Protein AF-A0A9P7BG72-F1 (afdb_monomer_lite)

Foldseek 3Di:
DADDQACLVVLLVVLVVVLVVCVVVVHPCNVLSVQLSVQSVVDPDGDRALVVSCPTPSDHPVSSVVVNVVQVVVCVVVVHDRGDDVVVVVVVVVVVVVVVVVPDDDDDDDDDDDDPDDDDDDLDADDFQALLLLLLLLQLQPVPPQPFDALVSSQVSSVVRHPFHPDDDPVPVDRDGSCNCVVVCVVSQQWDWDDVVIGIHGDPVVNVSSVVSQVVVCVVPNHDDDDDDDDDDDDDDDDDDDDYDDDDYYDYDDDDDDYDDDDDDDDDDDDDDDDDDDDDDDDDDDDDDDDDDDDDDDDDDDDDYDDDDDDDDPDDDDDDDDDDDDDDDPPQKDKQAFPQWDKAKEFELPDAQDDPDRCPLVVVLVVLVGRYDYYHAQAAGIAMWIQGPPPRFIWGALEGEHEDEPVNLLVCLVVVVLVVNLVLVLLQLRQEYEYEYEYEPDDPCPVCVVVSVVSLQCCVVVNVYHYHYHDGVVSVSVVVSVVSVVVCVVRNRFMEIEGRHDDDQASNSNNVVQVVVCVVCVVHHYTYTPVVNRQHSHPPSPQDQQNVQLVVQVVDPPQDSVNSCVVCVVVVHPVSVVVVVVVVCVVDPPPPDPDDPVPVVVVVDDDDDDDDDDDDDDDDDDDDDDDDDDDDDDDDDDDDDDDDDDDDDDDDDDDDDDDDDDDDDDDDDDDDDDDDDDDDDDDDDDDDDDDDDDDDDDDDDDDDDDDDDDDDLVLPPDQDFADCCVVLQLVVCPPDDPLSSVVSVVQSVVVVVQQQLRRLQSVVLSLLVLLVVLDQPDFFFPDFPPEFDEFAFQPGACPPQQDQVNLCNGTPDDPSRLVSLLVSLVSSLSNQDADDCRNADPPAEAEEEAAFAPLLVLQLLQLVLLVVLVALGAYEYEDEDPNRDDCCCQPPNQVVSNYHYHYQCSRHPVVSCVVLVDDDQLVQLSRVSRDRHQKYKYAYSLKHFLHHCPVVCVFPQCVPAQKEWEFDRGAWSANPSLCVSLVHDWDPVAFPAQGQFDAADEDDHSDPPPDDNRQRTPLHPHPDFTAVNIMIHRCNQCVQLSSQLSSCQSCVPRYNLCNGRRRYPPRHSRRSSSSSCSSVVGGYDYQSDHKDFFWDADPNDGDGFWIFTFDSRVSVVSNVVRHHPHDRDPDDGAGTMTRRPPPGPQLVCCVVVCNQAHPVPRDGHDTGDQVVCVSSVHLPSLSSLVSVLCVLPVVVDDGSNQVVVVDDSVVSNVSSVVSNVVCVVSHPPDDPDD

Secondary structure (DSSP, 8-state):
-PPPS--HHHHHHHHHHHHHHHHHTT-THHHHHHHHHHHHHH--SPPSSGGGGGGSTT--HHHHHHHHHHHHHHHHHHTPPPPPPHHHHHHHHHHHHHHHTTSS------------PPPPPPPP-PPTTSHHHHHHHHHHHH-TTSS-EEHHHHHHHHGGG-SS-SS--GGGS----GGGHHHHHHHTTSEEEETTTTEEEE-HHHHHHHHHHHHHHHHHH-------------------------------------------------------------------------------------------S--S----------S--TTSEEEE-TTSEEEEEEEETT--S-SS-TTHHHHHHHHTT--EEEE--SSSSEEEEEEETTT--EEEEEEEEEEEEHHHHHHHHHTSHHHHHHHHHHTT--SEEEEEEE----S--GGGHHHHHHHHHHHHHTS-EEEEEESSHHHHHHHHHHHHHHHHHHHHS--EEEE--S---SHHHHHHHHHHHHHHTTTSEEEEBHHHHHHHHSTTS---HHHHHHHHHHTSTT--HHHHHHHHHHSSSHHHHHHHHHHHHTT--S--S-----HHHHTT------------------------------------------------------------------------------------------------------PPP----TTTTT------TTTS-TTT-TTS-HHHHHHHHHHHHHHTT-TTHHHHHHHHHHHHHHHHHT---S--S---TT-SPPP-BTTS--PSP--HHHHTTTS---HHHHHHHHHHHHHHHTTPPPP-TTSSEEEEEEEEEE-STHHHHHHHHHHHHHHHTT----EEEEE--GGG--HHIIIIIGGGGTEEEEEHHHHH-HHHHHHH---TTHHHHHHHHHSSEEEEEEE-TTEEESS-GGGGGGSHHHHHHSEEEEE-SBPP---THHHHHTT---EEEEES---SS-SSS-SS-SSSTT---GGGEETSPPSSPEEEEEEEEEHHHHHHHHHHHHHHHHSIIIIIHHHHHTT-TT-SGGGHHHHHHHHTT---EE--SPPEEEEEEETTEEEEEEEEEE-HHHHHHHHHHTTT--SPPS--PPEEEEE--SS-S-HHHHHHTTSSB-TTT--B--SS-STHHHHHTS-HHHHHHHHHHIIIIIS----HHHHTTT--HHHHHHHHHHHHHHHHHH--------

Structure (mmCIF, N/CA/C/O backbone):
data_AF-A0A9P7BG72-F1
#
_entry.id   AF-A0A9P7BG72-F1
#
loop_
_atom_site.group_PDB
_atom_site.id
_atom_site.type_symbol
_atom_site.label_atom_id
_atom_site.label_alt_id
_atom_site.label_comp_id
_atom_site.label_asym_id
_atom_site.label_entity_id
_atom_site.label_seq_id
_atom_site.pdbx_PDB_ins_code
_atom_site.Cartn_x
_atom_site.Cartn_y
_atom_site.Cartn_z
_atom_site.occupancy
_atom_site.B_iso_or_equiv
_atom_site.auth_seq_id
_atom_site.auth_comp_id
_atom_site.auth_asym_id
_atom_site.auth_atom_id
_atom_site.pdbx_PDB_model_num
ATOM 1 N N . MET A 1 1 ? 24.198 9.218 45.728 1.00 54.12 1 MET A N 1
ATOM 2 C CA . MET A 1 1 ? 24.821 7.894 45.465 1.00 54.12 1 MET A CA 1
ATOM 3 C C . MET A 1 1 ? 26.018 8.077 44.533 1.00 54.12 1 MET A C 1
ATOM 5 O O . MET A 1 1 ? 26.166 9.157 43.977 1.00 54.12 1 MET A O 1
ATOM 9 N N . LYS A 1 2 ? 26.873 7.061 44.335 1.00 61.88 2 LYS A N 1
ATOM 10 C CA . LYS A 1 2 ? 27.893 7.100 43.269 1.00 61.88 2 LYS A CA 1
ATOM 11 C C . LYS A 1 2 ? 27.338 6.482 41.991 1.00 61.88 2 LYS A C 1
ATOM 13 O O . LYS A 1 2 ? 26.703 5.434 42.053 1.00 61.88 2 LYS A O 1
ATOM 18 N N . LEU A 1 3 ? 27.592 7.142 40.867 1.00 76.00 3 LEU A N 1
ATOM 19 C CA . LEU A 1 3 ? 27.249 6.661 39.534 1.00 76.00 3 LEU A CA 1
ATOM 20 C C . LEU A 1 3 ? 28.046 5.375 39.194 1.00 76.00 3 LEU A C 1
ATOM 22 O O . LEU A 1 3 ? 29.179 5.249 39.672 1.00 76.00 3 LEU A O 1
ATOM 26 N N . PRO A 1 4 ? 27.503 4.429 38.399 1.00 74.62 4 PRO A N 1
ATOM 27 C CA . PRO A 1 4 ? 28.240 3.243 37.951 1.00 74.62 4 PRO A CA 1
ATOM 28 C C . PRO A 1 4 ? 29.571 3.569 37.252 1.00 74.62 4 PRO A C 1
ATOM 30 O O . PRO A 1 4 ? 29.697 4.593 36.585 1.00 74.62 4 PRO A O 1
ATOM 33 N N . GLU A 1 5 ? 30.556 2.667 37.354 1.00 71.88 5 GLU A N 1
ATOM 34 C CA . GLU A 1 5 ? 31.868 2.834 36.698 1.00 71.88 5 GLU A CA 1
ATOM 35 C C . GLU A 1 5 ? 31.838 2.716 35.163 1.00 71.88 5 GLU A C 1
ATOM 37 O O . GLU A 1 5 ? 32.850 3.004 34.524 1.00 71.88 5 GLU A O 1
ATOM 42 N N . ASP A 1 6 ? 30.709 2.322 34.570 1.00 84.00 6 ASP A N 1
ATOM 43 C CA . ASP A 1 6 ? 30.484 2.375 33.126 1.00 84.00 6 ASP A CA 1
ATOM 44 C C . ASP A 1 6 ? 29.087 2.934 32.809 1.00 84.00 6 ASP A C 1
ATOM 46 O O . ASP A 1 6 ? 28.060 2.298 33.061 1.00 84.00 6 ASP A O 1
ATOM 50 N N . ILE A 1 7 ? 29.059 4.133 32.228 1.00 88.31 7 ILE A N 1
ATOM 51 C CA . ILE A 1 7 ? 27.853 4.842 31.783 1.00 88.31 7 ILE A CA 1
ATOM 52 C C . ILE A 1 7 ? 27.559 4.621 30.293 1.00 88.31 7 ILE A C 1
ATOM 54 O O . ILE A 1 7 ? 26.633 5.229 29.755 1.00 88.31 7 ILE A O 1
ATOM 58 N N . LYS A 1 8 ? 28.310 3.741 29.609 1.00 88.94 8 LYS A N 1
ATOM 59 C CA . LYS A 1 8 ? 28.095 3.402 28.194 1.00 88.94 8 LYS A CA 1
ATOM 60 C C . LYS A 1 8 ? 26.647 3.003 27.904 1.00 88.94 8 LYS A C 1
ATOM 62 O O . LYS A 1 8 ? 26.118 3.421 26.881 1.00 88.94 8 LYS A O 1
ATOM 67 N N . HIS A 1 9 ? 26.009 2.237 28.791 1.00 86.19 9 HIS A N 1
ATOM 68 C CA . HIS A 1 9 ? 24.620 1.796 28.622 1.00 86.19 9 HIS A CA 1
ATOM 69 C C . HIS A 1 9 ? 23.631 2.976 28.560 1.00 86.19 9 HIS A C 1
ATOM 71 O O . HIS A 1 9 ? 22.858 3.053 27.610 1.00 86.19 9 HIS A O 1
ATOM 77 N N . LEU A 1 10 ? 23.743 3.948 29.474 1.00 88.12 10 LEU A N 1
ATOM 78 C CA . LEU A 1 10 ? 22.924 5.171 29.478 1.00 88.12 10 LEU A CA 1
ATOM 79 C C . LEU A 1 10 ? 23.141 6.008 28.209 1.00 88.12 10 LEU A C 1
ATOM 81 O O . LEU A 1 10 ? 22.196 6.503 27.605 1.00 88.12 10 LEU A O 1
ATOM 85 N N . ILE A 1 11 ? 24.395 6.147 27.765 1.00 90.19 11 ILE A N 1
ATOM 86 C CA . ILE A 1 11 ? 24.726 6.905 26.547 1.00 90.19 11 ILE A CA 1
ATOM 87 C C . ILE A 1 11 ? 24.163 6.207 25.299 1.00 90.19 11 ILE A C 1
ATOM 89 O O . ILE A 1 11 ? 23.673 6.882 24.394 1.00 90.19 11 ILE A O 1
ATOM 93 N N . VAL A 1 12 ? 24.218 4.871 25.248 1.00 90.44 12 VAL A N 1
ATOM 94 C CA . VAL A 1 12 ? 23.615 4.053 24.185 1.00 90.44 12 VAL A CA 1
ATOM 95 C C . VAL A 1 12 ? 22.098 4.258 24.155 1.00 90.44 12 VAL A C 1
ATOM 97 O O . VAL A 1 12 ? 21.577 4.635 23.111 1.00 90.44 12 VAL A O 1
ATOM 100 N N . GLU A 1 13 ? 21.414 4.133 25.292 1.00 90.00 13 GLU A N 1
ATOM 101 C CA . GLU A 1 13 ? 19.967 4.356 25.427 1.00 90.00 13 GLU A CA 1
ATOM 102 C C . GLU A 1 13 ? 19.550 5.773 24.987 1.00 90.00 13 GLU A C 1
ATOM 104 O O . GLU A 1 13 ? 18.645 5.954 24.169 1.00 90.00 13 GLU A O 1
ATOM 109 N N . TRP A 1 14 ? 20.259 6.806 25.450 1.00 93.75 14 TRP A N 1
ATOM 110 C CA . TRP A 1 14 ? 19.977 8.189 25.063 1.00 93.75 14 TRP A CA 1
ATOM 111 C C . TRP A 1 14 ? 20.218 8.454 23.575 1.00 93.75 14 TRP A C 1
ATOM 113 O O . TRP A 1 14 ? 19.479 9.234 22.967 1.00 93.75 14 TRP A O 1
ATOM 123 N N . LEU A 1 15 ? 21.239 7.826 22.984 1.00 90.38 15 LEU A N 1
ATOM 124 C CA . LEU A 1 15 ? 21.545 7.951 21.561 1.00 90.38 15 LEU A CA 1
ATOM 125 C C . LEU A 1 15 ? 20.554 7.157 20.694 1.00 90.38 15 LEU A C 1
ATOM 127 O O . LEU A 1 15 ? 20.210 7.624 19.611 1.00 90.38 15 LEU A O 1
ATOM 131 N N . GLU A 1 16 ? 20.035 6.026 21.180 1.00 89.25 16 GLU A N 1
ATOM 132 C CA . GLU A 1 16 ? 18.943 5.256 20.562 1.00 89.25 16 GLU A CA 1
ATOM 133 C C . GLU A 1 16 ? 17.627 6.028 20.573 1.00 89.25 16 GLU A C 1
ATOM 135 O O . GLU A 1 16 ? 16.955 6.115 19.544 1.00 89.25 16 GLU A O 1
ATOM 140 N N . HIS A 1 17 ? 17.289 6.675 21.689 1.00 87.75 17 HIS A N 1
ATOM 141 C CA . HIS A 1 17 ? 16.130 7.560 21.756 1.00 87.75 17 HIS A CA 1
ATOM 142 C C . HIS A 1 17 ? 16.277 8.743 20.782 1.00 87.75 17 HIS A C 1
ATOM 144 O O . HIS A 1 17 ? 15.367 9.040 20.008 1.00 87.75 17 HIS A O 1
ATOM 150 N N . MET A 1 18 ? 17.447 9.393 20.748 1.00 87.25 18 MET A N 1
ATOM 151 C CA . MET A 1 18 ? 17.730 10.477 19.795 1.00 87.25 18 MET A CA 1
ATOM 152 C C . MET A 1 18 ? 17.705 10.005 18.332 1.00 87.25 18 MET A C 1
ATOM 154 O O . MET A 1 18 ? 17.216 10.734 17.470 1.00 87.25 18 MET A O 1
ATOM 158 N N . PHE A 1 19 ? 18.181 8.791 18.044 1.00 86.81 19 PHE A N 1
ATOM 159 C CA . PHE A 1 19 ? 18.067 8.158 16.730 1.00 86.81 19 PHE A CA 1
ATOM 160 C C . PHE A 1 19 ? 16.608 7.884 16.349 1.00 86.81 19 PHE A C 1
ATOM 162 O O . PHE A 1 19 ? 16.211 8.192 15.227 1.00 86.81 19 PHE A O 1
ATOM 169 N N . THR A 1 20 ? 15.802 7.368 17.277 1.00 80.06 20 THR A N 1
ATOM 170 C CA . THR A 1 20 ? 14.386 7.036 17.059 1.00 80.06 20 THR A CA 1
ATOM 171 C C . THR A 1 20 ? 13.568 8.292 16.762 1.00 80.06 20 THR A C 1
ATOM 173 O O . THR A 1 20 ? 12.868 8.339 15.751 1.00 80.06 20 THR A O 1
ATOM 176 N N . VAL A 1 21 ? 13.741 9.354 17.560 1.00 76.88 21 VAL A N 1
ATOM 177 C CA . VAL A 1 21 ? 13.106 10.666 17.333 1.00 76.88 21 VAL A CA 1
ATOM 178 C C . VAL A 1 21 ? 13.570 11.301 16.018 1.00 76.88 21 VAL A C 1
ATOM 180 O O . VAL A 1 21 ? 12.759 11.819 15.255 1.00 76.88 21 VAL A O 1
ATOM 183 N N . ALA A 1 22 ? 14.867 11.244 15.699 1.00 74.94 22 ALA A N 1
ATOM 184 C CA . ALA A 1 22 ? 15.362 11.777 14.431 1.00 74.94 22 ALA A CA 1
ATOM 185 C C . ALA A 1 22 ? 14.853 10.975 13.217 1.00 74.94 22 ALA A C 1
ATOM 187 O O . ALA A 1 22 ? 14.630 11.558 12.156 1.00 74.94 22 ALA A O 1
ATOM 188 N N . SER A 1 23 ? 14.658 9.661 13.363 1.00 63.34 23 SER A N 1
ATOM 189 C CA . SER A 1 23 ? 14.183 8.771 12.295 1.00 63.34 23 SER A CA 1
ATOM 190 C C . SER A 1 23 ? 12.692 8.947 12.018 1.00 63.34 23 SER A C 1
ATOM 192 O O . SER A 1 23 ? 12.312 9.072 10.855 1.00 63.34 23 SER A O 1
ATOM 194 N N . SER A 1 24 ? 11.853 9.046 13.057 1.00 64.88 24 SER A N 1
ATOM 195 C CA . SER A 1 24 ? 10.421 9.340 12.893 1.00 64.88 24 SER A CA 1
ATOM 196 C C . SER A 1 24 ? 10.184 10.708 12.241 1.00 64.88 24 SER A C 1
ATOM 198 O O . SER A 1 24 ? 9.283 10.855 11.422 1.00 64.88 24 SER A O 1
ATOM 200 N N . GLN A 1 25 ? 11.062 11.681 12.504 1.00 66.25 25 GLN A N 1
ATOM 201 C CA . GLN A 1 25 ? 11.057 13.009 11.875 1.00 66.25 25 GLN A CA 1
ATOM 202 C C . GLN A 1 25 ? 11.742 13.066 10.491 1.00 66.25 25 GLN A C 1
ATOM 204 O O . GLN A 1 25 ? 11.915 14.157 9.946 1.00 66.25 25 GLN A O 1
ATOM 209 N N . LYS A 1 26 ? 12.186 11.931 9.920 1.00 73.19 26 LYS A N 1
ATOM 210 C CA . LYS A 1 26 ? 12.962 11.849 8.655 1.00 73.19 26 LYS A CA 1
ATOM 211 C C . LYS A 1 26 ? 14.178 12.800 8.613 1.00 73.19 26 LYS A C 1
ATOM 213 O O . LYS A 1 26 ? 14.586 13.289 7.557 1.00 73.19 26 LYS A O 1
ATOM 218 N N . SER A 1 27 ? 14.768 13.087 9.772 1.00 69.44 27 SER A N 1
ATOM 219 C CA . SER A 1 27 ? 15.815 14.092 9.931 1.00 69.44 27 SER A CA 1
ATOM 220 C C . SER A 1 27 ? 17.180 13.566 9.493 1.00 69.44 27 SER A C 1
ATOM 222 O O . SER A 1 27 ? 17.605 12.478 9.882 1.00 69.44 27 SER A O 1
ATOM 224 N N . ARG A 1 28 ? 17.939 14.383 8.751 1.00 64.44 28 ARG A N 1
ATOM 225 C CA . ARG A 1 28 ? 19.281 14.028 8.238 1.00 64.44 28 ARG A CA 1
ATOM 226 C C . ARG A 1 28 ? 20.285 13.636 9.329 1.00 64.44 28 ARG A C 1
ATOM 228 O O . ARG A 1 28 ? 21.258 12.949 9.036 1.00 64.44 28 ARG A O 1
ATOM 235 N N . ILE A 1 29 ? 20.056 14.051 10.577 1.00 75.12 29 ILE A N 1
ATOM 236 C CA . ILE A 1 29 ? 20.923 13.710 11.712 1.00 75.12 29 ILE A CA 1
ATOM 237 C C . ILE A 1 29 ? 20.720 12.270 12.220 1.00 75.12 29 ILE A C 1
ATOM 239 O O . ILE A 1 29 ? 21.604 11.742 12.893 1.00 75.12 29 ILE A O 1
ATOM 243 N N . ALA A 1 30 ? 19.619 11.601 11.849 1.00 76.38 30 ALA A N 1
ATOM 244 C CA . ALA A 1 30 ? 19.368 10.199 12.192 1.00 76.38 30 ALA A CA 1
ATOM 245 C C . ALA A 1 30 ? 20.496 9.283 11.694 1.00 76.38 30 ALA A C 1
ATOM 247 O O . ALA A 1 30 ? 20.983 8.436 12.436 1.00 76.38 30 ALA A O 1
ATOM 248 N N . HIS A 1 31 ? 20.996 9.515 10.476 1.00 79.94 31 HIS A N 1
ATOM 249 C CA . HIS A 1 31 ? 22.136 8.772 9.936 1.00 79.94 31 HIS A CA 1
ATOM 250 C C . HIS A 1 31 ? 23.403 8.955 10.791 1.00 79.94 31 HIS A C 1
ATOM 252 O O . HIS A 1 31 ? 24.089 7.983 11.103 1.00 79.94 31 HIS A O 1
ATOM 258 N N . THR A 1 32 ? 23.687 10.183 11.244 1.00 80.94 32 THR A N 1
ATOM 259 C CA . THR A 1 32 ? 24.810 10.463 12.155 1.00 80.94 32 THR A CA 1
ATOM 260 C C . THR A 1 32 ? 24.653 9.728 13.487 1.00 80.94 32 THR A C 1
ATOM 262 O O . THR A 1 32 ? 25.617 9.132 13.961 1.00 80.94 32 THR A O 1
ATOM 265 N N . TYR A 1 33 ? 23.449 9.712 14.071 1.00 87.75 33 TYR A N 1
ATOM 266 C CA . TYR A 1 33 ? 23.186 8.967 15.307 1.00 87.75 33 TYR A CA 1
ATOM 267 C C . TYR A 1 33 ? 23.293 7.449 15.109 1.00 87.75 33 TYR A C 1
ATOM 269 O O . TYR A 1 33 ? 23.893 6.785 15.947 1.00 87.75 33 TYR A O 1
ATOM 277 N N . SER A 1 34 ? 22.827 6.905 13.980 1.00 86.75 34 SER A N 1
ATOM 278 C CA . SER A 1 34 ? 22.975 5.483 13.643 1.00 86.75 34 SER A CA 1
ATOM 279 C C . SER A 1 34 ? 24.444 5.061 13.521 1.00 86.75 34 SER A C 1
ATOM 281 O O . SER A 1 34 ? 24.833 4.016 14.043 1.00 86.75 34 SER A O 1
ATOM 283 N N . GLN A 1 35 ? 25.277 5.864 12.849 1.00 86.25 35 GLN A N 1
ATOM 284 C CA . GLN A 1 35 ? 26.710 5.581 12.709 1.00 86.25 35 GLN A CA 1
ATOM 285 C C . GLN A 1 35 ? 27.448 5.703 14.049 1.00 86.25 35 GLN A C 1
ATOM 287 O O . GLN A 1 35 ? 28.233 4.820 14.399 1.00 86.25 35 GLN A O 1
ATOM 292 N N . ALA A 1 36 ? 27.148 6.747 14.827 1.00 88.38 36 ALA A N 1
ATOM 293 C CA . ALA A 1 36 ? 27.672 6.923 16.179 1.00 88.38 36 ALA A CA 1
ATOM 294 C C . ALA A 1 36 ? 27.291 5.751 17.102 1.00 88.38 36 ALA A C 1
ATOM 296 O O . ALA A 1 36 ? 28.140 5.249 17.835 1.00 88.38 36 ALA A O 1
ATOM 297 N N . LEU A 1 37 ? 26.047 5.265 17.026 1.00 89.56 37 LEU A N 1
ATOM 298 C CA . LEU A 1 37 ? 25.572 4.114 17.792 1.00 89.56 37 LEU A CA 1
ATOM 299 C C . LEU A 1 37 ? 26.316 2.825 17.416 1.00 89.56 37 LEU A C 1
ATOM 301 O O . LEU A 1 37 ? 26.720 2.061 18.294 1.00 89.56 37 LEU A O 1
ATOM 305 N N . GLY A 1 38 ? 26.526 2.597 16.116 1.00 85.44 38 GLY A N 1
ATOM 306 C CA . GLY A 1 38 ? 27.254 1.437 15.605 1.00 85.44 38 GLY A CA 1
ATOM 307 C C . GLY A 1 38 ? 28.695 1.360 16.118 1.00 85.44 38 GLY A C 1
ATOM 308 O O . GLY A 1 38 ? 29.132 0.296 16.553 1.00 85.44 38 GLY A O 1
ATOM 309 N N . GLU A 1 39 ? 29.425 2.477 16.123 1.00 88.56 39 GLU A N 1
ATOM 310 C CA . GLU A 1 39 ? 30.805 2.528 16.631 1.00 88.56 39 GLU A CA 1
ATOM 311 C C . GLU A 1 39 ? 30.870 2.542 18.171 1.00 88.56 39 GLU A C 1
ATOM 313 O O . GLU A 1 39 ? 31.737 1.892 18.764 1.00 88.56 39 GLU A O 1
ATOM 318 N N . LEU A 1 40 ? 29.913 3.192 18.846 1.00 88.50 40 LEU A N 1
ATOM 319 C CA . LEU A 1 40 ? 29.796 3.170 20.306 1.00 88.50 40 LEU A CA 1
ATOM 320 C C . LEU A 1 40 ? 29.562 1.746 20.830 1.00 88.50 40 LEU A C 1
ATOM 322 O O . LEU A 1 40 ? 30.276 1.297 21.728 1.00 88.50 40 LEU A O 1
ATOM 326 N N . ARG A 1 41 ? 28.621 0.994 20.239 1.00 86.94 41 ARG A N 1
ATOM 327 C CA . ARG A 1 41 ? 28.351 -0.406 20.614 1.00 86.94 41 ARG A CA 1
ATOM 328 C C . ARG A 1 41 ? 29.615 -1.274 20.492 1.00 86.94 41 ARG A C 1
ATOM 330 O O . ARG A 1 41 ? 29.949 -1.962 21.457 1.00 86.94 41 ARG A O 1
ATOM 337 N N . LYS A 1 42 ? 30.375 -1.148 19.391 1.00 85.00 42 LYS A N 1
ATOM 338 C CA . LYS A 1 42 ? 31.649 -1.865 19.137 1.00 85.00 42 LYS A CA 1
ATOM 339 C C . LYS A 1 42 ? 32.806 -1.495 20.076 1.00 85.00 42 LYS A C 1
ATOM 341 O O . LYS A 1 42 ? 33.770 -2.249 20.156 1.00 85.00 42 LYS A O 1
ATOM 346 N N . THR A 1 43 ? 32.759 -0.349 20.757 1.00 81.38 43 THR A N 1
ATOM 347 C CA . THR A 1 43 ? 33.878 0.128 21.590 1.00 81.38 43 THR A CA 1
ATOM 348 C C . THR A 1 43 ? 34.029 -0.742 22.853 1.00 81.38 43 THR A C 1
ATOM 350 O O . THR A 1 43 ? 33.098 -0.772 23.658 1.00 81.38 43 THR A O 1
ATOM 353 N N . PRO A 1 44 ? 35.162 -1.441 23.081 1.00 74.19 44 PRO A N 1
ATOM 354 C CA . PRO A 1 44 ? 35.307 -2.392 24.194 1.00 74.19 44 PRO A CA 1
ATOM 355 C C . PRO A 1 44 ? 35.697 -1.738 25.532 1.00 74.19 44 PRO A C 1
ATOM 357 O O . PRO A 1 44 ? 35.861 -2.432 26.531 1.00 74.19 44 PRO A O 1
ATOM 360 N N . ILE A 1 45 ? 35.899 -0.419 25.550 1.00 75.44 45 ILE A N 1
ATOM 361 C CA . ILE A 1 45 ? 36.373 0.338 26.714 1.00 75.44 45 ILE A CA 1
ATOM 362 C C . ILE A 1 45 ? 35.155 0.869 27.495 1.00 75.44 45 ILE A C 1
ATOM 364 O O . ILE A 1 45 ? 34.282 1.471 26.863 1.00 75.44 45 ILE A O 1
ATOM 368 N N . PRO A 1 46 ? 35.082 0.685 28.830 1.00 79.62 46 PRO A N 1
ATOM 369 C CA . PRO A 1 46 ? 34.028 1.277 29.654 1.00 79.62 46 PRO A CA 1
ATOM 370 C C . PRO A 1 46 ? 34.146 2.805 29.661 1.00 79.62 46 PRO A C 1
ATOM 372 O O . PRO A 1 46 ? 35.247 3.352 29.759 1.00 79.62 46 PRO A O 1
ATOM 375 N N . ILE A 1 47 ? 33.014 3.498 29.567 1.00 84.88 47 ILE A N 1
ATOM 376 C CA . ILE A 1 47 ? 32.963 4.959 29.463 1.00 84.88 47 ILE A CA 1
ATOM 377 C C . ILE A 1 47 ? 32.576 5.527 30.824 1.00 84.88 47 ILE A C 1
ATOM 379 O O . ILE A 1 47 ? 31.541 5.177 31.378 1.00 84.88 47 ILE A O 1
ATOM 383 N N . LYS A 1 48 ? 33.404 6.426 31.355 1.00 82.56 48 LYS A N 1
ATOM 384 C CA . LYS A 1 48 ? 33.246 7.063 32.674 1.00 82.56 48 LYS A CA 1
ATOM 385 C C . LYS A 1 48 ? 32.769 8.511 32.593 1.00 82.56 48 LYS A C 1
ATOM 387 O O . LYS A 1 48 ? 32.184 9.011 33.550 1.00 82.56 48 LYS A O 1
ATOM 392 N N . HIS A 1 49 ? 33.007 9.183 31.467 1.00 85.44 49 HIS A N 1
ATOM 393 C CA . HIS A 1 49 ? 32.564 10.558 31.230 1.00 85.44 49 HIS A CA 1
ATOM 394 C C . HIS A 1 49 ? 32.287 10.790 29.731 1.00 85.44 49 HIS A C 1
ATOM 396 O O . HIS A 1 49 ? 33.066 10.299 28.908 1.00 85.44 49 HIS A O 1
ATOM 402 N N . PRO A 1 50 ? 31.251 11.556 29.322 1.00 87.94 50 PRO A N 1
ATOM 403 C CA . PRO A 1 50 ? 30.910 11.720 27.906 1.00 87.94 50 PRO A CA 1
ATOM 404 C C . PRO A 1 50 ? 32.002 12.389 27.061 1.00 87.94 50 PRO A C 1
ATOM 406 O O . PRO A 1 50 ? 32.055 12.160 25.855 1.00 87.94 50 PRO A O 1
ATOM 409 N N . ASN A 1 51 ? 32.931 13.139 27.668 1.00 84.19 51 ASN A N 1
ATOM 410 C CA . ASN A 1 51 ? 34.106 13.670 26.957 1.00 84.19 51 ASN A CA 1
ATOM 411 C C . ASN A 1 51 ? 34.976 12.564 26.328 1.00 84.19 51 ASN A C 1
ATOM 413 O O . ASN A 1 51 ? 35.585 12.791 25.287 1.00 84.19 51 ASN A O 1
ATOM 417 N N . GLN A 1 52 ? 34.978 11.345 26.881 1.00 84.44 52 GLN A N 1
ATOM 418 C CA . GLN A 1 52 ? 35.714 10.206 26.314 1.00 84.44 52 GLN A CA 1
ATOM 419 C C . GLN A 1 52 ? 35.146 9.749 24.957 1.00 84.44 52 GLN A C 1
ATOM 421 O O . GLN A 1 52 ? 35.869 9.143 24.164 1.00 84.44 52 GLN A O 1
ATOM 426 N N . LEU A 1 53 ? 33.885 10.088 24.650 1.00 85.88 53 LEU A N 1
ATOM 427 C CA . LEU A 1 53 ? 33.236 9.760 23.379 1.00 85.88 53 LEU A CA 1
ATOM 428 C C . LEU A 1 53 ? 33.846 10.503 22.179 1.00 85.88 53 LEU A C 1
ATOM 430 O O . LEU A 1 53 ? 33.673 10.044 21.055 1.00 85.88 53 LEU A O 1
ATOM 434 N N . ILE A 1 54 ? 34.564 11.619 22.384 1.00 85.25 54 ILE A N 1
ATOM 435 C CA . ILE A 1 54 ? 35.149 12.424 21.290 1.00 85.25 54 ILE A CA 1
ATOM 436 C C . ILE A 1 54 ? 36.162 11.638 20.436 1.00 85.25 54 ILE A C 1
ATOM 438 O O . ILE A 1 54 ? 36.440 11.998 19.296 1.00 85.25 54 ILE A O 1
ATOM 442 N N . ASN A 1 55 ? 36.700 10.545 20.986 1.00 79.31 55 ASN A N 1
ATOM 443 C CA . ASN A 1 55 ? 37.649 9.658 20.316 1.00 79.31 55 ASN A CA 1
ATOM 444 C C . ASN A 1 55 ? 36.965 8.549 19.487 1.00 79.31 55 ASN A C 1
ATOM 446 O O . ASN A 1 55 ? 37.650 7.772 18.821 1.00 79.31 55 ASN A O 1
ATOM 450 N N . ILE A 1 56 ? 35.631 8.449 19.527 1.00 84.25 56 ILE A N 1
ATOM 451 C CA . ILE A 1 56 ? 34.846 7.453 18.787 1.00 84.25 56 ILE A CA 1
ATOM 452 C C . ILE A 1 56 ? 34.440 8.043 17.431 1.00 84.25 56 ILE A C 1
ATOM 454 O O . ILE A 1 56 ? 33.961 9.174 17.334 1.00 84.25 56 ILE A O 1
ATOM 458 N N . LYS A 1 57 ? 34.608 7.264 16.356 1.00 80.44 57 LYS A N 1
ATOM 459 C CA . LYS A 1 57 ? 34.223 7.687 15.002 1.00 80.44 57 LYS A CA 1
ATOM 460 C C . LYS A 1 57 ? 32.744 8.087 14.946 1.00 80.44 57 LYS A C 1
ATOM 462 O O . LYS A 1 57 ? 31.891 7.455 15.560 1.00 80.44 57 LYS A O 1
ATOM 467 N N . PHE A 1 58 ? 32.461 9.130 14.167 1.00 83.31 58 PHE A N 1
ATOM 468 C CA . PHE A 1 58 ? 31.136 9.748 13.999 1.00 83.31 58 PHE A CA 1
ATOM 469 C C . PHE A 1 58 ? 30.555 10.444 15.248 1.00 83.31 58 PHE A C 1
ATOM 471 O O . PHE A 1 58 ? 29.463 11.006 15.160 1.00 83.31 58 PHE A O 1
ATOM 478 N N . ILE A 1 59 ? 31.289 10.514 16.368 1.00 86.94 59 ILE A N 1
ATOM 479 C CA . ILE A 1 59 ? 30.923 11.342 17.524 1.00 86.94 59 ILE A CA 1
ATOM 480 C C . ILE A 1 59 ? 31.748 12.636 17.524 1.00 86.94 59 ILE A C 1
ATOM 482 O O . ILE A 1 59 ? 32.971 12.614 17.585 1.00 86.94 59 ILE A O 1
ATOM 486 N N . GLY A 1 60 ? 31.068 13.783 17.451 1.00 81.31 60 GLY A N 1
ATOM 487 C CA . GLY A 1 60 ? 31.688 15.112 17.515 1.00 81.31 60 GLY A CA 1
ATOM 488 C C . GLY A 1 60 ? 31.289 15.901 18.765 1.00 81.31 60 GLY A C 1
ATOM 489 O O . GLY A 1 60 ? 30.364 15.517 19.483 1.00 81.31 60 GLY A O 1
ATOM 490 N N . GLU A 1 61 ? 31.932 17.054 18.976 1.00 82.69 61 GLU A N 1
ATOM 491 C CA . GLU A 1 61 ? 31.751 17.940 20.145 1.00 82.69 61 GLU A CA 1
ATOM 492 C C . GLU A 1 61 ? 30.279 18.229 20.483 1.00 82.69 61 GLU A C 1
ATOM 494 O O . GLU A 1 61 ? 29.900 18.273 21.650 1.00 82.69 61 GLU A O 1
ATOM 499 N N . LYS A 1 62 ? 29.417 18.370 19.467 1.00 81.25 62 LYS A N 1
ATOM 500 C CA . LYS A 1 62 ? 27.982 18.619 19.661 1.00 81.25 62 LYS A CA 1
ATOM 501 C C . LYS A 1 62 ? 27.246 17.431 20.294 1.00 81.25 62 LYS A C 1
ATOM 503 O O . LYS A 1 62 ? 26.356 17.646 21.108 1.00 81.25 62 LYS A O 1
ATOM 508 N N . ILE A 1 63 ? 27.611 16.193 19.952 1.00 87.06 63 ILE A N 1
ATOM 509 C CA . ILE A 1 63 ? 27.038 14.992 20.583 1.00 87.06 63 ILE A CA 1
ATOM 510 C C . ILE A 1 63 ? 27.580 14.863 22.010 1.00 87.06 63 ILE A C 1
ATOM 512 O O . ILE A 1 63 ? 26.797 14.647 22.929 1.00 87.06 63 ILE A O 1
ATOM 516 N N . VAL A 1 64 ? 28.881 15.098 22.217 1.00 89.12 64 VAL A N 1
ATOM 517 C CA . VAL A 1 64 ? 29.506 15.130 23.554 1.00 89.12 64 VAL A CA 1
ATOM 518 C C . VAL A 1 64 ? 28.820 16.151 24.471 1.00 89.12 64 VAL A C 1
ATOM 520 O O . VAL A 1 64 ? 28.444 15.813 25.589 1.00 89.12 64 VAL A O 1
ATOM 523 N N . SER A 1 65 ? 28.574 17.372 23.987 1.00 86.81 65 SER A N 1
ATOM 524 C CA . SER A 1 65 ? 27.860 18.424 24.723 1.00 86.81 65 SER A CA 1
ATOM 525 C C . SER A 1 65 ? 26.428 18.019 25.101 1.00 86.81 65 SER A C 1
ATOM 527 O O . SER A 1 65 ? 26.028 18.218 26.247 1.00 86.81 65 SER A O 1
ATOM 529 N N . ILE A 1 66 ? 25.676 17.392 24.188 1.00 87.50 66 ILE A N 1
ATOM 530 C CA . ILE A 1 66 ? 24.324 16.889 24.486 1.00 87.50 66 ILE A CA 1
ATOM 531 C C . ILE A 1 66 ? 24.372 15.770 25.539 1.00 87.50 66 ILE A C 1
ATOM 533 O O . ILE A 1 66 ? 23.552 15.762 26.456 1.00 87.50 66 ILE A O 1
ATOM 537 N N . MET A 1 67 ? 25.342 14.856 25.449 1.00 92.06 67 MET A N 1
ATOM 538 C CA . MET A 1 67 ? 25.500 13.769 26.421 1.00 92.06 67 MET A CA 1
ATOM 539 C C . MET A 1 67 ? 25.960 14.270 27.797 1.00 92.06 67 MET A C 1
ATOM 541 O O . MET A 1 67 ? 25.501 13.740 28.803 1.00 92.06 67 MET A O 1
ATOM 545 N N . ASN A 1 68 ? 26.780 15.325 27.863 1.00 89.06 68 ASN A N 1
ATOM 546 C CA . ASN A 1 68 ? 27.118 15.999 29.121 1.00 89.06 68 ASN A CA 1
ATOM 547 C C . ASN A 1 68 ? 25.872 16.608 29.787 1.00 89.06 68 ASN A C 1
ATOM 549 O O . ASN A 1 68 ? 25.644 16.355 30.966 1.00 89.06 68 ASN A O 1
ATOM 553 N N . HIS A 1 69 ? 25.022 17.331 29.046 1.00 87.88 69 HIS A N 1
ATOM 554 C CA . HIS A 1 69 ? 23.777 17.884 29.602 1.00 87.88 69 HIS A CA 1
ATOM 555 C C . HIS A 1 69 ? 22.767 16.805 30.023 1.00 87.88 69 HIS A C 1
ATOM 557 O O . HIS A 1 69 ? 22.110 16.946 31.053 1.00 87.88 69 HIS A O 1
ATOM 563 N N . LYS A 1 70 ? 22.651 15.706 29.264 1.00 90.19 70 LYS A N 1
ATOM 564 C CA . LYS A 1 70 ? 21.815 14.560 29.659 1.00 90.19 70 LYS A CA 1
ATOM 565 C C . LYS A 1 70 ? 22.331 13.883 30.926 1.00 90.19 70 LYS A C 1
ATOM 567 O O . LYS A 1 70 ? 21.534 13.557 31.800 1.00 90.19 70 LYS A O 1
ATOM 572 N N . LEU A 1 71 ? 23.648 13.727 31.052 1.00 89.69 71 LEU A N 1
ATOM 573 C CA . LEU A 1 71 ? 24.262 13.161 32.247 1.00 89.69 71 LEU A CA 1
ATOM 574 C C . LEU A 1 71 ? 24.095 14.072 33.470 1.00 89.69 71 LEU A C 1
ATOM 576 O O . LEU A 1 71 ? 23.786 13.575 34.549 1.00 89.69 71 LEU A O 1
ATOM 580 N N . GLU A 1 72 ? 24.236 15.386 33.303 1.00 86.50 72 GLU A N 1
ATOM 581 C CA . GLU A 1 72 ? 23.998 16.380 34.356 1.00 86.50 72 GLU A CA 1
ATOM 582 C C . GLU A 1 72 ? 22.548 16.321 34.869 1.00 86.50 72 GLU A C 1
ATOM 584 O O . GLU A 1 72 ? 22.322 16.256 36.080 1.00 86.50 72 GLU A O 1
ATOM 589 N N . ALA A 1 73 ? 21.568 16.254 33.958 1.00 86.50 73 ALA A N 1
ATOM 590 C CA . ALA A 1 73 ? 20.158 16.080 34.303 1.00 86.50 73 ALA A CA 1
ATOM 591 C C . ALA A 1 73 ? 19.903 14.755 35.045 1.00 86.50 73 ALA A C 1
ATOM 593 O O . ALA A 1 73 ? 19.343 14.769 36.141 1.00 86.50 73 ALA A O 1
ATOM 594 N N . TYR A 1 74 ? 20.396 13.633 34.508 1.00 87.44 74 TYR A N 1
ATOM 595 C CA . TYR A 1 74 ? 20.254 12.304 35.111 1.00 87.44 74 TYR A CA 1
ATOM 596 C C . TYR A 1 74 ? 20.873 12.222 36.517 1.00 87.44 74 TYR A C 1
ATOM 598 O O . TYR A 1 74 ? 20.275 11.651 37.432 1.00 87.44 74 TYR A O 1
ATOM 606 N N . CYS A 1 75 ? 22.050 12.828 36.718 1.00 85.00 75 CYS A N 1
ATOM 607 C CA . CYS A 1 75 ? 22.698 12.890 38.028 1.00 85.00 75 CYS A CA 1
ATOM 608 C C . CYS A 1 75 ? 21.882 13.717 39.030 1.00 85.00 75 CYS A C 1
ATOM 610 O O . CYS A 1 75 ? 21.725 13.299 40.177 1.00 85.00 75 CYS A O 1
ATOM 612 N N . LYS A 1 76 ? 21.327 14.855 38.596 1.00 84.88 76 LYS A N 1
ATOM 613 C CA . LYS A 1 76 ? 20.493 15.728 39.433 1.00 84.88 76 LYS A CA 1
ATOM 614 C C . LYS A 1 76 ? 19.179 15.061 39.849 1.00 84.88 76 LYS A C 1
ATOM 616 O O . LYS A 1 76 ? 18.780 15.195 41.001 1.00 84.88 76 LYS A O 1
ATOM 621 N N . GLU A 1 77 ? 18.532 14.348 38.932 1.00 85.12 77 GLU A N 1
ATOM 622 C CA . GLU A 1 77 ? 17.255 13.657 39.154 1.00 85.12 77 GLU A CA 1
ATOM 623 C C . GLU A 1 77 ? 17.393 12.462 40.111 1.00 85.12 77 GLU A C 1
ATOM 625 O O . GLU A 1 77 ? 16.575 12.284 41.009 1.00 85.12 77 GLU A O 1
ATOM 630 N N . ASN A 1 78 ? 18.478 11.692 39.986 1.00 83.00 78 ASN A N 1
ATOM 631 C CA . ASN A 1 78 ? 18.705 10.469 40.766 1.00 83.00 78 ASN A CA 1
ATOM 632 C C . ASN A 1 78 ? 19.630 10.664 41.989 1.00 83.00 78 ASN A C 1
ATOM 634 O O . ASN A 1 78 ? 20.004 9.700 42.662 1.00 83.00 78 ASN A O 1
ATOM 638 N N . GLY A 1 79 ? 20.046 11.900 42.285 1.00 81.06 79 GLY A N 1
ATOM 639 C CA . GLY A 1 79 ? 20.929 12.207 43.415 1.00 81.06 79 GLY A CA 1
ATOM 640 C C . GLY A 1 79 ? 22.323 11.569 43.309 1.00 81.06 79 GLY A C 1
ATOM 641 O O . GLY A 1 79 ? 22.872 11.108 44.319 1.00 81.06 79 GLY A O 1
ATOM 642 N N . PHE A 1 80 ? 22.894 11.501 42.103 1.00 83.94 80 PHE A N 1
ATOM 643 C CA . PHE A 1 80 ? 24.280 11.083 41.870 1.00 83.94 80 PHE A CA 1
ATOM 644 C C . PHE A 1 80 ? 25.234 12.284 41.844 1.00 83.94 80 PHE A C 1
ATOM 646 O O . PHE A 1 80 ? 24.901 13.347 41.323 1.00 83.94 80 PHE A O 1
ATOM 653 N N . ASP A 1 81 ? 26.455 12.097 42.349 1.00 75.94 81 ASP A N 1
ATOM 654 C CA . ASP A 1 81 ? 27.536 13.066 42.142 1.00 75.94 81 ASP A CA 1
ATOM 655 C C . ASP A 1 81 ? 28.023 13.000 40.682 1.00 75.94 81 ASP A C 1
ATOM 657 O O . ASP A 1 81 ? 28.375 11.919 40.197 1.00 75.94 81 ASP A O 1
ATOM 661 N N . MET A 1 82 ? 28.082 14.145 39.991 1.00 77.69 82 MET A N 1
ATOM 662 C CA . MET A 1 82 ? 28.564 14.222 38.605 1.00 77.69 82 MET A CA 1
ATOM 663 C C . MET A 1 82 ? 30.024 13.725 38.508 1.00 77.69 82 MET A C 1
ATOM 665 O O . MET A 1 82 ? 30.887 14.229 39.238 1.00 77.69 82 MET A O 1
ATOM 669 N N . PRO A 1 83 ? 30.346 12.760 37.623 1.00 73.62 83 PRO A N 1
ATOM 670 C CA . PRO A 1 83 ? 31.707 12.255 37.480 1.00 73.62 83 PRO A CA 1
ATOM 671 C C . PRO A 1 83 ? 32.663 13.347 36.984 1.00 73.62 83 PRO A C 1
ATOM 673 O O . PRO A 1 83 ? 32.453 13.962 35.944 1.00 73.62 83 PRO A O 1
ATOM 676 N N . ILE A 1 84 ? 33.750 13.564 37.729 1.00 66.50 84 ILE A N 1
ATOM 677 C CA . ILE A 1 84 ? 34.809 14.515 37.364 1.00 66.50 84 ILE A CA 1
ATOM 678 C C . ILE A 1 84 ? 35.671 13.900 36.257 1.00 66.50 84 ILE A C 1
ATOM 680 O O . ILE A 1 84 ? 36.221 12.811 36.461 1.00 66.50 84 ILE A O 1
ATOM 684 N N . ASP A 1 85 ? 35.827 14.618 35.143 1.00 69.19 85 ASP A N 1
ATOM 685 C CA . ASP A 1 85 ? 36.725 14.270 34.033 1.00 69.19 85 ASP A CA 1
ATOM 686 C C . ASP A 1 85 ? 38.140 13.935 34.542 1.00 69.19 85 ASP A C 1
ATOM 688 O O . ASP A 1 85 ? 38.662 14.592 35.447 1.00 69.19 85 ASP A O 1
ATOM 692 N N . ASP A 1 86 ? 38.769 12.902 33.988 1.00 62.53 86 ASP A N 1
ATOM 693 C CA . ASP A 1 86 ? 40.073 12.433 34.453 1.00 62.53 86 ASP A CA 1
ATOM 694 C C . ASP A 1 86 ? 41.192 13.453 34.153 1.00 62.53 86 ASP A C 1
ATOM 696 O O . ASP A 1 86 ? 42.102 13.598 34.974 1.00 62.53 86 ASP A O 1
ATOM 700 N N . GLU A 1 87 ? 41.074 14.270 33.094 1.00 58.50 87 GLU A N 1
ATOM 701 C CA . GLU A 1 87 ? 41.973 15.423 32.878 1.00 58.50 87 GLU A CA 1
ATOM 702 C C . GLU A 1 87 ? 41.812 16.506 33.964 1.00 58.50 87 GLU A C 1
ATOM 704 O O . GLU A 1 87 ? 42.788 17.119 34.412 1.00 58.50 87 GLU A O 1
ATOM 709 N N . GLU A 1 88 ? 40.582 16.740 34.431 1.00 58.97 88 GLU A N 1
ATOM 710 C CA . GLU A 1 88 ? 40.290 17.728 35.474 1.00 58.97 88 GLU A CA 1
ATOM 711 C C . GLU A 1 88 ? 40.735 17.200 36.852 1.00 58.97 88 GLU A C 1
ATOM 713 O O . GLU A 1 88 ? 41.340 17.943 37.633 1.00 58.97 88 GLU A O 1
ATOM 718 N N . LYS A 1 89 ? 40.571 15.892 37.123 1.00 60.09 89 LYS A N 1
ATOM 719 C CA . LYS A 1 89 ? 41.190 15.224 38.283 1.00 60.09 89 LYS A CA 1
ATOM 720 C C . LYS A 1 89 ? 42.707 15.384 38.272 1.00 60.09 89 LYS A C 1
ATOM 722 O O . LYS A 1 89 ? 43.275 15.700 39.317 1.00 60.09 89 LYS A O 1
ATOM 727 N N . GLU A 1 90 ? 43.366 15.191 37.130 1.00 60.75 90 GLU A N 1
ATOM 728 C CA . GLU A 1 90 ? 44.823 15.303 37.034 1.00 60.75 90 GLU A CA 1
ATOM 729 C C . GLU A 1 90 ? 45.289 16.753 37.255 1.00 60.75 90 GLU A C 1
ATOM 731 O O . GLU A 1 90 ? 46.196 16.996 38.056 1.00 60.75 90 GLU A O 1
ATOM 736 N N . ARG A 1 91 ? 44.590 17.749 36.687 1.00 62.00 91 ARG A N 1
ATOM 737 C CA . ARG A 1 91 ? 44.818 19.182 36.974 1.00 62.00 91 ARG A CA 1
ATOM 738 C C . ARG A 1 91 ? 44.619 19.541 38.449 1.00 62.00 91 ARG A C 1
ATOM 740 O O . ARG A 1 91 ? 45.401 20.322 39.001 1.00 62.00 91 ARG A O 1
ATOM 747 N N . ILE A 1 92 ? 43.599 18.989 39.105 1.00 62.09 92 ILE A N 1
ATOM 748 C CA . ILE A 1 92 ? 43.326 19.209 40.534 1.00 62.09 92 ILE A CA 1
ATOM 749 C C . ILE A 1 92 ? 44.375 18.500 41.408 1.00 62.09 92 ILE A C 1
ATOM 751 O O . ILE A 1 92 ? 44.829 19.074 42.401 1.00 62.09 92 ILE A O 1
ATOM 755 N N . ALA A 1 93 ? 44.821 17.299 41.031 1.00 61.50 93 ALA A N 1
ATOM 756 C CA . ALA A 1 93 ? 45.892 16.568 41.706 1.00 61.50 93 ALA A CA 1
ATOM 757 C C . ALA A 1 93 ? 47.245 17.293 41.586 1.00 61.50 93 ALA A C 1
ATOM 759 O O . ALA A 1 93 ? 47.952 17.438 42.585 1.00 61.50 93 ALA A O 1
ATOM 760 N N . LEU A 1 94 ? 47.565 17.831 40.404 1.00 63.19 94 LEU A N 1
ATOM 761 C CA . LEU A 1 94 ? 48.736 18.678 40.159 1.00 63.19 94 LEU A CA 1
ATOM 762 C C . LEU A 1 94 ? 48.694 19.958 41.011 1.00 63.19 94 LEU A C 1
ATOM 764 O O . LEU A 1 94 ? 49.675 20.265 41.689 1.00 63.19 94 LEU A O 1
ATOM 768 N N . LYS A 1 95 ? 47.544 20.651 41.073 1.00 53.78 95 LYS A N 1
ATOM 769 C CA . LYS A 1 95 ? 47.339 21.826 41.948 1.00 53.78 95 LYS A CA 1
ATOM 770 C C . LYS A 1 95 ? 47.392 21.500 43.448 1.00 53.78 95 LYS A C 1
ATOM 772 O O . LYS A 1 95 ? 47.760 22.370 44.236 1.00 53.78 95 LYS A O 1
ATOM 777 N N . LYS A 1 96 ? 47.018 20.284 43.870 1.00 50.66 96 LYS A N 1
ATOM 778 C CA . LYS A 1 96 ? 47.158 19.835 45.269 1.00 50.66 96 LYS A CA 1
ATOM 779 C C . LYS A 1 96 ? 48.608 19.488 45.614 1.00 50.66 96 LYS A C 1
ATOM 781 O O . LYS A 1 96 ? 49.086 19.954 46.645 1.00 50.66 96 LYS A O 1
ATOM 786 N N . ARG A 1 97 ? 49.332 18.762 44.749 1.00 50.41 97 ARG A N 1
ATOM 787 C CA . ARG A 1 97 ? 50.775 18.494 44.927 1.00 50.41 97 ARG A CA 1
ATOM 788 C C . ARG A 1 97 ? 51.578 19.792 45.025 1.00 50.41 97 ARG A C 1
ATOM 790 O O . ARG A 1 97 ? 52.276 19.994 46.015 1.00 50.41 97 ARG A O 1
ATOM 797 N N . SER A 1 98 ? 51.358 20.734 44.104 1.00 46.69 98 SER A N 1
ATOM 798 C CA . SER A 1 98 ? 52.062 22.025 44.098 1.00 46.69 98 SER A CA 1
ATOM 799 C C . SER A 1 98 ? 51.744 22.946 45.287 1.00 46.69 98 SER A C 1
ATOM 801 O O . SER A 1 98 ? 52.333 24.020 45.379 1.00 46.69 98 SER A O 1
ATOM 803 N N . ARG A 1 99 ? 50.784 22.587 46.154 1.00 38.50 99 ARG A N 1
ATOM 804 C CA . ARG A 1 99 ? 50.381 23.368 47.336 1.00 38.50 99 ARG A CA 1
ATOM 805 C C . ARG A 1 99 ? 50.803 22.727 48.665 1.00 38.50 99 ARG A C 1
ATOM 807 O O . ARG A 1 99 ? 50.815 23.429 49.672 1.00 38.50 99 ARG A O 1
ATOM 814 N N . LEU A 1 100 ? 51.164 21.439 48.676 1.00 39.56 100 LEU A N 1
ATOM 815 C CA . LEU A 1 100 ? 51.789 20.790 49.839 1.00 39.56 100 LEU A CA 1
ATOM 816 C C . LEU A 1 100 ? 53.324 20.853 49.789 1.00 39.56 100 LEU A C 1
ATOM 818 O O . LEU A 1 100 ? 53.946 21.033 50.828 1.00 39.56 100 LEU A O 1
ATOM 822 N N . GLU A 1 101 ? 53.945 20.796 48.608 1.00 38.88 101 GLU A N 1
ATOM 823 C CA . GLU A 1 101 ? 55.417 20.860 48.475 1.00 38.88 101 GLU A CA 1
ATOM 824 C C . GLU A 1 101 ? 56.001 22.276 48.675 1.00 38.88 101 GLU A C 1
ATOM 826 O O . GLU A 1 101 ? 57.214 22.458 48.730 1.00 38.88 101 GLU A O 1
ATOM 831 N N . SER A 1 102 ? 55.153 23.299 48.822 1.00 35.22 102 SER A N 1
ATOM 832 C CA . SER A 1 102 ? 55.561 24.690 49.070 1.00 35.22 102 SER A CA 1
ATOM 833 C C . SER A 1 102 ? 55.768 25.042 50.552 1.00 35.22 102 SER A C 1
ATOM 835 O O . SER A 1 102 ? 56.039 26.203 50.857 1.00 35.22 102 SER A O 1
ATOM 837 N N . ILE A 1 103 ? 55.617 24.084 51.476 1.00 38.47 103 ILE A N 1
ATOM 838 C CA . ILE A 1 103 ? 55.779 24.296 52.925 1.00 38.47 103 ILE A CA 1
ATOM 839 C C . ILE A 1 103 ? 56.626 23.175 53.551 1.00 38.47 103 ILE A C 1
ATOM 841 O O . ILE A 1 103 ? 56.159 22.497 54.453 1.00 38.47 103 ILE A O 1
ATOM 845 N N . GLU A 1 104 ? 57.873 22.986 53.094 1.00 29.00 104 GLU A N 1
ATOM 846 C CA . GLU A 1 104 ? 58.988 22.592 53.979 1.00 29.00 104 GLU A CA 1
ATOM 847 C C . GLU A 1 104 ? 60.373 22.626 53.299 1.00 29.00 104 GLU A C 1
ATOM 849 O O . GLU A 1 104 ? 60.567 22.192 52.169 1.00 29.00 104 GLU A O 1
ATOM 854 N N . SER A 1 105 ? 61.381 23.072 54.056 1.00 28.77 105 SER A N 1
ATOM 855 C CA . SER A 1 105 ? 62.822 22.882 53.796 1.00 28.77 105 SER A CA 1
ATOM 856 C C . SER A 1 105 ? 63.464 23.545 52.560 1.00 28.77 105 SER A C 1
ATOM 858 O O . SER A 1 105 ? 64.121 22.933 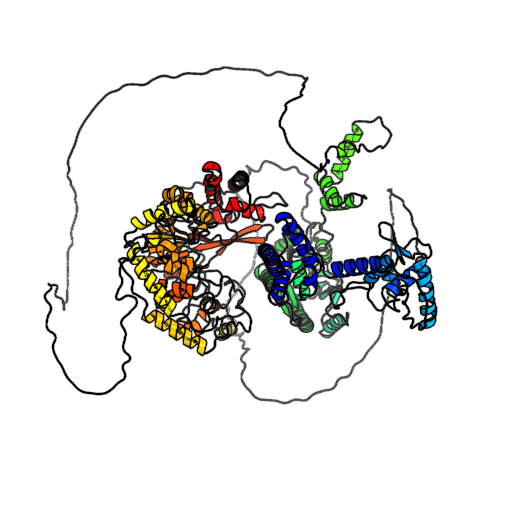51.720 1.00 28.77 105 SER A O 1
ATOM 860 N N . SER A 1 106 ? 63.510 24.873 52.588 1.00 28.50 106 SER A N 1
ATOM 861 C CA . SER A 1 106 ? 64.688 25.592 52.091 1.00 28.50 106 SER A CA 1
ATOM 862 C C . SER A 1 106 ? 65.976 25.141 52.819 1.00 28.50 106 SER A C 1
ATOM 864 O O . SER A 1 106 ? 66.122 25.457 54.003 1.00 28.50 106 SER A O 1
ATOM 866 N N . LYS A 1 107 ? 66.933 24.481 52.136 1.00 27.25 107 LYS A N 1
ATOM 867 C CA . LYS A 1 107 ? 68.382 24.507 52.477 1.00 27.25 107 LYS A CA 1
ATOM 868 C C . LYS A 1 107 ? 69.306 23.920 51.382 1.00 27.25 107 LYS A C 1
ATOM 870 O O . LYS A 1 107 ? 69.113 22.809 50.915 1.00 27.25 107 LYS A O 1
ATOM 875 N N . SER A 1 108 ? 70.343 24.696 51.037 1.00 25.12 108 SER A N 1
ATOM 876 C CA . SER A 1 108 ? 71.636 24.309 50.420 1.00 25.12 108 SER A CA 1
ATOM 877 C C . SER A 1 108 ? 71.686 23.392 49.173 1.00 25.12 108 SER A C 1
ATOM 879 O O . SER A 1 108 ? 71.905 22.191 49.266 1.00 25.12 108 SER A O 1
ATOM 881 N N . THR A 1 109 ? 71.670 24.030 47.996 1.00 24.89 109 THR A N 1
ATOM 882 C CA . THR A 1 109 ? 72.681 23.909 46.910 1.00 24.89 109 THR A CA 1
ATOM 883 C C . THR A 1 109 ? 73.499 22.610 46.723 1.00 24.89 109 THR A C 1
ATOM 885 O O . THR A 1 109 ? 74.407 22.341 47.507 1.00 24.89 109 THR A O 1
ATOM 888 N N . THR A 1 110 ? 73.420 22.000 45.527 1.00 23.69 110 THR A N 1
ATOM 889 C CA . THR A 1 110 ? 74.558 21.956 44.561 1.00 23.69 110 THR A CA 1
ATOM 890 C C . THR A 1 110 ? 74.184 21.448 43.149 1.00 23.69 110 THR A C 1
ATOM 892 O O . THR A 1 110 ? 73.598 20.392 42.973 1.00 23.69 110 THR A O 1
ATOM 895 N N . GLY A 1 111 ? 74.588 22.217 42.127 1.00 24.64 111 GLY A N 1
ATOM 896 C CA . GLY A 1 111 ? 75.037 21.788 40.787 1.00 24.64 111 GLY A CA 1
ATOM 897 C C . GLY A 1 111 ? 74.312 20.708 39.958 1.00 24.64 111 GLY A C 1
ATOM 898 O O . GLY A 1 111 ? 74.761 19.568 39.935 1.00 24.64 111 GLY A O 1
ATOM 899 N N . ARG A 1 112 ? 73.424 21.126 39.036 1.00 22.73 112 ARG A N 1
ATOM 900 C CA . ARG A 1 112 ? 73.688 21.142 37.565 1.00 22.73 112 ARG A CA 1
ATOM 901 C C . ARG A 1 112 ? 72.445 21.548 36.760 1.00 22.73 112 ARG A C 1
ATOM 903 O O . ARG A 1 112 ? 71.471 20.811 36.656 1.00 22.73 112 ARG A O 1
ATOM 910 N N . THR A 1 113 ? 72.509 22.707 36.114 1.00 23.03 113 THR A N 1
ATOM 911 C CA . THR A 1 113 ? 71.459 23.229 35.232 1.00 23.03 113 THR A CA 1
ATOM 912 C C . THR A 1 113 ? 71.515 22.602 33.833 1.00 23.03 113 THR A C 1
ATOM 914 O O . THR A 1 113 ? 72.409 22.896 33.044 1.00 23.03 113 THR A O 1
ATOM 917 N N . LYS A 1 114 ? 70.501 21.803 33.473 1.00 26.66 114 LYS A N 1
ATOM 918 C CA . LYS A 1 114 ? 70.095 21.590 32.071 1.00 26.66 114 LYS A CA 1
ATOM 919 C C . LYS A 1 114 ? 68.802 22.363 31.822 1.00 26.66 114 LYS A C 1
ATOM 921 O O . LYS A 1 114 ? 67.720 21.910 32.176 1.00 26.66 114 LYS A O 1
ATOM 926 N N . SER A 1 115 ? 68.917 23.553 31.241 1.00 25.73 115 SER A N 1
ATOM 927 C CA . SER A 1 115 ? 67.780 24.423 30.943 1.00 25.73 115 SER A CA 1
ATOM 928 C C . SER A 1 115 ? 67.103 24.036 29.623 1.00 25.73 115 SER A C 1
ATOM 930 O O . SER A 1 115 ? 67.460 24.515 28.546 1.00 25.73 115 SER A O 1
ATOM 932 N N . THR A 1 116 ? 66.058 23.213 29.703 1.00 26.89 116 THR A N 1
ATOM 933 C CA . THR A 1 116 ? 65.067 23.100 28.624 1.00 26.89 116 THR A CA 1
ATOM 934 C C . THR A 1 116 ? 64.332 24.435 28.492 1.00 26.89 116 THR A C 1
ATOM 936 O O . THR A 1 116 ? 63.524 24.805 29.346 1.00 26.89 116 THR A O 1
ATOM 939 N N . LYS A 1 117 ? 64.647 25.200 27.441 1.00 27.06 117 LYS A N 1
ATOM 940 C CA . LYS A 1 117 ? 64.024 26.504 27.178 1.00 27.06 117 LYS A CA 1
ATOM 941 C C . LYS A 1 117 ? 62.512 26.343 26.986 1.00 27.06 117 LYS A C 1
ATOM 943 O O . LYS A 1 117 ? 62.087 25.660 26.060 1.00 27.06 117 LYS A O 1
ATOM 948 N N . LYS A 1 118 ? 61.711 27.086 27.760 1.00 30.33 118 LYS A N 1
ATOM 949 C CA . LYS A 1 118 ? 60.369 27.486 27.313 1.00 30.33 118 LYS A CA 1
ATOM 950 C C . LYS A 1 118 ? 60.536 28.270 26.007 1.00 30.33 118 LYS A C 1
ATOM 952 O O . LYS A 1 118 ? 61.142 29.344 26.026 1.00 30.33 118 LYS A O 1
ATOM 957 N N . SER A 1 119 ? 60.011 27.782 24.886 1.00 31.95 119 SER A N 1
ATOM 958 C CA . SER A 1 119 ? 59.797 28.656 23.732 1.00 31.95 119 SER A CA 1
ATOM 959 C C . SER A 1 119 ? 58.648 29.602 24.066 1.00 31.95 119 SER A C 1
ATOM 961 O O . SER A 1 119 ? 57.560 29.145 24.415 1.00 31.95 119 SER A O 1
ATOM 963 N N . LYS A 1 120 ? 58.874 30.916 23.953 1.00 32.16 120 LYS A N 1
ATOM 964 C CA . LYS A 1 120 ? 57.773 31.888 23.912 1.00 32.16 120 LYS A CA 1
ATOM 965 C C . LYS A 1 120 ? 56.795 31.454 22.813 1.00 32.16 120 LYS A C 1
ATOM 967 O O . LYS A 1 120 ? 57.255 30.998 21.764 1.00 32.16 120 LYS A O 1
ATOM 972 N N . ALA A 1 121 ? 55.489 31.615 23.032 1.00 40.22 121 ALA A N 1
ATOM 973 C CA . ALA A 1 121 ? 54.519 31.483 21.949 1.00 40.22 121 ALA A CA 1
ATOM 974 C C . ALA A 1 121 ? 54.966 32.401 20.798 1.00 40.22 121 ALA A C 1
ATOM 976 O O . ALA A 1 121 ? 55.197 33.594 21.013 1.00 40.22 121 ALA A O 1
ATOM 977 N N . LYS A 1 122 ? 55.195 31.837 19.606 1.00 50.81 122 LYS A N 1
ATOM 978 C CA . LYS A 1 122 ? 55.579 32.642 18.443 1.00 50.81 122 LYS A CA 1
ATOM 979 C C . LYS A 1 122 ? 54.389 33.531 18.081 1.00 50.81 122 LYS A C 1
ATOM 981 O O . LYS A 1 122 ? 53.298 33.009 17.870 1.00 50.81 122 LYS A O 1
ATOM 986 N N . ARG A 1 123 ? 54.623 34.846 17.987 1.00 61.59 123 ARG A N 1
ATOM 987 C CA . ARG A 1 123 ? 53.698 35.809 17.363 1.00 61.59 123 ARG A CA 1
ATOM 988 C C . ARG A 1 123 ? 53.304 35.229 15.998 1.00 61.59 123 ARG A C 1
ATOM 990 O O . ARG A 1 123 ? 54.195 34.809 15.257 1.00 61.59 123 ARG A O 1
ATOM 997 N N . TYR A 1 124 ? 52.007 35.104 15.722 1.00 79.81 124 TYR A N 1
ATOM 998 C CA . TYR A 1 124 ? 51.529 34.500 14.480 1.00 79.81 124 TYR A CA 1
ATOM 999 C C . TYR A 1 124 ? 52.006 35.354 13.300 1.00 79.81 124 TYR A C 1
ATOM 1001 O O . TYR A 1 124 ? 51.838 36.570 13.297 1.00 79.81 124 TYR A O 1
ATOM 1009 N N . VAL A 1 125 ? 52.634 34.726 12.310 1.00 80.25 125 VAL A N 1
ATOM 1010 C CA . VAL A 1 125 ? 53.046 35.385 11.066 1.00 80.25 125 VAL A CA 1
ATOM 1011 C C . VAL A 1 125 ? 52.443 34.564 9.930 1.00 80.25 125 VAL A C 1
ATOM 1013 O O . VAL A 1 125 ? 52.774 33.380 9.822 1.00 80.25 125 VAL A O 1
ATOM 1016 N N . PRO A 1 126 ? 51.529 35.128 9.122 1.00 85.12 126 PRO A N 1
ATOM 1017 C CA . PRO A 1 126 ? 50.963 34.422 7.981 1.00 85.12 126 PRO A CA 1
ATOM 1018 C C . PRO A 1 126 ? 52.047 33.976 6.996 1.00 85.12 126 PRO A C 1
ATOM 1020 O O . PRO A 1 126 ? 52.890 34.774 6.591 1.00 85.12 126 PRO A O 1
ATOM 1023 N N . ASN A 1 127 ? 51.994 32.712 6.572 1.00 81.31 127 ASN A N 1
ATOM 1024 C CA . ASN A 1 127 ? 52.903 32.185 5.553 1.00 81.31 127 ASN A CA 1
ATOM 1025 C C . ASN A 1 127 ? 52.726 32.936 4.222 1.00 81.31 127 ASN A C 1
ATOM 1027 O O . ASN A 1 127 ? 51.601 33.306 3.867 1.00 81.31 127 ASN A O 1
ATOM 1031 N N . LYS A 1 128 ? 53.818 33.098 3.465 1.00 78.50 128 LYS A N 1
ATOM 1032 C CA . LYS A 1 128 ? 53.819 33.695 2.121 1.00 78.50 128 LYS A CA 1
ATOM 1033 C C . LYS A 1 128 ? 52.745 33.057 1.222 1.00 78.50 128 LYS A C 1
ATOM 1035 O O . LYS A 1 128 ? 52.482 31.858 1.309 1.00 78.50 128 LYS A O 1
ATOM 1040 N N . ASP A 1 129 ? 52.085 33.891 0.422 1.00 77.62 129 ASP A N 1
ATOM 1041 C CA . ASP A 1 129 ? 50.993 33.551 -0.506 1.00 77.62 129 ASP A CA 1
ATOM 1042 C C . ASP A 1 129 ? 49.724 32.929 0.130 1.00 77.62 129 ASP A C 1
ATOM 1044 O O . ASP A 1 129 ? 48.820 32.477 -0.582 1.00 77.62 129 ASP A O 1
ATOM 1048 N N . SER A 1 130 ? 49.596 32.932 1.463 1.00 87.94 130 SER A N 1
ATOM 1049 C CA . SER A 1 130 ? 48.373 32.514 2.169 1.00 87.94 130 SER A CA 1
ATOM 1050 C C . SER A 1 130 ? 47.270 33.584 2.148 1.00 87.94 130 SER A C 1
ATOM 1052 O O . SER A 1 130 ? 47.529 34.769 1.940 1.00 87.94 130 SER A O 1
ATOM 1054 N N . GLY A 1 131 ? 46.025 33.187 2.439 1.00 85.50 131 GLY A N 1
ATOM 1055 C CA . GLY A 1 131 ? 44.902 34.129 2.542 1.00 85.50 131 GLY A CA 1
ATOM 1056 C C . GLY A 1 131 ? 45.128 35.225 3.591 1.00 85.50 131 GLY A C 1
ATOM 1057 O O . GLY A 1 131 ? 44.852 36.393 3.331 1.00 85.50 131 GLY A O 1
ATOM 1058 N N . GLY A 1 132 ? 45.708 34.879 4.747 1.00 87.62 132 GLY A N 1
ATOM 1059 C CA . GLY A 1 132 ? 46.047 35.850 5.794 1.00 87.62 132 GLY A CA 1
ATOM 1060 C C . GLY A 1 132 ? 47.131 36.846 5.365 1.00 87.62 132 GLY A C 1
ATOM 1061 O O . GLY A 1 132 ? 46.997 38.040 5.615 1.00 87.62 132 GLY A O 1
ATOM 1062 N N . TYR A 1 133 ? 48.162 36.369 4.662 1.00 90.31 133 TYR A N 1
ATOM 1063 C CA . TYR A 1 133 ? 49.230 37.202 4.099 1.00 90.31 133 TYR A CA 1
ATOM 1064 C C . TYR A 1 133 ? 48.671 38.225 3.098 1.00 90.31 133 TYR A C 1
ATOM 1066 O O . TYR A 1 133 ? 48.925 39.425 3.206 1.00 90.31 133 TYR A O 1
ATOM 1074 N N . ALA A 1 134 ? 47.816 37.759 2.188 1.00 89.81 134 ALA A N 1
ATOM 1075 C CA . ALA A 1 134 ? 47.181 38.589 1.175 1.00 89.81 134 ALA A CA 1
ATOM 1076 C C . ALA A 1 134 ? 46.222 39.646 1.743 1.00 89.81 134 ALA A C 1
ATOM 1078 O O . ALA A 1 134 ? 46.229 40.787 1.279 1.00 89.81 134 ALA A O 1
ATOM 1079 N N . ILE A 1 135 ? 45.420 39.295 2.758 1.00 92.50 135 ILE A N 1
ATOM 1080 C CA . ILE A 1 135 ? 44.533 40.248 3.447 1.00 92.50 135 ILE A CA 1
ATOM 1081 C C . ILE A 1 135 ? 45.357 41.374 4.090 1.00 92.50 135 ILE A C 1
ATOM 1083 O O . ILE A 1 135 ? 45.017 42.544 3.921 1.00 92.50 135 ILE A O 1
ATOM 1087 N N . MET A 1 136 ? 46.452 41.044 4.787 1.00 90.56 136 MET A N 1
ATOM 1088 C CA . MET A 1 136 ? 47.285 42.047 5.462 1.00 90.56 136 MET A CA 1
ATOM 1089 C C . MET A 1 136 ? 47.978 42.997 4.476 1.00 90.56 136 MET A C 1
ATOM 1091 O O . MET A 1 136 ? 48.002 44.203 4.722 1.00 90.56 136 MET A O 1
ATOM 1095 N N . LEU A 1 137 ? 48.480 42.493 3.342 1.00 89.19 137 LEU A N 1
ATOM 1096 C CA . LEU A 1 137 ? 49.043 43.346 2.287 1.00 89.19 137 LEU A CA 1
ATOM 1097 C C . LEU A 1 137 ? 47.976 44.236 1.634 1.00 89.19 137 LEU A C 1
ATOM 1099 O O . LEU A 1 137 ? 48.201 45.436 1.478 1.00 89.19 137 LEU A O 1
ATOM 1103 N N . ALA A 1 138 ? 46.804 43.689 1.297 1.00 89.31 138 ALA A N 1
ATOM 1104 C CA . ALA A 1 138 ? 45.728 44.462 0.678 1.00 89.31 138 ALA A CA 1
ATOM 1105 C C . ALA A 1 138 ? 45.251 45.616 1.573 1.00 89.31 138 ALA A C 1
ATOM 1107 O O . ALA A 1 138 ? 45.099 46.738 1.089 1.00 89.31 138 ALA A O 1
ATOM 1108 N N . LEU A 1 139 ? 45.076 45.362 2.875 1.00 90.62 139 LEU A N 1
ATOM 1109 C CA . LEU A 1 139 ? 44.738 46.400 3.848 1.00 90.62 139 LEU A CA 1
ATOM 1110 C C . LEU A 1 139 ? 45.849 47.457 3.949 1.00 90.62 139 LEU A C 1
ATOM 1112 O O . LEU A 1 139 ? 45.562 48.640 3.798 1.00 90.62 139 LEU A O 1
ATOM 1116 N N . LEU A 1 140 ? 47.117 47.056 4.104 1.00 88.50 140 LEU A N 1
ATOM 1117 C CA . LEU A 1 140 ? 48.242 47.996 4.232 1.00 88.50 140 LEU A CA 1
ATOM 1118 C C . LEU A 1 140 ? 48.425 48.906 3.001 1.00 88.50 140 LEU A C 1
ATOM 1120 O O . LEU A 1 140 ? 48.832 50.059 3.136 1.00 88.50 140 LEU A O 1
ATOM 1124 N N . ILE A 1 141 ? 48.173 48.387 1.797 1.00 84.38 141 ILE A N 1
ATOM 1125 C CA . ILE A 1 141 ? 48.430 49.101 0.536 1.00 84.38 141 ILE A CA 1
ATOM 1126 C C . ILE A 1 141 ? 47.250 50.003 0.140 1.00 84.38 141 ILE A C 1
ATOM 1128 O O . ILE A 1 141 ? 47.464 51.072 -0.448 1.00 84.38 141 ILE A O 1
ATOM 1132 N N . HIS A 1 142 ? 46.016 49.583 0.441 1.00 81.25 142 HIS A N 1
ATOM 1133 C CA . HIS A 1 142 ? 44.803 50.228 -0.065 1.00 81.25 142 HIS A CA 1
ATOM 1134 C C . HIS A 1 142 ? 43.965 50.960 0.999 1.00 81.25 142 HIS A C 1
ATOM 1136 O O . HIS A 1 142 ? 43.296 51.924 0.629 1.00 81.25 142 HIS A O 1
ATOM 1142 N N . ASP A 1 143 ? 44.051 50.627 2.294 1.00 81.75 143 ASP A N 1
ATOM 1143 C CA . ASP A 1 143 ? 43.433 51.425 3.372 1.00 81.75 143 ASP A CA 1
ATOM 1144 C C . ASP A 1 143 ? 44.337 52.598 3.797 1.00 81.75 143 ASP A C 1
ATOM 1146 O O . ASP A 1 143 ? 44.797 52.716 4.932 1.00 81.75 143 ASP A O 1
ATOM 1150 N N . LYS A 1 144 ? 44.623 53.498 2.850 1.00 65.44 144 LYS A N 1
ATOM 1151 C CA . LYS A 1 144 ? 45.537 54.639 3.057 1.00 65.44 144 LYS A CA 1
ATOM 1152 C C . LYS A 1 144 ? 45.029 55.689 4.054 1.00 65.44 144 LYS A C 1
ATOM 1154 O O . LYS A 1 144 ? 45.775 56.607 4.388 1.00 65.44 144 LYS A O 1
ATOM 1159 N N . HIS A 1 145 ? 43.769 55.591 4.475 1.00 65.50 145 HIS A N 1
ATOM 1160 C CA . HIS A 1 145 ? 43.103 56.574 5.329 1.00 65.50 145 HIS A CA 1
ATOM 1161 C C . HIS A 1 145 ? 42.649 56.004 6.682 1.00 65.50 145 HIS A C 1
ATOM 1163 O O . HIS A 1 145 ? 42.156 56.774 7.498 1.00 65.50 145 HIS A O 1
ATOM 1169 N N . GLY A 1 146 ? 42.822 54.699 6.933 1.00 65.56 146 GLY A N 1
ATOM 1170 C CA . GLY A 1 146 ? 42.390 54.043 8.173 1.00 65.56 146 GLY A CA 1
ATOM 1171 C C . GLY A 1 146 ? 40.869 53.942 8.325 1.00 65.56 146 GLY A C 1
ATOM 1172 O O . GLY A 1 146 ? 40.375 53.820 9.441 1.00 65.56 146 GLY A O 1
ATOM 1173 N N . ASN A 1 147 ? 40.126 54.019 7.217 1.00 73.19 147 ASN A N 1
ATOM 1174 C CA . ASN A 1 147 ? 38.659 53.955 7.208 1.00 73.19 147 ASN A CA 1
ATOM 1175 C C . ASN A 1 147 ? 38.141 52.512 7.063 1.00 73.19 147 ASN A C 1
ATOM 1177 O O . ASN A 1 147 ? 36.933 52.280 7.131 1.00 73.19 147 ASN A O 1
ATOM 1181 N N . GLY A 1 148 ? 39.044 51.555 6.837 1.00 80.00 148 GLY A N 1
ATOM 1182 C CA . GLY A 1 148 ? 38.738 50.162 6.563 1.00 80.00 148 GLY A CA 1
ATOM 1183 C C . GLY A 1 148 ? 38.219 49.906 5.147 1.00 80.00 148 GLY A C 1
ATOM 1184 O O . GLY A 1 148 ? 37.708 50.783 4.452 1.00 80.00 148 GLY A O 1
ATOM 1185 N N . LEU A 1 149 ? 38.341 48.652 4.714 1.00 88.12 149 LEU A N 1
ATOM 1186 C CA . LEU A 1 149 ? 37.848 48.160 3.425 1.00 88.12 149 LEU A CA 1
ATOM 1187 C C . LEU A 1 149 ? 36.740 47.127 3.643 1.00 88.12 149 LEU A C 1
ATOM 1189 O O . LEU A 1 149 ? 36.779 46.347 4.596 1.00 88.12 149 LEU A O 1
ATOM 1193 N N . THR A 1 150 ? 35.749 47.073 2.756 1.00 88.12 150 THR A N 1
ATOM 1194 C CA . THR A 1 150 ? 34.704 46.043 2.838 1.00 88.12 150 THR A CA 1
ATOM 1195 C C . THR A 1 150 ? 35.231 44.668 2.422 1.00 88.12 150 THR A C 1
ATOM 1197 O O . THR A 1 150 ? 36.197 44.539 1.665 1.00 88.12 150 THR A O 1
ATOM 1200 N N . LYS A 1 151 ? 34.535 43.598 2.834 1.00 87.00 151 LYS A N 1
ATOM 1201 C CA . LYS A 1 151 ? 34.845 42.220 2.405 1.00 87.00 151 LYS A CA 1
ATOM 1202 C C . LYS A 1 151 ? 34.977 42.069 0.881 1.00 87.00 151 LYS A C 1
ATOM 1204 O O . LYS A 1 151 ? 35.840 41.318 0.425 1.00 87.00 151 LYS A O 1
ATOM 1209 N N . ALA A 1 152 ? 34.138 42.751 0.099 1.00 79.62 152 ALA A N 1
ATOM 1210 C CA . ALA A 1 152 ? 34.170 42.675 -1.362 1.00 79.62 152 ALA A CA 1
ATOM 1211 C C . ALA A 1 152 ? 35.428 43.345 -1.942 1.00 79.62 152 ALA A C 1
ATOM 1213 O O . ALA A 1 152 ? 36.076 42.785 -2.826 1.00 79.62 152 ALA A O 1
ATOM 1214 N N . GLU A 1 153 ? 35.811 44.504 -1.404 1.00 82.94 153 GLU A N 1
ATOM 1215 C CA . GLU A 1 153 ? 37.022 45.223 -1.805 1.00 82.94 153 GLU A CA 1
ATOM 1216 C C . GLU A 1 153 ? 38.279 44.439 -1.433 1.00 82.94 153 GLU A C 1
ATOM 1218 O O . GLU A 1 153 ? 39.123 44.215 -2.297 1.00 82.94 153 GLU A O 1
ATOM 1223 N N . ILE A 1 154 ? 38.369 43.930 -0.199 1.00 88.62 154 ILE A N 1
ATOM 1224 C CA . ILE A 1 154 ? 39.500 43.105 0.251 1.00 88.62 154 ILE A CA 1
ATOM 1225 C C . ILE A 1 154 ? 39.602 41.835 -0.591 1.00 88.62 154 ILE A C 1
ATOM 1227 O O . ILE A 1 154 ? 40.682 41.525 -1.073 1.00 88.62 154 ILE A O 1
ATOM 1231 N N . SER A 1 155 ? 38.496 41.128 -0.846 1.00 86.06 155 SER A N 1
ATOM 1232 C CA . SER A 1 155 ? 38.523 39.901 -1.662 1.00 86.06 155 SER A CA 1
ATOM 1233 C C . SER A 1 155 ? 39.021 40.151 -3.092 1.00 86.06 155 SER A C 1
ATOM 1235 O O . SER A 1 155 ? 39.643 39.272 -3.682 1.00 86.06 155 SER A O 1
ATOM 1237 N N . ARG A 1 156 ? 38.778 41.348 -3.649 1.00 82.38 156 ARG A N 1
ATOM 1238 C CA . ARG A 1 156 ? 39.275 41.764 -4.970 1.00 82.38 156 ARG A CA 1
ATOM 1239 C C . ARG A 1 156 ? 40.739 42.218 -4.932 1.00 82.38 156 ARG A C 1
ATOM 1241 O O . ARG A 1 156 ? 41.496 41.887 -5.837 1.00 82.38 156 ARG A O 1
ATOM 1248 N N . LEU A 1 157 ? 41.125 42.984 -3.912 1.00 84.25 157 LEU A N 1
ATOM 1249 C CA . LEU A 1 157 ? 42.453 43.600 -3.779 1.00 84.25 157 LEU A CA 1
ATOM 1250 C C . LEU A 1 157 ? 43.511 42.641 -3.212 1.00 84.25 157 LEU A C 1
ATOM 1252 O O . LEU A 1 157 ? 44.691 42.807 -3.494 1.00 84.25 157 LEU A O 1
ATOM 1256 N N . ALA A 1 158 ? 43.099 41.628 -2.447 1.00 86.06 158 ALA A N 1
ATOM 1257 C CA . ALA A 1 158 ? 43.968 40.589 -1.897 1.00 86.06 158 ALA A CA 1
ATOM 1258 C C . ALA A 1 158 ? 44.210 39.426 -2.874 1.00 86.06 158 ALA A C 1
ATOM 1260 O O . ALA A 1 158 ? 45.228 38.749 -2.767 1.00 86.06 158 ALA A O 1
ATOM 1261 N N . ALA A 1 159 ? 43.319 39.197 -3.846 1.00 81.81 159 ALA A N 1
ATOM 1262 C CA . ALA A 1 159 ? 43.448 38.101 -4.811 1.00 81.81 159 ALA A CA 1
ATOM 1263 C C . ALA A 1 159 ? 44.820 38.009 -5.531 1.00 81.81 159 ALA A C 1
ATOM 1265 O O . ALA A 1 159 ? 45.286 36.887 -5.706 1.00 81.81 159 ALA A O 1
ATOM 1266 N N . PRO A 1 160 ? 45.516 39.110 -5.895 1.00 81.12 160 PRO A N 1
ATOM 1267 C CA . PRO A 1 160 ? 46.847 39.035 -6.512 1.00 81.12 160 PRO A CA 1
ATOM 1268 C C . PRO A 1 160 ? 47.969 38.536 -5.585 1.00 81.12 160 PRO A C 1
ATOM 1270 O O . PRO A 1 160 ? 49.042 38.194 -6.070 1.00 81.12 160 PRO A O 1
ATOM 1273 N N . PHE A 1 161 ? 47.752 38.523 -4.265 1.00 80.75 161 PHE A N 1
ATOM 1274 C CA . PHE A 1 161 ? 48.776 38.231 -3.254 1.00 80.75 161 PHE A CA 1
ATOM 1275 C C . PHE A 1 161 ? 48.623 36.839 -2.609 1.00 80.75 161 PHE A C 1
ATOM 1277 O O . PHE A 1 161 ? 49.284 36.548 -1.612 1.00 80.75 161 PHE A O 1
ATOM 1284 N N . THR A 1 162 ? 47.742 35.979 -3.135 1.00 84.00 162 THR A N 1
ATOM 1285 C CA . THR A 1 162 ? 47.567 34.596 -2.663 1.00 84.00 162 THR A CA 1
ATOM 1286 C C . THR A 1 162 ? 47.318 33.621 -3.808 1.00 84.00 162 THR A C 1
ATOM 1288 O O . THR A 1 162 ? 46.698 33.950 -4.814 1.00 84.00 162 THR A O 1
ATOM 1291 N N . THR A 1 163 ? 47.746 32.375 -3.617 1.00 75.81 163 THR A N 1
ATOM 1292 C CA . THR A 1 163 ? 47.418 31.239 -4.494 1.00 75.81 163 THR A CA 1
ATOM 1293 C C . THR A 1 163 ? 46.056 30.601 -4.181 1.00 75.81 163 THR A C 1
ATOM 1295 O O . THR A 1 163 ? 45.627 29.682 -4.877 1.00 75.81 163 THR A O 1
ATOM 1298 N N . THR A 1 164 ? 45.360 31.050 -3.129 1.00 76.12 164 THR A N 1
ATOM 1299 C CA . THR A 1 164 ? 44.080 30.481 -2.675 1.00 76.12 164 THR A CA 1
ATOM 1300 C C . THR A 1 164 ? 42.912 31.405 -3.025 1.00 76.12 164 THR A C 1
ATOM 1302 O O . THR A 1 164 ? 42.940 32.594 -2.729 1.00 76.12 164 THR A O 1
ATOM 1305 N N . SER A 1 165 ? 41.842 30.866 -3.617 1.00 76.44 165 SER A N 1
ATOM 1306 C CA . SER A 1 165 ? 40.679 31.676 -4.010 1.00 76.44 165 SER A CA 1
ATOM 1307 C C . SER A 1 165 ? 39.933 32.276 -2.809 1.00 76.44 165 SER A C 1
ATOM 1309 O O . SER A 1 165 ? 39.678 31.596 -1.812 1.00 76.44 165 SER A O 1
ATOM 1311 N N . PHE A 1 166 ? 39.510 33.538 -2.936 1.00 76.50 166 PHE A N 1
ATOM 1312 C CA . PHE A 1 166 ? 38.576 34.199 -2.013 1.00 76.50 166 PHE A CA 1
ATOM 1313 C C . PHE A 1 166 ? 37.105 33.805 -2.239 1.00 76.50 166 PHE A C 1
ATOM 1315 O O . PHE A 1 166 ? 36.252 34.132 -1.415 1.00 76.50 166 PHE A O 1
ATOM 1322 N N . GLN A 1 167 ? 36.799 33.088 -3.323 1.00 67.44 167 GLN A N 1
ATOM 1323 C CA . GLN A 1 167 ? 35.473 32.533 -3.589 1.00 67.44 167 GLN A CA 1
ATOM 1324 C C . GLN A 1 167 ? 35.406 31.079 -3.100 1.00 67.44 167 GLN A C 1
ATOM 1326 O O . GLN A 1 167 ? 36.286 30.275 -3.411 1.00 67.44 167 GLN A O 1
ATOM 1331 N N . ASN A 1 168 ? 34.358 30.728 -2.348 1.00 56.28 168 ASN A N 1
ATOM 1332 C CA . ASN A 1 168 ? 34.085 29.335 -1.991 1.00 56.28 168 ASN A CA 1
ATOM 1333 C C . ASN A 1 168 ? 33.713 28.561 -3.262 1.00 56.28 168 ASN A C 1
ATOM 1335 O O . ASN A 1 168 ? 32.717 28.889 -3.902 1.00 56.28 168 ASN A O 1
ATOM 1339 N N . ASN A 1 169 ? 34.482 27.528 -3.602 1.00 48.16 169 ASN A N 1
ATOM 1340 C CA . ASN A 1 169 ? 34.175 26.642 -4.720 1.00 48.16 169 ASN A CA 1
ATOM 1341 C C . ASN A 1 169 ? 34.097 25.192 -4.228 1.00 48.16 169 ASN A C 1
ATOM 1343 O O . ASN A 1 169 ? 35.115 24.500 -4.118 1.00 48.16 169 ASN A O 1
ATOM 1347 N N . SER A 1 170 ? 32.868 24.749 -3.944 1.00 44.84 170 SER A N 1
ATOM 1348 C CA . SER A 1 170 ? 32.518 23.416 -3.426 1.00 44.84 170 SER A CA 1
ATOM 1349 C C . SER A 1 170 ? 33.122 22.277 -4.254 1.00 44.84 170 SER A C 1
ATOM 1351 O O . SER A 1 170 ? 33.433 21.214 -3.729 1.00 44.84 170 SER A O 1
ATOM 1353 N N . SER A 1 171 ? 33.353 22.524 -5.545 1.00 39.00 171 SER A N 1
ATOM 1354 C CA . SER A 1 171 ? 33.829 21.543 -6.520 1.00 39.00 171 SER A CA 1
ATOM 1355 C C . SER A 1 171 ? 35.345 21.256 -6.475 1.00 39.00 171 SER A C 1
ATOM 1357 O O . SER A 1 171 ? 35.879 20.651 -7.406 1.00 39.00 171 SER A O 1
ATOM 1359 N N . THR A 1 172 ? 36.054 21.711 -5.431 1.00 43.19 172 THR A N 1
ATOM 1360 C CA . THR A 1 172 ? 37.522 21.568 -5.274 1.00 43.19 172 THR A CA 1
ATOM 1361 C C . THR A 1 172 ? 37.957 20.760 -4.044 1.00 43.19 172 THR A C 1
ATOM 1363 O O . THR A 1 172 ? 39.154 20.632 -3.793 1.00 43.19 172 THR A O 1
ATOM 1366 N N . GLY A 1 173 ? 37.018 20.264 -3.229 1.00 44.75 173 GLY A N 1
ATOM 1367 C CA . GLY A 1 173 ? 37.313 19.533 -1.984 1.00 44.75 173 GLY A CA 1
ATOM 1368 C C . GLY A 1 173 ? 37.935 20.375 -0.854 1.00 44.75 173 GLY A C 1
ATOM 1369 O O . GLY A 1 173 ? 38.104 19.884 0.260 1.00 44.75 173 GLY A O 1
ATOM 1370 N N . LYS A 1 174 ? 38.254 21.654 -1.098 1.00 44.12 174 LYS A N 1
ATOM 1371 C CA . LYS A 1 174 ? 38.745 22.595 -0.083 1.00 44.12 174 LYS A CA 1
ATOM 1372 C C . LYS A 1 174 ? 37.575 23.379 0.512 1.00 44.12 174 LYS A C 1
ATOM 1374 O O . LYS A 1 174 ? 37.112 24.359 -0.062 1.00 44.12 174 LYS A O 1
ATOM 1379 N N . TYR A 1 175 ? 37.138 22.973 1.703 1.00 45.75 175 TYR A N 1
ATOM 1380 C CA . TYR A 1 175 ? 36.016 23.582 2.437 1.00 45.75 175 TYR A CA 1
ATOM 1381 C C . TYR A 1 175 ? 36.264 25.023 2.936 1.00 45.75 175 TYR A C 1
ATOM 1383 O O . TYR A 1 175 ? 35.345 25.666 3.442 1.00 45.75 175 TYR A O 1
ATOM 1391 N N . TYR A 1 176 ? 37.481 25.555 2.779 1.00 52.44 176 TYR A N 1
ATOM 1392 C CA . TYR A 1 176 ? 37.890 26.872 3.267 1.00 52.44 176 TYR A CA 1
ATOM 1393 C C . TYR A 1 176 ? 38.478 27.725 2.131 1.00 52.44 176 TYR A C 1
ATOM 1395 O O . TYR A 1 176 ? 39.486 27.357 1.529 1.00 52.44 176 TYR A O 1
ATOM 1403 N N . SER A 1 177 ? 37.879 28.889 1.860 1.00 79.94 177 SER A N 1
ATOM 1404 C CA . SER A 1 177 ? 38.470 29.925 0.995 1.00 79.94 177 SER A CA 1
ATOM 1405 C C . SER A 1 177 ? 39.550 30.731 1.722 1.00 79.94 177 SER A C 1
ATOM 1407 O O . SER A 1 177 ? 39.651 30.701 2.950 1.00 79.94 177 SER A O 1
ATOM 1409 N N . ALA A 1 178 ? 40.312 31.539 0.983 1.00 80.69 178 ALA A N 1
ATOM 1410 C CA . ALA A 1 178 ? 41.279 32.487 1.543 1.00 80.69 178 ALA A CA 1
ATOM 1411 C C . ALA A 1 178 ? 40.652 33.471 2.551 1.00 80.69 178 ALA A C 1
ATOM 1413 O O . ALA A 1 178 ? 41.322 33.900 3.490 1.00 80.69 178 ALA A O 1
ATOM 1414 N N . TRP A 1 179 ? 39.348 33.760 2.431 1.00 87.56 179 TRP A N 1
ATOM 1415 C CA . TRP A 1 179 ? 38.623 34.581 3.405 1.00 87.56 179 TRP A CA 1
ATOM 1416 C C . TRP A 1 179 ? 38.561 33.947 4.804 1.00 87.56 179 TRP A C 1
ATOM 1418 O O . TRP A 1 179 ? 38.439 34.665 5.792 1.00 87.56 179 TRP A O 1
ATOM 1428 N N . SER A 1 180 ? 38.674 32.619 4.925 1.00 83.50 180 SER A N 1
ATOM 1429 C CA . SER A 1 180 ? 38.651 31.936 6.231 1.00 83.50 180 SER A CA 1
ATOM 1430 C C . SER A 1 180 ? 39.770 32.416 7.170 1.00 83.50 180 SER A C 1
ATOM 1432 O O . SER A 1 180 ? 39.565 32.497 8.380 1.00 83.50 180 SER A O 1
ATOM 1434 N N . SER A 1 181 ? 40.908 32.846 6.609 1.00 86.19 181 SER A N 1
ATOM 1435 C CA . SER A 1 181 ? 42.025 33.436 7.354 1.00 86.19 181 SER A CA 1
ATOM 1436 C C . SER A 1 181 ? 41.678 34.761 8.045 1.00 86.19 181 SER A C 1
ATOM 1438 O O . SER A 1 181 ? 42.382 35.141 8.977 1.00 86.19 181 SER A O 1
ATOM 1440 N N . MET A 1 182 ? 40.596 35.449 7.651 1.00 88.75 182 MET A N 1
ATOM 1441 C CA . MET A 1 182 ? 40.144 36.673 8.327 1.00 88.75 182 MET A CA 1
ATOM 1442 C C . MET A 1 182 ? 39.808 36.409 9.801 1.00 88.75 182 MET A C 1
ATOM 1444 O O . MET A 1 182 ? 40.199 37.189 10.663 1.00 88.75 182 MET A O 1
ATOM 1448 N N . ASN A 1 183 ? 39.182 35.270 10.120 1.00 85.06 183 ASN A N 1
ATOM 1449 C CA . ASN A 1 183 ? 38.889 34.903 11.510 1.00 85.06 183 ASN A CA 1
ATOM 1450 C C . ASN A 1 183 ? 40.178 34.680 12.318 1.00 85.06 183 ASN A C 1
ATOM 1452 O O . ASN A 1 183 ? 40.248 35.051 13.483 1.00 85.06 183 ASN A O 1
ATOM 1456 N N . THR A 1 184 ? 41.227 34.126 11.702 1.00 85.44 184 THR A N 1
ATOM 1457 C CA . THR A 1 184 ? 42.541 33.982 12.347 1.00 85.44 184 THR A CA 1
ATOM 1458 C C . THR A 1 184 ? 43.192 35.341 12.613 1.00 85.44 184 THR A C 1
ATOM 1460 O O . THR A 1 184 ? 43.797 35.514 13.667 1.00 85.44 184 THR A O 1
ATOM 1463 N N . LEU A 1 185 ? 43.059 36.309 11.700 1.00 88.44 185 LEU A N 1
ATOM 1464 C CA . LEU A 1 185 ? 43.596 37.665 11.877 1.00 88.44 185 LEU A CA 1
ATOM 1465 C C . LEU A 1 185 ? 42.834 38.472 12.939 1.00 88.44 185 LEU A C 1
ATOM 1467 O O . LEU A 1 185 ? 43.474 39.166 13.726 1.00 88.44 185 LEU A O 1
ATOM 1471 N N . LEU A 1 186 ? 41.505 38.332 13.001 1.00 87.19 186 LEU A N 1
ATOM 1472 C CA . LEU A 1 186 ? 40.661 38.899 14.061 1.00 87.19 186 LEU A CA 1
ATOM 1473 C C . LEU A 1 186 ? 41.027 38.298 15.432 1.00 87.19 186 LEU A C 1
ATOM 1475 O O . LEU A 1 186 ? 41.298 39.033 16.374 1.00 87.19 186 LEU A O 1
ATOM 1479 N N . ASN A 1 187 ? 41.139 36.967 15.530 1.00 83.94 187 ASN A N 1
ATOM 1480 C CA . ASN A 1 187 ? 41.484 36.270 16.780 1.00 83.94 187 ASN A CA 1
ATOM 1481 C C . ASN A 1 187 ? 42.929 36.515 17.265 1.00 83.94 187 ASN A C 1
ATOM 1483 O O . ASN A 1 187 ? 43.231 36.234 18.420 1.00 83.94 187 ASN A O 1
ATOM 1487 N N . ASN A 1 188 ? 43.828 36.988 16.394 1.00 83.38 188 ASN A N 1
ATOM 1488 C CA . ASN A 1 188 ? 45.186 37.421 16.759 1.00 83.38 188 ASN A CA 1
ATOM 1489 C C . ASN A 1 188 ? 45.296 38.953 16.896 1.00 83.38 188 ASN A C 1
ATOM 1491 O O . ASN A 1 188 ? 46.407 39.468 16.997 1.00 83.38 188 ASN A O 1
ATOM 1495 N N . GLU A 1 189 ? 44.167 39.672 16.882 1.00 84.88 189 GLU A N 1
ATOM 1496 C CA . GLU A 1 189 ? 44.082 41.130 17.046 1.00 84.88 189 GLU A CA 1
ATOM 1497 C C . GLU A 1 189 ? 44.906 41.929 16.014 1.00 84.88 189 GLU A C 1
ATOM 1499 O O . GLU A 1 189 ? 45.369 43.029 16.306 1.00 84.88 189 GLU A O 1
ATOM 1504 N N . TYR A 1 190 ? 45.105 41.403 14.796 1.00 87.25 190 TYR A N 1
ATOM 1505 C CA . TYR A 1 190 ? 45.818 42.098 13.701 1.00 87.25 190 TYR A CA 1
ATOM 1506 C C . TYR A 1 190 ? 44.891 42.878 12.766 1.00 87.25 190 TYR A C 1
ATOM 1508 O O . TYR A 1 190 ? 45.341 43.751 12.024 1.00 87.25 190 TYR A O 1
ATOM 1516 N N . VAL A 1 191 ? 43.601 42.557 12.790 1.00 88.50 191 VAL A N 1
ATOM 1517 C CA . VAL A 1 191 ? 42.545 43.241 12.043 1.00 88.50 191 VAL A CA 1
ATOM 1518 C C . VAL A 1 191 ? 41.412 43.545 13.018 1.00 88.50 191 VAL A C 1
ATOM 1520 O O . VAL A 1 191 ? 41.143 42.737 13.905 1.00 88.50 191 VAL A O 1
ATOM 1523 N N . VAL A 1 192 ? 40.746 44.684 12.846 1.00 87.25 192 VAL A N 1
ATOM 1524 C CA . VAL A 1 192 ? 39.501 45.043 13.541 1.00 87.25 192 VAL A CA 1
ATOM 1525 C C . VAL A 1 192 ? 38.348 45.110 12.533 1.00 87.25 192 VAL A C 1
ATOM 1527 O O . VAL A 1 192 ? 38.576 45.354 11.348 1.00 87.25 192 VAL A O 1
ATOM 1530 N N . GLU A 1 193 ? 37.118 44.837 12.976 1.00 90.88 193 GLU A N 1
ATOM 1531 C CA . GLU A 1 193 ? 35.897 44.892 12.159 1.00 90.88 193 GLU A CA 1
ATOM 1532 C C . GLU A 1 193 ? 34.927 45.935 12.730 1.00 90.88 193 GLU A C 1
ATOM 1534 O O . GLU A 1 193 ? 34.493 45.810 13.875 1.00 90.88 193 GLU A O 1
ATOM 1539 N N . GLU A 1 194 ? 34.530 46.923 11.923 1.00 76.44 194 GLU A N 1
ATOM 1540 C CA . GLU A 1 194 ? 33.643 48.013 12.345 1.00 76.44 194 GLU A CA 1
ATOM 1541 C C . GLU A 1 194 ? 32.549 48.329 11.302 1.00 76.44 194 GLU A C 1
ATOM 1543 O O . GLU A 1 194 ? 32.714 48.139 10.096 1.00 76.44 194 GLU A O 1
ATOM 1548 N N . GLY A 1 195 ? 31.400 48.841 11.759 1.00 66.69 195 GLY A N 1
ATOM 1549 C CA . GLY A 1 195 ? 30.347 49.393 10.891 1.00 66.69 195 GLY A CA 1
ATOM 1550 C C . GLY A 1 195 ? 29.337 48.406 10.268 1.00 66.69 195 GLY A C 1
ATOM 1551 O O . GLY A 1 195 ? 29.373 47.189 10.459 1.00 66.69 195 GLY A O 1
ATOM 1552 N N . LYS A 1 196 ? 28.360 48.971 9.536 1.00 57.06 196 LYS A N 1
ATOM 1553 C CA . LYS A 1 196 ? 27.398 48.256 8.668 1.00 57.06 196 LYS A CA 1
ATOM 1554 C C . LYS A 1 196 ? 27.162 49.083 7.384 1.00 57.06 196 LYS A C 1
ATOM 1556 O O . LYS A 1 196 ? 26.503 50.118 7.497 1.00 57.06 196 LYS A O 1
ATOM 1561 N N . PRO A 1 197 ? 27.635 48.656 6.191 1.00 61.44 197 PRO A N 1
ATOM 1562 C CA . PRO A 1 197 ? 28.366 47.410 5.913 1.00 61.44 197 PRO A CA 1
ATOM 1563 C C . PRO A 1 197 ? 29.668 47.292 6.718 1.00 61.44 197 PRO A C 1
ATOM 1565 O O . PRO A 1 197 ? 30.173 48.286 7.224 1.00 61.44 197 PRO A O 1
ATOM 1568 N N . LYS A 1 198 ? 30.151 46.058 6.897 1.00 77.62 198 LYS A N 1
ATOM 1569 C CA . LYS A 1 198 ? 31.351 45.764 7.691 1.00 77.62 198 LYS A CA 1
ATOM 1570 C C . LYS A 1 198 ? 32.607 46.210 6.938 1.00 77.62 198 LYS A C 1
ATOM 1572 O O . LYS A 1 198 ? 32.839 45.734 5.821 1.00 77.62 198 LYS A O 1
ATOM 1577 N N . TYR A 1 199 ? 33.399 47.063 7.571 1.00 85.38 199 TYR A N 1
ATOM 1578 C CA . TYR A 1 199 ? 34.727 47.487 7.142 1.00 85.38 199 TYR A CA 1
ATOM 1579 C C . TYR A 1 199 ? 35.780 46.821 8.030 1.00 85.38 199 TYR A C 1
ATOM 1581 O O . TYR A 1 199 ? 35.547 46.605 9.219 1.00 85.38 199 TYR A O 1
ATOM 1589 N N . TYR A 1 200 ? 36.927 46.483 7.447 1.00 92.00 200 TYR A N 1
ATOM 1590 C CA . TYR A 1 200 ? 38.060 45.890 8.151 1.00 92.00 200 TYR A CA 1
ATOM 1591 C C . TYR A 1 200 ? 39.296 46.766 7.966 1.00 92.00 200 TYR A C 1
ATOM 1593 O O . TYR A 1 200 ? 39.590 47.152 6.835 1.00 92.00 200 TYR A O 1
ATOM 1601 N N . SER A 1 201 ? 40.028 47.037 9.042 1.00 89.62 201 SER A N 1
ATOM 1602 C CA . SER A 1 201 ? 41.281 47.808 9.040 1.00 89.62 201 SER A CA 1
ATOM 1603 C C . SER A 1 201 ? 42.351 47.103 9.882 1.00 89.62 201 SER A C 1
ATOM 1605 O O . SER A 1 201 ? 42.047 46.223 10.691 1.00 89.62 201 SER A O 1
ATOM 1607 N N . LEU A 1 202 ? 43.628 47.432 9.660 1.00 90.25 202 LEU A N 1
ATOM 1608 C CA . LEU A 1 202 ? 44.731 46.881 10.457 1.00 90.25 202 LEU A CA 1
ATOM 1609 C C . LEU A 1 202 ? 44.805 47.574 11.820 1.00 90.25 202 LEU A C 1
ATOM 1611 O O . LEU A 1 202 ? 44.764 48.800 11.904 1.00 90.25 202 LEU A O 1
ATOM 1615 N N . THR A 1 203 ? 45.001 46.788 12.875 1.00 88.81 203 THR A N 1
ATOM 1616 C CA . THR A 1 203 ? 45.392 47.309 14.192 1.00 88.81 203 THR A CA 1
ATOM 1617 C C . THR A 1 203 ? 46.857 47.755 14.174 1.00 88.81 203 THR A C 1
ATOM 1619 O O . THR A 1 203 ? 47.613 47.406 13.266 1.00 88.81 203 THR A O 1
ATOM 1622 N N . GLU A 1 204 ? 47.312 48.477 15.201 1.00 82.00 204 GLU A N 1
ATOM 1623 C CA . GLU A 1 204 ? 48.721 48.882 15.326 1.00 82.00 204 GLU A CA 1
ATOM 1624 C C . GLU A 1 204 ? 49.678 47.669 15.295 1.00 82.00 204 GLU A C 1
ATOM 1626 O O . GLU A 1 204 ? 50.662 47.656 14.552 1.00 82.00 204 GLU A O 1
ATOM 1631 N N . THR A 1 205 ? 49.322 46.585 15.995 1.00 82.75 205 THR A N 1
ATOM 1632 C CA . THR A 1 205 ? 50.080 45.321 16.018 1.00 82.75 205 THR A CA 1
ATOM 1633 C C . THR A 1 205 ? 50.019 44.556 14.691 1.00 82.75 205 THR A C 1
ATOM 1635 O O . THR A 1 205 ? 50.986 43.871 14.339 1.00 82.75 205 THR A O 1
ATOM 1638 N N . GLY A 1 206 ? 48.920 44.665 13.938 1.00 88.25 206 GLY A N 1
ATOM 1639 C CA . GLY A 1 206 ? 48.800 44.127 12.583 1.00 88.25 206 GLY A CA 1
ATOM 1640 C C . GLY A 1 206 ? 49.598 44.928 11.553 1.00 88.25 206 GLY A C 1
ATOM 1641 O O . GLY A 1 206 ? 50.195 44.349 10.647 1.00 88.25 206 GLY A O 1
ATOM 1642 N N . LEU A 1 207 ? 49.672 46.248 11.721 1.00 86.56 207 LEU A N 1
ATOM 1643 C CA . LEU A 1 207 ? 50.370 47.174 10.830 1.00 86.56 207 LEU A CA 1
ATOM 1644 C C . LEU A 1 207 ? 51.900 47.050 10.940 1.00 86.56 207 LEU A C 1
ATOM 1646 O O . LEU A 1 207 ? 52.588 47.155 9.923 1.00 86.56 207 LEU A O 1
ATOM 1650 N N . GLU A 1 208 ? 52.437 46.747 12.128 1.00 85.00 208 GLU A N 1
ATOM 1651 C CA . GLU A 1 208 ? 53.836 46.311 12.298 1.00 85.00 208 GLU A CA 1
ATOM 1652 C C . GLU A 1 208 ? 54.155 45.071 11.448 1.00 85.00 208 GLU A C 1
ATOM 1654 O O . GLU A 1 208 ? 55.109 45.067 10.671 1.00 85.00 208 GLU A O 1
ATOM 1659 N N . VAL A 1 209 ? 53.345 44.015 11.583 1.00 87.50 209 VAL A N 1
ATOM 1660 C CA . VAL A 1 209 ? 53.576 42.728 10.907 1.00 87.50 209 VAL A CA 1
ATOM 1661 C C . VAL A 1 209 ? 53.396 42.877 9.395 1.00 87.50 209 VAL A C 1
ATOM 1663 O O . VAL A 1 209 ? 54.228 42.394 8.631 1.00 87.50 209 VAL A O 1
ATOM 1666 N N . ALA A 1 210 ? 52.368 43.603 8.948 1.00 88.56 210 ALA A N 1
ATOM 1667 C CA . ALA A 1 210 ? 52.109 43.834 7.530 1.00 88.56 210 ALA A CA 1
ATOM 1668 C C . ALA A 1 210 ? 53.266 44.572 6.827 1.00 88.56 210 ALA A C 1
ATOM 1670 O O . ALA A 1 210 ? 53.564 44.262 5.674 1.00 88.56 210 ALA A O 1
ATOM 1671 N N . LYS A 1 211 ? 53.945 45.513 7.505 1.00 85.81 211 LYS A N 1
ATOM 1672 C CA . LYS A 1 211 ? 55.131 46.201 6.958 1.00 85.81 211 LYS A CA 1
ATOM 1673 C C . LYS A 1 211 ? 56.277 45.228 6.680 1.00 85.81 211 LYS A C 1
ATOM 1675 O O . LYS A 1 211 ? 56.805 45.233 5.573 1.00 85.81 211 LYS A O 1
ATOM 1680 N N . VAL A 1 212 ? 56.586 44.341 7.630 1.00 86.69 212 VAL A N 1
ATOM 1681 C CA . VAL A 1 212 ? 57.620 43.303 7.459 1.00 86.69 212 VAL A CA 1
ATOM 1682 C C . VAL A 1 212 ? 57.266 42.361 6.301 1.00 86.69 212 VAL A C 1
ATOM 1684 O O . VAL A 1 212 ? 58.103 42.098 5.439 1.00 86.69 212 VAL A O 1
ATOM 1687 N N . LEU A 1 213 ? 56.003 41.921 6.213 1.00 87.94 213 LEU A N 1
ATOM 1688 C CA . LEU A 1 213 ? 55.523 41.086 5.101 1.00 87.94 213 LEU A CA 1
ATOM 1689 C C . LEU A 1 213 ? 55.626 41.794 3.737 1.00 87.94 213 LEU A C 1
ATOM 1691 O O . LEU A 1 213 ? 55.846 41.131 2.720 1.00 87.94 213 LEU A O 1
ATOM 1695 N N . LYS A 1 214 ? 55.475 43.127 3.700 1.00 85.94 214 LYS A N 1
ATOM 1696 C CA . LYS A 1 214 ? 55.627 43.940 2.484 1.00 85.94 214 LYS A CA 1
ATOM 1697 C C . LYS A 1 214 ? 57.089 44.053 2.056 1.00 85.94 214 LYS A C 1
ATOM 1699 O O . LYS A 1 214 ? 57.374 43.868 0.877 1.00 85.94 214 LYS A O 1
ATOM 1704 N N . GLU A 1 215 ? 58.005 44.314 2.985 1.00 81.75 215 GLU A N 1
ATOM 1705 C CA . GLU A 1 215 ? 59.449 44.377 2.706 1.00 81.75 215 GLU A CA 1
ATOM 1706 C C . GLU A 1 215 ? 59.973 43.035 2.160 1.00 81.75 215 GLU A C 1
ATOM 1708 O O . GLU A 1 215 ? 60.729 43.006 1.185 1.00 81.75 215 GLU A O 1
ATOM 1713 N N . GLU A 1 216 ? 59.496 41.912 2.709 1.00 81.25 216 GLU A N 1
ATOM 1714 C CA . GLU A 1 216 ? 59.782 40.562 2.204 1.00 81.25 216 GLU A CA 1
ATOM 1715 C C . GLU A 1 216 ? 59.178 40.311 0.805 1.00 81.25 216 GLU A C 1
ATOM 1717 O O . GLU A 1 216 ? 59.815 39.688 -0.056 1.00 81.25 216 GLU A O 1
ATOM 1722 N N . HIS A 1 217 ? 57.971 40.831 0.539 1.00 80.50 217 HIS A N 1
ATOM 1723 C CA . HIS A 1 217 ? 57.331 40.756 -0.778 1.00 80.50 217 HIS A CA 1
ATOM 1724 C C . HIS A 1 217 ? 58.115 41.537 -1.837 1.00 80.50 217 HIS A C 1
ATOM 1726 O O . HIS A 1 217 ? 58.439 40.994 -2.893 1.00 80.50 217 HIS A O 1
ATOM 1732 N N . GLU A 1 218 ? 58.449 42.796 -1.550 1.00 78.25 218 GLU A N 1
ATOM 1733 C CA . GLU A 1 218 ? 59.132 43.693 -2.488 1.00 78.25 218 GLU A CA 1
ATOM 1734 C C . GLU A 1 218 ? 60.571 43.245 -2.770 1.00 78.25 218 GLU A C 1
ATOM 1736 O O . GLU A 1 218 ? 61.038 43.365 -3.903 1.00 78.25 218 GLU A O 1
ATOM 1741 N N . SER A 1 219 ? 61.228 42.621 -1.786 1.00 71.50 219 SER A N 1
ATOM 1742 C CA . SER A 1 219 ? 62.533 41.967 -1.961 1.00 71.50 219 SER A CA 1
ATOM 1743 C C . SER A 1 219 ? 62.471 40.704 -2.831 1.00 71.50 219 SER A C 1
ATOM 1745 O O . SER A 1 219 ? 63.461 40.356 -3.469 1.00 71.50 219 SER A O 1
ATOM 1747 N N . SER A 1 220 ? 61.327 40.008 -2.863 1.00 70.38 220 SER A N 1
ATOM 1748 C CA . SER A 1 220 ? 61.141 38.777 -3.650 1.00 70.38 220 SER A CA 1
ATOM 1749 C C . SER A 1 220 ? 60.671 39.038 -5.085 1.00 70.38 220 SER A C 1
ATOM 1751 O O . SER A 1 220 ? 61.104 38.358 -6.011 1.00 70.38 220 SER A O 1
ATOM 1753 N N . ASN A 1 221 ? 59.739 39.983 -5.251 1.00 66.81 221 ASN A N 1
ATOM 1754 C CA . ASN A 1 221 ? 58.901 40.121 -6.448 1.00 66.81 221 ASN A CA 1
ATOM 1755 C C . ASN A 1 221 ? 59.013 41.510 -7.115 1.00 66.81 221 ASN A C 1
ATOM 1757 O O . ASN A 1 221 ? 58.377 41.753 -8.141 1.00 66.81 221 ASN A O 1
ATOM 1761 N N . GLY A 1 222 ? 59.808 42.425 -6.549 1.00 65.94 222 GLY A N 1
ATOM 1762 C CA . GLY A 1 222 ? 59.911 43.819 -6.987 1.00 65.94 222 GLY A CA 1
ATOM 1763 C C . GLY A 1 222 ? 58.868 44.752 -6.345 1.00 65.94 222 GLY A C 1
ATOM 1764 O O . GLY A 1 222 ? 57.949 44.298 -5.662 1.00 65.94 222 GLY A O 1
ATOM 1765 N N . PRO A 1 223 ? 59.005 46.079 -6.536 1.00 60.97 223 PRO A N 1
ATOM 1766 C CA . PRO A 1 223 ? 58.171 47.076 -5.865 1.00 60.97 223 PRO A CA 1
ATOM 1767 C C . PRO A 1 223 ? 56.708 47.015 -6.320 1.00 60.97 223 PRO A C 1
ATOM 1769 O O . PRO A 1 223 ? 56.413 46.999 -7.520 1.00 60.97 223 PRO A O 1
ATOM 1772 N N . ILE A 1 224 ? 55.779 47.048 -5.360 1.00 64.94 224 ILE A N 1
ATOM 1773 C CA . ILE A 1 224 ? 54.347 46.928 -5.649 1.00 64.94 224 ILE A CA 1
ATOM 1774 C C . ILE A 1 224 ? 53.844 48.233 -6.284 1.00 64.94 224 ILE A C 1
ATOM 1776 O O . ILE A 1 224 ? 53.714 49.267 -5.626 1.00 64.94 224 ILE A O 1
ATOM 1780 N N . ARG A 1 225 ? 53.542 48.192 -7.588 1.00 51.56 225 ARG A N 1
ATOM 1781 C CA . ARG A 1 225 ? 53.005 49.344 -8.331 1.00 51.56 225 ARG A CA 1
ATOM 1782 C C . ARG A 1 225 ? 51.591 49.681 -7.851 1.00 51.56 225 ARG A C 1
ATOM 1784 O O . ARG A 1 225 ? 50.666 48.895 -8.038 1.00 51.56 225 ARG A O 1
ATOM 1791 N N . SER A 1 226 ? 51.396 50.878 -7.294 1.00 44.97 226 SER A N 1
ATOM 1792 C CA . SER A 1 226 ? 50.058 51.352 -6.933 1.00 44.97 226 SER A CA 1
ATOM 1793 C C . SER A 1 226 ? 49.258 51.740 -8.177 1.00 44.97 226 SER A C 1
ATOM 1795 O O . SER A 1 226 ? 49.505 52.790 -8.770 1.00 44.97 226 SER A O 1
ATOM 1797 N N . VAL A 1 227 ? 48.269 50.925 -8.540 1.00 38.38 227 VAL A N 1
ATOM 1798 C CA . VAL A 1 227 ? 47.276 51.294 -9.556 1.00 38.38 227 VAL A CA 1
ATOM 1799 C C . VAL A 1 227 ? 46.336 52.341 -8.960 1.00 38.38 227 VAL A C 1
ATOM 1801 O O . VAL A 1 227 ? 45.497 52.033 -8.115 1.00 38.38 227 VAL A O 1
ATOM 1804 N N . THR A 1 228 ? 46.509 53.591 -9.380 1.00 34.00 228 THR A N 1
ATOM 1805 C CA . THR A 1 228 ? 45.595 54.700 -9.093 1.00 34.00 228 THR A CA 1
ATOM 1806 C C . THR A 1 228 ? 44.722 54.978 -10.312 1.00 34.00 228 THR A C 1
ATOM 1808 O O . THR A 1 228 ? 45.214 55.534 -11.291 1.00 34.00 228 THR A O 1
ATOM 1811 N N . GLU A 1 229 ? 43.429 54.669 -10.223 1.00 28.55 229 GLU A N 1
ATOM 1812 C CA . GLU A 1 229 ? 42.399 55.253 -11.093 1.00 28.55 229 GLU A CA 1
ATOM 1813 C C . GLU A 1 229 ? 41.339 55.985 -10.247 1.00 28.55 229 GLU A C 1
ATOM 1815 O O . GLU A 1 229 ? 41.170 55.652 -9.068 1.00 28.55 229 GLU A O 1
ATOM 1820 N N . PRO A 1 230 ? 40.683 57.034 -10.783 1.00 30.09 230 PRO A N 1
ATOM 1821 C CA . PRO A 1 230 ? 40.037 58.052 -9.959 1.00 30.09 230 PRO A CA 1
ATOM 1822 C C . PRO A 1 230 ? 38.571 57.737 -9.645 1.00 30.09 230 PRO A C 1
ATOM 1824 O O . PRO A 1 230 ? 37.831 57.232 -10.485 1.00 30.09 230 PRO A O 1
ATOM 1827 N N . ILE A 1 231 ? 38.125 58.147 -8.457 1.00 26.47 231 ILE A N 1
ATOM 1828 C CA . ILE A 1 231 ? 36.715 58.131 -8.049 1.00 26.47 231 ILE A CA 1
ATOM 1829 C C . ILE A 1 231 ? 36.053 59.451 -8.484 1.00 26.47 231 ILE A C 1
ATOM 1831 O O . ILE A 1 231 ? 36.463 60.505 -7.990 1.00 26.47 231 ILE A O 1
ATOM 1835 N N . PRO A 1 232 ? 34.988 59.442 -9.307 1.00 26.88 232 PRO A N 1
ATOM 1836 C CA . PRO A 1 232 ? 34.086 60.579 -9.421 1.00 26.88 232 PRO A CA 1
ATOM 1837 C C . PRO A 1 232 ? 33.163 60.589 -8.198 1.00 26.88 232 PRO A C 1
ATOM 1839 O O . PRO A 1 232 ? 32.273 59.750 -8.059 1.00 26.88 232 PRO A O 1
ATOM 1842 N N . GLN A 1 233 ? 33.375 61.536 -7.286 1.00 28.22 233 GLN A N 1
ATOM 1843 C CA . GLN A 1 233 ? 32.398 61.822 -6.238 1.00 28.22 233 GLN A CA 1
ATOM 1844 C C . GLN A 1 233 ? 31.147 62.443 -6.864 1.00 28.22 233 GLN A C 1
ATOM 1846 O O . GLN A 1 233 ? 31.268 63.370 -7.665 1.00 28.22 233 GLN A O 1
ATOM 1851 N N . ASN A 1 234 ? 29.955 62.055 -6.405 1.00 27.19 234 ASN A N 1
ATOM 1852 C CA . ASN A 1 234 ? 28.894 63.050 -6.296 1.00 27.19 234 ASN A CA 1
ATOM 1853 C C . ASN A 1 234 ? 27.926 62.779 -5.143 1.00 27.19 234 ASN A C 1
ATOM 1855 O O . ASN A 1 234 ? 27.511 61.648 -4.890 1.00 27.19 234 ASN A O 1
ATOM 1859 N N . LYS A 1 235 ? 27.580 63.859 -4.440 1.00 26.53 235 LYS A N 1
ATOM 1860 C CA . LYS A 1 235 ? 26.494 63.899 -3.459 1.00 26.53 235 LYS A CA 1
ATOM 1861 C C . LYS A 1 235 ? 25.156 64.076 -4.184 1.00 26.53 235 LYS A C 1
ATOM 1863 O O . LYS A 1 235 ? 25.112 64.661 -5.256 1.00 26.53 235 LYS A O 1
ATOM 1868 N N . LEU A 1 236 ? 24.094 63.618 -3.517 1.00 26.62 236 LEU A N 1
ATOM 1869 C CA . LEU A 1 236 ? 22.768 64.250 -3.400 1.00 26.62 236 LEU A CA 1
ATOM 1870 C C . LEU A 1 236 ? 22.394 65.307 -4.461 1.00 26.62 236 LEU A C 1
ATOM 1872 O O . LEU A 1 236 ? 22.971 66.389 -4.457 1.00 26.62 236 LEU A O 1
ATOM 1876 N N . PHE A 1 237 ? 21.282 65.096 -5.169 1.00 21.36 237 PHE A N 1
ATOM 1877 C CA . PHE A 1 237 ? 20.067 65.879 -4.892 1.00 21.36 237 PHE A CA 1
ATOM 1878 C C . PHE A 1 237 ? 18.799 65.164 -5.389 1.00 21.36 237 PHE A C 1
ATOM 1880 O O . PHE A 1 237 ? 18.857 64.262 -6.222 1.00 21.36 237 PHE A O 1
ATOM 1887 N N . VAL A 1 238 ? 17.670 65.552 -4.798 1.00 23.64 238 VAL A N 1
ATOM 1888 C CA . VAL A 1 238 ? 16.304 65.077 -5.059 1.00 23.64 238 VAL A CA 1
ATOM 1889 C C . VAL A 1 238 ? 15.565 66.140 -5.880 1.00 23.64 238 VAL A C 1
ATOM 1891 O O . VAL A 1 238 ? 15.698 67.318 -5.554 1.00 23.64 238 VAL A O 1
ATOM 1894 N N . ASP A 1 239 ? 14.760 65.701 -6.858 1.00 24.30 239 ASP A N 1
ATOM 1895 C CA . ASP A 1 239 ? 13.762 66.469 -7.634 1.00 24.30 239 ASP A CA 1
ATOM 1896 C C . ASP A 1 239 ? 14.302 67.681 -8.460 1.00 24.30 239 ASP A C 1
ATOM 1898 O O . ASP A 1 239 ? 15.402 68.170 -8.242 1.00 24.30 239 ASP A O 1
ATOM 1902 N N . ASN A 1 240 ? 13.638 68.217 -9.496 1.00 23.66 240 ASN A N 1
ATOM 1903 C CA . ASN A 1 240 ? 12.240 68.099 -9.927 1.00 23.66 240 ASN A CA 1
ATOM 1904 C C . ASN A 1 240 ? 12.075 68.326 -11.460 1.00 23.66 240 ASN A C 1
ATOM 1906 O O . ASN A 1 240 ? 13.028 68.660 -12.161 1.00 23.66 240 ASN A O 1
ATOM 1910 N N . TYR A 1 241 ? 10.849 68.177 -11.973 1.00 24.77 241 TYR A N 1
ATOM 1911 C CA . TYR A 1 241 ? 10.432 68.379 -13.378 1.00 24.77 241 TYR A CA 1
ATOM 1912 C C . TYR A 1 241 ? 10.929 69.679 -14.058 1.00 24.77 241 TYR A C 1
ATOM 1914 O O . TYR A 1 241 ? 10.746 70.758 -13.494 1.00 24.77 241 TYR A O 1
ATOM 1922 N N . SER A 1 242 ? 11.314 69.613 -15.350 1.00 24.00 242 SER A N 1
ATOM 1923 C CA . SER A 1 242 ? 10.530 70.224 -16.464 1.00 24.00 242 SER A CA 1
ATOM 1924 C C . SER A 1 242 ? 11.175 70.161 -17.870 1.00 24.00 242 SER A C 1
ATOM 1926 O O . SER A 1 242 ? 12.272 70.652 -18.089 1.00 24.00 242 SER A O 1
ATOM 1928 N N . ASN A 1 243 ? 10.373 69.690 -18.834 1.00 25.59 243 ASN A N 1
ATOM 1929 C CA . ASN A 1 243 ? 10.223 70.144 -20.231 1.00 25.59 243 ASN A CA 1
ATOM 1930 C C . ASN A 1 243 ? 11.368 70.165 -21.289 1.00 25.59 243 ASN A C 1
ATOM 1932 O O . ASN A 1 243 ? 12.334 70.915 -21.238 1.00 25.59 243 ASN A O 1
ATOM 1936 N N . THR A 1 244 ? 10.998 69.539 -22.420 1.00 25.38 244 THR A N 1
ATOM 1937 C CA . THR A 1 244 ? 11.149 69.976 -23.832 1.00 25.38 244 THR A CA 1
ATOM 1938 C C . THR A 1 244 ? 12.447 69.786 -24.647 1.00 25.38 244 THR A C 1
ATOM 1940 O O . THR A 1 244 ? 13.413 70.521 -24.520 1.00 25.38 244 THR A O 1
ATOM 1943 N N . LEU A 1 245 ? 12.264 68.971 -25.703 1.00 24.70 245 LEU A N 1
ATOM 1944 C CA . LEU A 1 245 ? 12.542 69.248 -27.130 1.00 24.70 245 LEU A CA 1
ATOM 1945 C C . LEU A 1 245 ? 13.941 69.017 -27.765 1.00 24.70 245 LEU A C 1
ATOM 1947 O O . LEU A 1 245 ? 14.967 69.542 -27.362 1.00 24.70 245 LEU A O 1
ATOM 1951 N N . LEU A 1 246 ? 13.854 68.381 -28.947 1.00 24.44 246 LEU A N 1
ATOM 1952 C CA . LEU A 1 246 ? 14.638 68.594 -30.180 1.00 24.44 246 LEU A CA 1
ATOM 1953 C C . LEU A 1 246 ? 16.052 67.978 -30.380 1.00 24.44 246 LEU A C 1
ATOM 1955 O O . LEU A 1 246 ? 17.041 68.676 -30.559 1.00 24.44 246 LEU A O 1
ATOM 1959 N N . SER A 1 247 ? 16.020 66.721 -30.846 1.00 25.64 247 SER A N 1
ATOM 1960 C CA . SER A 1 247 ? 16.297 66.379 -32.268 1.00 25.64 247 SER A CA 1
ATOM 1961 C C . SER A 1 247 ? 17.699 65.954 -32.776 1.00 25.64 247 SER A C 1
ATOM 1963 O O . SER A 1 247 ? 18.721 66.550 -32.471 1.00 25.64 247 SER A O 1
ATOM 1965 N N . LYS A 1 248 ? 17.625 65.048 -33.777 1.00 25.98 248 LYS A N 1
ATOM 1966 C CA . LYS A 1 248 ? 18.451 64.895 -35.008 1.00 25.98 248 LYS A CA 1
ATOM 1967 C C . LYS A 1 248 ? 19.790 64.112 -35.004 1.00 25.98 248 LYS A C 1
ATOM 1969 O O . LYS A 1 248 ? 20.826 64.637 -34.637 1.00 25.98 248 LYS A O 1
ATOM 1974 N N . LYS A 1 249 ? 19.738 63.024 -35.806 1.00 25.66 249 LYS A N 1
ATOM 1975 C CA . LYS A 1 249 ? 20.660 62.624 -36.915 1.00 25.66 249 LYS A CA 1
ATOM 1976 C C . LYS A 1 249 ? 22.023 61.982 -36.547 1.00 25.66 249 LYS A C 1
ATOM 1978 O O . LYS A 1 249 ? 22.793 62.558 -35.808 1.00 25.66 249 LYS A O 1
ATOM 1983 N N . ARG A 1 250 ? 22.269 60.734 -37.007 1.00 27.58 250 ARG A N 1
ATOM 1984 C CA . ARG A 1 250 ? 23.056 60.289 -38.212 1.00 27.58 250 ARG A CA 1
ATOM 1985 C C . ARG A 1 250 ? 24.596 60.386 -38.043 1.00 27.58 250 ARG A C 1
ATOM 1987 O O . ARG A 1 250 ? 25.043 61.381 -37.505 1.00 27.58 250 ARG A O 1
ATOM 1994 N N . ALA A 1 251 ? 25.456 59.506 -38.588 1.00 27.11 251 ALA A N 1
ATOM 1995 C CA . ALA A 1 251 ? 25.309 58.180 -39.234 1.00 27.11 251 ALA A CA 1
ATOM 1996 C C . ALA A 1 251 ? 26.699 57.555 -39.599 1.00 27.11 251 ALA A C 1
ATOM 1998 O O . ALA A 1 251 ? 27.684 58.280 -39.626 1.00 27.11 251 ALA A O 1
ATOM 1999 N N . ASN A 1 252 ? 26.690 56.282 -40.049 1.00 26.75 252 ASN A N 1
ATOM 2000 C CA . ASN A 1 252 ? 27.465 55.693 -41.179 1.00 26.75 252 ASN A CA 1
ATOM 2001 C C . ASN A 1 252 ? 28.937 55.161 -41.086 1.00 26.75 252 ASN A C 1
ATOM 2003 O O . ASN A 1 252 ? 29.856 55.890 -40.735 1.00 26.75 252 ASN A O 1
ATOM 2007 N N . THR A 1 253 ? 29.126 53.966 -41.712 1.00 26.64 253 THR A N 1
ATOM 2008 C CA . THR A 1 253 ? 30.260 53.471 -42.583 1.00 26.64 253 THR A CA 1
ATOM 2009 C C . THR A 1 253 ? 31.644 53.105 -41.967 1.00 26.64 253 THR A C 1
ATOM 2011 O O . THR A 1 253 ? 32.031 53.740 -41.000 1.00 26.64 253 THR A O 1
ATOM 2014 N N . SER A 1 254 ? 32.484 52.147 -42.452 1.00 25.30 254 SER A N 1
ATOM 2015 C CA . SER A 1 254 ? 32.442 51.167 -43.589 1.00 25.30 254 SER A CA 1
ATOM 2016 C C . SER A 1 254 ? 33.582 50.080 -43.600 1.00 25.30 254 SER A C 1
ATOM 2018 O O . SER A 1 254 ? 34.720 50.422 -43.322 1.00 25.30 254 SER A O 1
ATOM 2020 N N . ILE A 1 255 ? 33.278 48.840 -44.059 1.00 25.16 255 ILE A N 1
ATOM 2021 C CA . ILE A 1 255 ? 33.971 47.956 -45.077 1.00 25.16 255 ILE A CA 1
ATOM 2022 C C . ILE A 1 255 ? 35.462 47.450 -44.932 1.00 25.16 255 ILE A C 1
ATOM 2024 O O . ILE A 1 255 ? 36.379 48.227 -45.151 1.00 25.16 255 ILE A O 1
ATOM 2028 N N . ASN A 1 256 ? 35.658 46.116 -44.715 1.00 24.00 256 ASN A N 1
ATOM 2029 C CA . ASN A 1 256 ? 36.370 45.013 -45.485 1.00 24.00 256 ASN A CA 1
ATOM 2030 C C . ASN A 1 256 ? 37.640 45.224 -46.397 1.00 24.00 256 ASN A C 1
ATOM 2032 O O . ASN A 1 256 ? 37.870 46.364 -46.786 1.00 24.00 256 ASN A O 1
ATOM 2036 N N . PRO A 1 257 ? 38.342 44.171 -46.965 1.00 49.78 257 PRO A N 1
ATOM 2037 C CA . PRO A 1 257 ? 38.539 42.699 -46.663 1.00 49.78 257 PRO A CA 1
ATOM 2038 C C . PRO A 1 257 ? 39.989 42.102 -46.950 1.00 49.78 257 PRO A C 1
ATOM 2040 O O . PRO A 1 257 ? 40.871 42.879 -47.296 1.00 49.78 257 PRO A O 1
ATOM 2043 N N . LEU A 1 258 ? 40.235 40.748 -46.892 1.00 24.03 258 LEU A N 1
ATOM 2044 C CA . LEU A 1 258 ? 40.886 39.866 -47.953 1.00 24.03 258 LEU A CA 1
ATOM 2045 C C . LEU A 1 258 ? 41.446 38.430 -47.562 1.00 24.03 258 LEU A C 1
ATOM 2047 O O . LEU A 1 258 ? 42.279 38.309 -46.675 1.00 24.03 258 LEU A O 1
ATOM 2051 N N . ASN A 1 259 ? 41.072 37.399 -48.366 1.00 28.19 259 ASN A N 1
ATOM 2052 C CA . ASN A 1 259 ? 41.781 36.199 -48.957 1.00 28.19 259 ASN A CA 1
ATOM 2053 C C . ASN A 1 259 ? 42.404 34.923 -48.258 1.00 28.19 259 ASN A C 1
ATOM 2055 O O . ASN A 1 259 ? 43.478 34.995 -47.680 1.00 28.19 259 ASN A O 1
ATOM 2059 N N . SER A 1 260 ? 41.870 33.727 -48.656 1.00 26.55 260 SER A N 1
ATOM 2060 C CA . SER A 1 260 ? 42.495 32.441 -49.180 1.00 26.55 260 SER A CA 1
ATOM 2061 C C . SER A 1 260 ? 43.534 31.604 -48.356 1.00 26.55 260 SER A C 1
ATOM 2063 O O . SER A 1 260 ? 44.250 32.188 -47.564 1.00 26.55 260 SER A O 1
ATOM 2065 N N . SER A 1 261 ? 43.783 30.270 -48.485 1.00 26.33 261 SER A N 1
ATOM 2066 C CA . SER A 1 261 ? 43.493 29.171 -49.472 1.00 26.33 261 SER A CA 1
ATOM 2067 C C . SER A 1 261 ? 43.702 27.727 -48.874 1.00 26.33 261 SER A C 1
ATOM 2069 O O . SER A 1 261 ? 44.139 27.610 -47.734 1.00 26.33 261 SER A O 1
ATOM 2071 N N . SER A 1 262 ? 43.410 26.631 -49.618 1.00 27.72 262 SER A N 1
ATOM 2072 C CA . SER A 1 262 ? 43.446 25.189 -49.189 1.00 27.72 262 SER A CA 1
ATOM 2073 C C . SER A 1 262 ? 44.491 24.300 -49.921 1.00 27.72 262 SER A C 1
ATOM 2075 O O . SER A 1 262 ? 45.033 24.737 -50.935 1.00 27.72 262 SER A O 1
ATOM 2077 N N . PRO A 1 263 ? 44.717 23.026 -49.496 1.00 36.28 263 PRO A N 1
ATOM 2078 C CA . PRO A 1 263 ? 44.809 21.894 -50.458 1.00 36.28 263 PRO A CA 1
ATOM 2079 C C . PRO A 1 263 ? 44.215 20.528 -49.978 1.00 36.28 263 PRO A C 1
ATOM 2081 O O . PRO A 1 263 ? 43.653 20.436 -48.892 1.00 36.28 263 PRO A O 1
ATOM 2084 N N . ASN A 1 264 ? 44.297 19.474 -50.818 1.00 27.41 264 ASN A N 1
ATOM 2085 C CA . ASN A 1 264 ? 43.446 18.256 -50.812 1.00 27.41 264 ASN A CA 1
ATOM 2086 C C . ASN A 1 264 ? 44.206 16.986 -51.329 1.00 27.41 264 ASN A C 1
ATOM 2088 O O . ASN A 1 264 ? 44.942 17.142 -52.302 1.00 27.41 264 ASN A O 1
ATOM 2092 N N . ILE A 1 265 ? 44.031 15.757 -50.779 1.00 24.69 265 ILE A N 1
ATOM 2093 C CA . ILE A 1 265 ? 44.599 14.459 -51.295 1.00 24.69 265 ILE A CA 1
ATOM 2094 C C . ILE A 1 265 ? 43.626 13.249 -51.087 1.00 24.69 265 ILE A C 1
ATOM 2096 O O . ILE A 1 265 ? 42.721 13.308 -50.264 1.00 24.69 265 ILE A O 1
ATOM 2100 N N . ASN A 1 266 ? 43.779 12.169 -51.882 1.00 24.94 266 ASN A N 1
ATOM 2101 C CA . ASN A 1 266 ? 42.788 11.124 -52.238 1.00 24.94 266 ASN A CA 1
ATOM 2102 C C . ASN A 1 266 ? 43.032 9.665 -51.727 1.00 24.94 266 ASN A C 1
ATOM 2104 O O . ASN A 1 266 ? 44.175 9.231 -51.670 1.00 24.94 266 ASN A O 1
ATOM 2108 N N . LYS A 1 267 ? 41.921 8.893 -51.625 1.00 23.75 267 LYS A N 1
ATOM 2109 C CA . LYS A 1 267 ? 41.670 7.449 -51.974 1.00 23.75 267 LYS A CA 1
ATOM 2110 C C . LYS A 1 267 ? 42.489 6.273 -51.379 1.00 23.75 267 LYS A C 1
ATOM 2112 O O . LYS A 1 267 ? 43.696 6.223 -51.545 1.00 23.75 267 LYS A O 1
ATOM 2117 N N . TYR A 1 268 ? 41.774 5.195 -50.993 1.00 24.38 268 TYR A N 1
ATOM 2118 C CA . TYR A 1 268 ? 41.759 3.874 -51.690 1.00 24.38 268 TYR A CA 1
ATOM 2119 C C . TYR A 1 268 ? 40.481 3.049 -51.349 1.00 24.38 268 TYR A C 1
ATOM 2121 O O . TYR A 1 268 ? 39.587 3.589 -50.701 1.00 24.38 268 TYR A O 1
ATOM 2129 N N . LYS A 1 269 ? 40.312 1.829 -51.902 1.00 23.08 269 LYS A N 1
ATOM 2130 C CA . LYS A 1 269 ? 39.014 1.137 -52.147 1.00 23.08 269 LYS A CA 1
ATOM 2131 C C . LYS A 1 269 ? 39.073 -0.401 -51.922 1.00 23.08 269 LYS A C 1
ATOM 2133 O O . LYS A 1 269 ? 40.168 -0.929 -51.771 1.00 23.08 269 LYS A O 1
ATOM 2138 N N . SER A 1 270 ? 37.921 -1.078 -52.092 1.00 23.67 270 SER A N 1
ATOM 2139 C CA . SER A 1 270 ? 37.619 -2.541 -52.187 1.00 23.67 270 SER A CA 1
ATOM 2140 C C . SER A 1 270 ? 37.306 -3.283 -50.869 1.00 23.67 270 SER A C 1
ATOM 2142 O O . SER A 1 270 ? 38.129 -3.242 -49.965 1.00 23.67 270 SER A O 1
ATOM 2144 N N . ASP A 1 271 ? 36.081 -3.783 -50.596 1.00 24.12 271 ASP A N 1
ATOM 2145 C CA . ASP A 1 271 ? 35.164 -4.762 -51.274 1.00 24.12 271 ASP A CA 1
ATOM 2146 C C . ASP A 1 271 ? 35.506 -6.222 -50.860 1.00 24.12 271 ASP A C 1
ATOM 2148 O O . ASP A 1 271 ? 36.680 -6.564 -50.855 1.00 24.12 271 ASP A O 1
ATOM 2152 N N . SER A 1 272 ? 34.614 -7.184 -50.547 1.00 24.27 272 SER A N 1
ATOM 2153 C CA . SER A 1 272 ? 33.137 -7.294 -50.367 1.00 24.27 272 SER A CA 1
ATOM 2154 C C . SER A 1 272 ? 32.827 -8.657 -49.655 1.00 24.27 272 SER A C 1
ATOM 2156 O O . SER A 1 272 ? 33.741 -9.469 -49.547 1.00 24.27 272 SER A O 1
ATOM 2158 N N . ILE A 1 273 ? 31.648 -8.967 -49.071 1.00 24.33 273 ILE A N 1
ATOM 2159 C CA . ILE A 1 273 ? 30.545 -9.758 -49.698 1.00 24.33 273 ILE A CA 1
ATOM 2160 C C . ILE A 1 273 ? 29.350 -9.972 -48.707 1.00 24.33 273 ILE A C 1
ATOM 2162 O O . ILE A 1 273 ? 29.525 -10.533 -47.634 1.00 24.33 273 ILE A O 1
ATOM 2166 N N . ILE A 1 274 ? 28.145 -9.546 -49.130 1.00 23.81 274 ILE A N 1
ATOM 2167 C CA . ILE A 1 274 ? 26.783 -10.154 -49.006 1.00 23.81 274 ILE A CA 1
ATOM 2168 C C . ILE A 1 274 ? 26.222 -10.638 -47.633 1.00 23.81 274 ILE A C 1
ATOM 2170 O O . ILE A 1 274 ? 26.523 -11.740 -47.191 1.00 23.81 274 ILE A O 1
ATOM 2174 N N . SER A 1 275 ? 25.173 -9.959 -47.119 1.00 24.72 275 SER A N 1
ATOM 2175 C CA . SER A 1 275 ? 23.773 -10.463 -47.220 1.00 24.72 275 SER A CA 1
ATOM 2176 C C . SER A 1 275 ? 22.672 -9.390 -47.008 1.00 24.72 275 SER A C 1
ATOM 2178 O O . SER A 1 275 ? 22.632 -8.682 -46.011 1.00 24.72 275 SER A O 1
ATOM 2180 N N . SER A 1 276 ? 21.801 -9.272 -48.021 1.00 24.84 276 SER A N 1
ATOM 2181 C CA . SER A 1 276 ? 20.421 -8.729 -48.057 1.00 24.84 276 SER A CA 1
ATOM 2182 C C . SER A 1 276 ? 19.924 -7.680 -47.036 1.00 24.84 276 SER A C 1
ATOM 2184 O O . SER A 1 276 ? 19.499 -8.013 -45.933 1.00 24.84 276 SER A O 1
ATOM 2186 N N . SER A 1 277 ? 19.716 -6.451 -47.523 1.00 24.62 277 SER A N 1
ATOM 2187 C CA . SER A 1 277 ? 18.608 -5.574 -47.093 1.00 24.62 277 SER A CA 1
ATOM 2188 C C . SER A 1 277 ? 17.433 -5.664 -48.080 1.00 24.62 277 SER A C 1
ATOM 2190 O O . SER A 1 277 ? 17.669 -5.899 -49.267 1.00 24.62 277 SER A O 1
ATOM 2192 N N . PRO A 1 278 ? 16.200 -5.338 -47.652 1.00 27.86 278 PRO A N 1
ATOM 2193 C CA . PRO A 1 278 ? 15.207 -4.774 -48.565 1.00 27.86 278 PRO A CA 1
ATOM 2194 C C . PRO A 1 278 ? 14.550 -3.503 -47.995 1.00 27.86 278 PRO A C 1
ATOM 2196 O O . PRO A 1 278 ? 13.702 -3.572 -47.112 1.00 27.86 278 PRO A O 1
ATOM 2199 N N . PHE A 1 279 ? 14.888 -2.330 -48.544 1.00 25.23 279 PHE A N 1
ATOM 2200 C CA . PHE A 1 279 ? 14.125 -1.093 -48.314 1.00 25.23 279 PHE A CA 1
ATOM 2201 C C . PHE A 1 279 ? 14.213 -0.139 -49.521 1.00 25.23 279 PHE A C 1
ATOM 2203 O O . PHE A 1 279 ? 14.949 0.844 -49.495 1.00 25.23 279 PHE A O 1
ATOM 2210 N N . ARG A 1 280 ? 13.471 -0.449 -50.601 1.00 27.08 280 ARG A N 1
ATOM 2211 C CA . ARG A 1 280 ? 12.770 0.517 -51.487 1.00 27.08 280 ARG A CA 1
ATOM 2212 C C . ARG A 1 280 ? 12.201 -0.134 -52.757 1.00 27.08 280 ARG A C 1
ATOM 2214 O O . ARG A 1 280 ? 12.908 -0.353 -53.734 1.00 27.08 280 ARG A O 1
ATOM 2221 N N . GLY A 1 281 ? 10.881 -0.264 -52.767 1.00 24.92 281 GLY A N 1
ATOM 2222 C CA . GLY A 1 281 ? 10.009 -0.118 -53.933 1.00 24.92 281 GLY A CA 1
ATOM 2223 C C . GLY A 1 281 ? 8.678 0.450 -53.410 1.00 24.92 281 GLY A C 1
ATOM 2224 O O . GLY A 1 281 ? 8.265 0.067 -52.324 1.00 24.92 281 GLY A O 1
ATOM 2225 N N . GLY A 1 282 ? 7.995 1.416 -54.022 1.00 24.25 282 GLY A N 1
ATOM 2226 C CA . GLY A 1 282 ? 8.276 2.097 -55.284 1.00 24.25 282 GLY A CA 1
ATOM 2227 C C . GLY A 1 282 ? 7.281 1.727 -56.379 1.00 24.25 282 GLY A C 1
ATOM 2228 O O . GLY A 1 282 ? 7.679 1.109 -57.358 1.00 24.25 282 GLY A O 1
ATOM 2229 N N . ILE A 1 283 ? 6.015 2.137 -56.239 1.00 24.73 283 ILE A N 1
ATOM 2230 C CA . ILE A 1 283 ? 5.060 2.180 -57.354 1.00 24.73 283 ILE A CA 1
ATOM 2231 C C . ILE A 1 283 ? 4.345 3.531 -57.346 1.00 24.73 283 ILE A C 1
ATOM 2233 O O . ILE A 1 283 ? 3.571 3.840 -56.445 1.00 24.73 283 ILE A O 1
ATOM 2237 N N . MET A 1 284 ? 4.576 4.309 -58.399 1.00 24.02 284 MET A N 1
ATOM 2238 C CA . MET A 1 284 ? 3.612 5.281 -58.900 1.00 24.02 284 MET A CA 1
ATOM 2239 C C . MET A 1 284 ? 3.654 5.205 -60.423 1.00 24.02 284 MET A C 1
ATOM 2241 O O . MET A 1 284 ? 4.603 5.696 -61.029 1.00 24.02 284 MET A O 1
ATOM 2245 N N . ASN A 1 285 ? 2.664 4.516 -60.993 1.00 27.14 285 ASN A N 1
ATOM 2246 C CA . ASN A 1 285 ? 2.059 4.701 -62.317 1.00 27.14 285 ASN A CA 1
ATOM 2247 C C . ASN A 1 285 ? 1.380 3.392 -62.733 1.00 27.14 285 ASN A C 1
ATOM 2249 O O . ASN A 1 285 ? 2.076 2.405 -62.948 1.00 27.14 285 ASN A O 1
ATOM 2253 N N . ASP A 1 286 ? 0.071 3.433 -62.996 1.00 26.64 286 ASP A N 1
ATOM 2254 C CA . ASP A 1 286 ? -0.318 3.101 -64.363 1.00 26.64 286 ASP A CA 1
ATOM 2255 C C . ASP A 1 286 ? -1.546 3.875 -64.878 1.00 26.64 286 ASP A C 1
ATOM 2257 O O . ASP A 1 286 ? -2.569 4.011 -64.214 1.00 26.64 286 ASP A O 1
ATOM 2261 N N . LEU A 1 287 ? -1.359 4.359 -66.106 1.00 24.03 287 LEU A N 1
ATOM 2262 C CA . LEU A 1 287 ? -2.306 4.758 -67.152 1.00 24.03 287 LEU A CA 1
ATOM 2263 C C . LEU A 1 287 ? -3.354 5.886 -67.000 1.00 24.03 287 LEU A C 1
ATOM 2265 O O . LEU A 1 287 ? -4.104 6.058 -66.046 1.00 24.03 287 LEU A O 1
ATOM 2269 N N . LYS A 1 288 ? -3.410 6.651 -68.100 1.00 25.50 288 LYS A N 1
ATOM 2270 C CA . LYS A 1 288 ? -4.258 7.816 -68.365 1.00 25.50 288 LYS A CA 1
ATOM 2271 C C . LYS A 1 288 ? -5.528 7.431 -69.143 1.00 25.50 288 LYS A C 1
ATOM 2273 O O . LYS A 1 288 ? -5.482 6.593 -70.036 1.00 25.50 288 LYS A O 1
ATOM 2278 N N . SER A 1 289 ? -6.580 8.224 -68.934 1.00 25.77 289 SER A N 1
ATOM 2279 C CA . SER A 1 289 ? -7.531 8.718 -69.954 1.00 25.77 289 SER A CA 1
ATOM 2280 C C . SER A 1 289 ? -8.281 7.739 -70.885 1.00 25.77 289 SER A C 1
ATOM 2282 O O . SER A 1 289 ? -7.789 7.397 -71.959 1.00 25.77 289 SER A O 1
ATOM 2284 N N . LYS A 1 290 ? -9.579 7.550 -70.598 1.00 25.83 290 LYS A N 1
ATOM 2285 C CA . LYS A 1 290 ? -10.722 7.864 -71.494 1.00 25.83 290 LYS A CA 1
ATOM 2286 C C . LYS A 1 290 ? -11.900 8.318 -70.600 1.00 25.83 290 LYS A C 1
ATOM 2288 O O . LYS A 1 290 ? -12.146 7.660 -69.604 1.00 25.83 290 LYS A O 1
ATOM 2293 N N . GLY A 1 291 ? -12.663 9.387 -70.844 1.00 22.09 291 GLY A N 1
ATOM 2294 C CA . GLY A 1 291 ? -12.524 10.431 -71.862 1.00 22.09 291 GLY A CA 1
ATOM 2295 C C . GLY A 1 291 ? -13.848 10.851 -72.513 1.00 22.09 291 GLY A C 1
ATOM 2296 O O . GLY A 1 291 ? -13.993 10.612 -73.705 1.00 22.09 291 GLY A O 1
ATOM 2297 N N . ILE A 1 292 ? -14.766 11.500 -71.778 1.00 22.42 292 ILE A N 1
ATOM 2298 C CA . ILE A 1 292 ? -15.817 12.387 -72.331 1.00 22.42 292 ILE A CA 1
ATOM 2299 C C . ILE A 1 292 ? -15.950 13.619 -71.407 1.00 22.42 292 ILE A C 1
ATOM 2301 O O . ILE A 1 292 ? -15.856 13.502 -70.188 1.00 22.42 292 ILE A O 1
ATOM 2305 N N . THR A 1 293 ? -16.098 14.799 -72.008 1.00 20.02 293 THR A N 1
ATOM 2306 C CA . THR A 1 293 ? -16.200 16.149 -71.403 1.00 20.02 293 THR A CA 1
ATOM 2307 C C . THR A 1 293 ? -17.582 16.763 -71.761 1.00 20.02 293 THR A C 1
ATOM 2309 O O . THR A 1 293 ? -18.371 16.037 -72.369 1.00 20.02 293 THR A O 1
ATOM 2312 N N . PRO A 1 294 ? -17.929 18.054 -71.508 1.00 33.62 294 PRO A N 1
ATOM 2313 C CA . PRO A 1 294 ? -17.272 19.123 -70.733 1.00 33.62 294 PRO A CA 1
ATOM 2314 C C . PRO A 1 294 ? -18.204 19.903 -69.753 1.00 33.62 294 PRO A C 1
ATOM 2316 O O . PRO A 1 294 ? -19.399 19.660 -69.679 1.00 33.62 294 PRO A O 1
ATOM 2319 N N . SER A 1 295 ? -17.619 20.929 -69.107 1.00 21.25 295 SER A N 1
ATOM 2320 C CA . SER A 1 295 ? -18.182 22.271 -68.795 1.00 21.25 295 SER A CA 1
ATOM 2321 C C . SER A 1 295 ? -18.337 22.696 -67.320 1.00 21.25 295 SER A C 1
ATOM 2323 O O . SER A 1 295 ? -19.324 22.405 -66.657 1.00 21.25 295 SER A O 1
ATOM 2325 N N . SER A 1 296 ? -17.391 23.528 -66.872 1.00 24.62 296 SER A N 1
ATOM 2326 C CA . SER A 1 296 ? -17.682 24.800 -66.175 1.00 24.62 296 SER A CA 1
ATOM 2327 C C . SER A 1 296 ? -17.945 25.893 -67.241 1.00 24.62 296 SER A C 1
ATOM 2329 O O . SER A 1 296 ? -17.582 25.633 -68.394 1.00 24.62 296 SER A O 1
ATOM 2331 N N . PRO A 1 297 ? -18.465 27.109 -66.932 1.00 38.06 297 PRO A N 1
ATOM 2332 C CA . PRO A 1 297 ? -18.606 27.742 -65.604 1.00 38.06 297 PRO A CA 1
ATOM 2333 C C . PRO A 1 297 ? -19.983 28.406 -65.326 1.00 38.06 297 PRO A C 1
ATOM 2335 O O . PRO A 1 297 ? -20.798 28.525 -66.232 1.00 38.06 297 PRO A O 1
ATOM 2338 N N . LEU A 1 298 ? -20.195 28.920 -64.098 1.00 20.00 298 LEU A N 1
ATOM 2339 C CA . LEU A 1 298 ? -20.644 30.304 -63.770 1.00 20.00 298 LEU A CA 1
ATOM 2340 C C . LEU A 1 298 ? -21.360 30.423 -62.405 1.00 20.00 298 LEU A C 1
ATOM 2342 O O . LEU A 1 298 ? -22.439 29.892 -62.187 1.00 20.00 298 LEU A O 1
ATOM 2346 N N . THR A 1 299 ? -20.743 31.217 -61.527 1.00 23.50 299 THR A N 1
ATOM 2347 C CA . THR A 1 299 ? -21.336 32.188 -60.580 1.00 23.50 299 THR A CA 1
ATOM 2348 C C . THR A 1 299 ? -22.866 32.219 -60.374 1.00 23.50 299 THR A C 1
ATOM 2350 O O . THR A 1 299 ? -23.593 32.545 -61.315 1.00 23.50 299 THR A O 1
ATOM 2353 N N . LYS A 1 300 ? -23.318 32.235 -59.106 1.00 22.86 300 LYS A N 1
ATOM 2354 C CA . LYS A 1 300 ? -23.731 33.497 -58.442 1.00 22.86 300 LYS A CA 1
ATOM 2355 C C . LYS A 1 300 ? -24.009 33.369 -56.937 1.00 22.86 300 LYS A C 1
ATOM 2357 O O . LYS A 1 300 ? -24.197 32.286 -56.401 1.00 22.86 300 LYS A O 1
ATOM 2362 N N . GLU A 1 301 ? -23.976 34.531 -56.297 1.00 21.59 301 GLU A N 1
ATOM 2363 C CA . GLU A 1 301 ? -24.074 34.802 -54.864 1.00 21.59 301 GLU A CA 1
ATOM 2364 C C . GLU A 1 301 ? -25.513 35.043 -54.347 1.00 21.59 301 GLU A C 1
ATOM 2366 O O . GLU A 1 301 ? -26.315 35.647 -55.054 1.00 21.59 301 GLU A O 1
ATOM 2371 N N . ILE A 1 302 ? -25.712 34.729 -53.052 1.00 24.12 302 ILE A N 1
ATOM 2372 C CA . ILE A 1 302 ? -26.393 35.542 -52.005 1.00 24.12 302 ILE A CA 1
ATOM 2373 C C . ILE A 1 302 ? -27.940 35.707 -52.008 1.00 24.12 302 ILE A C 1
ATOM 2375 O O . ILE A 1 302 ? -28.561 35.942 -53.036 1.00 24.12 302 ILE A O 1
ATOM 2379 N N . SER A 1 303 ? -28.488 35.764 -50.769 1.00 22.67 303 SER A N 1
ATOM 2380 C CA . SER A 1 303 ? -29.756 36.413 -50.322 1.00 22.67 303 SER A CA 1
ATOM 2381 C C . SER A 1 303 ? -31.073 35.597 -50.442 1.00 22.67 303 SER A C 1
ATOM 2383 O O . SER A 1 303 ? -31.321 35.005 -51.482 1.00 22.67 303 SER A O 1
ATOM 2385 N N . GLU A 1 304 ? -31.979 35.515 -49.438 1.00 25.48 304 GLU A N 1
ATOM 2386 C CA . GLU A 1 304 ? -32.022 36.140 -48.090 1.00 25.48 304 GLU A CA 1
ATOM 2387 C C . GLU A 1 304 ? -32.976 35.461 -47.052 1.00 25.48 304 GLU A C 1
ATOM 2389 O O . GLU A 1 304 ? -34.080 35.055 -47.393 1.00 25.48 304 GLU A O 1
ATOM 2394 N N . LYS A 1 305 ? -32.559 35.519 -45.768 1.00 25.92 305 LYS A N 1
ATOM 2395 C CA . LYS A 1 305 ? -33.292 35.861 -44.506 1.00 25.92 305 LYS A CA 1
ATOM 2396 C C . LYS A 1 305 ? -34.379 35.005 -43.797 1.00 25.92 305 LYS A C 1
ATOM 2398 O O . LYS A 1 305 ? -35.452 34.738 -44.321 1.00 25.92 305 LYS A O 1
ATOM 2403 N N . ASN A 1 306 ? -34.158 34.993 -42.463 1.00 24.61 306 ASN A N 1
ATOM 2404 C CA . ASN A 1 306 ? -35.088 35.123 -41.311 1.00 24.61 306 ASN A CA 1
ATOM 2405 C C . ASN A 1 306 ? -35.764 33.847 -40.753 1.00 24.61 306 ASN A C 1
ATOM 2407 O O . ASN A 1 306 ? -36.115 32.980 -41.546 1.00 24.61 306 ASN A O 1
ATOM 2411 N N . PRO A 1 307 ? -35.929 33.715 -39.401 1.00 27.95 307 PRO A N 1
ATOM 2412 C CA . PRO A 1 307 ? -36.419 34.774 -38.482 1.00 27.95 307 PRO A CA 1
ATOM 2413 C C . PRO A 1 307 ? -35.745 34.986 -37.087 1.00 27.95 307 PRO A C 1
ATOM 2415 O O . PRO A 1 307 ? -35.021 34.139 -36.585 1.00 27.95 307 PRO A O 1
ATOM 2418 N N . ILE A 1 308 ? -36.031 36.170 -36.499 1.00 25.20 308 ILE A N 1
ATOM 2419 C CA . ILE A 1 308 ? -36.387 36.529 -35.086 1.00 25.20 308 ILE A CA 1
ATOM 2420 C C . ILE A 1 308 ? -35.884 35.566 -33.971 1.00 25.20 308 ILE A C 1
ATOM 2422 O O . ILE A 1 308 ? -36.298 34.416 -33.961 1.00 25.20 308 ILE A O 1
ATOM 2426 N N . ASN A 1 309 ? -34.987 35.892 -33.020 1.00 27.22 309 ASN A N 1
ATOM 2427 C CA . ASN A 1 309 ? -34.806 37.008 -32.051 1.00 27.22 309 ASN A CA 1
ATOM 2428 C C . ASN A 1 309 ? -35.587 36.878 -30.714 1.00 27.22 309 ASN A C 1
ATOM 2430 O O . ASN A 1 309 ? -36.773 37.190 -30.661 1.00 27.22 309 ASN A O 1
ATOM 2434 N N . LEU A 1 310 ? -34.881 36.542 -29.621 1.00 23.83 310 LEU A N 1
ATOM 2435 C CA . LEU A 1 310 ? -35.325 36.753 -28.235 1.00 23.83 310 LEU A CA 1
ATOM 2436 C C . LEU A 1 310 ? -34.135 37.224 -27.376 1.00 23.83 310 LEU A C 1
ATOM 2438 O O . LEU A 1 310 ? -33.202 36.466 -27.119 1.00 23.83 310 LEU A O 1
ATOM 2442 N N . SER A 1 311 ? -34.156 38.488 -26.952 1.00 24.80 311 SER A N 1
ATOM 2443 C CA . SER A 1 311 ? -33.085 39.121 -26.174 1.00 24.80 311 SER A CA 1
ATOM 2444 C C . SER A 1 311 ? -33.622 39.725 -24.871 1.00 24.80 311 SER A C 1
ATOM 2446 O O . SER A 1 311 ? -33.720 40.945 -24.739 1.00 24.80 311 SER A O 1
ATOM 2448 N N . GLU A 1 312 ? -33.951 38.875 -23.899 1.00 27.59 312 GLU A N 1
ATOM 2449 C CA . GLU A 1 312 ? -34.236 39.266 -22.513 1.00 27.59 312 GLU A CA 1
ATOM 2450 C C . GLU A 1 312 ? -33.580 38.266 -21.552 1.00 27.59 312 GLU A C 1
ATOM 2452 O O . GLU A 1 312 ? -33.727 37.066 -21.745 1.00 27.59 312 GLU A O 1
ATOM 2457 N N . VAL A 1 313 ? -32.825 38.792 -20.570 1.00 28.22 313 VAL A N 1
ATOM 2458 C CA . VAL A 1 313 ? -32.380 38.221 -19.266 1.00 28.22 313 VAL A CA 1
ATOM 2459 C C . VAL A 1 313 ? -31.022 38.804 -18.838 1.00 28.22 313 VAL A C 1
ATOM 2461 O O . VAL A 1 313 ? -30.818 39.039 -17.650 1.00 28.22 313 VAL A O 1
ATOM 2464 N N . ILE A 1 314 ? -30.117 39.169 -19.759 1.00 27.39 314 ILE A N 1
ATOM 2465 C CA . ILE A 1 314 ? -28.834 39.804 -19.383 1.00 27.39 314 ILE A CA 1
ATOM 2466 C C . ILE A 1 314 ? -29.029 41.301 -19.063 1.00 27.39 314 ILE A C 1
ATOM 2468 O O . ILE A 1 314 ? -28.764 42.185 -19.881 1.00 27.39 314 ILE A O 1
ATOM 2472 N N . ARG A 1 315 ? -29.478 41.594 -17.836 1.00 25.36 315 ARG A N 1
ATOM 2473 C CA . ARG A 1 315 ? -29.370 42.912 -17.186 1.00 25.36 315 ARG A CA 1
ATOM 2474 C C . ARG A 1 315 ? -28.647 42.779 -15.847 1.00 25.36 315 ARG A C 1
ATOM 2476 O O . ARG A 1 315 ? -29.101 42.056 -14.972 1.00 25.36 315 ARG A O 1
ATOM 2483 N N . GLY A 1 316 ? -27.599 43.584 -15.669 1.00 23.97 316 GLY A N 1
ATOM 2484 C CA . GLY A 1 316 ? -26.814 43.664 -14.433 1.00 23.97 316 GLY A CA 1
ATOM 2485 C C . GLY A 1 316 ? -25.520 42.840 -14.510 1.00 23.97 316 GLY A C 1
ATOM 2486 O O . GLY A 1 316 ? -25.581 41.632 -14.667 1.00 23.97 316 GLY A O 1
ATOM 2487 N N . THR A 1 317 ? -24.322 43.421 -14.432 1.00 25.75 317 THR A N 1
ATOM 2488 C CA . THR A 1 317 ? -23.964 44.843 -14.284 1.00 25.75 317 THR A CA 1
ATOM 2489 C C . THR A 1 317 ? -22.700 45.167 -15.080 1.00 25.75 317 THR A C 1
ATOM 2491 O O . THR A 1 317 ? -21.649 44.563 -14.895 1.00 25.75 317 THR A O 1
ATOM 2494 N N . SER A 1 318 ? -22.779 46.194 -15.929 1.00 25.12 318 SER A N 1
ATOM 2495 C CA . SER A 1 318 ? -21.617 46.810 -16.572 1.00 25.12 318 SER A CA 1
ATOM 2496 C C . SER A 1 318 ? -21.496 48.275 -16.162 1.00 25.12 318 SER A C 1
ATOM 2498 O O . SER A 1 318 ? -22.442 49.039 -16.341 1.00 25.12 318 SER A O 1
ATOM 2500 N N . LEU A 1 319 ? -20.305 48.680 -15.731 1.00 25.48 319 LEU A N 1
ATOM 2501 C CA . LEU A 1 319 ? -19.800 50.051 -15.838 1.00 25.48 319 LEU A CA 1
ATOM 2502 C C . LEU A 1 319 ? -18.405 49.918 -16.467 1.00 25.48 319 LEU A C 1
ATOM 2504 O O . LEU A 1 319 ? -17.425 49.655 -15.782 1.00 25.48 319 LEU A O 1
ATOM 2508 N N . SER A 1 320 ? -18.319 49.792 -17.793 1.00 27.03 320 SER A N 1
ATOM 2509 C CA . SER A 1 320 ? -18.092 50.926 -18.706 1.00 27.03 320 SER A CA 1
ATOM 2510 C C . SER A 1 320 ? -16.891 51.778 -18.268 1.00 27.03 320 SER A C 1
ATOM 2512 O O . SER A 1 320 ? -16.972 52.527 -17.301 1.00 27.03 320 SER A O 1
ATOM 2514 N N . THR A 1 321 ? -15.788 51.749 -19.011 1.00 27.17 321 THR A N 1
ATOM 2515 C CA . THR A 1 321 ? -15.690 52.633 -20.181 1.00 27.17 321 THR A CA 1
ATOM 2516 C C . THR A 1 321 ? -15.269 51.934 -21.471 1.00 27.17 321 THR A C 1
ATOM 2518 O O . THR A 1 321 ? -14.176 51.397 -21.612 1.00 27.17 321 THR A O 1
ATOM 2521 N N . SER A 1 322 ? -16.134 52.047 -22.474 1.00 29.22 322 SER A N 1
ATOM 2522 C CA . SER A 1 322 ? -15.856 51.693 -23.862 1.00 29.22 322 SER A CA 1
ATOM 2523 C C . SER A 1 322 ? -14.879 52.671 -24.524 1.00 29.22 322 SER A C 1
ATOM 2525 O O . SER A 1 322 ? -15.123 53.881 -24.526 1.00 29.22 322 SER A O 1
ATOM 2527 N N . LYS A 1 323 ? -13.884 52.147 -25.244 1.00 27.55 323 LYS A N 1
ATOM 2528 C CA . LYS A 1 323 ? -13.423 52.759 -26.498 1.00 27.55 323 LYS A CA 1
ATOM 2529 C C . LYS A 1 323 ? -13.299 51.691 -27.580 1.00 27.55 323 LYS A C 1
ATOM 2531 O O . LYS A 1 323 ? -12.790 50.604 -27.343 1.00 27.55 323 LYS A O 1
ATOM 2536 N N . SER A 1 324 ? -13.830 52.021 -28.749 1.00 29.80 324 SER A N 1
ATOM 2537 C CA . SER A 1 324 ? -13.967 51.153 -29.917 1.00 29.80 324 SER A CA 1
ATOM 2538 C C . SER A 1 324 ? -12.630 50.735 -30.527 1.00 29.80 324 SER A C 1
ATOM 2540 O O . SER A 1 324 ? -11.759 51.586 -30.711 1.00 29.80 324 SER A O 1
ATOM 2542 N N . LEU A 1 325 ? -12.554 49.495 -31.013 1.00 26.53 325 LEU A N 1
ATOM 2543 C CA . LEU A 1 325 ? -11.632 49.105 -32.081 1.00 26.53 325 LEU A CA 1
ATOM 2544 C C . LEU A 1 325 ? -12.398 48.386 -33.196 1.00 26.53 325 LEU A C 1
ATOM 2546 O O . LEU A 1 325 ? -12.614 47.179 -33.167 1.00 26.53 325 LEU A O 1
ATOM 2550 N N . SER A 1 326 ? -12.802 49.159 -34.200 1.00 30.03 326 SER A N 1
ATOM 2551 C CA . SER A 1 326 ? -13.171 48.646 -35.517 1.00 30.03 326 SER A CA 1
ATOM 2552 C C . SER A 1 326 ? -11.910 48.278 -36.305 1.00 30.03 326 SER A C 1
ATOM 2554 O O . SER A 1 326 ? -11.026 49.120 -36.456 1.00 30.03 326 SER A O 1
ATOM 2556 N N . SER A 1 327 ? -11.862 47.059 -36.847 1.00 37.50 327 SER A N 1
ATOM 2557 C CA . SER A 1 327 ? -11.123 46.682 -38.068 1.00 37.50 327 SER A CA 1
ATOM 2558 C C . SER A 1 327 ? -9.805 47.431 -38.369 1.00 37.50 327 SER A C 1
ATOM 2560 O O . SER A 1 327 ? -9.737 48.177 -39.346 1.00 37.50 327 SER A O 1
ATOM 2562 N N . ASN A 1 328 ? -8.751 47.214 -37.572 1.00 34.22 328 ASN A N 1
ATOM 2563 C CA . ASN A 1 328 ? -7.348 47.401 -37.985 1.00 34.22 328 ASN A CA 1
ATOM 2564 C C . ASN A 1 328 ? -6.373 46.897 -36.902 1.00 34.22 328 ASN A C 1
ATOM 2566 O O . ASN A 1 328 ? -6.019 47.651 -36.006 1.00 34.22 328 ASN A O 1
ATOM 2570 N N . ASN A 1 329 ? -5.894 45.651 -37.010 1.00 34.72 329 ASN A N 1
ATOM 2571 C CA . ASN A 1 329 ? -4.708 45.172 -36.277 1.00 34.72 329 ASN A CA 1
ATOM 2572 C C . ASN A 1 329 ? -3.932 44.117 -37.102 1.00 34.72 329 ASN A C 1
ATOM 2574 O O . ASN A 1 329 ? -3.694 42.992 -36.680 1.00 34.72 329 ASN A O 1
ATOM 2578 N N . ARG A 1 330 ? -3.445 44.506 -38.292 1.00 40.97 330 ARG A N 1
ATOM 2579 C CA . ARG A 1 330 ? -2.367 43.783 -39.019 1.00 40.97 330 ARG A CA 1
ATOM 2580 C C . ARG A 1 330 ? -0.984 43.959 -38.351 1.00 40.97 330 ARG A C 1
ATOM 2582 O O . ARG A 1 330 ? 0.036 44.015 -39.027 1.00 40.97 330 ARG A O 1
ATOM 2589 N N . SER A 1 331 ? -0.959 44.165 -37.039 1.00 51.38 331 SER A N 1
ATOM 2590 C CA . SER A 1 331 ? 0.190 44.711 -36.309 1.00 51.38 331 SER A CA 1
ATOM 2591 C C . SER A 1 331 ? 0.525 43.972 -35.021 1.00 51.38 331 SER A C 1
ATOM 2593 O O . SER A 1 331 ? 1.445 44.391 -34.333 1.00 51.38 331 SER A O 1
ATOM 2595 N N . ASP A 1 332 ? -0.221 42.915 -34.699 1.00 68.19 332 ASP A N 1
ATOM 2596 C CA . ASP A 1 332 ? 0.038 42.079 -33.524 1.00 68.19 332 ASP A CA 1
ATOM 2597 C C . ASP A 1 332 ? 0.738 40.758 -33.928 1.00 68.19 332 ASP A C 1
ATOM 2599 O O . ASP A 1 332 ? 1.085 39.944 -33.075 1.00 68.19 332 ASP A O 1
ATOM 2603 N N . TYR A 1 333 ? 0.970 40.546 -35.235 1.00 82.25 333 TYR A N 1
ATOM 2604 C CA . TYR A 1 333 ? 1.787 39.463 -35.786 1.00 82.25 333 TYR A CA 1
ATOM 2605 C C . TYR A 1 333 ? 2.371 39.790 -37.174 1.00 82.25 333 TYR A C 1
ATOM 2607 O O . TYR A 1 333 ? 1.835 40.606 -37.926 1.00 82.25 333 TYR A O 1
ATOM 2615 N N . GLN A 1 334 ? 3.446 39.090 -37.539 1.00 90.12 334 GLN A N 1
ATOM 2616 C CA . GLN A 1 334 ? 4.104 39.104 -38.847 1.00 90.12 334 GLN A CA 1
ATOM 2617 C C . GLN A 1 334 ? 4.122 37.692 -39.459 1.00 90.12 334 GLN A C 1
ATOM 2619 O O . GLN A 1 334 ? 4.079 36.701 -38.736 1.00 90.12 334 GLN A O 1
ATOM 2624 N N . ILE A 1 335 ? 4.236 37.575 -40.787 1.00 91.00 335 ILE A N 1
ATOM 2625 C CA . ILE A 1 335 ? 4.347 36.275 -41.476 1.00 91.00 335 ILE A CA 1
ATOM 2626 C C . ILE A 1 335 ? 5.704 36.178 -42.178 1.00 91.00 335 ILE A C 1
ATOM 2628 O O . ILE A 1 335 ? 6.009 36.988 -43.056 1.00 91.00 335 ILE A O 1
ATOM 2632 N N . TRP A 1 336 ? 6.509 35.175 -41.824 1.00 92.81 336 TRP A N 1
ATOM 2633 C CA . TRP A 1 336 ? 7.803 34.890 -42.450 1.00 92.81 336 TRP A CA 1
ATOM 2634 C C . TRP A 1 336 ? 7.705 33.598 -43.268 1.00 92.81 336 TRP A C 1
ATOM 2636 O O . TRP A 1 336 ? 7.435 32.527 -42.729 1.00 92.81 336 TRP A O 1
ATOM 2646 N N . LYS A 1 337 ? 7.906 33.697 -44.584 1.00 89.25 337 LYS A N 1
ATOM 2647 C CA . LYS A 1 337 ? 7.791 32.562 -45.514 1.00 89.25 337 LYS A CA 1
ATOM 2648 C C . LYS A 1 337 ? 9.002 31.630 -45.413 1.00 89.25 337 LYS A C 1
ATOM 2650 O O . LYS A 1 337 ? 10.070 32.040 -44.953 1.00 89.25 337 LYS A O 1
ATOM 2655 N N . ASN A 1 338 ? 8.860 30.404 -45.915 1.00 84.56 338 ASN A N 1
ATOM 2656 C CA . ASN A 1 338 ? 9.997 29.493 -46.054 1.00 84.56 338 ASN A CA 1
ATOM 2657 C C . ASN A 1 338 ? 11.160 30.156 -46.822 1.00 84.56 338 ASN A C 1
ATOM 2659 O O . ASN A 1 338 ? 10.972 31.007 -47.695 1.00 84.56 338 ASN A O 1
ATOM 2663 N N . GLY A 1 339 ? 12.390 29.860 -46.400 1.00 85.00 339 GLY A N 1
ATOM 2664 C CA . GLY A 1 339 ? 13.606 30.508 -46.905 1.00 85.00 339 GLY A CA 1
ATOM 2665 C C . GLY A 1 339 ? 13.806 31.987 -46.520 1.00 85.00 339 GLY A C 1
ATOM 2666 O O . GLY A 1 339 ? 14.929 32.477 -46.644 1.00 85.00 339 GLY A O 1
ATOM 2667 N N . SER A 1 340 ? 12.795 32.710 -46.006 1.00 90.75 340 SER A N 1
ATOM 2668 C CA . SER A 1 340 ? 12.942 34.129 -45.624 1.00 90.75 340 SER A CA 1
ATOM 2669 C C . SER A 1 340 ? 13.632 34.343 -44.272 1.00 90.75 340 SER A C 1
ATOM 2671 O O . SER A 1 340 ? 13.899 35.487 -43.899 1.00 90.75 340 SER A O 1
ATOM 2673 N N . TYR A 1 341 ? 13.934 33.266 -43.548 1.00 93.62 341 TYR A N 1
ATOM 2674 C CA . TYR A 1 341 ? 14.665 33.247 -42.283 1.00 93.62 341 TYR A CA 1
ATOM 2675 C C . TYR A 1 341 ? 15.787 32.192 -42.300 1.00 93.62 341 TYR A C 1
ATOM 2677 O O . TYR A 1 341 ? 15.879 31.359 -43.206 1.00 93.62 341 TYR A O 1
ATOM 2685 N N . GLU A 1 342 ? 16.673 32.259 -41.311 1.00 92.44 342 GLU A N 1
ATOM 2686 C CA . GLU A 1 342 ? 17.665 31.232 -40.983 1.00 92.44 342 GLU A CA 1
ATOM 2687 C C . GLU A 1 342 ? 17.524 30.823 -39.522 1.00 92.44 342 GLU A C 1
ATOM 2689 O O . GLU A 1 342 ? 17.144 31.650 -38.700 1.00 92.44 342 GLU A O 1
ATOM 2694 N N . ILE A 1 343 ? 17.812 29.565 -39.193 1.00 93.12 343 ILE A N 1
ATOM 2695 C CA . ILE A 1 343 ? 17.769 29.097 -37.803 1.00 93.12 343 ILE A CA 1
ATOM 2696 C C . ILE A 1 343 ? 19.164 29.221 -37.201 1.00 93.12 343 ILE A C 1
ATOM 2698 O O . ILE A 1 343 ? 20.157 28.879 -37.856 1.00 93.12 343 ILE A O 1
ATOM 2702 N N . LYS A 1 344 ? 19.222 29.691 -35.957 1.00 93.00 344 LYS A N 1
ATOM 2703 C CA . LYS A 1 344 ? 20.431 29.712 -35.133 1.00 93.00 344 LYS A CA 1
ATOM 2704 C C . LYS A 1 344 ? 20.166 29.027 -33.810 1.00 93.00 344 LYS A C 1
ATOM 2706 O O . LYS A 1 344 ? 19.070 29.135 -33.263 1.00 93.00 344 LYS A O 1
ATOM 2711 N N . PHE A 1 345 ? 21.181 28.345 -33.312 1.00 92.56 345 PHE A N 1
ATOM 2712 C CA . PHE A 1 345 ? 21.184 27.780 -31.977 1.00 92.56 345 PHE A CA 1
ATOM 2713 C C . PHE A 1 345 ? 21.711 28.834 -31.003 1.00 92.56 345 PHE A C 1
ATOM 2715 O O . PHE A 1 345 ? 22.745 29.450 -31.256 1.00 92.56 345 PHE A O 1
ATOM 2722 N N . VAL A 1 346 ? 20.989 29.073 -29.915 1.00 91.62 346 VAL A N 1
ATOM 2723 C CA . VAL A 1 346 ? 21.359 30.021 -28.865 1.00 91.62 346 VAL A CA 1
ATOM 2724 C C . VAL A 1 346 ? 21.734 29.234 -27.621 1.00 91.62 346 VAL A C 1
ATOM 2726 O O . VAL A 1 346 ? 20.919 28.462 -27.124 1.00 91.62 346 VAL A O 1
ATOM 2729 N N . LEU A 1 347 ? 22.945 29.451 -27.115 1.00 89.00 347 LEU A N 1
ATOM 2730 C CA . LEU A 1 347 ? 23.451 28.827 -25.893 1.00 89.00 347 LEU A CA 1
ATOM 2731 C C . LEU A 1 347 ? 23.598 29.889 -24.801 1.00 89.00 347 LEU A C 1
ATOM 2733 O O . LEU A 1 347 ? 24.109 30.984 -25.069 1.00 89.00 347 LEU A O 1
ATOM 2737 N N . ASP A 1 348 ? 23.168 29.563 -23.581 1.00 87.56 348 ASP A N 1
ATOM 2738 C CA . ASP A 1 348 ? 23.299 30.467 -22.447 1.00 87.56 348 ASP A CA 1
ATOM 2739 C C . ASP A 1 348 ? 24.771 30.688 -22.082 1.00 87.56 348 ASP A C 1
ATOM 2741 O O . ASP A 1 348 ? 25.530 29.754 -21.824 1.00 87.56 348 ASP A O 1
ATOM 2745 N N . ASN A 1 349 ? 25.194 31.949 -22.028 1.00 77.38 349 ASN A N 1
ATOM 2746 C CA . ASN A 1 349 ? 26.590 32.300 -21.761 1.00 77.38 349 ASN A CA 1
ATOM 2747 C C . ASN A 1 349 ? 27.044 32.099 -20.298 1.00 77.38 349 ASN A C 1
ATOM 2749 O O . ASN A 1 349 ? 28.213 32.353 -19.988 1.00 77.38 349 ASN A O 1
ATOM 2753 N N . ARG A 1 350 ? 26.147 31.675 -19.399 1.00 73.62 350 ARG A N 1
ATOM 2754 C CA . ARG A 1 350 ? 26.453 31.278 -18.016 1.00 73.62 350 ARG A CA 1
ATOM 2755 C C . ARG A 1 350 ? 26.656 29.771 -17.882 1.00 73.62 350 ARG A C 1
ATOM 2757 O O . ARG A 1 350 ? 27.159 29.355 -16.840 1.00 73.62 350 ARG A O 1
ATOM 2764 N N . GLU A 1 351 ? 26.289 28.982 -18.891 1.00 69.25 351 GLU A N 1
ATOM 2765 C CA . GLU A 1 351 ? 26.407 27.528 -18.837 1.00 69.25 351 GLU A CA 1
ATOM 2766 C C . GLU A 1 351 ? 27.872 27.081 -18.996 1.00 69.25 351 GLU A C 1
ATOM 2768 O O . GLU A 1 351 ? 28.627 27.601 -19.824 1.00 69.25 351 GLU A O 1
ATOM 2773 N N . VAL A 1 352 ? 28.308 26.134 -18.158 1.00 61.97 352 VAL A N 1
ATOM 2774 C CA . VAL A 1 352 ? 29.718 25.710 -18.070 1.00 61.97 352 VAL A CA 1
ATOM 2775 C C . VAL A 1 352 ? 29.828 24.189 -18.153 1.00 61.97 352 VAL A C 1
ATOM 2777 O O . VAL A 1 352 ? 29.540 23.461 -17.205 1.00 61.97 352 VAL A O 1
ATOM 2780 N N . PHE A 1 353 ? 30.320 23.710 -19.294 1.00 60.41 353 PHE A N 1
ATOM 2781 C CA . PHE A 1 353 ? 30.466 22.280 -19.584 1.00 60.41 353 PHE A CA 1
ATOM 2782 C C . PHE A 1 353 ? 31.781 21.669 -19.070 1.00 60.41 353 PHE A C 1
ATOM 2784 O O . PHE A 1 353 ? 31.824 20.480 -18.771 1.00 60.41 353 PHE A O 1
ATOM 2791 N N . SER A 1 354 ? 32.844 22.469 -18.918 1.00 54.94 354 SER A N 1
ATOM 2792 C CA . SER A 1 354 ? 34.133 22.041 -18.355 1.00 54.94 354 SER A CA 1
ATOM 2793 C C . SER A 1 354 ? 34.785 23.159 -17.536 1.00 54.94 354 SER A C 1
ATOM 2795 O O . SER A 1 354 ? 34.621 24.342 -17.843 1.00 54.94 354 SER A O 1
ATOM 2797 N N . LYS A 1 355 ? 35.531 22.785 -16.487 1.00 45.62 355 LYS A N 1
ATOM 2798 C CA . LYS A 1 355 ? 36.248 23.725 -15.606 1.00 45.62 355 LYS A CA 1
ATOM 2799 C C . LYS A 1 355 ? 37.488 24.330 -16.264 1.00 45.62 355 LYS A C 1
ATOM 2801 O O . LYS A 1 355 ? 37.815 25.476 -15.963 1.00 45.62 355 LYS A O 1
ATOM 2806 N N . ASP A 1 356 ? 38.153 23.570 -17.130 1.00 47.34 356 ASP A N 1
ATOM 2807 C CA . ASP A 1 356 ? 39.499 23.903 -17.602 1.00 47.34 356 ASP A CA 1
ATOM 2808 C C . ASP A 1 356 ? 39.492 24.698 -18.921 1.00 47.34 356 ASP A C 1
ATOM 2810 O O . ASP A 1 356 ? 40.377 25.521 -19.142 1.00 47.34 356 ASP A O 1
ATOM 2814 N N . GLU A 1 357 ? 38.451 24.560 -19.757 1.00 54.94 357 GLU A N 1
ATOM 2815 C CA . GLU A 1 357 ? 38.323 25.310 -21.018 1.00 54.94 357 GLU A CA 1
ATOM 2816 C C . GLU A 1 357 ? 36.890 25.802 -21.304 1.00 54.94 357 GLU A C 1
ATOM 2818 O O . GLU A 1 357 ? 36.116 25.163 -22.018 1.00 54.94 357 GLU A O 1
ATOM 2823 N N . ARG A 1 358 ? 36.550 27.017 -20.841 1.00 54.44 358 ARG A N 1
ATOM 2824 C CA . ARG A 1 358 ? 35.248 27.677 -21.117 1.00 54.44 358 ARG A CA 1
ATOM 2825 C C . ARG A 1 358 ? 34.863 27.770 -22.600 1.00 54.44 358 ARG A C 1
ATOM 2827 O O . ARG A 1 358 ? 33.680 27.839 -22.906 1.00 54.44 358 ARG A O 1
ATOM 2834 N N . ASN A 1 359 ? 35.842 27.793 -23.506 1.00 60.62 359 ASN A N 1
ATOM 2835 C CA . ASN A 1 359 ? 35.614 27.983 -24.941 1.00 60.62 359 ASN A CA 1
ATOM 2836 C C . ASN A 1 359 ? 35.677 26.676 -25.754 1.00 60.62 359 ASN A C 1
ATOM 2838 O O . ASN A 1 359 ? 35.466 26.732 -26.964 1.00 60.62 359 ASN A O 1
ATOM 2842 N N . ALA A 1 360 ? 35.986 25.524 -25.142 1.00 65.44 360 ALA A N 1
ATOM 2843 C CA . ALA A 1 360 ? 36.083 24.249 -25.863 1.00 65.44 360 ALA A CA 1
ATOM 2844 C C . ALA A 1 360 ? 34.732 23.846 -26.469 1.00 65.44 360 ALA A C 1
ATOM 2846 O O . ALA A 1 360 ? 34.635 23.608 -27.668 1.00 65.44 360 ALA A O 1
ATOM 2847 N N . PHE A 1 361 ? 33.676 23.892 -25.653 1.00 72.38 361 PHE A N 1
ATOM 2848 C CA . PHE A 1 361 ? 32.317 23.505 -26.031 1.00 72.38 361 PHE A CA 1
ATOM 2849 C C . PHE A 1 361 ? 31.768 24.318 -27.218 1.00 72.38 361 PHE A C 1
ATOM 2851 O O . PHE A 1 361 ? 31.308 23.753 -28.205 1.00 72.38 361 PHE A O 1
ATOM 2858 N N . THR A 1 362 ? 31.900 25.651 -27.176 1.00 73.75 362 THR A N 1
ATOM 2859 C CA . THR A 1 362 ? 31.541 26.547 -28.293 1.00 73.75 362 THR A CA 1
ATOM 2860 C C . THR A 1 362 ? 32.290 26.173 -29.574 1.00 73.75 362 THR A C 1
ATOM 2862 O O . THR A 1 362 ? 31.655 25.961 -30.602 1.00 73.75 362 THR A O 1
ATOM 2865 N N . LYS A 1 363 ? 33.620 26.011 -29.510 1.00 76.31 363 LYS A N 1
ATOM 2866 C CA . LYS A 1 363 ? 34.442 25.644 -30.677 1.00 76.31 363 LYS A CA 1
ATOM 2867 C C . LYS A 1 363 ? 34.097 24.263 -31.244 1.00 76.31 363 LYS A C 1
ATOM 2869 O O . LYS A 1 363 ? 34.243 24.050 -32.444 1.00 76.31 363 LYS A O 1
ATOM 2874 N N . GLN A 1 364 ? 33.687 23.323 -30.394 1.00 78.31 364 GLN A N 1
ATOM 2875 C CA . GLN A 1 364 ? 33.329 21.961 -30.787 1.00 78.31 364 GLN A CA 1
ATOM 2876 C C . GLN A 1 364 ? 31.955 21.917 -31.473 1.00 78.31 364 GLN A C 1
ATOM 2878 O O . GLN A 1 364 ? 31.822 21.290 -32.517 1.00 78.31 364 GLN A O 1
ATOM 2883 N N . LEU A 1 365 ? 30.960 22.665 -30.982 1.00 79.94 365 LEU A N 1
ATOM 2884 C CA . LEU A 1 365 ? 29.685 22.832 -31.695 1.00 79.94 365 LEU A CA 1
ATOM 2885 C C . LEU A 1 365 ? 29.855 23.596 -33.024 1.00 79.94 365 LEU A C 1
ATOM 2887 O O . LEU A 1 365 ? 29.254 23.227 -34.033 1.00 79.94 365 LEU A O 1
ATOM 2891 N N . GLU A 1 366 ? 30.714 24.620 -33.060 1.00 82.44 366 GLU A N 1
ATOM 2892 C CA . GLU A 1 366 ? 31.079 25.318 -34.302 1.00 82.44 366 GLU A CA 1
ATOM 2893 C C . GLU A 1 366 ? 31.781 24.378 -35.302 1.00 82.44 366 GLU A C 1
ATOM 2895 O O . GLU A 1 366 ? 31.487 24.428 -36.497 1.00 82.44 366 GLU A O 1
ATOM 2900 N N . SER A 1 367 ? 32.662 23.477 -34.841 1.00 81.50 367 SER A N 1
ATOM 2901 C CA . SER A 1 367 ? 33.336 22.498 -35.711 1.00 81.50 367 SER A CA 1
ATOM 2902 C C . SER A 1 367 ? 32.409 21.385 -36.215 1.00 81.50 367 SER A C 1
ATOM 2904 O O . SER A 1 367 ? 32.658 20.833 -37.287 1.00 81.50 367 SER A O 1
ATOM 2906 N N . MET A 1 368 ? 31.304 21.116 -35.510 1.00 82.00 368 MET A N 1
ATOM 2907 C CA . MET A 1 368 ? 30.196 20.269 -35.976 1.00 82.00 368 MET A CA 1
ATOM 2908 C C . MET A 1 368 ? 29.292 20.965 -37.015 1.00 82.00 368 MET A C 1
ATOM 2910 O O . MET A 1 368 ? 28.443 20.311 -37.616 1.00 82.00 368 MET A O 1
ATOM 2914 N N . GLY A 1 369 ? 29.490 22.263 -37.281 1.00 80.19 369 GLY A N 1
ATOM 2915 C CA . GLY A 1 369 ? 28.748 23.025 -38.293 1.00 80.19 369 GLY A CA 1
ATOM 2916 C C . GLY A 1 369 ? 27.500 23.751 -37.777 1.00 80.19 369 GLY A C 1
ATOM 2917 O O . GLY A 1 369 ? 26.714 24.257 -38.582 1.00 80.19 369 GLY A O 1
ATOM 2918 N N . ILE A 1 370 ? 27.308 23.838 -36.457 1.00 85.25 370 ILE A N 1
ATOM 2919 C CA . ILE A 1 370 ? 26.147 24.500 -35.849 1.00 85.25 370 ILE A CA 1
ATOM 2920 C C . ILE A 1 370 ? 26.307 26.028 -35.901 1.00 85.25 370 ILE A C 1
ATOM 2922 O O . ILE A 1 370 ? 27.312 26.587 -35.466 1.00 85.25 370 ILE A O 1
ATOM 2926 N N . ASN A 1 371 ? 25.276 26.729 -36.386 1.00 85.38 371 ASN A N 1
ATOM 2927 C CA . ASN A 1 371 ? 25.217 28.195 -36.401 1.00 85.38 371 ASN A CA 1
ATOM 2928 C C . ASN A 1 371 ? 24.863 28.728 -34.998 1.00 85.38 371 ASN A C 1
ATOM 2930 O O . ASN A 1 371 ? 23.688 28.928 -34.677 1.00 85.38 371 ASN A O 1
ATOM 2934 N N . LEU A 1 372 ? 25.890 28.884 -34.162 1.00 86.44 372 LEU A N 1
ATOM 2935 C CA . LEU A 1 372 ? 25.800 29.178 -32.731 1.00 86.44 372 LEU A CA 1
ATOM 2936 C C . LEU A 1 372 ? 25.779 30.690 -32.414 1.00 86.44 372 LEU A C 1
ATOM 2938 O O . LEU A 1 372 ? 26.455 31.498 -33.049 1.00 86.44 372 LEU A O 1
ATOM 2942 N N . VAL A 1 373 ? 25.019 31.069 -31.383 1.00 88.12 373 VAL A N 1
ATOM 2943 C CA . VAL A 1 373 ? 24.959 32.413 -30.792 1.00 88.12 373 VAL A CA 1
ATOM 2944 C C . VAL A 1 373 ? 25.039 32.295 -29.267 1.00 88.12 373 VAL A C 1
ATOM 2946 O O . VAL A 1 373 ? 24.106 31.819 -28.627 1.00 88.12 373 VAL A O 1
ATOM 2949 N N . ASN A 1 374 ? 26.125 32.775 -28.661 1.00 84.44 374 ASN A N 1
ATOM 2950 C CA . ASN A 1 374 ? 26.272 32.799 -27.201 1.00 84.44 374 ASN A CA 1
ATOM 2951 C C . ASN A 1 374 ? 25.686 34.100 -26.621 1.00 84.44 374 ASN A C 1
ATOM 2953 O O . ASN A 1 374 ? 26.230 35.182 -26.862 1.00 84.44 374 ASN A O 1
ATOM 2957 N N . ARG A 1 375 ? 24.614 34.017 -25.824 1.00 86.38 375 ARG A N 1
ATOM 2958 C CA . ARG A 1 375 ? 24.048 35.154 -25.063 1.00 86.38 375 ARG A CA 1
ATOM 2959 C C . ARG A 1 375 ? 23.317 34.668 -23.816 1.00 86.38 375 ARG A C 1
ATOM 2961 O O . ARG A 1 375 ? 23.017 33.492 -23.715 1.00 86.38 375 ARG A O 1
ATOM 2968 N N . ALA A 1 376 ? 23.024 35.555 -22.869 1.00 83.56 376 ALA A N 1
ATOM 2969 C CA . ALA A 1 376 ? 22.177 35.189 -21.735 1.00 83.56 376 ALA A CA 1
ATOM 2970 C C . ALA A 1 376 ? 20.727 34.968 -22.202 1.00 83.56 376 ALA A C 1
ATOM 2972 O O . ALA A 1 376 ? 20.200 35.770 -22.977 1.00 83.56 376 ALA A O 1
ATOM 2973 N N . LEU A 1 377 ? 20.097 33.908 -21.706 1.00 89.62 377 LEU A N 1
ATOM 2974 C CA . LEU A 1 377 ? 18.683 33.594 -21.872 1.00 89.62 377 LEU A CA 1
ATOM 2975 C C . LEU A 1 377 ? 17.890 33.977 -20.607 1.00 89.62 377 LEU A C 1
ATOM 2977 O O . LEU A 1 377 ? 18.416 33.940 -19.486 1.00 89.62 377 LEU A O 1
ATOM 2981 N N . PRO A 1 378 ? 16.600 34.329 -20.737 1.00 86.62 378 PRO A N 1
ATOM 2982 C CA . PRO A 1 378 ? 15.748 34.584 -19.580 1.00 86.62 378 PRO A CA 1
ATOM 2983 C C . PRO A 1 378 ? 15.468 33.287 -18.799 1.00 86.62 378 PRO A C 1
ATOM 2985 O O . PRO A 1 378 ? 15.456 33.296 -17.565 1.00 86.62 378 PRO A O 1
ATOM 2988 N N . VAL A 1 379 ? 15.274 32.171 -19.509 1.00 90.25 379 VAL A N 1
ATOM 2989 C CA . VAL A 1 379 ? 14.966 30.821 -19.013 1.00 90.25 379 VAL A CA 1
ATOM 2990 C C . VAL A 1 379 ? 15.556 29.787 -19.985 1.00 90.25 379 VAL A C 1
ATOM 2992 O O . VAL A 1 379 ? 15.659 30.092 -21.173 1.00 90.25 379 VAL A O 1
ATOM 2995 N N . GLY A 1 380 ? 15.926 28.602 -19.484 1.00 90.69 380 GLY A N 1
ATOM 2996 C CA . GLY A 1 380 ? 16.620 27.545 -20.230 1.00 90.69 380 GLY A CA 1
ATOM 2997 C C . GLY A 1 380 ? 18.112 27.816 -20.452 1.00 90.69 380 GLY A C 1
ATOM 2998 O O . GLY A 1 380 ? 18.570 28.956 -20.367 1.00 90.69 380 GLY A O 1
ATOM 2999 N N . ASP A 1 381 ? 18.852 26.753 -20.763 1.00 90.06 381 ASP A N 1
ATOM 3000 C CA . ASP A 1 381 ? 20.304 26.776 -20.994 1.00 90.06 381 ASP A CA 1
ATOM 3001 C C . ASP A 1 381 ? 20.654 26.812 -22.493 1.00 90.06 381 ASP A C 1
ATOM 3003 O O . ASP A 1 381 ? 21.766 27.179 -22.877 1.00 90.06 381 ASP A O 1
ATOM 3007 N N . GLY A 1 382 ? 19.687 26.518 -23.367 1.00 91.81 382 GLY A N 1
ATOM 3008 C CA . GLY A 1 382 ? 19.768 26.853 -24.786 1.00 91.81 382 GLY A CA 1
ATOM 3009 C C . GLY A 1 382 ? 18.471 26.610 -25.560 1.00 91.81 382 GLY A C 1
ATOM 3010 O O . GLY A 1 382 ? 17.525 25.996 -25.071 1.00 91.81 382 GLY A O 1
ATOM 3011 N N . THR A 1 383 ? 18.387 27.146 -26.775 1.00 94.31 383 THR A N 1
ATOM 3012 C CA . THR A 1 383 ? 17.159 27.194 -27.591 1.00 94.31 383 THR A CA 1
ATOM 3013 C C . THR A 1 383 ? 17.492 27.409 -29.071 1.00 94.31 383 THR A C 1
ATOM 3015 O O . THR A 1 383 ? 18.638 27.690 -29.418 1.00 94.31 383 THR A O 1
ATOM 3018 N N . TRP A 1 384 ? 16.506 27.316 -29.964 1.00 94.25 384 TRP A N 1
ATOM 3019 C CA . TRP A 1 384 ? 16.665 27.663 -31.376 1.00 94.25 384 TRP A CA 1
ATOM 3020 C C . TRP A 1 384 ? 15.798 28.874 -31.726 1.00 94.25 384 TRP A C 1
ATOM 3022 O O . TRP A 1 384 ? 14.625 28.948 -31.364 1.00 94.25 384 TRP A O 1
ATOM 3032 N N . ILE A 1 385 ? 16.372 29.816 -32.471 1.00 94.88 385 ILE A N 1
ATOM 3033 C CA . ILE A 1 385 ? 15.681 31.014 -32.958 1.00 94.88 385 ILE A CA 1
ATOM 3034 C C . ILE A 1 385 ? 15.634 31.021 -34.482 1.00 94.88 385 ILE A C 1
ATOM 3036 O O . ILE A 1 385 ? 16.584 30.603 -35.144 1.00 94.88 385 ILE A O 1
ATOM 3040 N N . ALA A 1 386 ? 14.562 31.565 -35.049 1.00 94.75 386 ALA A N 1
ATOM 3041 C CA . ALA A 1 386 ? 14.548 32.010 -36.435 1.00 94.75 386 ALA A CA 1
ATOM 3042 C C . ALA A 1 386 ? 14.993 33.475 -36.509 1.00 94.75 386 ALA A C 1
ATOM 3044 O O . ALA A 1 386 ? 14.472 34.325 -35.791 1.00 94.75 386 ALA A O 1
ATOM 3045 N N . VAL A 1 387 ? 15.913 33.786 -37.419 1.00 95.00 387 VAL A N 1
ATOM 3046 C CA . VAL A 1 387 ? 16.379 35.143 -37.724 1.00 95.00 387 VAL A CA 1
ATOM 3047 C C . VAL A 1 387 ? 15.945 35.499 -39.140 1.00 95.00 387 VAL A C 1
ATOM 3049 O O . VAL A 1 387 ? 16.352 34.850 -40.106 1.00 95.00 387 VAL A O 1
ATOM 3052 N N . ASN A 1 388 ? 15.121 36.533 -39.299 1.00 94.00 388 ASN A N 1
ATOM 3053 C CA . ASN A 1 388 ? 14.661 36.975 -40.612 1.00 94.00 388 ASN A CA 1
ATOM 3054 C C . ASN A 1 388 ? 15.849 37.479 -41.451 1.00 94.00 388 ASN A C 1
ATOM 3056 O O . ASN A 1 388 ? 16.591 38.374 -41.037 1.00 94.00 388 ASN A O 1
ATOM 3060 N N . ARG A 1 389 ? 16.028 36.941 -42.664 1.00 91.69 389 ARG A N 1
ATOM 3061 C CA . ARG A 1 389 ? 17.187 37.264 -43.515 1.00 91.69 389 ARG A CA 1
ATOM 3062 C C . ARG A 1 389 ? 17.236 38.741 -43.909 1.00 91.69 389 ARG A C 1
ATOM 3064 O O . ARG A 1 389 ? 18.342 39.264 -44.067 1.00 91.69 389 ARG A O 1
ATOM 3071 N N . HIS A 1 390 ? 16.077 39.391 -44.024 1.00 88.50 390 HIS A N 1
ATOM 3072 C CA . HIS A 1 390 ? 15.918 40.769 -44.488 1.00 88.50 390 HIS A CA 1
ATOM 3073 C C . HIS A 1 390 ? 15.858 41.765 -43.327 1.00 88.50 390 HIS A C 1
ATOM 3075 O O . HIS A 1 390 ? 16.651 42.701 -43.294 1.00 88.50 390 HIS A O 1
ATOM 3081 N N . THR A 1 391 ? 14.945 41.565 -42.370 1.00 89.62 391 THR A N 1
ATOM 3082 C CA . THR A 1 391 ? 14.718 42.530 -41.276 1.00 89.62 391 THR A CA 1
ATOM 3083 C C . THR A 1 391 ? 15.671 42.352 -40.097 1.00 89.62 391 THR A C 1
ATOM 3085 O O . THR A 1 391 ? 15.769 43.249 -39.266 1.00 89.62 391 THR A O 1
ATOM 3088 N N . LYS A 1 392 ? 16.366 41.207 -40.014 1.00 90.75 392 LYS A N 1
ATOM 3089 C CA . LYS A 1 392 ? 17.193 40.779 -38.869 1.00 90.75 392 LYS A CA 1
ATOM 3090 C C . LYS A 1 392 ? 16.443 40.683 -37.533 1.00 90.75 392 LYS A C 1
ATOM 3092 O O . LYS A 1 392 ? 17.081 40.514 -36.502 1.00 90.75 392 LYS A O 1
ATOM 3097 N N . GLN A 1 393 ? 15.109 40.737 -37.550 1.00 90.75 393 GLN A N 1
ATOM 3098 C CA . GLN A 1 393 ? 14.287 40.393 -36.390 1.00 90.75 393 GLN A CA 1
ATOM 3099 C C . GLN A 1 393 ? 14.449 38.911 -36.047 1.00 90.75 393 GLN A C 1
ATOM 3101 O O . GLN A 1 393 ? 14.735 38.088 -36.922 1.00 90.75 393 GLN A O 1
ATOM 3106 N N . GLU A 1 394 ? 14.227 38.584 -34.779 1.00 94.62 394 GLU A N 1
ATOM 3107 C CA . GLU A 1 394 ? 14.390 37.243 -34.227 1.00 94.62 394 GLU A CA 1
ATOM 3108 C C . GLU A 1 394 ? 13.070 36.739 -33.632 1.00 94.62 394 GLU A C 1
ATOM 3110 O O . GLU A 1 394 ? 12.295 37.510 -33.063 1.00 94.62 394 GLU A O 1
ATOM 3115 N N . SER A 1 395 ? 12.817 35.439 -33.755 1.00 93.94 395 SER A N 1
ATOM 3116 C CA . SER A 1 395 ? 11.631 34.757 -33.237 1.00 93.94 395 SER A CA 1
ATOM 3117 C C . SER A 1 395 ? 12.033 33.455 -32.550 1.00 93.94 395 SER A C 1
ATOM 3119 O O . SER A 1 395 ? 12.919 32.748 -33.033 1.00 93.94 395 SER A O 1
ATOM 3121 N N . MET A 1 396 ? 11.394 33.152 -31.421 1.00 93.69 396 MET A N 1
ATOM 3122 C CA . MET A 1 396 ? 11.611 31.911 -30.676 1.00 93.69 396 MET A CA 1
ATOM 3123 C C . MET A 1 396 ? 10.967 30.735 -31.399 1.00 93.69 396 MET A C 1
ATOM 3125 O O . MET A 1 396 ? 9.782 30.795 -31.717 1.00 93.69 396 MET A O 1
ATOM 3129 N N . LEU A 1 397 ? 11.713 29.654 -31.625 1.00 93.38 397 LEU A N 1
ATOM 3130 C CA . LEU A 1 397 ? 11.113 28.392 -32.053 1.00 93.38 397 LEU A CA 1
ATOM 3131 C C . LEU A 1 397 ? 10.565 27.622 -30.845 1.00 93.38 397 LEU A C 1
ATOM 3133 O O . LEU A 1 397 ? 10.834 27.950 -29.693 1.00 93.38 397 LEU A O 1
ATOM 3137 N N . ASP A 1 398 ? 9.801 26.570 -31.122 1.00 90.56 398 ASP A N 1
ATOM 3138 C CA . ASP A 1 398 ? 9.095 25.751 -30.126 1.00 90.56 398 ASP A CA 1
ATOM 3139 C C . ASP A 1 398 ? 9.994 24.778 -29.331 1.00 90.56 398 ASP A C 1
ATOM 3141 O O . ASP A 1 398 ? 9.521 23.753 -28.839 1.00 90.56 398 ASP A O 1
ATOM 3145 N N . PHE A 1 399 ? 11.293 25.085 -29.249 1.00 92.94 399 PHE A N 1
ATOM 3146 C CA . PHE A 1 399 ? 12.352 24.184 -28.803 1.00 92.94 399 PHE A CA 1
ATOM 3147 C C . PHE A 1 399 ? 13.309 24.898 -27.843 1.00 92.94 399 PHE A C 1
ATOM 3149 O O . PHE A 1 399 ? 13.994 25.859 -28.209 1.00 92.94 399 PHE A O 1
ATOM 3156 N N . ILE A 1 400 ? 13.399 24.385 -26.622 1.00 93.31 400 ILE A N 1
ATOM 3157 C CA . ILE A 1 400 ? 14.306 24.845 -25.563 1.00 93.31 400 ILE A CA 1
ATOM 3158 C C . ILE A 1 400 ? 14.857 23.632 -24.823 1.00 93.31 400 ILE A C 1
ATOM 3160 O O . ILE A 1 400 ? 14.205 22.587 -24.787 1.00 93.31 400 ILE A O 1
ATOM 3164 N N . PHE A 1 401 ? 16.039 23.752 -24.227 1.00 90.56 401 PHE A N 1
ATOM 3165 C CA . PHE A 1 401 ? 16.542 22.763 -23.287 1.00 90.56 401 PHE A CA 1
ATOM 3166 C C . PHE A 1 401 ? 17.037 23.402 -21.988 1.00 90.56 401 PHE A C 1
ATOM 3168 O O . PHE A 1 401 ? 17.539 24.526 -21.973 1.00 90.56 401 PHE A O 1
ATOM 3175 N N . GLU A 1 402 ? 16.899 22.649 -20.904 1.00 92.12 402 GLU A N 1
ATOM 3176 C CA . GLU A 1 402 ? 17.587 22.859 -19.630 1.00 92.12 402 GLU A CA 1
ATOM 3177 C C . GLU A 1 402 ? 18.556 21.683 -19.450 1.00 92.12 402 GLU A C 1
ATOM 3179 O O . GLU A 1 402 ? 18.172 20.522 -19.638 1.00 92.12 402 GLU A O 1
ATOM 3184 N N . ARG A 1 403 ? 19.814 21.968 -19.111 1.00 89.56 403 ARG A N 1
ATOM 3185 C CA . ARG A 1 403 ? 20.828 20.966 -18.781 1.00 89.56 403 ARG A CA 1
ATOM 3186 C C . ARG A 1 403 ? 21.022 20.919 -17.270 1.00 89.56 403 ARG A C 1
ATOM 3188 O O . ARG A 1 403 ? 21.148 21.934 -16.592 1.00 89.56 403 ARG A O 1
ATOM 3195 N N . LYS A 1 404 ? 21.109 19.708 -16.726 1.00 88.44 404 LYS A N 1
ATOM 3196 C CA . LYS A 1 404 ? 21.436 19.467 -15.323 1.00 88.44 404 LYS A CA 1
ATOM 3197 C C . LYS A 1 404 ? 22.484 18.385 -15.186 1.00 88.44 404 LYS A C 1
ATOM 3199 O O . LYS A 1 404 ? 22.258 17.248 -15.579 1.00 88.44 404 LYS A O 1
ATOM 3204 N N . ARG A 1 405 ? 23.611 18.712 -14.558 1.00 84.56 405 ARG A N 1
ATOM 3205 C CA . ARG A 1 405 ? 24.513 17.685 -14.029 1.00 84.56 405 ARG A CA 1
ATOM 3206 C C . ARG A 1 405 ? 23.821 16.979 -12.860 1.00 84.56 405 ARG A C 1
ATOM 3208 O O . ARG A 1 405 ? 23.034 17.595 -12.139 1.00 84.56 405 ARG A O 1
ATOM 3215 N N . LEU A 1 406 ? 24.079 15.688 -12.684 1.00 81.12 406 LEU A N 1
ATOM 3216 C CA . LEU A 1 406 ? 23.365 14.834 -11.725 1.00 81.12 406 LEU A CA 1
ATOM 3217 C C . LEU A 1 406 ? 23.485 15.307 -10.257 1.00 81.12 406 LEU A C 1
ATOM 3219 O O . LEU A 1 406 ? 22.534 15.195 -9.481 1.00 81.12 406 LEU A O 1
ATOM 3223 N N . ASP A 1 407 ? 24.630 15.886 -9.892 1.00 75.56 407 ASP A N 1
ATOM 3224 C CA . ASP A 1 407 ? 24.904 16.527 -8.599 1.00 75.56 407 ASP A CA 1
ATOM 3225 C C . ASP A 1 407 ? 24.168 17.870 -8.436 1.00 75.56 407 ASP A C 1
ATOM 3227 O O . ASP A 1 407 ? 23.552 18.121 -7.396 1.00 75.56 407 ASP A O 1
ATOM 3231 N N . ASP A 1 408 ? 24.164 18.709 -9.475 1.00 79.50 408 ASP A N 1
ATOM 3232 C CA . ASP A 1 408 ? 23.415 19.973 -9.496 1.00 79.50 408 ASP A CA 1
ATOM 3233 C C . ASP A 1 408 ? 21.891 19.745 -9.462 1.00 79.50 408 ASP A C 1
ATOM 3235 O O . ASP A 1 408 ? 21.160 20.510 -8.824 1.00 79.50 408 ASP A O 1
ATOM 3239 N N . LEU A 1 409 ? 21.407 18.659 -10.078 1.00 80.94 409 LEU A N 1
ATOM 3240 C CA . LEU A 1 409 ? 20.017 18.211 -9.987 1.00 80.94 409 LEU A CA 1
ATOM 3241 C C . LEU A 1 409 ? 19.672 17.836 -8.542 1.00 80.94 409 LEU A C 1
ATOM 3243 O O . LEU A 1 409 ? 18.735 18.407 -7.983 1.00 80.94 409 LEU A O 1
ATOM 3247 N N . ALA A 1 410 ? 20.467 16.968 -7.905 1.00 76.69 410 ALA A N 1
ATOM 3248 C CA . ALA A 1 410 ? 20.283 16.581 -6.504 1.00 76.69 410 ALA A CA 1
ATOM 3249 C C . ALA A 1 410 ? 20.222 17.800 -5.565 1.00 76.69 410 ALA A C 1
ATOM 3251 O O . ALA A 1 410 ? 19.319 17.902 -4.732 1.00 76.69 410 ALA A O 1
ATOM 3252 N N . ALA A 1 411 ? 21.134 18.763 -5.737 1.00 73.81 411 ALA A N 1
ATOM 3253 C CA . ALA A 1 411 ? 21.138 20.006 -4.969 1.00 73.81 411 ALA A CA 1
ATOM 3254 C C . ALA A 1 411 ? 19.874 20.853 -5.215 1.00 73.81 411 ALA A C 1
ATOM 3256 O O . ALA A 1 411 ? 19.248 21.306 -4.256 1.00 73.81 411 ALA A O 1
ATOM 3257 N N . SER A 1 412 ? 19.460 21.016 -6.478 1.00 75.94 412 SER A N 1
ATOM 3258 C CA . SER A 1 412 ? 18.280 21.816 -6.850 1.00 75.94 412 SER A CA 1
ATOM 3259 C C . SER A 1 412 ? 16.947 21.243 -6.348 1.00 75.94 412 SER A C 1
ATOM 3261 O O . SER A 1 412 ? 15.986 21.987 -6.155 1.00 75.94 412 SER A O 1
ATOM 3263 N N . ILE A 1 413 ? 16.877 19.930 -6.107 1.00 72.81 413 ILE A N 1
ATOM 3264 C CA . ILE A 1 413 ? 15.718 19.276 -5.483 1.00 72.81 413 ILE A CA 1
ATOM 3265 C C . ILE A 1 413 ? 15.668 19.610 -3.985 1.00 72.81 413 ILE A C 1
ATOM 3267 O O . ILE A 1 413 ? 14.604 19.913 -3.452 1.00 72.81 413 ILE A O 1
ATOM 3271 N N . ILE A 1 414 ? 16.825 19.594 -3.314 1.00 68.69 414 ILE A N 1
ATOM 3272 C CA . ILE A 1 414 ? 16.957 19.839 -1.870 1.00 68.69 414 ILE A CA 1
ATOM 3273 C C . ILE A 1 414 ? 16.637 21.291 -1.494 1.00 68.69 414 ILE A C 1
ATOM 3275 O O . ILE A 1 414 ? 16.033 21.524 -0.450 1.00 68.69 414 ILE A O 1
ATOM 3279 N N . ASP A 1 415 ? 17.058 22.259 -2.310 1.00 58.75 415 ASP A N 1
ATOM 3280 C CA . ASP A 1 415 ? 16.846 23.692 -2.055 1.00 58.75 415 ASP A CA 1
ATOM 3281 C C . ASP A 1 415 ? 15.626 24.289 -2.782 1.00 58.75 415 ASP A C 1
ATOM 3283 O O . ASP A 1 415 ? 15.407 25.501 -2.751 1.00 58.75 415 ASP A O 1
ATOM 3287 N N . GLY A 1 416 ? 14.814 23.442 -3.422 1.00 62.59 416 GLY A N 1
ATOM 3288 C CA . GLY A 1 416 ? 13.566 23.822 -4.082 1.00 62.59 416 GLY A CA 1
ATOM 3289 C C . GLY A 1 416 ? 13.719 24.504 -5.447 1.00 62.59 416 GLY A C 1
ATOM 3290 O O . GLY A 1 416 ? 12.709 24.678 -6.136 1.00 62.59 416 GLY A O 1
ATOM 3291 N N . ARG A 1 417 ? 14.940 24.842 -5.897 1.00 74.75 417 ARG A N 1
ATOM 3292 C CA . ARG A 1 417 ? 15.171 25.494 -7.203 1.00 74.75 417 ARG A CA 1
ATOM 3293 C C . ARG A 1 417 ? 14.632 24.688 -8.383 1.00 74.75 417 ARG A C 1
ATOM 3295 O O . ARG A 1 417 ? 14.130 25.286 -9.328 1.00 74.75 417 ARG A O 1
ATOM 3302 N N . TYR A 1 418 ? 14.656 23.357 -8.311 1.00 81.31 418 TYR A N 1
ATOM 3303 C CA . TYR A 1 418 ? 14.099 22.471 -9.339 1.00 81.31 418 TYR A CA 1
ATOM 3304 C C . TYR A 1 418 ? 12.637 22.820 -9.686 1.00 81.31 418 TYR A C 1
ATOM 3306 O O . TYR A 1 418 ? 12.293 22.929 -10.863 1.00 81.31 418 TYR A O 1
ATOM 3314 N N . ARG A 1 419 ? 11.790 23.077 -8.674 1.00 76.81 419 ARG A N 1
ATOM 3315 C CA . ARG A 1 419 ? 10.373 23.431 -8.881 1.00 76.81 419 ARG A CA 1
ATOM 3316 C C . ARG A 1 419 ? 10.211 24.811 -9.529 1.00 76.81 419 ARG A C 1
ATOM 3318 O O . ARG A 1 419 ? 9.379 24.970 -10.417 1.00 76.81 419 ARG A O 1
ATOM 3325 N N . GLU A 1 420 ? 11.028 25.792 -9.132 1.00 80.88 420 GLU A N 1
ATOM 3326 C CA . GLU A 1 420 ? 11.023 27.141 -9.727 1.00 80.88 420 GLU A CA 1
ATOM 3327 C C . GLU A 1 420 ? 11.449 27.120 -11.198 1.00 80.88 420 GLU A C 1
ATOM 3329 O O . GLU A 1 420 ? 10.808 27.750 -12.038 1.00 80.88 420 GLU A O 1
ATOM 3334 N N . GLN A 1 421 ? 12.505 26.371 -11.523 1.00 80.56 421 GLN A N 1
ATOM 3335 C CA . GLN A 1 421 ? 12.996 26.242 -12.893 1.00 80.56 421 GLN A CA 1
ATOM 3336 C C . GLN A 1 421 ? 11.983 25.526 -13.792 1.00 80.56 421 GLN A C 1
ATOM 3338 O O . GLN A 1 421 ? 11.654 26.040 -14.861 1.00 80.56 421 GLN A O 1
ATOM 3343 N N . LYS A 1 422 ? 11.422 24.400 -13.327 1.00 85.31 422 LYS A N 1
ATOM 3344 C CA . LYS A 1 422 ? 10.370 23.658 -14.034 1.00 85.31 422 LYS A CA 1
ATOM 3345 C C . LYS A 1 422 ? 9.161 24.546 -14.358 1.00 85.31 422 LYS A C 1
ATOM 3347 O O . LYS A 1 422 ? 8.780 24.641 -15.521 1.00 85.31 422 LYS A O 1
ATOM 3352 N N . ASN A 1 423 ? 8.599 25.236 -13.363 1.00 83.56 423 ASN A N 1
ATOM 3353 C CA . ASN A 1 423 ? 7.417 26.088 -13.546 1.00 83.56 423 ASN A CA 1
ATOM 3354 C C . ASN A 1 423 ? 7.683 27.201 -14.584 1.00 83.56 423 ASN A C 1
ATOM 3356 O O . ASN A 1 423 ? 6.887 27.430 -15.495 1.00 83.56 423 ASN A O 1
ATOM 3360 N N . ARG A 1 424 ? 8.865 27.834 -14.534 1.00 84.69 424 ARG A N 1
ATOM 3361 C CA . ARG A 1 424 ? 9.260 28.852 -15.522 1.00 84.69 424 ARG A CA 1
ATOM 3362 C C . ARG A 1 424 ? 9.409 28.296 -16.941 1.00 84.69 424 ARG A C 1
ATOM 3364 O O . ARG A 1 424 ? 9.065 29.001 -17.885 1.00 84.69 424 ARG A O 1
ATOM 3371 N N . LEU A 1 425 ? 9.870 27.054 -17.101 1.00 90.62 425 LEU A N 1
ATOM 3372 C CA . LEU A 1 425 ? 9.905 26.366 -18.398 1.00 90.62 425 LEU A CA 1
ATOM 3373 C C . LEU A 1 425 ? 8.485 26.051 -18.905 1.00 90.62 425 LEU A C 1
ATOM 3375 O O . LEU A 1 425 ? 8.171 26.356 -20.054 1.00 90.62 425 LEU A O 1
ATOM 3379 N N . GLU A 1 426 ? 7.585 25.542 -18.059 1.00 87.75 426 GLU A N 1
ATOM 3380 C CA . GLU A 1 426 ? 6.183 25.256 -18.425 1.00 87.75 426 GLU A CA 1
ATOM 3381 C C . GLU A 1 426 ? 5.386 26.508 -18.816 1.00 87.75 426 GLU A C 1
ATOM 3383 O O . GLU A 1 426 ? 4.465 26.433 -19.640 1.00 87.75 426 GLU A O 1
ATOM 3388 N N . LYS A 1 427 ? 5.729 27.667 -18.242 1.00 87.06 427 LYS A N 1
ATOM 3389 C CA . LYS A 1 427 ? 5.133 28.966 -18.584 1.00 87.06 427 LYS A CA 1
ATOM 3390 C C . LYS A 1 427 ? 5.609 29.539 -19.923 1.00 87.06 427 LYS A C 1
ATOM 3392 O O . LYS A 1 427 ? 4.959 30.440 -20.445 1.00 87.06 427 LYS A O 1
ATOM 3397 N N . THR A 1 428 ? 6.652 28.980 -20.547 1.00 90.06 428 THR A N 1
ATOM 3398 C CA . THR A 1 428 ? 7.048 29.368 -21.917 1.00 90.06 428 THR A CA 1
ATOM 3399 C C . THR A 1 428 ? 6.014 28.985 -22.978 1.00 90.06 428 THR A C 1
ATOM 3401 O O . THR A 1 428 ? 6.007 29.570 -24.057 1.00 90.06 428 THR A O 1
ATOM 3404 N N . GLY A 1 429 ? 5.151 27.996 -22.710 1.00 86.62 429 GLY A N 1
ATOM 3405 C CA . GLY A 1 429 ? 4.174 27.504 -23.687 1.00 86.62 429 GLY A CA 1
ATOM 3406 C C . GLY A 1 429 ? 4.791 26.862 -24.941 1.00 86.62 429 GLY A C 1
ATOM 3407 O O . GLY A 1 429 ? 4.095 26.713 -25.947 1.00 86.62 429 GLY A O 1
ATOM 3408 N N . MET A 1 430 ? 6.078 26.503 -24.914 1.00 88.94 430 MET A N 1
ATOM 3409 C CA . MET A 1 430 ? 6.727 25.796 -26.020 1.00 88.94 430 MET A CA 1
ATOM 3410 C C . MET A 1 430 ? 6.211 24.365 -26.161 1.00 88.94 430 MET A C 1
ATOM 3412 O O . MET A 1 430 ? 5.897 23.712 -25.168 1.00 88.94 430 MET A O 1
ATOM 3416 N N . LYS A 1 431 ? 6.164 23.863 -27.399 1.00 86.94 431 LYS A N 1
ATOM 3417 C CA . LYS A 1 431 ? 5.745 22.479 -27.687 1.00 86.94 431 LYS A CA 1
ATOM 3418 C C . LYS A 1 431 ? 6.763 21.430 -27.235 1.00 86.94 431 LYS A C 1
ATOM 3420 O O . LYS A 1 431 ? 6.358 20.317 -26.931 1.00 86.94 431 LYS A O 1
ATOM 3425 N N . THR A 1 432 ? 8.058 21.760 -27.238 1.00 90.19 432 THR A N 1
ATOM 3426 C CA . THR A 1 432 ? 9.146 20.799 -27.000 1.00 90.19 432 THR A CA 1
ATOM 3427 C C . THR A 1 432 ? 10.172 21.383 -26.029 1.00 90.19 432 THR A C 1
ATOM 3429 O O . THR A 1 432 ? 10.978 22.243 -26.388 1.00 90.19 432 THR A O 1
ATOM 3432 N N . ILE A 1 433 ? 10.166 20.900 -24.788 1.00 93.38 433 ILE A N 1
ATOM 3433 C CA . ILE A 1 433 ? 11.143 21.272 -23.755 1.00 93.38 433 ILE A CA 1
ATOM 3434 C C . ILE A 1 433 ? 12.018 20.046 -23.495 1.00 93.38 433 ILE A C 1
ATOM 3436 O O . ILE A 1 433 ? 11.508 19.027 -23.044 1.00 93.38 433 ILE A O 1
ATOM 3440 N N . PHE A 1 434 ? 13.317 20.100 -23.784 1.00 91.75 434 PHE A N 1
ATOM 3441 C CA . PHE A 1 434 ? 14.244 19.010 -23.467 1.00 91.75 434 PHE A CA 1
ATOM 3442 C C . PHE A 1 434 ? 14.847 19.203 -22.071 1.00 91.75 434 PHE A C 1
ATOM 3444 O O . PHE A 1 434 ? 15.289 20.297 -21.728 1.00 91.75 434 PHE A O 1
ATOM 3451 N N . TYR A 1 435 ? 14.916 18.140 -21.272 1.00 92.19 435 TYR A N 1
ATOM 3452 C CA . TYR A 1 435 ? 15.557 18.183 -19.953 1.00 92.19 435 TYR A CA 1
ATOM 3453 C C . TYR A 1 435 ? 16.744 17.217 -19.938 1.00 92.19 435 TYR A C 1
ATOM 3455 O O . TYR A 1 435 ? 16.570 16.007 -19.792 1.00 92.19 435 TYR A O 1
ATOM 3463 N N . ILE A 1 436 ? 17.952 17.730 -20.170 1.00 90.94 436 ILE A N 1
ATOM 3464 C CA . ILE A 1 436 ? 19.153 16.909 -20.363 1.00 90.94 436 ILE A CA 1
ATOM 3465 C C . ILE A 1 436 ? 19.832 16.686 -19.011 1.00 90.94 436 ILE A C 1
ATOM 3467 O O . ILE A 1 436 ? 20.394 17.617 -18.437 1.00 90.94 436 ILE A O 1
ATOM 3471 N N . VAL A 1 437 ? 19.794 15.454 -18.504 1.00 89.06 437 VAL A N 1
ATOM 3472 C CA . VAL A 1 437 ? 20.471 15.049 -17.266 1.00 89.06 437 VAL A CA 1
ATOM 3473 C C . VAL A 1 437 ? 21.801 14.382 -17.603 1.00 89.06 437 VAL A C 1
ATOM 3475 O O . VAL A 1 437 ? 21.828 13.282 -18.152 1.00 89.06 437 VAL A O 1
ATOM 3478 N N . GLU A 1 438 ? 22.896 15.049 -17.255 1.00 86.19 438 GLU A N 1
ATOM 3479 C CA . GLU A 1 438 ? 24.256 14.580 -17.506 1.00 86.19 438 GLU A CA 1
ATOM 3480 C C . GLU A 1 438 ? 24.820 13.849 -16.281 1.00 86.19 438 GLU A C 1
ATOM 3482 O O . GLU A 1 438 ? 24.923 14.401 -15.178 1.00 86.19 438 GLU A O 1
ATOM 3487 N N . GLU A 1 439 ? 25.203 12.596 -16.484 1.00 78.75 439 GLU A N 1
ATOM 3488 C CA . GLU A 1 439 ? 25.837 11.742 -15.490 1.00 78.75 439 GLU A CA 1
ATOM 3489 C C . GLU A 1 439 ? 27.347 11.991 -15.459 1.00 78.75 439 GLU A C 1
ATOM 3491 O O . GLU A 1 439 ? 27.999 12.140 -16.490 1.00 78.75 439 GLU A O 1
ATOM 3496 N N . GLN A 1 440 ? 27.923 11.995 -14.260 1.00 64.50 440 GLN A N 1
ATOM 3497 C CA . GLN A 1 440 ? 29.368 11.911 -14.065 1.00 64.50 440 GLN A CA 1
ATOM 3498 C C . GLN A 1 440 ? 29.660 10.740 -13.131 1.00 64.50 440 GLN A C 1
ATOM 3500 O O . GLN A 1 440 ? 28.875 10.447 -12.227 1.00 64.50 440 GLN A O 1
ATOM 3505 N N . THR A 1 441 ? 30.797 10.075 -13.332 1.00 51.91 441 THR A N 1
ATOM 3506 C CA . THR A 1 441 ? 31.267 8.991 -12.462 1.00 51.91 441 THR A CA 1
ATOM 3507 C C . THR A 1 441 ? 31.578 9.528 -11.062 1.00 51.91 441 THR A C 1
ATOM 3509 O O . THR A 1 441 ? 32.680 10.015 -10.808 1.00 51.91 441 THR A O 1
ATOM 3512 N N . ALA A 1 442 ? 30.603 9.435 -10.158 1.00 46.59 442 ALA A N 1
ATOM 3513 C CA . ALA A 1 442 ? 30.719 9.789 -8.748 1.00 46.59 442 ALA A CA 1
ATOM 3514 C C . ALA A 1 442 ? 30.176 8.643 -7.879 1.00 46.59 442 ALA A C 1
ATOM 3516 O O . ALA A 1 442 ? 29.076 8.145 -8.108 1.00 46.59 442 ALA A O 1
ATOM 3517 N N . SER A 1 443 ? 30.955 8.229 -6.879 1.00 47.00 443 SER A N 1
ATOM 3518 C CA . SER A 1 443 ? 30.727 7.023 -6.067 1.00 47.00 443 SER A CA 1
ATOM 3519 C C . SER A 1 443 ? 29.627 7.133 -5.003 1.00 47.00 443 SER A C 1
ATOM 3521 O O . SER A 1 443 ? 29.278 6.122 -4.405 1.00 47.00 443 SER A O 1
ATOM 3523 N N . ASP A 1 444 ? 29.069 8.325 -4.764 1.00 50.38 444 ASP A N 1
ATOM 3524 C CA . ASP A 1 444 ? 28.263 8.629 -3.569 1.00 50.38 444 ASP A CA 1
ATOM 3525 C C . ASP A 1 444 ? 26.933 9.343 -3.897 1.00 50.38 444 ASP A C 1
ATOM 3527 O O . ASP A 1 444 ? 26.641 10.432 -3.403 1.00 50.38 444 ASP A O 1
ATOM 3531 N N . LEU A 1 445 ? 26.100 8.726 -4.746 1.00 53.72 445 LEU A N 1
ATOM 3532 C CA . LEU A 1 445 ? 24.761 9.235 -5.111 1.00 53.72 445 LEU A CA 1
ATOM 3533 C C . LEU A 1 445 ? 23.585 8.326 -4.701 1.00 53.72 445 LEU A C 1
ATOM 3535 O O . LEU A 1 445 ? 22.427 8.674 -4.939 1.00 53.72 445 LEU A O 1
ATOM 3539 N N . SER A 1 446 ? 23.848 7.197 -4.034 1.00 52.56 446 SER A N 1
ATOM 3540 C CA . SER A 1 446 ? 22.821 6.237 -3.591 1.00 52.56 446 SER A CA 1
ATOM 3541 C C . SER A 1 446 ? 21.704 6.895 -2.766 1.00 52.56 446 SER A C 1
ATOM 3543 O O . SER A 1 446 ? 20.525 6.720 -3.080 1.00 52.56 446 SER A O 1
ATOM 3545 N N . ALA A 1 447 ? 22.074 7.735 -1.793 1.00 47.94 447 ALA A N 1
ATOM 3546 C CA . ALA A 1 447 ? 21.172 8.379 -0.832 1.00 47.94 447 ALA A CA 1
ATOM 3547 C C . ALA A 1 447 ? 20.174 9.404 -1.417 1.00 47.94 447 ALA A C 1
ATOM 3549 O O . ALA A 1 447 ? 19.248 9.804 -0.720 1.00 47.94 447 ALA A O 1
ATOM 3550 N N . HIS A 1 448 ? 20.348 9.846 -2.669 1.00 52.62 448 HIS A N 1
ATOM 3551 C CA . HIS A 1 448 ? 19.420 10.772 -3.344 1.00 52.62 448 HIS A CA 1
ATOM 3552 C C . HIS A 1 448 ? 18.875 10.210 -4.667 1.00 52.62 448 HIS A C 1
ATOM 3554 O O . HIS A 1 448 ? 18.180 10.910 -5.407 1.00 52.62 448 HIS A O 1
ATOM 3560 N N . SER A 1 449 ? 19.169 8.940 -4.966 1.00 58.72 449 SER A N 1
ATOM 3561 C CA . SER A 1 449 ? 18.797 8.297 -6.227 1.00 58.72 449 SER A CA 1
ATOM 3562 C C . SER A 1 449 ? 17.279 8.244 -6.446 1.00 58.72 449 SER A C 1
ATOM 3564 O O . SER A 1 449 ? 16.825 8.462 -7.566 1.00 58.72 449 SER A O 1
ATOM 3566 N N . GLU A 1 450 ? 16.486 8.035 -5.392 1.00 57.56 450 GLU A N 1
ATOM 3567 C CA . GLU A 1 450 ? 15.017 8.042 -5.448 1.00 57.56 450 GLU A CA 1
ATOM 3568 C C . GLU A 1 450 ? 14.449 9.427 -5.767 1.00 57.56 450 GLU A C 1
ATOM 3570 O O . GLU A 1 450 ? 13.612 9.551 -6.660 1.00 57.56 450 GLU A O 1
ATOM 3575 N N . SER A 1 451 ? 14.940 10.486 -5.117 1.00 58.97 451 SER A N 1
ATOM 3576 C CA . SER A 1 451 ? 14.495 11.862 -5.380 1.00 58.97 451 SER A CA 1
ATOM 3577 C C . SER A 1 451 ? 14.809 12.294 -6.814 1.00 58.97 451 SER A C 1
ATOM 3579 O O . SER A 1 451 ? 13.967 12.893 -7.478 1.00 58.97 451 SER A O 1
ATOM 3581 N N . ILE A 1 452 ? 15.992 11.936 -7.325 1.00 69.38 452 ILE A N 1
ATOM 3582 C CA . ILE A 1 452 ? 16.389 12.208 -8.713 1.00 69.38 452 ILE A CA 1
ATOM 3583 C C . ILE A 1 452 ? 15.499 11.436 -9.697 1.00 69.38 452 ILE A C 1
ATOM 3585 O O . ILE A 1 452 ? 14.943 12.041 -10.614 1.00 69.38 452 ILE A O 1
ATOM 3589 N N . LYS A 1 453 ? 15.304 10.123 -9.488 1.00 69.12 453 LYS A N 1
ATOM 3590 C CA . LYS A 1 453 ? 14.398 9.289 -10.303 1.00 69.12 453 LYS A CA 1
ATOM 3591 C C . LYS A 1 453 ? 12.972 9.843 -10.299 1.00 69.12 453 LYS A C 1
ATOM 3593 O O . LYS A 1 453 ? 12.343 9.905 -11.353 1.00 69.12 453 LYS A O 1
ATOM 3598 N N . THR A 1 454 ? 12.487 10.293 -9.143 1.00 72.94 454 THR A N 1
ATOM 3599 C CA . THR A 1 454 ? 11.161 10.904 -8.980 1.00 72.94 454 THR A CA 1
ATOM 3600 C C . THR A 1 454 ? 11.047 12.184 -9.803 1.00 72.94 454 THR A C 1
ATOM 3602 O O . THR A 1 454 ? 10.109 12.323 -10.581 1.00 72.94 454 THR A O 1
ATOM 3605 N N . CYS A 1 455 ? 12.025 13.090 -9.721 1.00 68.06 455 CYS A N 1
ATOM 3606 C CA . CYS A 1 455 ? 12.028 14.329 -10.501 1.00 68.06 455 CYS A CA 1
ATOM 3607 C C . CYS A 1 455 ? 12.135 14.083 -12.014 1.00 68.06 455 CYS A C 1
ATOM 3609 O O . CYS A 1 455 ? 11.408 14.703 -12.783 1.00 68.06 455 CYS A O 1
ATOM 3611 N N . MET A 1 456 ? 12.961 13.134 -12.456 1.00 69.75 456 MET A N 1
ATOM 3612 C CA . MET A 1 456 ? 13.033 12.749 -13.873 1.00 69.75 456 MET A CA 1
ATOM 3613 C C . MET A 1 456 ? 11.727 12.111 -14.365 1.00 69.75 456 MET A C 1
ATOM 3615 O O . MET A 1 456 ? 11.288 12.395 -15.479 1.00 69.75 456 MET A O 1
ATOM 3619 N N . SER A 1 457 ? 11.071 11.307 -13.524 1.00 68.88 457 SER A N 1
ATOM 3620 C CA . SER A 1 457 ? 9.751 10.743 -13.823 1.00 68.88 457 SER A CA 1
ATOM 3621 C C . SER A 1 457 ? 8.716 11.861 -13.951 1.00 68.88 457 SER A C 1
ATOM 3623 O O . SER A 1 457 ? 8.113 11.992 -15.007 1.00 68.88 457 SER A O 1
ATOM 3625 N N . MET A 1 458 ? 8.608 12.748 -12.953 1.00 66.00 458 MET A N 1
ATOM 3626 C CA . MET A 1 458 ? 7.720 13.921 -12.973 1.00 66.00 458 MET A CA 1
ATOM 3627 C C . MET A 1 458 ? 7.951 14.826 -14.187 1.00 66.00 458 MET A C 1
ATOM 3629 O O . MET A 1 458 ? 6.984 15.305 -14.771 1.00 66.00 458 MET A O 1
ATOM 3633 N N . ASN A 1 459 ? 9.207 15.054 -14.581 1.00 70.88 459 ASN A N 1
ATOM 3634 C CA . ASN A 1 459 ? 9.540 15.851 -15.761 1.00 70.88 459 ASN A CA 1
ATOM 3635 C C . ASN A 1 459 ? 9.000 15.265 -17.065 1.00 70.88 459 ASN A C 1
ATOM 3637 O O . ASN A 1 459 ? 8.798 16.024 -18.001 1.00 70.88 459 ASN A O 1
ATOM 3641 N N . THR A 1 460 ? 8.802 13.950 -17.133 1.00 65.38 460 THR A N 1
ATOM 3642 C CA . THR A 1 460 ? 8.501 13.260 -18.393 1.00 65.38 460 THR A CA 1
ATOM 3643 C C . THR A 1 460 ? 7.069 12.709 -18.422 1.00 65.38 460 THR A C 1
ATOM 3645 O O . THR A 1 460 ? 6.489 12.594 -19.493 1.00 65.38 460 THR A O 1
ATOM 3648 N N . THR A 1 461 ? 6.478 12.351 -17.271 1.00 60.66 461 THR A N 1
ATOM 3649 C CA . THR A 1 461 ? 5.077 11.887 -17.172 1.00 60.66 461 THR A CA 1
ATOM 3650 C C . THR A 1 461 ? 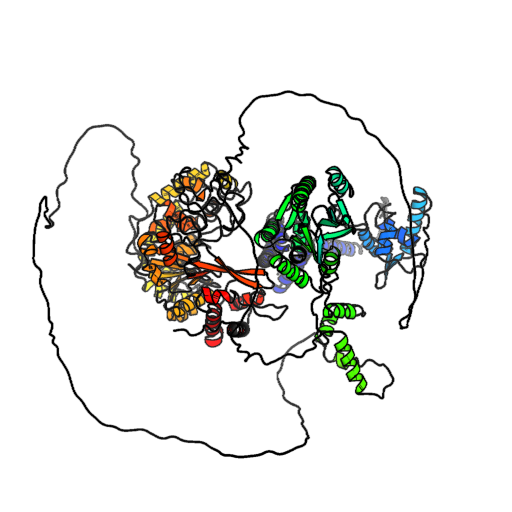4.078 13.016 -16.949 1.00 60.66 461 THR A C 1
ATOM 3652 O O . THR A 1 461 ? 2.983 12.974 -17.498 1.00 60.66 461 THR A O 1
ATOM 3655 N N . TYR A 1 462 ? 4.428 13.996 -16.113 1.00 54.19 462 TYR A N 1
ATOM 3656 C CA . TYR A 1 462 ? 3.508 15.035 -15.651 1.00 54.19 462 TYR A CA 1
ATOM 3657 C C . TYR A 1 462 ? 3.769 16.372 -16.353 1.00 54.19 462 TYR A C 1
ATOM 3659 O O . TYR A 1 462 ? 2.837 17.059 -16.763 1.00 54.19 462 TYR A O 1
ATOM 3667 N N . SER A 1 463 ? 5.040 16.735 -16.528 1.00 59.06 463 SER A N 1
ATOM 3668 C CA . SER A 1 463 ? 5.437 17.825 -17.421 1.00 59.06 463 SER A CA 1
ATOM 3669 C C . SER A 1 463 ? 5.584 17.271 -18.840 1.00 59.06 463 SER A C 1
ATOM 3671 O O . SER A 1 463 ? 6.091 16.167 -19.022 1.00 59.06 463 SER A O 1
ATOM 3673 N N . SER A 1 464 ? 5.231 18.038 -19.873 1.00 69.12 464 SER A N 1
ATOM 3674 C CA . SER A 1 464 ? 5.459 17.639 -21.275 1.00 69.12 464 SER A CA 1
ATOM 3675 C C . SER A 1 464 ? 6.930 17.810 -21.710 1.00 69.12 464 SER A C 1
ATOM 3677 O O . SER A 1 464 ? 7.196 18.322 -22.797 1.00 69.12 464 SER A O 1
ATOM 3679 N N . PHE A 1 465 ? 7.903 17.472 -20.850 1.00 86.75 465 PHE A N 1
ATOM 3680 C CA . PHE A 1 465 ? 9.324 17.620 -21.172 1.00 86.75 465 PHE A CA 1
ATOM 3681 C C . PHE A 1 465 ? 9.904 16.303 -21.696 1.00 86.75 465 PHE A C 1
ATOM 3683 O O . PHE A 1 465 ? 9.683 15.222 -21.155 1.00 86.75 465 PHE A O 1
ATOM 3690 N N . HIS A 1 466 ? 10.750 16.399 -22.714 1.00 84.69 466 HIS A N 1
ATOM 3691 C CA . HIS A 1 466 ? 11.548 15.294 -23.219 1.00 84.69 466 HIS A CA 1
ATOM 3692 C C . HIS A 1 466 ? 12.835 15.171 -22.399 1.00 84.69 466 HIS A C 1
ATOM 3694 O O . HIS A 1 466 ? 13.878 15.728 -22.759 1.00 84.69 466 HIS A O 1
ATOM 3700 N N . THR A 1 467 ? 12.775 14.445 -21.284 1.00 86.88 467 THR A N 1
ATOM 3701 C CA . THR A 1 467 ? 13.975 14.145 -20.493 1.00 86.88 467 THR A CA 1
ATOM 3702 C C . THR A 1 467 ? 14.918 13.238 -21.288 1.00 86.88 467 THR A C 1
ATOM 3704 O O . THR A 1 467 ? 14.507 12.217 -21.842 1.00 86.88 467 THR A O 1
ATOM 3707 N N . LYS A 1 468 ? 16.200 13.602 -21.352 1.00 86.06 468 LYS A N 1
ATOM 3708 C CA . LYS A 1 468 ? 17.265 12.815 -21.987 1.00 86.06 468 LYS A CA 1
ATOM 3709 C C . LYS A 1 468 ? 18.415 12.636 -21.007 1.00 86.06 468 LYS A C 1
ATOM 3711 O O . LYS A 1 468 ? 18.713 13.546 -20.244 1.00 86.06 468 LYS A O 1
ATOM 3716 N N . ARG A 1 469 ? 19.042 11.461 -21.013 1.00 86.38 469 ARG A N 1
ATOM 3717 C CA . ARG A 1 469 ? 20.226 11.162 -20.196 1.00 86.38 469 ARG A CA 1
ATOM 3718 C C . ARG A 1 469 ? 21.451 11.126 -21.089 1.00 86.38 469 ARG A C 1
ATOM 3720 O O . ARG A 1 469 ? 21.370 10.581 -22.186 1.00 86.38 469 ARG A O 1
ATOM 3727 N N . THR A 1 470 ? 22.555 11.676 -20.608 1.00 87.19 470 THR A N 1
ATOM 3728 C CA . THR A 1 470 ? 23.856 11.638 -21.281 1.00 87.19 470 THR A CA 1
ATOM 3729 C C . THR A 1 470 ? 24.934 11.275 -20.264 1.00 87.19 470 THR A C 1
ATOM 3731 O O . THR A 1 470 ? 24.865 11.666 -19.103 1.00 87.19 470 THR A O 1
ATOM 3734 N N . LYS A 1 471 ? 25.922 10.480 -20.669 1.00 81.62 471 LYS A N 1
ATOM 3735 C CA . LYS A 1 471 ? 27.007 9.966 -19.815 1.00 81.62 471 LYS A CA 1
ATOM 3736 C C . LYS A 1 471 ? 28.225 10.887 -19.788 1.00 81.62 471 LYS A C 1
ATOM 3738 O O . LYS A 1 471 ? 29.166 10.647 -19.034 1.00 81.62 471 LYS A O 1
ATOM 3743 N N . SER A 1 472 ? 28.248 11.894 -20.660 1.00 81.06 472 SER A N 1
ATOM 3744 C CA . SER A 1 472 ? 29.319 12.879 -20.769 1.00 81.06 472 SER A CA 1
ATOM 3745 C C . SER A 1 472 ? 28.840 14.159 -21.473 1.00 81.06 472 SER A C 1
ATOM 3747 O O . SER A 1 472 ? 27.848 14.127 -22.210 1.00 81.06 472 SER A O 1
ATOM 3749 N N . PRO A 1 473 ? 29.581 15.276 -21.330 1.00 81.44 473 PRO A N 1
ATOM 3750 C CA . PRO A 1 473 ? 29.388 16.469 -22.154 1.00 81.44 473 PRO A CA 1
ATOM 3751 C C . PRO A 1 473 ? 29.467 16.203 -23.665 1.00 81.44 473 PRO A C 1
ATOM 3753 O O . PRO A 1 473 ? 28.786 16.880 -24.430 1.00 81.44 473 PRO A O 1
ATOM 3756 N N . ASP A 1 474 ? 30.264 15.226 -24.111 1.00 82.81 474 ASP A N 1
ATOM 3757 C CA . ASP A 1 474 ? 30.390 14.880 -25.534 1.00 82.81 474 ASP A CA 1
ATOM 3758 C C . ASP A 1 474 ? 29.117 14.239 -26.099 1.00 82.81 474 ASP A C 1
ATOM 3760 O O . ASP A 1 474 ? 28.673 14.610 -27.185 1.00 82.81 474 ASP A O 1
ATOM 3764 N N . GLU A 1 475 ? 28.473 13.348 -25.340 1.00 85.62 475 GLU A N 1
ATOM 3765 C CA . GLU A 1 475 ? 27.170 12.783 -25.712 1.00 85.62 475 GLU A CA 1
ATOM 3766 C C . GLU A 1 475 ? 26.080 13.872 -25.706 1.00 85.62 475 GLU A C 1
ATOM 3768 O O . GLU A 1 475 ? 25.235 13.914 -26.602 1.00 85.62 475 GLU A O 1
ATOM 3773 N N . THR A 1 476 ? 26.158 14.834 -24.774 1.00 87.94 476 THR A N 1
ATOM 3774 C CA . THR A 1 476 ? 25.321 16.048 -24.788 1.00 87.94 476 THR A CA 1
ATOM 3775 C C . THR A 1 476 ? 25.527 16.884 -26.060 1.00 87.94 476 THR A C 1
ATOM 3777 O O . THR A 1 476 ? 24.544 17.332 -26.653 1.00 87.94 476 THR A O 1
ATOM 3780 N N . MET A 1 477 ? 26.767 17.077 -26.527 1.00 85.38 477 MET A N 1
ATOM 3781 C CA . MET A 1 477 ? 27.047 17.804 -27.778 1.00 85.38 477 MET A CA 1
ATOM 3782 C C . MET A 1 477 ? 26.511 17.076 -29.007 1.00 85.38 477 MET A C 1
ATOM 3784 O O . MET A 1 477 ? 25.888 17.706 -29.862 1.00 85.38 477 MET A O 1
ATOM 3788 N N . GLN A 1 478 ? 26.709 15.758 -29.085 1.00 86.62 478 GLN A N 1
ATOM 3789 C CA . GLN A 1 478 ? 26.194 14.961 -30.195 1.00 86.62 478 GLN A CA 1
ATOM 3790 C C . GLN A 1 478 ? 24.659 15.023 -30.256 1.00 86.62 478 GLN A C 1
ATOM 3792 O O . GLN A 1 478 ? 24.103 15.283 -31.323 1.00 86.62 478 GLN A O 1
ATOM 3797 N N . LEU A 1 479 ? 23.978 14.894 -29.111 1.00 88.94 479 LEU A N 1
ATOM 3798 C CA . LEU A 1 479 ? 22.524 15.031 -29.014 1.00 88.94 479 LEU A CA 1
ATOM 3799 C C . LEU A 1 479 ? 22.037 16.420 -29.469 1.00 88.94 479 LEU A C 1
ATOM 3801 O O . LEU A 1 479 ? 21.074 16.518 -30.229 1.00 88.94 479 LEU A O 1
ATOM 3805 N N . ILE A 1 480 ? 22.710 17.500 -29.050 1.00 89.50 480 ILE A N 1
ATOM 3806 C CA . ILE A 1 480 ? 22.391 18.871 -29.490 1.00 89.50 480 ILE A CA 1
ATOM 3807 C C . ILE A 1 480 ? 22.559 19.017 -31.008 1.00 89.50 480 ILE A C 1
ATOM 3809 O O . ILE A 1 480 ? 21.722 19.656 -31.652 1.00 89.50 480 ILE A O 1
ATOM 3813 N N . ASN A 1 481 ? 23.600 18.416 -31.592 1.00 88.31 481 ASN A N 1
ATOM 3814 C CA . ASN A 1 481 ? 23.826 18.432 -33.035 1.00 88.31 481 ASN A CA 1
ATOM 3815 C C . ASN A 1 481 ? 22.716 17.684 -33.793 1.00 88.31 481 ASN A C 1
ATOM 3817 O O . ASN A 1 481 ? 22.120 18.240 -34.711 1.00 88.31 481 ASN A O 1
ATOM 3821 N N . GLU A 1 482 ? 22.367 16.470 -33.363 1.00 89.19 482 GLU A N 1
ATOM 3822 C CA . GLU A 1 482 ? 21.301 15.661 -33.971 1.00 89.19 482 GLU A CA 1
ATOM 3823 C C . GLU A 1 482 ? 19.923 16.345 -33.892 1.00 89.19 482 GLU A C 1
ATOM 3825 O O . GLU A 1 482 ? 19.194 16.385 -34.888 1.00 89.19 482 GLU A O 1
ATOM 3830 N N . ILE A 1 483 ? 19.581 16.950 -32.747 1.00 91.44 483 ILE A N 1
ATOM 3831 C CA . ILE A 1 483 ? 18.347 17.739 -32.581 1.00 91.44 483 ILE A CA 1
ATOM 3832 C C . ILE A 1 483 ? 18.369 18.980 -33.484 1.00 91.44 483 ILE A C 1
ATOM 3834 O O . ILE A 1 483 ? 17.378 19.277 -34.154 1.00 91.44 483 ILE A O 1
ATOM 3838 N N . THR A 1 484 ? 19.500 19.687 -33.550 1.00 90.81 484 THR A N 1
ATOM 3839 C CA . THR A 1 484 ? 19.674 20.867 -34.412 1.00 90.81 484 THR A CA 1
ATOM 3840 C C . THR A 1 484 ? 19.429 20.522 -35.882 1.00 90.81 484 THR A C 1
ATOM 3842 O O . THR A 1 484 ? 18.687 21.226 -36.572 1.00 90.81 484 THR A O 1
ATOM 3845 N N . ASP A 1 485 ? 19.977 19.401 -36.346 1.00 89.19 485 ASP A N 1
ATOM 3846 C CA . ASP A 1 485 ? 19.815 18.897 -37.709 1.00 89.19 485 ASP A CA 1
ATOM 3847 C C . ASP A 1 485 ? 18.350 18.544 -38.034 1.00 89.19 485 ASP A C 1
ATOM 3849 O O . ASP A 1 485 ? 17.849 18.832 -39.128 1.00 89.19 485 ASP A O 1
ATOM 3853 N N . GLN A 1 486 ? 17.619 17.975 -37.068 1.00 89.81 486 GLN A N 1
ATOM 3854 C CA . GLN A 1 486 ? 16.181 17.724 -37.198 1.00 89.81 486 GLN A CA 1
ATOM 3855 C C . GLN A 1 486 ? 15.370 19.025 -37.242 1.00 89.81 486 GLN A C 1
ATOM 3857 O O . GLN A 1 486 ? 14.503 19.166 -38.106 1.00 89.81 486 GLN A O 1
ATOM 3862 N N . ILE A 1 487 ? 15.672 20.004 -36.384 1.00 91.06 487 ILE A N 1
ATOM 3863 C CA . ILE A 1 487 ? 15.003 21.315 -36.370 1.00 91.06 487 ILE A CA 1
ATOM 3864 C C . ILE A 1 487 ? 15.229 22.049 -37.700 1.00 91.06 487 ILE A C 1
ATOM 3866 O O . ILE A 1 487 ? 14.265 22.557 -38.282 1.00 91.06 487 ILE A O 1
ATOM 3870 N N . TYR A 1 488 ? 16.448 22.028 -38.255 1.00 89.38 488 TYR A N 1
ATOM 3871 C CA . TYR A 1 488 ? 16.715 22.548 -39.602 1.00 89.38 488 TYR A CA 1
ATOM 3872 C C . TYR A 1 488 ? 15.811 21.901 -40.659 1.00 89.38 488 TYR A C 1
ATOM 3874 O O . TYR A 1 488 ? 15.210 22.617 -41.464 1.00 89.38 488 TYR A O 1
ATOM 3882 N N . ARG A 1 489 ? 15.645 20.572 -40.639 1.00 87.12 489 ARG A N 1
ATOM 3883 C CA . ARG A 1 489 ? 14.757 19.861 -41.578 1.00 87.12 489 ARG A CA 1
ATOM 3884 C C . ARG A 1 489 ? 13.291 20.254 -41.377 1.00 87.12 489 ARG A C 1
ATOM 3886 O O . ARG A 1 489 ? 12.654 20.662 -42.347 1.00 87.12 489 ARG A O 1
ATOM 3893 N N . ILE A 1 490 ? 12.786 20.221 -40.139 1.00 87.44 490 ILE A N 1
ATOM 3894 C CA . ILE A 1 490 ? 11.392 20.547 -39.775 1.00 87.44 490 ILE A CA 1
ATOM 3895 C C . ILE A 1 490 ? 10.993 21.950 -40.247 1.00 87.44 490 ILE A C 1
ATOM 3897 O O . ILE A 1 490 ? 9.896 22.139 -40.772 1.00 87.44 490 ILE A O 1
ATOM 3901 N N . TYR A 1 491 ? 11.870 22.938 -40.066 1.00 88.56 491 TYR A N 1
ATOM 3902 C CA . TYR A 1 491 ? 11.568 24.340 -40.358 1.00 88.56 491 TYR A CA 1
ATOM 3903 C C . TYR A 1 491 ? 12.022 24.813 -41.742 1.00 88.56 491 TYR A C 1
ATOM 3905 O O . TYR A 1 491 ? 11.627 25.907 -42.142 1.00 88.56 491 TYR A O 1
ATOM 3913 N N . SER A 1 492 ? 12.786 24.017 -42.498 1.00 81.75 492 SER A N 1
ATOM 3914 C CA . SER A 1 492 ? 13.216 24.365 -43.865 1.00 81.75 492 SER A CA 1
ATOM 3915 C C . SER A 1 492 ? 12.046 24.662 -44.818 1.00 81.75 492 SER A C 1
ATOM 3917 O O . SER A 1 492 ? 12.148 25.553 -45.661 1.00 81.75 492 SER A O 1
ATOM 3919 N N . GLY A 1 493 ? 10.921 23.954 -44.657 1.00 81.62 493 GLY A N 1
ATOM 3920 C CA . GLY A 1 493 ? 9.718 24.104 -45.482 1.00 81.62 493 GLY A CA 1
ATOM 3921 C C . GLY A 1 493 ? 8.601 24.972 -44.887 1.00 81.62 493 GLY A C 1
ATOM 3922 O O . GLY A 1 493 ? 7.642 25.271 -45.602 1.00 81.62 493 GLY A O 1
ATOM 3923 N N . LYS A 1 494 ? 8.693 25.379 -43.613 1.00 88.19 494 LYS A N 1
ATOM 3924 C CA . LYS A 1 494 ? 7.588 26.016 -42.869 1.00 88.19 494 LYS A CA 1
ATOM 3925 C C . LYS A 1 494 ? 7.473 27.528 -43.104 1.00 88.19 494 LYS A C 1
ATOM 3927 O O . LYS A 1 494 ? 8.414 28.201 -43.510 1.00 88.19 494 LYS A O 1
ATOM 3932 N N . THR A 1 495 ? 6.280 28.058 -42.840 1.00 91.75 495 THR A N 1
ATOM 3933 C CA . THR A 1 495 ? 5.998 29.499 -42.757 1.00 91.75 495 THR A CA 1
ATOM 3934 C C . THR A 1 495 ? 5.654 29.829 -41.308 1.00 91.75 495 THR A C 1
ATOM 3936 O O . THR A 1 495 ? 4.777 29.187 -40.730 1.00 91.75 495 THR A O 1
ATOM 3939 N N . LEU A 1 496 ? 6.350 30.809 -40.730 1.00 93.31 496 LEU A N 1
ATOM 3940 C CA . LEU A 1 496 ? 6.178 31.234 -39.341 1.00 93.31 496 LEU A CA 1
ATOM 3941 C C . LEU A 1 496 ? 5.182 32.389 -39.243 1.00 93.31 496 LEU A C 1
ATOM 3943 O O . LEU A 1 496 ? 5.213 33.315 -40.058 1.00 93.31 496 LEU A O 1
ATOM 3947 N N . MET A 1 497 ? 4.351 32.361 -38.208 1.00 93.69 497 MET A N 1
ATOM 3948 C CA . MET A 1 497 ? 3.499 33.467 -37.782 1.00 93.69 497 MET A CA 1
ATOM 3949 C C . MET A 1 497 ? 4.053 34.004 -36.459 1.00 93.69 497 MET A C 1
ATOM 3951 O O . MET A 1 497 ? 3.847 33.406 -35.407 1.00 93.69 497 MET A O 1
ATOM 3955 N N . VAL A 1 498 ? 4.811 35.098 -36.543 1.00 93.12 498 VAL A N 1
ATOM 3956 C CA . VAL A 1 498 ? 5.564 35.699 -35.433 1.00 93.12 498 VAL A CA 1
ATOM 3957 C C . VAL A 1 498 ? 4.698 36.739 -34.732 1.00 93.12 498 VAL A C 1
ATOM 3959 O O . VAL A 1 498 ? 4.457 37.808 -35.283 1.00 93.12 498 VAL A O 1
ATOM 3962 N N . LEU A 1 499 ? 4.219 36.425 -33.533 1.00 90.81 499 LEU A N 1
ATOM 3963 C CA . LEU A 1 499 ? 3.393 37.293 -32.699 1.00 90.81 499 LEU A CA 1
ATOM 3964 C C . LEU A 1 499 ? 4.238 38.388 -32.011 1.00 90.81 499 LEU A C 1
ATOM 3966 O O . LEU A 1 499 ? 5.306 38.111 -31.458 1.00 90.81 499 LEU A O 1
ATOM 3970 N N . GLU A 1 500 ? 3.715 39.615 -31.998 1.00 85.31 500 GLU A N 1
ATOM 3971 C CA . GLU A 1 500 ? 4.259 40.804 -31.318 1.00 85.31 500 GLU A CA 1
ATOM 3972 C C . GLU A 1 500 ? 3.113 41.568 -30.603 1.00 85.31 500 GLU A C 1
ATOM 3974 O O . GLU A 1 500 ? 2.749 42.679 -30.998 1.00 85.31 500 GLU A O 1
ATOM 3979 N N . PRO A 1 501 ? 2.471 40.976 -29.574 1.00 79.62 501 PRO A N 1
ATOM 3980 C CA . PRO A 1 501 ? 1.359 41.607 -28.866 1.00 79.62 501 PRO A CA 1
ATOM 3981 C C . PRO A 1 501 ? 1.824 42.809 -28.035 1.00 79.62 501 PRO A C 1
ATOM 3983 O O . PRO A 1 501 ? 2.857 42.775 -27.371 1.00 79.62 501 PRO A O 1
ATOM 3986 N N . ARG A 1 502 ? 1.015 43.873 -28.014 1.00 64.06 502 ARG A N 1
ATOM 3987 C CA . ARG A 1 502 ? 1.380 45.161 -27.392 1.00 64.06 502 ARG A CA 1
ATOM 3988 C C . ARG A 1 502 ? 1.164 45.254 -25.875 1.00 64.06 502 ARG A C 1
ATOM 3990 O O . ARG A 1 502 ? 1.485 46.289 -25.296 1.00 64.06 502 ARG A O 1
ATOM 3997 N N . SER A 1 503 ? 0.552 44.251 -25.245 1.00 61.19 503 SER A N 1
ATOM 3998 C CA . SER A 1 503 ? 0.078 44.350 -23.854 1.00 61.19 503 SER A CA 1
ATOM 3999 C C . SER A 1 503 ? -0.016 42.995 -23.142 1.00 61.19 503 SER A C 1
ATOM 4001 O O . SER A 1 503 ? -1.067 42.652 -22.603 1.00 61.19 503 SER A O 1
ATOM 4003 N N . LEU A 1 504 ? 1.064 42.212 -23.159 1.00 72.00 504 LEU A N 1
ATOM 4004 C CA . LEU A 1 504 ? 1.225 41.099 -22.217 1.00 72.00 504 LEU A CA 1
ATOM 4005 C C . LEU A 1 504 ? 1.845 41.633 -20.923 1.00 72.00 504 LEU A C 1
ATOM 4007 O O . LEU A 1 504 ? 2.812 42.391 -20.974 1.00 72.00 504 LEU A O 1
ATOM 4011 N N . ILE A 1 505 ? 1.281 41.257 -19.777 1.00 66.25 505 ILE A N 1
ATOM 4012 C CA . ILE A 1 505 ? 1.742 41.672 -18.444 1.00 66.25 505 ILE A CA 1
ATOM 4013 C C . ILE A 1 505 ? 2.246 40.455 -17.659 1.00 66.25 505 ILE A C 1
ATOM 4015 O O . ILE A 1 505 ? 3.174 40.578 -16.861 1.00 66.25 505 ILE A O 1
ATOM 4019 N N . THR A 1 506 ? 1.669 39.272 -17.891 1.00 76.81 506 THR A N 1
ATOM 4020 C CA . THR A 1 506 ? 2.019 38.040 -17.172 1.00 76.81 506 THR A CA 1
ATOM 4021 C C . THR A 1 506 ? 2.472 36.906 -18.095 1.00 76.81 506 THR A C 1
ATOM 4023 O O . THR A 1 506 ? 2.141 36.841 -19.280 1.00 76.81 506 THR A O 1
ATOM 4026 N N . GLN A 1 507 ? 3.217 35.960 -17.520 1.00 84.12 507 GLN A N 1
ATOM 4027 C CA . GLN A 1 507 ? 3.645 34.735 -18.204 1.00 84.12 507 GLN A CA 1
ATOM 4028 C C . GLN A 1 507 ? 2.460 33.812 -18.547 1.00 84.12 507 GLN A C 1
ATOM 4030 O O . GLN A 1 507 ? 2.494 33.104 -19.551 1.00 84.12 507 GLN A O 1
ATOM 4035 N N . ASP A 1 508 ? 1.381 33.858 -17.763 1.00 78.38 508 ASP A N 1
ATOM 4036 C CA . ASP A 1 508 ? 0.181 33.054 -18.010 1.00 78.38 508 ASP A CA 1
ATOM 4037 C C . ASP A 1 508 ? -0.660 33.628 -19.163 1.00 78.38 508 ASP A C 1
ATOM 4039 O O . ASP A 1 508 ? -1.149 32.876 -20.005 1.00 78.38 508 ASP A O 1
ATOM 4043 N N . GLU A 1 509 ? -0.748 34.959 -19.294 1.00 81.88 509 GLU A N 1
ATOM 4044 C CA . GLU A 1 509 ? -1.302 35.614 -20.491 1.00 81.88 509 GLU A CA 1
ATOM 4045 C C . GLU A 1 509 ? -0.505 35.254 -21.755 1.00 81.88 509 GLU A C 1
ATOM 4047 O O . GLU A 1 509 ? -1.103 34.931 -22.784 1.00 81.88 509 GLU A O 1
ATOM 4052 N N . TYR A 1 510 ? 0.832 35.260 -21.674 1.00 88.50 510 TYR A N 1
ATOM 4053 C CA . TYR A 1 510 ? 1.723 34.873 -22.775 1.00 88.50 510 TYR A CA 1
ATOM 4054 C C . TYR A 1 510 ? 1.435 33.445 -23.260 1.00 88.50 510 TYR A C 1
ATOM 4056 O O . TYR A 1 510 ? 1.223 33.233 -24.459 1.00 88.50 510 TYR A O 1
ATOM 4064 N N . LYS A 1 511 ? 1.374 32.481 -22.329 1.00 88.62 511 LYS A N 1
ATOM 4065 C CA . LYS A 1 511 ? 1.082 31.068 -22.614 1.00 88.62 511 LYS A CA 1
ATOM 4066 C C . LYS A 1 511 ? -0.321 30.879 -23.191 1.00 88.62 511 LYS A C 1
ATOM 4068 O O . LYS A 1 511 ? -0.473 30.246 -24.235 1.00 88.62 511 LYS A O 1
ATOM 4073 N N . ASN A 1 512 ? -1.339 31.459 -22.558 1.00 86.38 512 ASN A N 1
ATOM 4074 C CA . ASN A 1 512 ? -2.735 31.270 -22.957 1.00 86.38 512 ASN A CA 1
ATOM 4075 C C . ASN A 1 512 ? -3.049 31.903 -24.321 1.00 86.38 512 ASN A C 1
ATOM 4077 O O . ASN A 1 512 ? -3.801 31.326 -25.108 1.00 86.38 512 ASN A O 1
ATOM 4081 N N . LEU A 1 513 ? -2.447 33.056 -24.643 1.00 85.75 513 LEU A N 1
ATOM 4082 C CA . LEU A 1 513 ? -2.562 33.650 -25.976 1.00 85.75 513 LEU A CA 1
ATOM 4083 C C . LEU A 1 513 ? -1.885 32.773 -27.042 1.00 85.75 513 LEU A C 1
ATOM 4085 O O . LEU A 1 513 ? -2.452 32.580 -28.115 1.00 85.75 513 LEU A O 1
ATOM 4089 N N . LEU A 1 514 ? -0.716 32.196 -26.746 1.00 89.88 514 LEU A N 1
ATOM 4090 C CA . LEU A 1 514 ? 0.008 31.331 -27.682 1.00 89.88 514 LEU A CA 1
ATOM 4091 C C . LEU A 1 514 ? -0.768 30.055 -28.023 1.00 89.88 514 LEU A C 1
ATOM 4093 O O . LEU A 1 514 ? -0.828 29.672 -29.190 1.00 89.88 514 LEU A O 1
ATOM 4097 N N . ILE A 1 515 ? -1.381 29.422 -27.018 1.00 87.06 515 ILE A N 1
ATOM 4098 C CA . ILE A 1 515 ? -2.227 28.232 -27.194 1.00 87.06 515 ILE A CA 1
ATOM 4099 C C . ILE A 1 515 ? -3.435 28.575 -28.077 1.00 87.06 515 ILE A C 1
ATOM 4101 O O . ILE A 1 515 ? -3.602 27.970 -29.135 1.00 87.06 515 ILE A O 1
ATOM 4105 N N . ARG A 1 516 ? -4.196 29.621 -27.727 1.00 88.12 516 ARG A N 1
ATOM 4106 C CA . ARG A 1 516 ? -5.374 30.059 -28.498 1.00 88.12 516 ARG A CA 1
ATOM 4107 C C . ARG A 1 516 ? -5.043 30.364 -29.962 1.00 88.12 516 ARG A C 1
ATOM 4109 O O . ARG A 1 516 ? -5.743 29.917 -30.866 1.00 88.12 516 ARG A O 1
ATOM 4116 N N . MET A 1 517 ? -3.951 31.088 -30.216 1.00 87.88 517 MET A N 1
ATOM 4117 C CA . MET A 1 517 ? -3.539 31.422 -31.585 1.00 87.88 517 MET A CA 1
ATOM 4118 C C . MET A 1 517 ? -3.115 30.177 -32.388 1.00 87.88 517 MET A C 1
ATOM 4120 O O . MET A 1 517 ? -3.280 30.155 -33.605 1.00 87.88 517 MET A O 1
ATOM 4124 N N . ARG A 1 518 ? -2.605 29.120 -31.741 1.00 90.62 518 ARG A N 1
ATOM 4125 C CA . ARG A 1 518 ? -2.292 27.836 -32.403 1.00 90.62 518 ARG A CA 1
ATOM 4126 C C . ARG A 1 518 ? -3.539 27.023 -32.744 1.00 90.62 518 ARG A C 1
ATOM 4128 O O . ARG A 1 518 ? -3.540 26.333 -33.760 1.00 90.62 518 ARG A O 1
ATOM 4135 N N . GLU A 1 519 ? -4.587 27.110 -31.931 1.00 86.12 519 GLU A N 1
ATOM 4136 C CA . GLU A 1 519 ? -5.883 26.469 -32.196 1.00 86.12 519 GLU A CA 1
ATOM 4137 C C . GLU A 1 519 ? -6.634 27.145 -33.354 1.00 86.12 519 GLU A C 1
ATOM 4139 O O . GLU A 1 519 ? -7.216 26.454 -34.199 1.00 86.12 519 GLU A O 1
ATOM 4144 N N . GLU A 1 520 ? -6.573 28.482 -33.415 1.00 85.94 520 GLU A N 1
ATOM 4145 C CA . GLU A 1 520 ? -7.157 29.309 -34.480 1.00 85.94 520 GLU A CA 1
ATOM 4146 C C . GLU A 1 520 ? -6.418 29.124 -35.820 1.00 85.94 520 GLU A C 1
ATOM 4148 O O . GLU A 1 520 ? -7.053 28.940 -36.858 1.00 85.94 520 GLU A O 1
ATOM 4153 N N . TYR A 1 521 ? -5.078 29.094 -35.806 1.00 84.19 521 TYR A N 1
ATOM 4154 C CA . TYR A 1 521 ? -4.229 29.010 -37.006 1.00 84.19 521 TYR A CA 1
ATOM 4155 C C . TYR A 1 521 ? -3.489 27.669 -37.125 1.00 84.19 521 TYR A C 1
ATOM 4157 O O . TYR A 1 521 ? -2.269 27.627 -37.297 1.00 84.19 521 TYR A O 1
ATOM 4165 N N . ARG A 1 522 ? -4.234 26.554 -37.083 1.00 79.81 522 ARG A N 1
ATOM 4166 C CA . ARG A 1 522 ? -3.689 25.181 -37.195 1.00 79.81 522 ARG A CA 1
ATOM 4167 C C . ARG A 1 522 ? -2.902 24.890 -38.484 1.00 79.81 522 ARG A C 1
ATOM 4169 O O . ARG A 1 522 ? -2.153 23.919 -38.523 1.00 79.81 522 ARG A O 1
ATOM 4176 N N . ASP A 1 523 ? -3.041 25.716 -39.523 1.00 79.12 523 ASP A N 1
ATOM 4177 C CA . ASP A 1 523 ? -2.291 25.613 -40.783 1.00 79.12 523 ASP A CA 1
ATOM 4178 C C . ASP A 1 523 ? -0.889 26.259 -40.734 1.00 79.12 523 ASP A C 1
ATOM 4180 O O . ASP A 1 523 ? -0.125 26.145 -41.696 1.00 79.12 523 ASP A O 1
ATOM 4184 N N . LYS A 1 524 ? -0.542 26.959 -39.643 1.00 81.44 524 LYS A N 1
ATOM 4185 C CA . LYS A 1 524 ? 0.679 27.771 -39.523 1.00 81.44 524 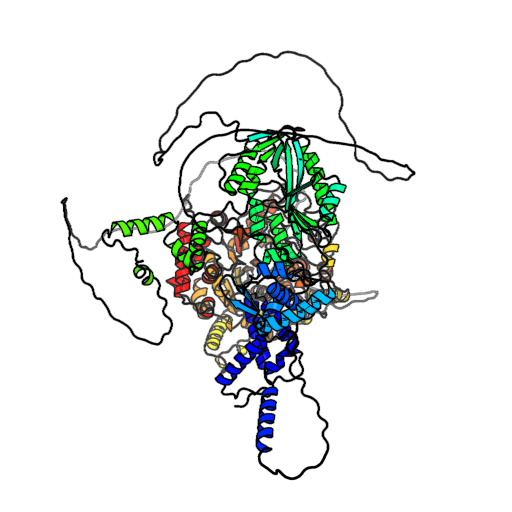LYS A CA 1
ATOM 4186 C C . LYS A 1 524 ? 1.455 27.487 -38.244 1.00 81.44 524 LYS A C 1
ATOM 4188 O O . LYS A 1 524 ? 0.923 27.080 -37.217 1.00 81.44 524 LYS A O 1
ATOM 4193 N N . GLU A 1 525 ? 2.753 27.762 -38.302 1.00 90.69 525 GLU A N 1
ATOM 4194 C CA . GLU A 1 525 ? 3.640 27.628 -37.153 1.00 90.69 525 GLU A CA 1
ATOM 4195 C C . GLU A 1 525 ? 3.655 28.942 -36.357 1.00 90.69 525 GLU A C 1
ATOM 4197 O O . GLU A 1 525 ? 4.338 29.899 -36.730 1.00 90.69 525 GLU A O 1
ATOM 4202 N N . VAL A 1 526 ? 2.841 29.010 -35.300 1.00 92.94 526 VAL A N 1
ATOM 4203 C CA . VAL A 1 526 ? 2.664 30.217 -34.476 1.00 92.94 526 VAL A CA 1
ATOM 4204 C C . VAL A 1 526 ? 3.686 30.267 -33.337 1.00 92.94 526 VAL A C 1
ATOM 4206 O O . VAL A 1 526 ? 3.758 29.360 -32.499 1.00 92.94 526 VAL A O 1
ATOM 4209 N N . VAL A 1 527 ? 4.445 31.362 -33.310 1.00 93.25 527 VAL A N 1
ATOM 4210 C CA . VAL A 1 527 ? 5.621 31.613 -32.462 1.00 93.25 527 VAL A CA 1
ATOM 4211 C C . VAL A 1 527 ? 5.662 33.084 -32.028 1.00 93.25 527 VAL A C 1
ATOM 4213 O O . VAL A 1 527 ? 5.026 33.921 -32.657 1.00 93.25 527 VAL A O 1
ATOM 4216 N N . TYR A 1 528 ? 6.415 33.444 -30.986 1.00 94.12 528 TYR A N 1
ATOM 4217 C CA . TYR A 1 528 ? 6.609 34.851 -30.584 1.00 94.12 528 TYR A CA 1
ATOM 4218 C C . TYR A 1 528 ? 7.908 35.454 -31.132 1.00 94.12 528 TYR A C 1
ATOM 4220 O O . TYR A 1 528 ? 8.850 34.734 -31.482 1.00 94.12 528 TYR A O 1
ATOM 4228 N N . SER A 1 529 ? 7.994 36.787 -31.159 1.00 92.94 529 SER A N 1
ATOM 4229 C CA . SER A 1 529 ? 9.285 37.477 -31.285 1.00 92.94 529 SER A CA 1
ATOM 4230 C C . SER A 1 529 ? 10.209 37.147 -30.101 1.00 92.94 529 SER A C 1
ATOM 4232 O O . SER A 1 529 ? 9.742 36.885 -28.988 1.00 92.94 529 SER A O 1
ATOM 4234 N N . TYR A 1 530 ? 11.527 37.183 -30.322 1.00 91.94 530 TYR A N 1
ATOM 4235 C CA . TYR A 1 530 ? 12.503 36.983 -29.244 1.00 91.94 530 TYR A CA 1
ATOM 4236 C C . TYR A 1 530 ? 12.367 38.051 -28.152 1.00 91.94 530 TYR A C 1
ATOM 4238 O O . TYR A 1 530 ? 12.425 37.724 -26.972 1.00 91.94 530 TYR A O 1
ATOM 4246 N N . ASN A 1 531 ? 12.112 39.308 -28.529 1.00 88.19 531 ASN A N 1
ATOM 4247 C CA . ASN A 1 531 ? 11.980 40.413 -27.576 1.00 88.19 531 ASN A CA 1
ATOM 4248 C C . ASN A 1 531 ? 10.802 40.189 -26.615 1.00 88.19 531 ASN A C 1
ATOM 4250 O O . ASN A 1 531 ? 10.964 40.328 -25.409 1.00 88.19 531 ASN A O 1
ATOM 4254 N N . THR A 1 532 ? 9.641 39.758 -27.125 1.00 87.62 532 THR A N 1
ATOM 4255 C CA . THR A 1 532 ? 8.468 39.450 -26.284 1.00 87.62 532 THR A CA 1
ATOM 4256 C C . THR A 1 532 ? 8.741 38.284 -25.326 1.00 87.62 532 THR A C 1
ATOM 4258 O O . THR A 1 532 ? 8.256 38.285 -24.198 1.00 87.62 532 THR A O 1
ATOM 4261 N N . PHE A 1 533 ? 9.521 37.283 -25.749 1.00 90.19 533 PHE A N 1
ATOM 4262 C CA . PHE A 1 533 ? 9.958 36.192 -24.873 1.00 90.19 533 PHE A CA 1
ATOM 4263 C C . PHE A 1 533 ? 10.935 36.681 -23.791 1.00 90.19 533 PHE A C 1
ATOM 4265 O O . PHE A 1 533 ? 10.738 36.372 -22.616 1.00 90.19 533 PHE A O 1
ATOM 4272 N N . ASP A 1 534 ? 11.945 37.469 -24.167 1.00 87.81 534 ASP A N 1
ATOM 4273 C CA . ASP A 1 534 ? 12.962 37.992 -23.249 1.00 87.81 534 ASP A CA 1
ATOM 4274 C C . ASP A 1 534 ? 12.364 38.925 -22.188 1.00 87.81 534 ASP A C 1
ATOM 4276 O O . ASP A 1 534 ? 12.669 38.781 -21.008 1.00 87.81 534 ASP A O 1
ATOM 4280 N N . GLU A 1 535 ? 11.443 39.811 -22.574 1.00 83.38 535 GLU A N 1
ATOM 4281 C CA . GLU A 1 535 ? 10.759 40.731 -21.657 1.00 83.38 535 GLU A CA 1
ATOM 4282 C C . GLU A 1 535 ? 9.883 39.994 -20.625 1.00 83.38 535 GLU A C 1
ATOM 4284 O O . GLU A 1 535 ? 9.951 40.298 -19.433 1.00 83.38 535 GLU A O 1
ATOM 4289 N N . ILE A 1 536 ? 9.088 39.004 -21.053 1.00 84.44 536 ILE A N 1
ATOM 4290 C CA . ILE A 1 536 ? 8.089 38.335 -20.196 1.00 84.44 536 ILE A CA 1
ATOM 4291 C C . ILE A 1 536 ? 8.688 37.195 -19.349 1.00 84.44 536 ILE A C 1
ATOM 4293 O O . ILE A 1 536 ? 8.275 36.983 -18.204 1.00 84.44 536 ILE A O 1
ATOM 4297 N N . MET A 1 537 ? 9.680 36.460 -19.863 1.00 86.12 537 MET A N 1
ATOM 4298 C CA . MET A 1 537 ? 10.283 35.319 -19.147 1.00 86.12 537 MET A CA 1
ATOM 4299 C C . MET A 1 537 ? 11.398 35.729 -18.168 1.00 86.12 537 MET A C 1
ATOM 4301 O O . MET A 1 537 ? 11.900 34.898 -17.396 1.00 86.12 537 MET A O 1
ATOM 4305 N N . ASN A 1 538 ? 11.781 37.011 -18.160 1.00 79.62 538 ASN A N 1
ATOM 4306 C CA . ASN A 1 538 ? 12.777 37.559 -17.245 1.00 79.62 538 ASN A CA 1
ATOM 4307 C C . ASN A 1 538 ? 12.302 37.493 -15.783 1.00 79.62 538 ASN A C 1
ATOM 4309 O O . ASN A 1 538 ? 11.182 37.872 -15.443 1.00 79.62 538 ASN A O 1
ATOM 4313 N N . LYS A 1 539 ? 13.207 37.098 -14.880 1.00 61.19 539 LYS A N 1
ATOM 4314 C CA . LYS A 1 539 ? 12.966 36.939 -13.432 1.00 61.19 539 LYS A CA 1
ATOM 4315 C C . LYS A 1 539 ? 12.588 38.245 -12.700 1.00 61.19 539 LYS A C 1
ATOM 4317 O O . LYS A 1 539 ? 12.278 38.216 -11.513 1.00 61.19 539 LYS A O 1
ATOM 4322 N N . SER A 1 540 ? 12.618 39.381 -13.400 1.00 56.16 540 SER A N 1
ATOM 4323 C CA . SER A 1 540 ? 12.266 40.712 -12.884 1.00 56.16 540 SER A CA 1
ATOM 4324 C C . SER A 1 540 ? 10.840 41.168 -13.228 1.00 56.16 540 SER A C 1
ATOM 4326 O O . SER A 1 540 ? 10.367 42.128 -12.625 1.00 56.16 540 SER A O 1
ATOM 4328 N N . ALA A 1 541 ? 10.158 40.517 -14.180 1.00 53.44 541 ALA A N 1
ATOM 4329 C CA . ALA A 1 541 ? 8.855 40.964 -14.692 1.00 53.44 541 ALA A CA 1
ATOM 4330 C C . ALA A 1 541 ? 7.676 40.671 -13.741 1.00 53.44 541 ALA A C 1
ATOM 4332 O O . ALA A 1 541 ? 6.634 41.315 -13.818 1.00 53.44 541 ALA A O 1
ATOM 4333 N N . THR A 1 542 ? 7.840 39.723 -12.815 1.00 54.97 542 THR A N 1
ATOM 4334 C CA . THR A 1 542 ? 6.763 39.167 -11.977 1.00 54.97 542 THR A CA 1
ATOM 4335 C C . THR A 1 542 ? 6.848 39.606 -10.511 1.00 54.97 542 THR A C 1
ATOM 4337 O O . THR A 1 542 ? 6.678 38.788 -9.612 1.00 54.97 542 THR A O 1
ATOM 4340 N N . ILE A 1 543 ? 7.147 40.881 -10.248 1.00 58.88 543 ILE A N 1
ATOM 4341 C CA . ILE A 1 543 ? 7.131 41.452 -8.891 1.00 58.88 543 ILE A CA 1
ATOM 4342 C C . ILE A 1 543 ? 5.830 42.227 -8.674 1.00 58.88 543 ILE A C 1
ATOM 4344 O O . ILE A 1 543 ? 5.541 43.198 -9.377 1.00 58.88 543 ILE A O 1
ATOM 4348 N N . THR A 1 544 ? 5.035 41.826 -7.680 1.00 68.38 544 THR A N 1
ATOM 4349 C CA . THR A 1 544 ? 3.782 42.532 -7.374 1.00 68.38 544 THR A CA 1
ATOM 4350 C C . THR A 1 544 ? 4.041 43.846 -6.631 1.00 68.38 544 THR A C 1
ATOM 4352 O O . THR A 1 544 ? 5.012 43.990 -5.887 1.00 68.38 544 THR A O 1
ATOM 4355 N N . VAL A 1 545 ? 3.124 44.818 -6.735 1.00 70.56 545 VAL A N 1
ATOM 4356 C CA . VAL A 1 545 ? 3.208 46.091 -5.979 1.00 70.56 545 VAL A CA 1
ATOM 4357 C C . VAL A 1 545 ? 3.284 45.857 -4.456 1.00 70.56 545 VAL A C 1
ATOM 4359 O O . VAL A 1 545 ? 3.888 46.652 -3.735 1.00 70.56 545 VAL A O 1
ATOM 4362 N N . LYS A 1 546 ? 2.726 44.738 -3.970 1.00 70.06 546 LYS A N 1
ATOM 4363 C CA . LYS A 1 546 ? 2.831 44.274 -2.578 1.00 70.06 546 LYS A CA 1
ATOM 4364 C C . LYS A 1 546 ? 4.277 43.916 -2.202 1.00 70.06 546 LYS A C 1
ATOM 4366 O O . LYS A 1 546 ? 4.747 44.336 -1.147 1.00 70.06 546 LYS A O 1
ATOM 4371 N N . GLU A 1 547 ? 4.995 43.192 -3.060 1.00 70.12 547 GLU A N 1
ATOM 4372 C CA . GLU A 1 547 ? 6.410 42.839 -2.858 1.00 70.12 547 GLU A CA 1
ATOM 4373 C C . GLU A 1 547 ? 7.342 44.041 -3.021 1.00 70.12 547 GLU A C 1
ATOM 4375 O O . GLU A 1 547 ? 8.271 44.201 -2.226 1.00 70.12 547 GLU A O 1
ATOM 4380 N N . VAL A 1 548 ? 7.078 44.922 -3.999 1.00 73.12 548 VAL A N 1
ATOM 4381 C CA . VAL A 1 548 ? 7.789 46.208 -4.111 1.00 73.12 548 VAL A CA 1
ATOM 4382 C C . VAL A 1 548 ? 7.660 46.976 -2.800 1.00 73.12 548 VAL A C 1
ATOM 4384 O O . VAL A 1 548 ? 8.656 47.486 -2.293 1.00 73.12 548 VAL A O 1
ATOM 4387 N N . PHE A 1 549 ? 6.460 47.030 -2.211 1.00 87.56 549 PHE A N 1
ATOM 4388 C CA . PHE A 1 549 ? 6.250 47.770 -0.972 1.00 87.56 549 PHE A CA 1
ATOM 4389 C C . PHE A 1 549 ? 6.993 47.162 0.222 1.00 87.56 549 PHE A C 1
ATOM 4391 O O . PHE A 1 549 ? 7.634 47.904 0.962 1.00 87.56 549 PHE A O 1
ATOM 4398 N N . VAL A 1 550 ? 7.001 45.832 0.369 1.00 75.06 550 VAL A N 1
ATOM 4399 C CA . VAL A 1 550 ? 7.819 45.147 1.388 1.00 75.06 550 VAL A CA 1
ATOM 4400 C C . VAL A 1 550 ? 9.304 45.485 1.208 1.00 75.06 550 VAL A C 1
ATOM 4402 O O . VAL A 1 550 ? 9.966 45.854 2.176 1.00 75.06 550 VAL A O 1
ATOM 4405 N N . ARG A 1 551 ? 9.824 45.464 -0.028 1.00 70.31 551 ARG A N 1
ATOM 4406 C CA . ARG A 1 551 ? 11.222 45.838 -0.314 1.00 70.31 551 ARG A CA 1
ATOM 4407 C C . ARG A 1 551 ? 11.517 47.311 -0.012 1.00 70.31 551 ARG A C 1
ATOM 4409 O O . ARG A 1 551 ? 12.562 47.587 0.566 1.00 70.31 551 ARG A O 1
ATOM 4416 N N . ILE A 1 552 ? 10.604 48.234 -0.335 1.00 81.00 552 ILE A N 1
ATOM 4417 C CA . ILE A 1 552 ? 10.707 49.662 0.028 1.00 81.00 552 ILE A CA 1
ATOM 4418 C C . ILE A 1 552 ? 10.748 49.828 1.553 1.00 81.00 552 ILE A C 1
ATOM 4420 O O . ILE A 1 552 ? 11.596 50.544 2.072 1.00 81.00 552 ILE A O 1
ATOM 4424 N N . LEU A 1 553 ? 9.872 49.150 2.297 1.00 81.44 553 LEU A N 1
ATOM 4425 C CA . LEU A 1 553 ? 9.860 49.219 3.762 1.00 81.44 553 LEU A CA 1
ATOM 4426 C C . LEU A 1 553 ? 11.168 48.689 4.369 1.00 81.44 553 LEU A C 1
ATOM 4428 O O . LEU A 1 553 ? 11.702 49.291 5.298 1.00 81.44 553 LEU A O 1
ATOM 4432 N N . MET A 1 554 ? 11.728 47.615 3.806 1.00 79.94 554 MET A N 1
ATOM 4433 C CA . MET A 1 554 ? 13.004 47.033 4.241 1.00 79.94 554 MET A CA 1
ATOM 4434 C C . MET A 1 554 ? 14.238 47.900 3.936 1.00 79.94 554 MET A C 1
ATOM 4436 O O . MET A 1 554 ? 15.307 47.621 4.480 1.00 79.94 554 MET A O 1
ATOM 4440 N N . THR A 1 555 ? 14.138 48.971 3.132 1.00 73.50 555 THR A N 1
ATOM 4441 C CA . THR A 1 555 ? 15.251 49.937 3.015 1.00 73.50 555 THR A CA 1
ATOM 4442 C C . THR A 1 555 ? 15.397 50.810 4.265 1.00 73.50 555 THR A C 1
ATOM 4444 O O . THR A 1 555 ? 16.416 51.481 4.433 1.00 73.50 555 THR A O 1
ATOM 4447 N N . ILE A 1 556 ? 14.398 50.828 5.155 1.00 80.50 556 ILE A N 1
ATOM 4448 C CA . ILE A 1 556 ? 14.407 51.623 6.385 1.00 80.50 556 ILE A CA 1
ATOM 4449 C C . ILE A 1 556 ? 15.123 50.842 7.496 1.00 80.50 556 ILE A C 1
ATOM 4451 O O . ILE A 1 556 ? 14.681 49.783 7.945 1.00 80.50 556 ILE A O 1
ATOM 4455 N N . LYS A 1 557 ? 16.241 51.392 7.983 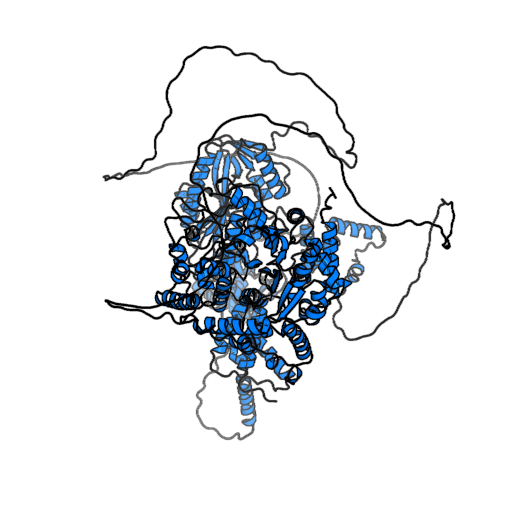1.00 61.91 557 LYS A N 1
ATOM 4456 C CA . LYS A 1 557 ? 17.078 50.781 9.029 1.00 61.91 557 LYS A CA 1
ATOM 4457 C C . LYS A 1 557 ? 16.254 50.448 10.282 1.00 61.91 557 LYS A C 1
ATOM 4459 O O . LYS A 1 557 ? 15.783 51.341 10.976 1.00 61.91 557 LYS A O 1
ATOM 4464 N N . GLY A 1 558 ? 16.143 49.155 10.594 1.00 65.12 558 GLY A N 1
ATOM 4465 C CA . GLY A 1 558 ? 15.380 48.635 11.740 1.00 65.12 558 GLY A CA 1
ATOM 4466 C C . GLY A 1 558 ? 14.069 47.929 11.370 1.00 65.12 558 GLY A C 1
ATOM 4467 O O . GLY A 1 558 ? 13.491 47.261 12.236 1.00 65.12 558 GLY A O 1
ATOM 4468 N N . ILE A 1 559 ? 13.641 48.017 10.104 1.00 77.38 559 ILE A N 1
ATOM 4469 C CA . ILE A 1 559 ? 12.529 47.254 9.527 1.00 77.38 559 ILE A CA 1
ATOM 4470 C C . ILE A 1 559 ? 13.094 46.011 8.822 1.00 77.38 559 ILE A C 1
ATOM 4472 O O . ILE A 1 559 ? 13.547 46.067 7.683 1.00 77.38 559 ILE A O 1
ATOM 4476 N N . GLY A 1 560 ? 13.102 44.878 9.530 1.00 61.88 560 GLY A N 1
ATOM 4477 C CA . GLY A 1 560 ? 13.338 43.563 8.923 1.00 61.88 560 GLY A CA 1
ATOM 4478 C C . GLY A 1 560 ? 12.108 43.061 8.158 1.00 61.88 560 GLY A C 1
ATOM 4479 O O . GLY A 1 560 ? 11.049 43.689 8.211 1.00 61.88 560 GLY A O 1
ATOM 4480 N N . LEU A 1 561 ? 12.235 41.911 7.488 1.00 57.03 561 LEU A N 1
ATOM 4481 C CA . LEU A 1 561 ? 11.167 41.314 6.673 1.00 57.03 561 LEU A CA 1
ATOM 4482 C C . LEU A 1 561 ? 9.847 41.166 7.448 1.00 57.03 561 LEU A C 1
ATOM 4484 O O . LEU A 1 561 ? 8.817 41.636 6.982 1.00 57.03 561 LEU A O 1
ATOM 4488 N N . GLU A 1 562 ? 9.895 40.617 8.663 1.00 67.38 562 GLU A N 1
ATOM 4489 C CA . GLU A 1 562 ? 8.740 40.449 9.561 1.00 67.38 562 GLU A CA 1
ATOM 4490 C C . GLU A 1 562 ? 7.990 41.769 9.805 1.00 67.38 562 GLU A C 1
ATOM 4492 O O . GLU A 1 562 ? 6.769 41.843 9.683 1.00 67.38 562 GLU A O 1
ATOM 4497 N N . LYS A 1 563 ? 8.726 42.855 10.076 1.00 72.56 563 LYS A N 1
ATOM 4498 C CA . LYS A 1 563 ? 8.146 44.188 10.304 1.00 72.56 563 LYS A CA 1
ATOM 4499 C C . LYS A 1 563 ? 7.606 44.810 9.018 1.00 72.56 563 LYS A C 1
ATOM 4501 O O . LYS A 1 563 ? 6.595 45.502 9.058 1.00 72.56 563 LYS A O 1
ATOM 4506 N N . ALA A 1 564 ? 8.261 44.575 7.881 1.00 77.12 564 ALA A N 1
ATOM 4507 C CA . ALA A 1 564 ? 7.779 45.038 6.584 1.00 77.12 564 ALA A CA 1
ATOM 4508 C C . ALA A 1 564 ? 6.486 44.315 6.170 1.00 77.12 564 ALA A C 1
ATOM 4510 O O . ALA A 1 564 ? 5.565 44.963 5.675 1.00 77.12 564 ALA A O 1
ATOM 4511 N N . ILE A 1 565 ? 6.384 43.009 6.440 1.00 68.94 565 ILE A N 1
ATOM 4512 C CA . ILE A 1 565 ? 5.157 42.222 6.265 1.00 68.94 565 ILE A CA 1
ATOM 4513 C C . ILE A 1 565 ? 4.062 42.727 7.211 1.00 68.94 565 ILE A C 1
ATOM 4515 O O . ILE A 1 565 ? 2.956 42.976 6.747 1.00 68.94 565 ILE A O 1
ATOM 4519 N N . ALA A 1 566 ? 4.358 42.976 8.492 1.00 76.56 566 ALA A N 1
ATOM 4520 C CA . ALA A 1 566 ? 3.383 43.525 9.441 1.00 76.56 566 ALA A CA 1
ATOM 4521 C C . ALA A 1 566 ? 2.857 44.918 9.032 1.00 76.56 566 ALA A C 1
ATOM 4523 O O . ALA A 1 566 ? 1.664 45.189 9.116 1.00 76.56 566 ALA A O 1
ATOM 4524 N N . ILE A 1 567 ? 3.714 45.812 8.526 1.00 80.00 567 ILE A N 1
ATOM 4525 C CA . ILE A 1 567 ? 3.269 47.124 8.021 1.00 80.00 567 ILE A CA 1
ATOM 4526 C C . ILE A 1 567 ? 2.442 46.963 6.735 1.00 80.00 567 ILE A C 1
ATOM 4528 O O . ILE A 1 567 ? 1.405 47.612 6.581 1.00 80.00 567 ILE A O 1
ATOM 4532 N N . GLN A 1 568 ? 2.867 46.090 5.817 1.00 88.50 568 GLN A N 1
ATOM 4533 C CA . GLN A 1 568 ? 2.133 45.814 4.580 1.00 88.50 568 GLN A CA 1
ATOM 4534 C C . GLN A 1 568 ? 0.788 45.120 4.848 1.00 88.50 568 GLN A C 1
ATOM 4536 O O . GLN A 1 568 ? -0.179 45.394 4.138 1.00 88.50 568 GLN A O 1
ATOM 4541 N N . SER A 1 569 ? 0.674 44.293 5.893 1.00 75.50 569 SER A N 1
ATOM 4542 C CA . SER A 1 569 ? -0.566 43.586 6.221 1.00 75.50 569 SER A CA 1
ATOM 4543 C C . SER A 1 569 ? -1.700 44.562 6.556 1.00 75.50 569 SER A C 1
ATOM 4545 O O . SER A 1 569 ? -2.821 44.348 6.086 1.00 75.50 569 SER A O 1
ATOM 4547 N N . HIS A 1 570 ? -1.401 45.669 7.245 1.00 77.88 570 HIS A N 1
ATOM 4548 C CA . HIS A 1 570 ? -2.331 46.780 7.468 1.00 77.88 570 HIS A CA 1
ATOM 4549 C C . HIS A 1 570 ? -2.456 47.709 6.248 1.00 77.88 570 HIS A C 1
ATOM 4551 O O . HIS A 1 570 ? -3.559 48.123 5.890 1.00 77.88 570 HIS A O 1
ATOM 4557 N N . TYR A 1 571 ? -1.350 48.014 5.564 1.00 86.94 571 TYR A N 1
ATOM 4558 C CA . TYR A 1 571 ? -1.326 48.916 4.410 1.00 86.94 571 TYR A CA 1
ATOM 4559 C C . TYR A 1 571 ? -0.880 48.174 3.146 1.00 86.94 571 TYR A C 1
ATOM 4561 O O . TYR A 1 571 ? 0.274 48.257 2.746 1.00 86.94 571 TYR A O 1
ATOM 4569 N N . LYS A 1 572 ? -1.801 47.470 2.473 1.00 77.56 572 LYS A N 1
ATOM 4570 C CA . LYS A 1 572 ? -1.463 46.533 1.373 1.00 77.56 572 LYS A CA 1
ATOM 4571 C C . LYS A 1 572 ? -0.587 47.108 0.240 1.00 77.56 572 LYS A C 1
ATOM 4573 O O . LYS A 1 572 ? 0.080 46.342 -0.448 1.00 77.56 572 LYS A O 1
ATOM 4578 N N . VAL A 1 573 ? -0.602 48.426 0.019 1.00 85.62 573 VAL A N 1
ATOM 4579 C CA . VAL A 1 573 ? 0.194 49.145 -0.996 1.00 85.62 573 VAL A CA 1
ATOM 4580 C C . VAL A 1 573 ? 0.624 50.531 -0.477 1.00 85.62 573 VAL A C 1
ATOM 4582 O O . VAL A 1 573 ? -0.073 51.085 0.381 1.00 85.62 573 VAL A O 1
ATOM 4585 N N . PRO A 1 574 ? 1.686 51.166 -1.030 1.00 86.56 574 PRO A N 1
ATOM 4586 C CA . PRO A 1 574 ? 2.228 52.428 -0.504 1.00 86.56 574 PRO A CA 1
ATOM 4587 C C . PRO A 1 574 ? 1.192 53.562 -0.459 1.00 86.56 574 PRO A C 1
ATOM 4589 O O . PRO A 1 574 ? 1.166 54.366 0.473 1.00 86.56 574 PRO A O 1
ATOM 4592 N N . ARG A 1 575 ? 0.283 53.595 -1.445 1.00 83.94 575 ARG A N 1
ATOM 4593 C CA . ARG A 1 575 ? -0.817 54.568 -1.529 1.00 83.94 575 ARG A CA 1
ATOM 4594 C C . ARG A 1 575 ? -1.716 54.545 -0.288 1.00 83.94 575 ARG A C 1
ATOM 4596 O O . ARG A 1 575 ? -2.152 55.607 0.143 1.00 83.94 575 ARG A O 1
ATOM 4603 N N . ASN A 1 576 ? -1.971 53.374 0.298 1.00 88.19 576 ASN A N 1
ATOM 4604 C CA . ASN A 1 576 ? -2.862 53.246 1.453 1.00 88.19 576 ASN A CA 1
ATOM 4605 C C . ASN A 1 576 ? -2.226 53.864 2.705 1.00 88.19 576 ASN A C 1
ATOM 4607 O O . ASN A 1 576 ? -2.901 54.592 3.429 1.00 88.19 576 ASN A O 1
ATOM 4611 N N . LEU A 1 577 ? -0.920 53.651 2.907 1.00 86.44 577 LEU A N 1
ATOM 4612 C CA . LEU A 1 577 ? -0.158 54.281 3.989 1.00 86.44 577 LEU A CA 1
ATOM 4613 C C . LEU A 1 577 ? -0.120 55.812 3.832 1.00 86.44 577 LEU A C 1
ATOM 4615 O O . LEU A 1 577 ? -0.371 56.544 4.786 1.00 86.44 577 LEU A O 1
ATOM 4619 N N . ILE A 1 578 ? 0.119 56.311 2.613 1.00 84.56 578 ILE A N 1
ATOM 4620 C CA . ILE A 1 578 ? 0.135 57.757 2.323 1.00 84.56 578 ILE A CA 1
ATOM 4621 C C . ILE A 1 578 ? -1.247 58.395 2.555 1.00 84.56 578 ILE A C 1
ATOM 4623 O O . ILE A 1 578 ? -1.334 59.485 3.120 1.00 84.56 578 ILE A O 1
ATOM 4627 N N . LEU A 1 579 ? -2.335 57.731 2.150 1.00 78.50 579 LEU A N 1
ATOM 4628 C CA . LEU A 1 579 ? -3.701 58.217 2.388 1.00 78.50 579 LEU A CA 1
ATOM 4629 C C . LEU A 1 579 ? -4.067 58.228 3.879 1.00 78.50 579 LEU A C 1
ATOM 4631 O O . LEU A 1 579 ? -4.749 59.152 4.319 1.00 78.50 579 LEU A O 1
ATOM 4635 N N . ALA A 1 580 ? -3.588 57.255 4.659 1.00 77.31 580 ALA A N 1
ATOM 4636 C CA . ALA A 1 580 ? -3.751 57.253 6.111 1.00 77.31 580 ALA A CA 1
ATOM 4637 C C . ALA A 1 580 ? -3.036 58.453 6.756 1.00 77.31 580 ALA A C 1
ATOM 4639 O O . ALA A 1 580 ? -3.659 59.198 7.510 1.00 77.31 580 ALA A O 1
ATOM 4640 N N . TYR A 1 581 ? -1.779 58.721 6.377 1.00 74.00 581 TYR A N 1
ATOM 4641 C CA . TYR A 1 581 ? -1.058 59.913 6.841 1.00 74.00 581 TYR A CA 1
ATOM 4642 C C . TYR A 1 581 ? -1.758 61.227 6.458 1.00 74.00 581 TYR A C 1
ATOM 4644 O O . TYR A 1 581 ? -1.856 62.121 7.297 1.00 74.00 581 TYR A O 1
ATOM 4652 N N . LYS A 1 582 ? -2.305 61.343 5.238 1.00 73.00 582 LYS A N 1
ATOM 4653 C CA . LYS A 1 582 ? -3.074 62.534 4.825 1.00 73.00 582 LYS A CA 1
ATOM 4654 C C . LYS A 1 582 ? -4.338 62.742 5.667 1.00 73.00 582 LYS A C 1
ATOM 4656 O O . LYS A 1 582 ? -4.536 63.842 6.171 1.00 73.00 582 LYS A O 1
ATOM 4661 N N . LYS A 1 583 ? -5.127 61.685 5.908 1.00 70.62 583 LYS A N 1
ATOM 4662 C CA . LYS A 1 583 ? -6.315 61.747 6.783 1.00 70.62 583 LYS A CA 1
ATOM 4663 C C . LYS A 1 583 ? -5.986 62.147 8.226 1.00 70.62 583 LYS A C 1
ATOM 4665 O O . LYS A 1 583 ? -6.813 62.774 8.882 1.00 70.62 583 LYS A O 1
ATOM 4670 N N . CYS A 1 584 ? -4.805 61.791 8.732 1.00 63.59 584 CYS A N 1
ATOM 4671 C CA . CYS A 1 584 ? -4.342 62.259 10.040 1.00 63.59 584 CYS A CA 1
ATOM 4672 C C . CYS A 1 584 ? -3.955 63.746 10.018 1.00 63.59 584 CYS A C 1
ATOM 4674 O O . CYS A 1 584 ? -4.222 64.455 10.983 1.00 63.59 584 CYS A O 1
ATOM 4676 N N . HIS A 1 585 ? -3.368 64.232 8.920 1.00 57.81 585 HIS A N 1
ATOM 4677 C CA . HIS A 1 585 ? -2.934 65.625 8.791 1.00 57.81 585 HIS A CA 1
ATOM 4678 C C . HIS A 1 585 ? -4.113 66.607 8.672 1.00 57.81 585 HIS A C 1
ATOM 4680 O O . HIS A 1 585 ? -4.087 67.676 9.273 1.00 57.81 585 HIS A O 1
ATOM 4686 N N . GLU A 1 586 ? -5.187 66.210 7.982 1.00 56.56 586 GLU A N 1
ATOM 4687 C CA . GLU A 1 586 ? -6.428 66.994 7.852 1.00 56.56 586 GLU A CA 1
ATOM 4688 C C . GLU A 1 586 ? -7.179 67.187 9.187 1.00 56.56 586 GLU A C 1
ATOM 4690 O O . GLU A 1 586 ? -7.997 68.097 9.301 1.00 56.56 586 GLU A O 1
ATOM 4695 N N . LYS A 1 587 ? -6.897 66.365 10.211 1.00 54.88 587 LYS A N 1
ATOM 4696 C CA . LYS A 1 587 ? -7.576 66.418 11.519 1.00 54.88 587 LYS A CA 1
ATOM 4697 C C . LYS A 1 587 ? -6.942 67.351 12.557 1.00 54.88 587 LYS A C 1
ATOM 4699 O O . LYS A 1 587 ? -7.604 67.626 13.549 1.00 54.88 587 LYS A O 1
ATOM 4704 N N . ASN A 1 588 ? -5.712 67.833 12.362 1.00 51.28 588 ASN A N 1
ATOM 4705 C CA . ASN A 1 588 ? -5.058 68.775 13.285 1.00 51.28 588 ASN A CA 1
ATOM 4706 C C . ASN A 1 588 ? -4.177 69.787 12.520 1.00 51.28 588 ASN A C 1
ATOM 4708 O O . ASN A 1 588 ? -2.988 69.539 12.320 1.00 51.28 588 ASN A O 1
ATOM 4712 N N . PRO A 1 589 ? -4.733 70.941 12.095 1.00 48.69 589 PRO A N 1
ATOM 4713 C CA . PRO A 1 589 ? -4.005 71.909 11.267 1.00 48.69 589 PRO A CA 1
ATOM 4714 C C . PRO A 1 589 ? -3.003 72.818 12.003 1.00 48.69 589 PRO A C 1
ATOM 4716 O O . PRO A 1 589 ? -2.303 73.575 11.335 1.00 48.69 589 PRO A O 1
ATOM 4719 N N . GLN A 1 590 ? -2.971 72.835 13.344 1.00 47.97 590 GLN A N 1
ATOM 4720 C CA . GLN A 1 590 ? -2.293 73.911 14.093 1.00 47.97 590 GLN A CA 1
ATOM 4721 C C . GLN A 1 590 ? -0.831 73.654 14.491 1.00 47.97 590 GLN A C 1
ATOM 4723 O O . GLN A 1 590 ? -0.085 74.622 14.634 1.00 47.97 590 GLN A O 1
ATOM 4728 N N . ASP A 1 591 ? -0.377 72.405 14.612 1.00 45.47 591 ASP A N 1
ATOM 4729 C CA . ASP A 1 591 ? 1.019 72.131 14.980 1.00 45.47 591 ASP A CA 1
ATOM 4730 C C . ASP A 1 591 ? 1.929 72.032 13.750 1.00 45.47 591 ASP A C 1
ATOM 4732 O O . ASP A 1 591 ? 2.194 70.964 13.198 1.00 45.47 591 ASP A O 1
ATOM 4736 N N . GLY A 1 592 ? 2.472 73.185 13.350 1.00 46.41 592 GLY A N 1
ATOM 4737 C CA . GLY A 1 592 ? 3.493 73.337 12.305 1.00 46.41 592 GLY A CA 1
ATOM 4738 C C . GLY A 1 592 ? 4.875 72.765 12.664 1.00 46.41 592 GLY A C 1
ATOM 4739 O O . GLY A 1 592 ? 5.896 73.373 12.342 1.00 46.41 592 GLY A O 1
ATOM 4740 N N . LYS A 1 593 ? 4.933 71.619 13.353 1.00 38.31 593 LYS A N 1
ATOM 4741 C CA . LYS A 1 593 ? 6.160 70.890 13.700 1.00 38.31 593 LYS A CA 1
ATOM 4742 C C . LYS A 1 593 ? 5.988 69.407 13.396 1.00 38.31 593 LYS A C 1
ATOM 4744 O O . LYS A 1 593 ? 5.136 68.737 13.966 1.00 38.31 593 LYS A O 1
ATOM 4749 N N . ILE A 1 594 ? 6.860 68.875 12.541 1.00 42.47 594 ILE A N 1
ATOM 4750 C CA . ILE A 1 594 ? 6.915 67.440 12.243 1.00 42.47 594 ILE A CA 1
ATOM 4751 C C . ILE A 1 594 ? 7.567 66.718 13.434 1.00 42.47 594 ILE A C 1
ATOM 4753 O O . ILE A 1 594 ? 8.772 66.472 13.446 1.00 42.47 594 ILE A O 1
ATOM 4757 N N . GLN A 1 595 ? 6.766 66.382 14.445 1.00 37.22 595 GLN A N 1
ATOM 4758 C CA . GLN A 1 595 ? 7.093 65.355 15.434 1.00 37.22 595 GLN A CA 1
ATOM 4759 C C . GLN A 1 595 ? 6.278 64.091 15.126 1.00 37.22 595 GLN A C 1
ATOM 4761 O O . GLN A 1 595 ? 5.080 64.181 14.858 1.00 37.22 595 GLN A O 1
ATOM 4766 N N . PRO A 1 596 ? 6.897 62.898 15.119 1.00 41.78 596 PRO A N 1
ATOM 4767 C CA . PRO A 1 596 ? 6.171 61.677 14.815 1.00 41.78 596 PRO A CA 1
ATOM 4768 C C . PRO A 1 596 ? 5.324 61.263 16.024 1.00 41.78 596 PRO A C 1
ATOM 4770 O O . PRO A 1 596 ? 5.871 60.999 17.094 1.00 41.78 596 PRO A O 1
ATOM 4773 N N . HIS A 1 597 ? 4.006 61.119 15.843 1.00 44.44 597 HIS A N 1
ATOM 4774 C CA . HIS A 1 597 ? 3.128 60.436 16.805 1.00 44.44 597 HIS A CA 1
ATOM 4775 C C . HIS A 1 597 ? 3.445 58.928 16.834 1.00 44.44 597 HIS A C 1
ATOM 4777 O O . HIS A 1 597 ? 2.734 58.088 16.286 1.00 44.44 597 HIS A O 1
ATOM 4783 N N . TYR A 1 598 ? 4.570 58.601 17.467 1.00 40.72 598 TYR A N 1
ATOM 4784 C CA . TYR A 1 598 ? 5.126 57.254 17.589 1.00 40.72 598 TYR A CA 1
ATOM 4785 C C . TYR A 1 598 ? 4.334 56.378 18.578 1.00 40.72 598 TYR A C 1
ATOM 4787 O O . TYR A 1 598 ? 4.454 55.156 18.564 1.00 40.72 598 TYR A O 1
ATOM 4795 N N . GLU A 1 599 ? 3.524 56.996 19.441 1.00 38.09 599 GLU A N 1
ATOM 4796 C CA . GLU A 1 599 ? 2.881 56.347 20.590 1.00 38.09 599 GLU A CA 1
ATOM 4797 C C . GLU A 1 599 ? 1.646 55.523 20.200 1.00 38.09 599 GLU A C 1
ATOM 4799 O O . GLU A 1 599 ? 1.523 54.376 20.626 1.00 38.09 599 GLU A O 1
ATOM 4804 N N . ASN A 1 600 ? 0.804 56.016 19.284 1.00 42.75 600 ASN A N 1
ATOM 4805 C CA . ASN A 1 600 ? -0.373 55.267 18.811 1.00 42.75 600 ASN A CA 1
ATOM 4806 C C . ASN A 1 600 ? -0.007 53.983 18.039 1.00 42.75 600 ASN A C 1
ATOM 4808 O O . ASN A 1 600 ? -0.806 53.055 17.982 1.00 42.75 600 ASN A O 1
ATOM 4812 N N . LEU A 1 601 ? 1.203 53.906 17.473 1.00 43.34 601 LEU A N 1
ATOM 4813 C CA . LEU A 1 601 ? 1.745 52.689 16.850 1.00 43.34 601 LEU A CA 1
ATOM 4814 C C . LEU A 1 601 ? 2.390 51.729 17.861 1.00 43.34 601 LEU A C 1
ATOM 4816 O O . LEU A 1 601 ? 2.535 50.545 17.568 1.00 43.34 601 LEU A O 1
ATOM 4820 N N . LYS A 1 602 ? 2.775 52.221 19.043 1.00 36.97 602 LYS A N 1
ATOM 4821 C CA . LYS A 1 602 ? 3.432 51.427 20.089 1.00 36.97 602 LYS A CA 1
ATOM 4822 C C . LYS A 1 602 ? 2.423 50.609 20.901 1.00 36.97 602 LYS A C 1
ATOM 4824 O O . LYS A 1 602 ? 2.707 49.473 21.260 1.00 36.97 602 LYS A O 1
ATOM 4829 N N . ASN A 1 603 ? 1.225 51.154 21.119 1.00 40.09 603 ASN A N 1
ATOM 4830 C CA . ASN A 1 603 ? 0.186 50.524 21.943 1.00 40.09 603 ASN A CA 1
ATOM 4831 C C . ASN A 1 603 ? -0.485 49.298 21.292 1.00 40.09 603 ASN A C 1
ATOM 4833 O O . ASN A 1 603 ? -1.146 48.538 21.990 1.00 40.09 603 ASN A O 1
ATOM 4837 N N . GLY A 1 604 ? -0.308 49.078 19.983 1.00 38.03 604 GLY A N 1
ATOM 4838 C CA . GLY A 1 604 ? -0.779 47.867 19.293 1.00 38.03 604 GLY A CA 1
ATOM 4839 C C . GLY A 1 604 ? 0.228 46.709 19.262 1.00 38.03 604 GLY A C 1
ATOM 4840 O O . GLY A 1 604 ? -0.090 45.654 18.724 1.00 38.03 604 GLY A O 1
ATOM 4841 N N . LEU A 1 605 ? 1.452 46.903 19.772 1.00 37.38 605 LEU A N 1
ATOM 4842 C CA . LEU A 1 605 ? 2.565 45.952 19.650 1.00 37.38 605 LEU A CA 1
ATOM 4843 C C . LEU A 1 605 ? 3.411 45.921 20.935 1.00 37.38 605 LEU A C 1
ATOM 4845 O O . LEU A 1 605 ? 4.517 46.464 20.981 1.00 37.38 605 LEU A O 1
ATOM 4849 N N . VAL A 1 606 ? 2.907 45.244 21.971 1.00 31.06 606 VAL A N 1
ATOM 4850 C CA . VAL A 1 606 ? 3.673 44.906 23.182 1.00 31.06 606 VAL A CA 1
ATOM 4851 C C . VAL A 1 606 ? 3.659 43.391 23.390 1.00 31.06 606 VAL A C 1
ATOM 4853 O O . VAL A 1 606 ? 2.620 42.748 23.284 1.00 31.06 606 VAL A O 1
ATOM 4856 N N . TRP A 1 607 ? 4.837 42.834 23.663 1.00 27.53 607 TRP A N 1
ATOM 4857 C CA . TRP A 1 607 ? 5.081 41.422 23.957 1.00 27.53 607 TRP A CA 1
ATOM 4858 C C . TRP A 1 607 ? 5.541 41.348 25.415 1.00 27.53 607 TRP A C 1
ATOM 4860 O O . TRP A 1 607 ? 6.570 41.947 25.738 1.00 27.53 607 TRP A O 1
ATOM 4870 N N . ASN A 1 608 ? 4.817 40.638 26.280 1.00 29.27 608 ASN A N 1
ATOM 4871 C CA . ASN A 1 608 ? 5.269 40.398 27.651 1.00 29.27 608 ASN A CA 1
ATOM 4872 C C . ASN A 1 608 ? 6.075 39.097 27.726 1.00 29.27 608 ASN A C 1
ATOM 4874 O O . ASN A 1 608 ? 5.747 38.101 27.083 1.00 29.27 608 ASN A O 1
ATOM 4878 N N . LYS A 1 609 ? 7.142 39.134 28.522 1.00 37.66 609 LYS A N 1
ATOM 4879 C CA . LYS A 1 609 ? 7.895 37.973 28.994 1.00 37.66 609 LYS A CA 1
ATOM 4880 C C . LYS A 1 609 ? 7.844 37.960 30.518 1.00 37.66 609 LYS A C 1
ATOM 4882 O O . LYS A 1 609 ? 7.624 39.010 31.117 1.00 37.66 609 LYS A O 1
ATOM 4887 N N . ASP A 1 610 ? 8.135 36.786 31.066 1.00 30.48 610 ASP A N 1
ATOM 4888 C CA . ASP A 1 610 ? 8.189 36.458 32.492 1.00 30.48 610 ASP A CA 1
ATOM 4889 C C . ASP A 1 610 ? 6.789 36.302 33.117 1.00 30.48 610 ASP A C 1
ATOM 4891 O O . ASP A 1 610 ? 5.849 37.018 32.773 1.00 30.48 610 ASP A O 1
ATOM 4895 N N . GLY A 1 611 ? 6.623 35.308 33.990 1.00 35.06 611 GLY A N 1
ATOM 4896 C CA . GLY A 1 611 ? 5.331 34.965 34.584 1.00 35.06 611 GLY A CA 1
ATOM 4897 C C . GLY A 1 611 ? 5.476 34.290 35.942 1.00 35.06 611 GLY A C 1
ATOM 4898 O O . GLY A 1 611 ? 6.568 33.841 36.272 1.00 35.06 611 GLY A O 1
ATOM 4899 N N . ASP A 1 612 ? 4.375 34.259 36.695 1.00 27.20 612 ASP A N 1
ATOM 4900 C CA . ASP A 1 612 ? 4.027 33.252 37.709 1.00 27.20 612 ASP A CA 1
ATOM 4901 C C . ASP A 1 612 ? 2.581 33.491 38.214 1.00 27.20 612 ASP A C 1
ATOM 4903 O O . ASP A 1 612 ? 2.133 34.631 38.317 1.00 27.20 612 ASP A O 1
ATOM 4907 N N . ASN A 1 613 ? 1.882 32.383 38.487 1.00 28.41 613 ASN A N 1
ATOM 4908 C CA . ASN A 1 613 ? 0.648 32.128 39.260 1.00 28.41 613 ASN A CA 1
ATOM 4909 C C . ASN A 1 613 ? -0.514 33.151 39.435 1.00 28.41 613 ASN A C 1
ATOM 4911 O O . ASN A 1 613 ? -0.399 34.177 40.098 1.00 28.41 613 ASN A O 1
ATOM 4915 N N . ASP A 1 614 ? -1.698 32.636 39.062 1.00 30.67 614 ASP A N 1
ATOM 4916 C CA . ASP A 1 614 ? -2.991 32.625 39.782 1.00 30.67 614 ASP A CA 1
ATOM 4917 C C . ASP A 1 614 ? -3.916 33.857 39.954 1.00 30.67 614 ASP A C 1
ATOM 4919 O O . ASP A 1 614 ? -3.531 34.975 40.276 1.00 30.67 614 ASP A O 1
ATOM 4923 N N . ASN A 1 615 ? -5.215 33.505 39.901 1.00 25.39 615 ASN A N 1
ATOM 4924 C CA . ASN A 1 615 ? -6.442 34.193 40.343 1.00 25.39 615 ASN A CA 1
ATOM 4925 C C . ASN A 1 615 ? -7.121 35.270 39.460 1.00 25.39 615 ASN A C 1
ATOM 4927 O O . ASN A 1 615 ? -6.860 36.462 39.558 1.00 25.39 615 ASN A O 1
ATOM 4931 N N . ILE A 1 616 ? -8.121 34.795 38.698 1.00 27.27 616 ILE A N 1
ATOM 4932 C CA . ILE A 1 616 ? -9.575 35.020 38.922 1.00 27.27 616 ILE A CA 1
ATOM 4933 C C . ILE A 1 616 ? -10.076 36.473 39.122 1.00 27.27 616 ILE A C 1
ATOM 4935 O O . ILE A 1 616 ? -9.810 37.072 40.156 1.00 27.27 616 ILE A O 1
ATOM 4939 N N . ASN A 1 617 ? -10.991 36.891 38.222 1.00 26.42 617 ASN A N 1
ATOM 4940 C CA . ASN A 1 617 ? -12.020 37.960 38.320 1.00 26.42 617 ASN A CA 1
ATOM 4941 C C . ASN A 1 617 ? -11.523 39.397 38.649 1.00 26.42 617 ASN A C 1
ATOM 4943 O O . ASN A 1 617 ? -10.676 39.620 39.496 1.00 26.42 617 ASN A O 1
ATOM 4947 N N . ASP A 1 618 ? -12.025 40.471 38.031 1.00 26.95 618 ASP A N 1
ATOM 4948 C CA . ASP A 1 618 ? -13.421 40.918 38.158 1.00 26.95 618 ASP A CA 1
ATOM 4949 C C . ASP A 1 618 ? -13.835 41.954 37.075 1.00 26.95 618 ASP A C 1
ATOM 4951 O O . ASP A 1 618 ? -13.076 42.328 36.180 1.00 26.95 618 ASP A O 1
ATOM 4955 N N . ILE A 1 619 ? -15.094 42.377 37.153 1.00 25.55 619 ILE A N 1
ATOM 4956 C CA . ILE A 1 619 ? -15.966 42.850 36.082 1.00 25.55 619 ILE A CA 1
ATOM 4957 C C . ILE A 1 619 ? -16.006 44.391 35.978 1.00 25.55 619 ILE A C 1
ATOM 4959 O O . ILE A 1 619 ? -15.905 45.113 36.963 1.00 25.55 619 ILE A O 1
ATOM 4963 N N . SER A 1 620 ? -16.273 44.891 34.763 1.00 27.50 620 SER A N 1
ATOM 4964 C CA . SER A 1 620 ? -16.858 46.212 34.434 1.00 27.50 620 SER A CA 1
ATOM 4965 C C . SER A 1 620 ? -16.270 47.504 35.033 1.00 27.50 620 SER A C 1
ATOM 4967 O O . SER A 1 620 ? -16.409 47.774 36.222 1.00 27.50 620 SER A O 1
ATOM 4969 N N . LYS A 1 621 ? -15.893 48.446 34.150 1.00 24.42 621 LYS A N 1
ATOM 4970 C CA . LYS A 1 621 ? -16.276 49.870 34.295 1.00 24.42 621 LYS A CA 1
ATOM 4971 C C . LYS A 1 621 ? -16.652 50.494 32.943 1.00 24.42 621 LYS A C 1
ATOM 4973 O O . LYS A 1 621 ? -15.793 50.937 32.189 1.00 24.42 621 LYS A O 1
ATOM 4978 N N . LEU A 1 622 ? -17.960 50.531 32.679 1.00 32.56 622 LEU A N 1
ATOM 4979 C CA . LEU A 1 622 ? -18.623 51.496 31.782 1.00 32.56 622 LEU A CA 1
ATOM 4980 C C . LEU A 1 622 ? -18.559 52.915 32.415 1.00 32.56 622 LEU A C 1
ATOM 4982 O O . LEU A 1 622 ? -18.286 53.011 33.618 1.00 32.56 622 LEU A O 1
ATOM 4986 N N . PRO A 1 623 ? -18.765 54.015 31.655 1.00 32.25 623 PRO A N 1
ATOM 4987 C CA . PRO A 1 623 ? -20.136 54.487 31.394 1.00 32.25 623 PRO A CA 1
ATOM 4988 C C . PRO A 1 623 ? -20.429 55.035 29.976 1.00 32.25 623 PRO A C 1
ATOM 4990 O O . PRO A 1 623 ? -19.536 55.333 29.186 1.00 32.25 623 PRO A O 1
ATOM 4993 N N . HIS A 1 624 ? -21.733 55.164 29.705 1.00 30.42 624 HIS A N 1
ATOM 4994 C CA . HIS A 1 624 ? -22.392 55.719 28.511 1.00 30.42 624 HIS A CA 1
ATOM 4995 C C . HIS A 1 624 ? -22.399 57.262 28.446 1.00 30.42 624 HIS A C 1
ATOM 4997 O O . HIS A 1 624 ? -22.196 57.907 29.474 1.00 30.42 624 HIS A O 1
ATOM 5003 N N . HIS A 1 625 ? -22.711 57.822 27.261 1.00 29.89 625 HIS A N 1
ATOM 5004 C CA . HIS A 1 625 ? -23.910 58.656 26.944 1.00 29.89 625 HIS A CA 1
ATOM 5005 C C . HIS A 1 625 ? -23.706 59.418 25.600 1.00 29.89 625 HIS A C 1
ATOM 5007 O O . HIS A 1 625 ? -22.629 59.969 25.391 1.00 29.89 625 HIS A O 1
ATOM 5013 N N . ASP A 1 626 ? -24.582 59.233 24.592 1.00 30.23 626 ASP A N 1
ATOM 5014 C CA . ASP A 1 626 ? -25.658 60.164 24.108 1.00 30.23 626 ASP A CA 1
ATOM 5015 C C . ASP A 1 626 ? -25.107 61.220 23.102 1.00 30.23 626 ASP A C 1
ATOM 5017 O O . ASP A 1 626 ? -23.906 61.463 23.092 1.00 30.23 626 ASP A O 1
ATOM 5021 N N . ASP A 1 627 ? -25.806 61.914 22.188 1.00 31.36 627 ASP A N 1
ATOM 5022 C CA . ASP A 1 627 ? -27.163 61.902 21.581 1.00 31.36 627 ASP A CA 1
ATOM 5023 C C . ASP A 1 627 ? -27.053 62.684 20.226 1.00 31.36 627 ASP A C 1
ATOM 5025 O O . ASP A 1 627 ? -25.991 63.234 19.925 1.00 31.36 627 ASP A O 1
ATOM 5029 N N . ALA A 1 628 ? -28.093 62.970 19.430 1.00 31.31 628 ALA A N 1
ATOM 5030 C CA . ALA A 1 628 ? -29.078 62.153 18.695 1.00 31.31 628 ALA A CA 1
ATOM 5031 C C . ALA A 1 628 ? -29.927 63.114 17.819 1.00 31.31 628 ALA A C 1
ATOM 5033 O O . ALA A 1 628 ? -30.107 64.260 18.224 1.00 31.31 628 ALA A O 1
ATOM 5034 N N . ASP A 1 629 ? -30.505 62.689 16.677 1.00 29.89 629 ASP A N 1
ATOM 5035 C CA . ASP A 1 629 ? -31.714 63.369 16.155 1.00 29.89 629 ASP A CA 1
ATOM 5036 C C . ASP A 1 629 ? -32.567 62.582 15.130 1.00 29.89 629 ASP A C 1
ATOM 5038 O O . ASP A 1 629 ? -32.164 61.544 14.605 1.00 29.89 629 ASP A O 1
ATOM 5042 N N . LYS A 1 630 ? -33.802 63.066 14.920 1.00 32.09 630 LYS A N 1
ATOM 5043 C CA . LYS A 1 630 ? -35.007 62.299 14.513 1.00 32.09 630 LYS A CA 1
ATOM 5044 C C . LYS A 1 630 ? -35.467 62.499 13.055 1.00 32.09 630 LYS A C 1
ATOM 5046 O O . LYS A 1 630 ? -35.210 63.550 12.481 1.00 32.09 630 LYS A O 1
ATOM 5051 N N . ALA A 1 631 ? -36.328 61.589 12.552 1.00 28.75 631 ALA A N 1
ATOM 5052 C CA . ALA A 1 631 ? -37.710 61.928 12.118 1.00 28.75 631 ALA A CA 1
ATOM 5053 C C . ALA A 1 631 ? -38.581 60.725 11.639 1.00 28.75 631 ALA A C 1
ATOM 5055 O O . ALA A 1 631 ? -38.347 60.172 10.573 1.00 28.75 631 ALA A O 1
ATOM 5056 N N . ASN A 1 632 ? -39.644 60.431 12.408 1.00 29.14 632 ASN A N 1
ATOM 5057 C CA . ASN A 1 632 ? -41.023 60.007 12.050 1.00 29.14 632 ASN A CA 1
ATOM 5058 C C . ASN A 1 632 ? -41.348 58.945 10.962 1.00 29.14 632 ASN A C 1
ATOM 5060 O O . ASN A 1 632 ? -41.029 59.117 9.791 1.00 29.14 632 ASN A O 1
ATOM 5064 N N . GLY A 1 633 ? -42.219 57.976 11.316 1.00 25.77 633 GLY A N 1
ATOM 5065 C CA . GLY A 1 633 ? -42.938 57.135 10.332 1.00 25.77 633 GLY A CA 1
ATOM 5066 C C . GLY A 1 633 ? -43.736 55.910 10.840 1.00 25.77 633 GLY A C 1
ATOM 5067 O O . GLY A 1 633 ? -43.742 54.892 10.162 1.00 25.77 633 GLY A O 1
ATOM 5068 N N . ASN A 1 634 ? -44.378 55.965 12.014 1.00 24.08 634 ASN A N 1
ATOM 5069 C CA . ASN A 1 634 ? -45.212 54.877 12.591 1.00 24.08 634 ASN A CA 1
ATOM 5070 C C . ASN A 1 634 ? -46.714 55.055 12.225 1.00 24.08 634 ASN A C 1
ATOM 5072 O O . ASN A 1 634 ? -47.060 56.150 11.775 1.00 24.08 634 ASN A O 1
ATOM 5076 N N . PRO A 1 635 ? -47.657 54.151 12.594 1.00 50.00 635 PRO A N 1
ATOM 5077 C CA . PRO A 1 635 ? -47.605 52.688 12.814 1.00 50.00 635 PRO A CA 1
ATOM 5078 C C . PRO A 1 635 ? -48.820 51.945 12.170 1.00 50.00 635 PRO A C 1
ATOM 5080 O O . PRO A 1 635 ? -49.655 52.583 11.534 1.00 50.00 635 PRO A O 1
ATOM 5083 N N . THR A 1 636 ? -48.972 50.625 12.394 1.00 25.98 636 THR A N 1
ATOM 5084 C CA . THR A 1 636 ? -50.198 49.906 12.886 1.00 25.98 636 THR A CA 1
ATOM 5085 C C . THR A 1 636 ? -50.108 48.387 12.617 1.00 25.98 636 THR A C 1
ATOM 5087 O O . THR A 1 636 ? -49.657 48.010 11.543 1.00 25.98 636 THR A O 1
ATOM 5090 N N . THR A 1 637 ? -50.531 47.435 13.469 1.00 27.33 637 THR A N 1
ATOM 5091 C CA . THR A 1 637 ? -50.731 47.351 14.946 1.00 27.33 637 THR A CA 1
ATOM 5092 C C . THR A 1 637 ? -51.104 45.897 15.326 1.00 27.33 637 THR A C 1
ATOM 5094 O O . THR A 1 637 ? -51.687 45.216 14.490 1.00 27.33 637 THR A O 1
ATOM 5097 N N . HIS A 1 638 ? -50.932 45.527 16.610 1.00 29.94 638 HIS A N 1
ATOM 5098 C CA . HIS A 1 638 ? -51.622 44.437 17.348 1.00 29.94 638 HIS A CA 1
ATOM 5099 C C . HIS A 1 638 ? -51.378 42.958 16.940 1.00 29.94 638 HIS A C 1
ATOM 5101 O O . HIS A 1 638 ? -51.131 42.658 15.780 1.00 29.94 638 HIS A O 1
ATOM 5107 N N . GLU A 1 639 ? -51.546 41.956 17.820 1.00 27.11 639 GLU A N 1
ATOM 5108 C CA . GLU A 1 639 ? -51.179 41.796 19.250 1.00 27.11 639 GLU A CA 1
ATOM 5109 C C . GLU A 1 639 ? -51.358 40.307 19.661 1.00 27.11 639 GLU A C 1
ATOM 5111 O O . GLU A 1 639 ? -52.092 39.580 19.003 1.00 27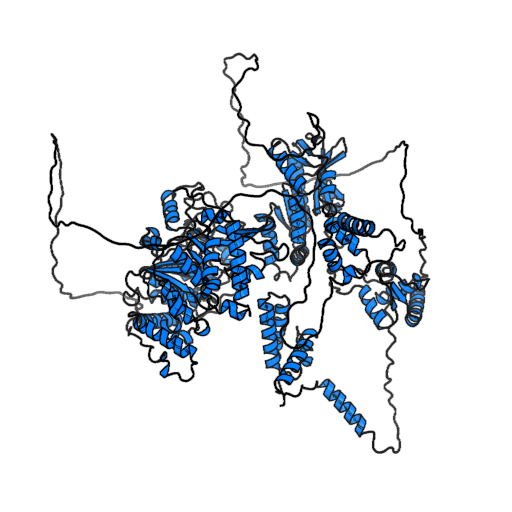.11 639 GLU A O 1
ATOM 5116 N N . SER A 1 640 ? -50.689 39.876 20.742 1.00 27.38 640 SER A N 1
ATOM 5117 C CA . SER A 1 640 ? -51.041 38.770 21.675 1.00 27.38 640 SER A CA 1
ATOM 5118 C C . SER A 1 640 ? -51.706 37.444 21.204 1.00 27.38 640 SER A C 1
ATOM 5120 O O . SER A 1 640 ? -52.876 37.418 20.839 1.00 27.38 640 SER A O 1
ATOM 5122 N N . ASN A 1 641 ? -50.995 36.317 21.416 1.00 23.00 641 ASN A N 1
ATOM 5123 C CA . ASN A 1 641 ? -51.264 35.240 22.416 1.00 23.00 641 ASN A CA 1
ATOM 5124 C C . ASN A 1 641 ? -52.682 35.081 23.050 1.00 23.00 641 ASN A C 1
ATOM 5126 O O . ASN A 1 641 ? -53.326 36.097 23.299 1.00 23.00 641 ASN A O 1
ATOM 5130 N N . PRO A 1 642 ? -53.028 33.907 23.649 1.00 50.34 642 PRO A N 1
ATOM 5131 C CA . PRO A 1 642 ? -52.618 32.509 23.384 1.00 50.34 642 PRO A CA 1
ATOM 5132 C C . PRO A 1 642 ? -53.799 31.487 23.569 1.00 50.34 642 PRO A C 1
ATOM 5134 O O . PRO A 1 642 ? -54.964 31.858 23.518 1.00 50.34 642 PRO A O 1
ATOM 5137 N N . GLU A 1 643 ? -53.459 30.226 23.885 1.00 26.25 643 GLU A N 1
ATOM 5138 C CA . GLU A 1 643 ? -54.239 29.211 24.639 1.00 26.25 643 GLU A CA 1
ATOM 5139 C C . GLU A 1 643 ? -55.100 28.122 23.944 1.00 26.25 643 GLU A C 1
ATOM 5141 O O . GLU A 1 643 ? -55.732 28.272 22.906 1.00 26.25 643 GLU A O 1
ATOM 5146 N N . SER A 1 644 ? -55.013 26.958 24.595 1.00 28.55 644 SER A N 1
ATOM 5147 C CA . SER A 1 644 ? -55.458 25.580 24.331 1.00 28.55 644 SER A CA 1
ATOM 5148 C C . SER A 1 644 ? -56.970 25.309 24.311 1.00 28.55 644 SER A C 1
ATOM 5150 O O . SER A 1 644 ? -57.697 26.065 24.938 1.00 28.55 644 SER A O 1
ATOM 5152 N N . HIS A 1 645 ? -57.407 24.132 23.804 1.00 28.94 645 HIS A N 1
ATOM 5153 C CA . HIS A 1 645 ? -58.180 23.141 24.605 1.00 28.94 645 HIS A CA 1
ATOM 5154 C C . HIS A 1 645 ? -58.539 21.795 23.898 1.00 28.94 645 HIS A C 1
ATOM 5156 O O . HIS A 1 645 ? -58.987 21.774 22.760 1.00 28.94 645 HIS A O 1
ATOM 5162 N N . SER A 1 646 ? -58.372 20.690 24.650 1.00 25.42 646 SER A N 1
ATOM 5163 C CA . SER A 1 646 ? -59.200 19.453 24.781 1.00 25.42 646 SER A CA 1
ATOM 5164 C C . SER A 1 646 ? -59.839 18.672 23.597 1.00 25.42 646 SER A C 1
ATOM 5166 O O . SER A 1 646 ? -60.654 19.193 22.843 1.00 25.42 646 SER A O 1
ATOM 5168 N N . SER A 1 647 ? -59.639 17.342 23.629 1.00 26.44 647 SER A N 1
ATOM 5169 C CA . SER A 1 647 ? -60.520 16.240 23.138 1.00 26.44 647 SER A CA 1
ATOM 5170 C C . SER A 1 647 ? -61.815 16.093 24.005 1.00 26.44 647 SER A C 1
ATOM 5172 O O . SER A 1 647 ? -61.923 16.887 24.943 1.00 26.44 647 SER A O 1
ATOM 5174 N N . PRO A 1 648 ? -62.746 15.095 23.862 1.00 49.91 648 PRO A N 1
ATOM 5175 C CA . PRO A 1 648 ? -62.769 13.864 23.029 1.00 49.91 648 PRO A CA 1
ATOM 5176 C C . PRO A 1 648 ? -64.162 13.471 22.408 1.00 49.91 648 PRO A C 1
ATOM 5178 O O . PRO A 1 648 ? -65.067 14.291 22.338 1.00 49.91 648 PRO A O 1
ATOM 5181 N N . GLU A 1 649 ? -64.311 12.180 22.031 1.00 28.36 649 GLU A N 1
ATOM 5182 C CA . GLU A 1 649 ? -65.533 11.398 21.668 1.00 28.36 649 GLU A CA 1
ATOM 5183 C C . GLU A 1 649 ? -66.146 11.542 20.250 1.00 28.36 649 GLU A C 1
ATOM 5185 O O . GLU A 1 649 ? -65.978 12.560 19.593 1.00 28.36 649 GLU A O 1
ATOM 5190 N N . SER A 1 650 ? -66.974 10.604 19.742 1.00 26.39 650 SER A N 1
ATOM 5191 C CA . SER A 1 650 ? -66.841 9.134 19.519 1.00 26.39 650 SER A CA 1
ATOM 5192 C C . SER A 1 650 ? -68.033 8.627 18.660 1.00 26.39 650 SER A C 1
ATOM 5194 O O . SER A 1 650 ? -69.096 9.232 18.749 1.00 26.39 650 SER A O 1
ATOM 5196 N N . HIS A 1 651 ? -67.896 7.537 17.868 1.00 28.22 651 HIS A N 1
ATOM 5197 C CA . HIS A 1 651 ? -68.934 6.486 17.633 1.00 28.22 651 HIS A CA 1
ATOM 5198 C C . HIS A 1 651 ? -68.646 5.514 16.452 1.00 28.22 651 HIS A C 1
ATOM 5200 O O . HIS A 1 651 ? -68.491 5.974 15.332 1.00 28.22 651 HIS A O 1
ATOM 5206 N N . ASN A 1 652 ? -68.746 4.193 16.726 1.00 27.88 652 ASN A N 1
ATOM 5207 C CA . ASN A 1 652 ? -69.356 3.082 15.935 1.00 27.88 652 ASN A CA 1
ATOM 5208 C C . ASN A 1 652 ? -69.009 2.876 14.424 1.00 27.88 652 ASN A C 1
ATOM 5210 O O . ASN A 1 652 ? -68.940 3.825 13.661 1.00 27.88 652 ASN A O 1
ATOM 5214 N N . LYS A 1 653 ? -68.910 1.651 13.863 1.00 27.02 653 LYS A N 1
ATOM 5215 C CA . LYS A 1 653 ? -69.472 0.328 14.251 1.00 27.02 653 LYS A CA 1
ATOM 5216 C C . LYS A 1 653 ? -68.769 -0.857 13.530 1.00 27.02 653 LYS A C 1
ATOM 5218 O O . LYS A 1 653 ? -68.026 -0.641 12.581 1.00 27.02 653 LYS A O 1
ATOM 5223 N N . ASP A 1 654 ? -69.057 -2.090 13.959 1.00 28.41 654 ASP A N 1
ATOM 5224 C CA . ASP A 1 654 ? -68.431 -3.370 13.552 1.00 28.41 654 ASP A CA 1
ATOM 5225 C C . ASP A 1 654 ? -68.762 -3.919 12.142 1.00 28.41 654 ASP A C 1
ATOM 5227 O O . ASP A 1 654 ? -69.841 -3.666 11.608 1.00 28.41 654 ASP A O 1
ATOM 5231 N N . SER A 1 655 ? -67.927 -4.845 11.631 1.00 25.33 655 SER A N 1
ATOM 5232 C CA . SER A 1 655 ? -68.353 -6.222 11.252 1.00 25.33 655 SER A CA 1
ATOM 5233 C C . SER A 1 655 ? -67.157 -7.159 10.929 1.00 25.33 655 SER A C 1
ATOM 5235 O O . SER A 1 655 ? -66.004 -6.771 11.102 1.00 25.33 655 SER A O 1
ATOM 5237 N N . LYS A 1 656 ? -67.423 -8.438 10.604 1.00 27.48 656 LYS A N 1
ATOM 5238 C CA . LYS A 1 656 ? -66.540 -9.611 10.807 1.00 27.48 656 LYS A CA 1
ATOM 5239 C C . LYS A 1 656 ? -66.263 -10.441 9.530 1.00 27.48 656 LYS A C 1
ATOM 5241 O O . LYS A 1 656 ? -67.168 -10.595 8.728 1.00 27.48 656 LYS A O 1
ATOM 5246 N N . LEU A 1 657 ? -65.097 -11.111 9.523 1.00 24.94 657 LEU A N 1
ATOM 5247 C CA . LEU A 1 657 ? -64.814 -12.513 9.110 1.00 24.94 657 LEU A CA 1
ATOM 5248 C C . LEU A 1 657 ? -65.180 -13.057 7.692 1.00 24.94 657 LEU A C 1
ATOM 5250 O O . LEU A 1 657 ? -66.349 -13.153 7.348 1.00 24.94 657 LEU A O 1
ATOM 5254 N N . VAL A 1 658 ? -64.161 -13.695 7.072 1.00 24.62 658 VAL A N 1
ATOM 5255 C CA . VAL A 1 658 ? -64.148 -15.094 6.535 1.00 24.62 658 VAL A CA 1
ATOM 5256 C C . VAL A 1 658 ? -64.510 -15.415 5.054 1.00 24.62 658 VAL A C 1
ATOM 5258 O O . VAL A 1 658 ? -65.511 -14.965 4.519 1.00 24.62 658 VAL A O 1
ATOM 5261 N N . GLU A 1 659 ? -63.646 -16.277 4.473 1.00 23.52 659 GLU A N 1
ATOM 5262 C CA . GLU A 1 659 ? -63.793 -17.271 3.369 1.00 23.52 659 GLU A CA 1
ATOM 5263 C C . GLU A 1 659 ? -64.020 -16.906 1.870 1.00 23.52 659 GLU A C 1
ATOM 5265 O O . GLU A 1 659 ? -65.106 -16.551 1.435 1.00 23.52 659 GLU A O 1
ATOM 5270 N N . THR A 1 660 ? -62.947 -17.150 1.089 1.00 25.50 660 THR A N 1
ATOM 5271 C CA . THR A 1 660 ? -62.802 -18.060 -0.091 1.00 25.50 660 THR A CA 1
ATOM 5272 C C . THR A 1 660 ? -63.644 -17.981 -1.387 1.00 25.50 660 THR A C 1
ATOM 5274 O O . THR A 1 660 ? -64.836 -17.713 -1.402 1.00 25.50 660 THR A O 1
ATOM 5277 N N . GLN A 1 661 ? -62.971 -18.451 -2.458 1.00 23.78 661 GLN A N 1
ATOM 5278 C CA . GLN A 1 661 ? -63.446 -19.003 -3.747 1.00 23.78 661 GLN A CA 1
ATOM 5279 C C . GLN A 1 661 ? -63.791 -18.066 -4.940 1.00 23.78 661 GLN A C 1
ATOM 5281 O O . GLN A 1 661 ? -64.900 -17.568 -5.072 1.00 23.78 661 GLN A O 1
ATOM 5286 N N . ASN A 1 662 ? -62.825 -17.989 -5.870 1.00 25.88 662 ASN A N 1
ATOM 5287 C CA . ASN A 1 662 ? -62.813 -18.649 -7.198 1.00 25.88 662 ASN A CA 1
ATOM 5288 C C . ASN A 1 662 ? -63.782 -18.307 -8.363 1.00 25.88 662 ASN A C 1
ATOM 5290 O O . ASN A 1 662 ? -64.996 -18.233 -8.204 1.00 25.88 662 ASN A O 1
ATOM 5294 N N . ASN A 1 663 ? -63.175 -18.397 -9.565 1.00 26.50 663 ASN A N 1
ATOM 5295 C CA . ASN A 1 663 ? -63.724 -18.529 -10.934 1.00 26.50 663 ASN A CA 1
ATOM 5296 C C . ASN A 1 663 ? -64.394 -17.253 -11.506 1.00 26.50 663 ASN A C 1
ATOM 5298 O O . ASN A 1 663 ? -64.780 -16.367 -10.750 1.00 26.50 663 ASN A O 1
ATOM 5302 N N . ILE A 1 664 ? -64.536 -17.037 -12.824 1.00 26.23 664 ILE A N 1
ATOM 5303 C CA . ILE A 1 664 ? -64.432 -17.863 -14.061 1.00 26.23 664 ILE A CA 1
ATOM 5304 C C . ILE A 1 664 ? -63.644 -16.984 -15.086 1.00 26.23 664 ILE A C 1
ATOM 5306 O O . ILE A 1 664 ? -63.781 -15.762 -15.014 1.00 26.23 664 ILE A O 1
ATOM 5310 N N . ASP A 1 665 ? -62.634 -17.445 -15.844 1.00 25.25 665 ASP A N 1
ATOM 5311 C CA . ASP A 1 665 ? -62.650 -18.130 -17.172 1.00 25.25 665 ASP A CA 1
ATOM 5312 C C . ASP A 1 665 ? -63.560 -17.430 -18.239 1.00 25.25 665 ASP A C 1
ATOM 5314 O O . ASP A 1 665 ? -64.410 -16.620 -17.881 1.00 25.25 665 ASP A O 1
ATOM 5318 N N . GLU A 1 666 ? -63.446 -17.575 -19.569 1.00 28.09 666 GLU A N 1
ATOM 5319 C CA . GLU A 1 666 ? -62.976 -18.684 -20.425 1.00 28.09 666 GLU A CA 1
ATOM 5320 C C . GLU A 1 666 ? -62.724 -18.194 -21.897 1.00 28.09 666 GLU A C 1
ATOM 5322 O O . GLU A 1 666 ? -62.704 -16.988 -22.138 1.00 28.09 666 GLU A O 1
ATOM 5327 N N . GLU A 1 667 ? -62.593 -19.124 -22.865 1.00 24.53 667 GLU A N 1
ATOM 5328 C CA . GLU A 1 667 ? -62.379 -18.982 -24.340 1.00 24.53 667 GLU A CA 1
ATOM 5329 C C . GLU A 1 667 ? -60.907 -18.774 -24.813 1.00 24.53 667 GLU A C 1
ATOM 5331 O O . GLU A 1 667 ? -60.351 -17.691 -24.659 1.00 24.53 667 GLU A O 1
ATOM 5336 N N . SER A 1 668 ? -60.129 -19.753 -25.333 1.00 26.44 668 SER A N 1
ATOM 5337 C CA . SER A 1 668 ? -60.372 -21.048 -26.041 1.00 26.44 668 SER A CA 1
ATOM 5338 C C . SER A 1 668 ? -60.609 -20.904 -27.583 1.00 26.44 668 SER A C 1
ATOM 5340 O O . SER A 1 668 ? -61.079 -19.854 -28.006 1.00 26.44 668 SER A O 1
ATOM 5342 N N . ILE A 1 669 ? -60.282 -21.835 -28.513 1.00 27.91 669 ILE A N 1
ATOM 5343 C CA . ILE A 1 669 ? -59.550 -23.131 -28.472 1.00 27.91 669 ILE A CA 1
ATOM 5344 C C . ILE A 1 669 ? -59.186 -23.663 -29.908 1.00 27.91 669 ILE A C 1
ATOM 5346 O O . ILE A 1 669 ? -59.682 -23.125 -30.895 1.00 27.91 669 ILE A O 1
ATOM 5350 N N . ASP A 1 670 ? -58.347 -24.713 -29.977 1.00 25.06 670 ASP A N 1
ATOM 5351 C CA . ASP A 1 670 ? -58.084 -25.755 -31.020 1.00 25.06 670 ASP A CA 1
ATOM 5352 C C . ASP A 1 670 ? -57.494 -25.514 -32.444 1.00 25.06 670 ASP A C 1
ATOM 5354 O O . ASP A 1 670 ? -58.099 -24.964 -33.362 1.00 25.06 670 ASP A O 1
ATOM 5358 N N . GLU A 1 671 ? -56.268 -26.045 -32.601 1.00 27.30 671 GLU A N 1
ATOM 5359 C CA . GLU A 1 671 ? -55.824 -27.204 -33.425 1.00 27.30 671 GLU A CA 1
ATOM 5360 C C . GLU A 1 671 ? -56.584 -27.708 -34.681 1.00 27.30 671 GLU A C 1
ATOM 5362 O O . GLU A 1 671 ? -57.773 -27.997 -34.628 1.00 27.30 671 GLU A O 1
ATOM 5367 N N . GLU A 1 672 ? -55.814 -28.077 -35.732 1.00 25.88 672 GLU A N 1
ATOM 5368 C CA . GLU A 1 672 ? -55.923 -29.410 -36.383 1.00 25.88 672 GLU A CA 1
ATOM 5369 C C . GLU A 1 672 ? -54.698 -29.798 -37.277 1.00 25.88 672 GLU A C 1
ATOM 5371 O O . GLU A 1 672 ? -54.440 -29.147 -38.288 1.00 25.88 672 GLU A O 1
ATOM 5376 N N . SER A 1 673 ? -54.053 -30.956 -37.004 1.00 29.61 673 SER A N 1
ATOM 5377 C CA . SER A 1 673 ? -53.426 -31.899 -37.990 1.00 29.61 673 SER A CA 1
ATOM 5378 C C . SER A 1 673 ? -52.118 -31.509 -38.774 1.00 29.61 673 SER A C 1
ATOM 5380 O O . SER A 1 673 ? -51.886 -30.337 -39.035 1.00 29.61 673 SER A O 1
ATOM 5382 N N . ILE A 1 674 ? -51.196 -32.391 -39.247 1.00 31.94 674 ILE A N 1
ATOM 5383 C CA . ILE A 1 674 ? -50.955 -33.863 -39.144 1.00 31.94 674 ILE A CA 1
ATOM 5384 C C . ILE A 1 674 ? -49.511 -34.258 -39.641 1.00 31.94 674 ILE A C 1
ATOM 5386 O O . ILE A 1 674 ? -48.955 -33.546 -40.472 1.00 31.94 674 ILE A O 1
ATOM 5390 N N . ASN A 1 675 ? -48.983 -35.438 -39.225 1.00 23.72 675 ASN A N 1
ATOM 5391 C CA . ASN A 1 675 ? -47.836 -36.243 -39.772 1.00 23.72 675 ASN A CA 1
ATOM 5392 C C . ASN A 1 675 ? -46.357 -35.750 -39.643 1.00 23.72 675 ASN A C 1
ATOM 5394 O O . ASN A 1 675 ? -46.086 -34.567 -39.780 1.00 23.72 675 ASN A O 1
ATOM 5398 N N . GLU A 1 676 ? -45.310 -36.591 -39.450 1.00 24.83 676 GLU A N 1
ATOM 5399 C CA . GLU A 1 676 ? -45.161 -38.053 -39.168 1.00 24.83 676 GLU A CA 1
ATOM 5400 C C . GLU A 1 676 ? -43.739 -38.387 -38.589 1.00 24.83 676 GLU A C 1
ATOM 5402 O O . GLU A 1 676 ? -42.854 -37.533 -38.621 1.00 24.83 676 GLU A O 1
ATOM 5407 N N . LYS A 1 677 ? -43.498 -39.607 -38.051 1.00 24.27 677 LYS A N 1
ATOM 5408 C CA . LYS A 1 677 ? -42.210 -40.069 -37.428 1.00 24.27 677 LYS A CA 1
ATOM 5409 C C . LYS A 1 677 ? -41.195 -40.664 -38.449 1.00 24.27 677 LYS A C 1
ATOM 5411 O O . LYS A 1 677 ? -41.613 -40.924 -39.577 1.00 24.27 677 LYS A O 1
ATOM 5416 N N . PRO A 1 678 ? -39.900 -40.916 -38.099 1.00 31.36 678 PRO A N 1
ATOM 5417 C CA . PRO A 1 678 ? -39.472 -42.172 -37.409 1.00 31.36 678 PRO A CA 1
ATOM 5418 C C . PRO A 1 678 ? -38.303 -41.992 -36.371 1.00 31.36 678 PRO A C 1
ATOM 5420 O O . PRO A 1 678 ? -37.419 -41.173 -36.592 1.00 31.36 678 PRO A O 1
ATOM 5423 N N . THR A 1 679 ? -38.380 -42.479 -35.115 1.00 26.97 679 THR A N 1
ATOM 5424 C CA . THR A 1 679 ? -38.000 -43.798 -34.496 1.00 26.97 679 THR A CA 1
ATOM 5425 C C . THR A 1 679 ? -36.562 -43.964 -33.956 1.00 26.97 679 THR A C 1
ATOM 5427 O O . THR A 1 679 ? -35.611 -43.810 -34.710 1.00 26.97 679 THR A O 1
ATOM 5430 N N . GLU A 1 680 ? -36.498 -44.457 -32.704 1.00 27.47 680 GLU A N 1
ATOM 5431 C CA . GLU A 1 680 ? -35.530 -45.420 -32.111 1.00 27.47 680 GLU A CA 1
ATOM 5432 C C . GLU A 1 680 ? -34.047 -44.994 -31.958 1.00 27.47 680 GLU A C 1
ATOM 5434 O O . GLU A 1 680 ? -33.453 -44.377 -32.832 1.00 27.47 680 GLU A O 1
ATOM 5439 N N . GLU A 1 681 ? -33.359 -45.275 -30.842 1.00 25.45 681 GLU A N 1
ATOM 5440 C CA . GLU A 1 681 ? -33.588 -46.291 -29.790 1.00 25.45 681 GLU A CA 1
ATOM 5441 C C . GLU A 1 681 ? -33.090 -45.726 -28.428 1.00 25.45 681 GLU A C 1
ATOM 5443 O O . GLU A 1 681 ? -31.898 -45.680 -28.148 1.00 25.45 681 GLU A O 1
ATOM 5448 N N . GLU A 1 682 ? -33.879 -44.954 -27.676 1.00 28.44 682 GLU A N 1
ATOM 5449 C CA . GLU A 1 682 ? -34.889 -45.353 -26.672 1.00 28.44 682 GLU A CA 1
ATOM 5450 C C . GLU A 1 682 ? -34.472 -46.352 -25.556 1.00 28.44 682 GLU A C 1
ATOM 5452 O O . GLU A 1 682 ? -34.869 -47.512 -25.534 1.00 28.44 682 GLU A O 1
ATOM 5457 N N . ALA A 1 683 ? -33.880 -45.769 -24.501 1.00 23.80 683 ALA A N 1
ATOM 5458 C CA . ALA A 1 683 ? -34.490 -45.683 -23.157 1.00 23.80 683 ALA A CA 1
ATOM 5459 C C . ALA A 1 683 ? -34.364 -46.834 -22.123 1.00 23.80 683 ALA A C 1
ATOM 5461 O O . ALA A 1 683 ? -34.114 -47.995 -22.432 1.00 23.80 683 ALA A O 1
ATOM 5462 N N . LYS A 1 684 ? -34.702 -46.436 -20.875 1.00 25.34 684 LYS A N 1
ATOM 5463 C CA . LYS A 1 684 ? -34.904 -47.190 -19.610 1.00 25.34 684 LYS A CA 1
ATOM 5464 C C . LYS A 1 684 ? -33.665 -47.389 -18.723 1.00 25.34 684 LYS A C 1
ATOM 5466 O O . LYS A 1 684 ? -32.590 -47.677 -19.223 1.00 25.34 684 LYS A O 1
ATOM 5471 N N . ASN A 1 685 ? -33.769 -47.325 -17.390 1.00 24.94 685 ASN A N 1
ATOM 5472 C CA . ASN A 1 685 ? -34.764 -46.695 -16.493 1.00 24.94 685 ASN A CA 1
ATOM 5473 C C . ASN A 1 685 ? -34.126 -46.542 -15.092 1.00 24.94 685 ASN A C 1
ATOM 5475 O O . ASN A 1 685 ? -33.096 -47.156 -14.820 1.00 24.94 685 ASN A O 1
ATOM 5479 N N . LEU A 1 686 ? -34.748 -45.771 -14.194 1.00 30.73 686 LEU A N 1
ATOM 5480 C CA . LEU A 1 686 ? -34.433 -45.825 -12.759 1.00 30.73 686 LEU A CA 1
ATOM 5481 C C . LEU A 1 686 ? -34.917 -47.151 -12.144 1.00 30.73 686 LEU A C 1
ATOM 5483 O O . LEU A 1 686 ? -35.984 -47.610 -12.541 1.00 30.73 686 LEU A O 1
ATOM 5487 N N . GLU A 1 687 ? -34.209 -47.674 -11.131 1.00 23.34 687 GLU A N 1
ATOM 5488 C CA . GLU A 1 687 ? -34.777 -48.046 -9.813 1.00 23.34 687 GLU A CA 1
ATOM 5489 C C . GLU A 1 687 ? -33.716 -48.564 -8.807 1.00 23.34 687 GLU A C 1
ATOM 5491 O O . GLU A 1 687 ? -32.865 -49.368 -9.163 1.00 23.34 687 GLU A O 1
ATOM 5496 N N . VAL A 1 688 ? -33.850 -48.104 -7.550 1.00 24.67 688 VAL A N 1
ATOM 5497 C CA . VAL A 1 688 ? -33.553 -48.767 -6.249 1.00 24.67 688 VAL A CA 1
ATOM 5498 C C . VAL A 1 688 ? -32.119 -49.251 -5.905 1.00 24.67 688 VAL A C 1
ATOM 5500 O O . VAL A 1 688 ? -31.397 -49.853 -6.688 1.00 24.67 688 VAL A O 1
ATOM 5503 N N . GLN A 1 689 ? -31.724 -48.984 -4.652 1.00 30.09 689 GLN A N 1
ATOM 5504 C CA . GLN A 1 689 ? -30.493 -49.450 -3.994 1.00 30.09 689 GLN A CA 1
ATOM 5505 C C . GLN A 1 689 ? -30.565 -50.929 -3.593 1.00 30.09 689 GLN A C 1
ATOM 5507 O O . GLN A 1 689 ? -31.607 -51.348 -3.103 1.00 30.09 689 GLN A O 1
ATOM 5512 N N . ASP A 1 690 ? -29.434 -51.645 -3.616 1.00 22.02 690 ASP A N 1
ATOM 5513 C CA . ASP A 1 690 ? -29.143 -52.657 -2.589 1.00 22.02 690 ASP A CA 1
ATOM 5514 C C . ASP A 1 690 ? -27.642 -53.008 -2.471 1.00 22.02 690 ASP A C 1
ATOM 5516 O O . ASP A 1 690 ? -26.972 -53.284 -3.460 1.00 22.02 690 ASP A O 1
ATOM 5520 N N . ILE A 1 691 ? -27.184 -52.996 -1.213 1.00 23.84 691 ILE A N 1
ATOM 5521 C CA . ILE A 1 691 ? -26.297 -53.957 -0.522 1.00 23.84 691 ILE A CA 1
ATOM 5522 C C . ILE A 1 691 ? -24.852 -54.228 -1.028 1.00 23.84 691 ILE A C 1
ATOM 5524 O O . ILE A 1 691 ? -24.545 -54.421 -2.198 1.00 23.84 691 ILE A O 1
ATOM 5528 N N . ILE A 1 692 ? -23.963 -54.259 -0.030 1.00 26.67 692 ILE A N 1
ATOM 5529 C CA . ILE A 1 692 ? -22.518 -54.535 -0.029 1.00 26.67 692 ILE A CA 1
ATOM 5530 C C . ILE A 1 692 ? -22.299 -56.063 0.020 1.00 26.67 692 ILE A C 1
ATOM 5532 O O . ILE A 1 692 ? -23.113 -56.724 0.655 1.00 26.67 692 ILE A O 1
ATOM 5536 N N . ASP A 1 693 ? -21.227 -56.615 -0.577 1.00 21.92 693 ASP A N 1
ATOM 5537 C CA . ASP A 1 693 ? -20.238 -57.480 0.122 1.00 21.92 693 ASP A CA 1
ATOM 5538 C C . ASP A 1 693 ? -19.281 -58.290 -0.783 1.00 21.92 693 ASP A C 1
ATOM 5540 O O . ASP A 1 693 ? -19.497 -58.479 -1.978 1.00 21.92 693 ASP A O 1
ATOM 5544 N N . GLU A 1 694 ? -18.213 -58.754 -0.121 1.00 22.39 694 GLU A N 1
ATOM 5545 C CA . GLU A 1 694 ? -17.231 -59.791 -0.484 1.00 22.39 694 GLU A CA 1
ATOM 5546 C C . GLU A 1 694 ? -16.076 -59.442 -1.453 1.00 22.39 694 GLU A C 1
ATOM 5548 O O . GLU A 1 694 ? -16.083 -59.648 -2.667 1.00 22.39 694 GLU A O 1
ATOM 5553 N N . GLU A 1 695 ? -14.988 -59.003 -0.806 1.00 24.86 695 GLU A N 1
ATOM 5554 C CA . GLU A 1 695 ? -13.588 -59.278 -1.157 1.00 24.86 695 GLU A CA 1
ATOM 5555 C C . GLU A 1 695 ? -13.328 -60.757 -1.550 1.00 24.86 695 GLU A C 1
ATOM 5557 O O . GLU A 1 695 ? -14.100 -61.637 -1.182 1.00 24.86 695 GLU A O 1
ATOM 5562 N N . VAL A 1 696 ? -12.161 -61.042 -2.166 1.00 25.33 696 VAL A N 1
ATOM 5563 C CA . VAL A 1 696 ? -11.156 -62.059 -1.725 1.00 25.33 696 VAL A CA 1
ATOM 5564 C C . VAL A 1 696 ? -10.308 -62.655 -2.889 1.00 25.33 696 VAL A C 1
ATOM 5566 O O . VAL A 1 696 ? -10.800 -63.375 -3.748 1.00 25.33 696 VAL A O 1
ATOM 5569 N N . GLN A 1 697 ? -8.983 -62.433 -2.788 1.00 21.38 697 GLN A N 1
ATOM 5570 C CA . GLN A 1 697 ? -7.826 -63.259 -3.237 1.00 21.38 697 GLN A CA 1
ATOM 5571 C C . GLN A 1 697 ? -7.278 -63.296 -4.695 1.00 21.38 697 GLN A C 1
ATOM 5573 O O . GLN A 1 697 ? -7.846 -63.898 -5.596 1.00 21.38 697 GLN A O 1
ATOM 5578 N N . ASN A 1 698 ? -6.044 -62.761 -4.819 1.00 22.03 698 ASN A N 1
ATOM 5579 C CA . ASN A 1 698 ? -4.750 -63.469 -5.040 1.00 22.03 698 ASN A CA 1
ATOM 5580 C C . ASN A 1 698 ? -4.581 -64.413 -6.273 1.00 22.03 698 ASN A C 1
ATOM 5582 O O . ASN A 1 698 ? -5.421 -65.256 -6.534 1.00 22.03 698 ASN A O 1
ATOM 5586 N N . GLU A 1 699 ? -3.461 -64.466 -7.021 1.00 25.52 699 GLU A N 1
ATOM 5587 C CA . GLU A 1 699 ? -2.077 -64.024 -6.750 1.00 25.52 699 GLU A CA 1
ATOM 5588 C C . GLU A 1 699 ? -1.107 -64.188 -7.958 1.00 25.52 699 GLU A C 1
ATOM 5590 O O . GLU A 1 699 ? -1.245 -65.117 -8.752 1.00 25.52 699 GLU A O 1
ATOM 5595 N N . SER A 1 700 ? 0.001 -63.421 -7.929 1.00 24.28 700 SER A N 1
ATOM 5596 C CA . SER A 1 700 ? 1.337 -63.713 -8.524 1.00 24.28 700 SER A CA 1
ATOM 5597 C C . SER A 1 700 ? 1.513 -63.579 -10.065 1.00 24.28 700 SER A C 1
ATOM 5599 O O . SER A 1 700 ? 0.662 -63.990 -10.839 1.00 24.28 700 SER A O 1
ATOM 5601 N N . THR A 1 701 ? 2.594 -63.005 -10.628 1.00 25.14 701 THR A N 1
ATOM 5602 C CA . THR A 1 701 ? 4.023 -62.969 -10.226 1.00 25.14 701 THR A CA 1
ATOM 5603 C C . THR A 1 701 ? 4.798 -61.741 -10.784 1.00 25.14 701 THR A C 1
ATOM 5605 O O . THR A 1 701 ? 4.478 -61.279 -11.867 1.00 25.14 701 THR A O 1
ATOM 5608 N N . HIS A 1 702 ? 5.831 -61.282 -10.043 1.00 28.81 702 HIS A N 1
ATOM 5609 C CA . HIS A 1 702 ? 7.094 -60.556 -10.398 1.00 28.81 702 HIS A CA 1
ATOM 5610 C C . HIS A 1 702 ? 7.181 -59.532 -11.584 1.00 28.81 702 HIS A C 1
ATOM 5612 O O . HIS A 1 702 ? 6.672 -59.772 -12.665 1.00 28.81 702 HIS A O 1
ATOM 5618 N N . ASP A 1 703 ? 7.925 -58.404 -11.513 1.00 24.78 703 ASP A N 1
ATOM 5619 C CA . ASP A 1 703 ? 9.158 -58.163 -10.731 1.00 24.78 703 ASP A CA 1
ATOM 5620 C C . ASP A 1 703 ? 9.499 -56.679 -10.358 1.00 24.78 703 ASP A C 1
ATOM 5622 O O . ASP A 1 703 ? 9.432 -55.792 -11.200 1.00 24.78 703 ASP A O 1
ATOM 5626 N N . LYS A 1 704 ? 9.939 -56.468 -9.096 1.00 27.67 704 LYS A N 1
ATOM 5627 C CA . LYS A 1 704 ? 10.881 -55.453 -8.509 1.00 27.67 704 LYS A CA 1
ATOM 5628 C C . LYS A 1 704 ? 10.854 -53.961 -8.959 1.00 27.67 704 LYS A C 1
ATOM 5630 O O . LYS A 1 704 ? 11.307 -53.625 -10.042 1.00 27.67 704 LYS A O 1
ATOM 5635 N N . SER A 1 705 ? 10.357 -53.023 -8.126 1.00 28.70 705 SER A N 1
ATOM 5636 C CA . SER A 1 705 ? 11.034 -52.272 -7.013 1.00 28.70 705 SER A CA 1
ATOM 5637 C C . SER A 1 705 ? 11.823 -51.013 -7.457 1.00 28.70 705 SER A C 1
ATOM 5639 O O . SER A 1 705 ? 12.642 -51.116 -8.359 1.00 28.70 705 SER A O 1
ATOM 5641 N N . ASN A 1 706 ? 11.692 -49.817 -6.861 1.00 25.88 706 ASN A N 1
ATOM 5642 C CA . ASN A 1 706 ? 11.462 -49.493 -5.441 1.00 25.88 706 ASN A CA 1
ATOM 5643 C C . ASN A 1 706 ? 10.282 -48.541 -5.172 1.00 25.88 706 ASN A C 1
ATOM 5645 O O . ASN A 1 706 ? 10.134 -47.514 -5.825 1.00 25.88 706 ASN A O 1
ATOM 5649 N N . SER A 1 707 ? 9.539 -48.829 -4.104 1.00 28.53 707 SER A N 1
ATOM 5650 C CA . SER A 1 707 ? 8.569 -47.931 -3.470 1.00 28.53 707 SER A CA 1
ATOM 5651 C C . SER A 1 707 ? 9.222 -47.054 -2.393 1.00 28.53 707 SER A C 1
ATOM 5653 O O . SER A 1 707 ? 9.897 -47.589 -1.509 1.00 28.53 707 SER A O 1
ATOM 5655 N N . VAL A 1 708 ? 8.913 -45.756 -2.366 1.00 28.67 708 VAL A N 1
ATOM 5656 C CA . VAL A 1 708 ? 8.945 -44.956 -1.127 1.00 28.67 708 VAL A CA 1
ATOM 5657 C C . VAL A 1 708 ? 7.508 -44.848 -0.614 1.00 28.67 708 VAL A C 1
ATOM 5659 O O . VAL A 1 708 ? 6.570 -44.745 -1.400 1.00 28.67 708 VAL A O 1
ATOM 5662 N N . LYS A 1 709 ? 7.323 -44.983 0.701 1.00 33.50 709 LYS A N 1
ATOM 5663 C CA . LYS A 1 709 ? 6.003 -45.097 1.335 1.00 33.50 709 LYS A CA 1
ATOM 5664 C C . LYS A 1 709 ? 5.339 -43.724 1.449 1.00 33.50 709 LYS A C 1
ATOM 5666 O O . LYS A 1 709 ? 5.947 -42.822 2.016 1.00 33.50 709 LYS A O 1
ATOM 5671 N N . SER A 1 710 ? 4.078 -43.605 1.041 1.00 38.38 710 SER A N 1
ATOM 5672 C CA . SER A 1 710 ? 3.210 -42.504 1.469 1.00 38.38 710 SER A CA 1
ATOM 5673 C C . SER A 1 710 ? 2.905 -42.659 2.964 1.00 38.38 710 SER A C 1
ATOM 5675 O O . SER A 1 710 ? 2.188 -43.582 3.360 1.00 38.38 710 SER A O 1
ATOM 5677 N N . GLY A 1 711 ? 3.485 -41.800 3.801 1.00 35.66 711 GLY A N 1
ATOM 5678 C CA . GLY A 1 711 ? 3.097 -41.693 5.208 1.00 35.66 711 GLY A CA 1
ATOM 5679 C C . GLY A 1 711 ? 1.739 -41.001 5.348 1.00 35.66 711 GLY A C 1
ATOM 5680 O O . GLY A 1 711 ? 1.422 -40.116 4.557 1.00 35.66 711 GLY A O 1
ATOM 5681 N N . GLY A 1 712 ? 0.948 -41.396 6.349 1.00 51.88 712 GLY A N 1
ATOM 5682 C CA . GLY A 1 712 ? -0.244 -40.643 6.753 1.00 51.88 712 GLY A CA 1
ATOM 5683 C C . GLY A 1 712 ? 0.118 -39.248 7.276 1.00 51.88 712 GLY A C 1
ATOM 5684 O O . GLY A 1 712 ? 1.271 -38.991 7.643 1.00 51.88 712 GLY A O 1
ATOM 5685 N N . ASN A 1 713 ? -0.856 -38.337 7.303 1.00 70.31 713 ASN A N 1
ATOM 5686 C CA . ASN A 1 713 ? -0.626 -36.956 7.712 1.00 70.31 713 ASN A CA 1
ATOM 5687 C C . ASN A 1 713 ? -0.600 -36.826 9.245 1.00 70.31 713 ASN A C 1
ATOM 5689 O O . ASN A 1 713 ? -1.541 -36.333 9.870 1.00 70.31 713 ASN A O 1
ATOM 5693 N N . LYS A 1 714 ? 0.547 -37.210 9.818 1.00 80.50 714 LYS A N 1
ATOM 5694 C CA . LYS A 1 714 ? 0.846 -37.287 11.260 1.00 80.50 714 LYS A CA 1
ATOM 5695 C C . LYS A 1 714 ? 0.467 -36.064 12.116 1.00 80.50 714 LYS A C 1
ATOM 5697 O O . LYS A 1 714 ? 0.507 -36.165 13.338 1.00 80.50 714 LYS A O 1
ATOM 5702 N N . TYR A 1 715 ? 0.188 -34.901 11.521 1.00 85.62 715 TYR A N 1
ATOM 5703 C CA . TYR A 1 715 ? -0.217 -33.693 12.251 1.00 85.62 715 TYR A CA 1
ATOM 5704 C C . TYR A 1 715 ? -1.720 -33.662 12.565 1.00 85.62 715 TYR A C 1
ATOM 5706 O O . TYR A 1 715 ? -2.115 -33.003 13.524 1.00 85.62 715 TYR A O 1
ATOM 5714 N N . PHE A 1 716 ? -2.553 -34.354 11.780 1.00 88.62 716 PHE A N 1
ATOM 5715 C CA . PHE A 1 716 ? -4.016 -34.212 11.812 1.00 88.62 716 PHE A CA 1
ATOM 5716 C C . PHE A 1 716 ? -4.775 -35.525 12.062 1.00 88.62 716 PHE A C 1
ATOM 5718 O O . PHE A 1 716 ? -6.003 -35.508 12.095 1.00 88.62 716 PHE A O 1
ATOM 5725 N N . ASP A 1 717 ? -4.069 -36.637 12.283 1.00 77.56 717 ASP A N 1
ATOM 5726 C CA . ASP A 1 717 ? -4.686 -37.935 12.592 1.00 77.56 717 ASP A CA 1
ATOM 5727 C C . ASP A 1 717 ? -5.347 -37.956 13.999 1.00 77.56 717 ASP A C 1
ATOM 5729 O O . ASP A 1 717 ? -6.386 -38.587 14.179 1.00 77.56 717 ASP A O 1
ATOM 5733 N N . ASP A 1 718 ? -4.810 -37.196 14.971 1.00 75.06 718 ASP A N 1
ATOM 5734 C CA . ASP A 1 718 ? -5.257 -37.141 16.382 1.00 75.06 718 ASP A CA 1
ATOM 5735 C C . ASP A 1 718 ? -5.663 -35.711 16.833 1.00 75.06 718 ASP A C 1
ATOM 5737 O O . ASP A 1 718 ? -5.053 -35.112 17.730 1.00 75.06 718 ASP A O 1
ATOM 5741 N N . ILE A 1 719 ? -6.680 -35.108 16.202 1.00 82.75 719 ILE A N 1
ATOM 5742 C CA . ILE A 1 719 ? -7.189 -33.775 16.595 1.00 82.75 719 ILE A CA 1
ATOM 5743 C C . ILE A 1 719 ? -8.187 -33.899 17.754 1.00 82.75 719 ILE A C 1
ATOM 5745 O O . ILE A 1 719 ? -9.321 -34.341 17.569 1.00 82.75 719 ILE A O 1
ATOM 5749 N N . VAL A 1 720 ? -7.779 -33.438 18.938 1.00 82.31 720 VAL A N 1
ATOM 5750 C CA . VAL A 1 720 ? -8.610 -33.357 20.154 1.00 82.31 720 VAL A CA 1
ATOM 5751 C C . VAL A 1 720 ? -8.856 -31.892 20.509 1.00 82.31 720 VAL A C 1
ATOM 5753 O O . VAL A 1 720 ? -7.938 -31.080 20.398 1.00 82.31 720 VAL A O 1
ATOM 5756 N N . ASP A 1 721 ? -10.068 -31.547 20.940 1.00 83.44 721 ASP A N 1
ATOM 5757 C CA . ASP A 1 721 ? -10.431 -30.184 21.348 1.00 83.44 721 ASP A CA 1
ATOM 5758 C C . ASP A 1 721 ? -9.486 -29.633 22.431 1.00 83.44 721 ASP A C 1
ATOM 5760 O O . ASP A 1 721 ? -9.248 -30.280 23.453 1.00 83.44 721 ASP A O 1
ATOM 5764 N N . LEU A 1 722 ? -8.966 -28.419 22.218 1.00 82.00 722 LEU A N 1
ATOM 5765 C CA . LEU A 1 722 ? -8.128 -27.719 23.192 1.00 82.00 722 LEU A CA 1
ATOM 5766 C C . LEU A 1 722 ? -8.970 -26.763 24.040 1.00 82.00 722 LEU A C 1
ATOM 5768 O O . LEU A 1 722 ? -9.829 -26.050 23.524 1.00 82.00 722 LEU A O 1
ATOM 5772 N N . ASP A 1 723 ? -8.684 -26.712 25.339 1.00 76.19 723 ASP A N 1
ATOM 5773 C CA . ASP A 1 723 ? -9.307 -25.779 26.273 1.00 76.19 723 ASP A CA 1
ATOM 5774 C C . ASP A 1 723 ? -8.235 -24.935 26.971 1.00 76.19 723 ASP A C 1
ATOM 5776 O O . ASP A 1 723 ? -7.475 -25.435 27.799 1.00 76.19 723 ASP A O 1
ATOM 5780 N N . ASN A 1 724 ? -8.182 -23.649 26.619 1.00 73.19 724 ASN A N 1
ATOM 5781 C CA . ASN A 1 724 ? -7.244 -22.681 27.192 1.00 73.19 724 ASN A CA 1
ATOM 5782 C C . ASN A 1 724 ? -7.889 -21.820 28.298 1.00 73.19 724 ASN A C 1
ATOM 5784 O O . ASN A 1 724 ? -7.231 -20.923 28.820 1.00 73.19 724 ASN A O 1
ATOM 5788 N N . SER A 1 725 ? -9.148 -22.082 28.689 1.00 69.56 725 SER A N 1
ATOM 5789 C CA . SER A 1 725 ? -9.864 -21.288 29.709 1.00 69.56 725 SER A CA 1
ATOM 5790 C C . SER A 1 725 ? -9.180 -21.286 31.083 1.00 69.56 725 SER A C 1
ATOM 5792 O O . SER A 1 725 ? -9.354 -20.357 31.871 1.00 69.56 725 SER A O 1
ATOM 5794 N N . GLU A 1 726 ? -8.363 -22.303 31.367 1.00 68.62 726 GLU A N 1
ATOM 5795 C CA . GLU A 1 726 ? -7.507 -22.368 32.552 1.00 68.62 726 GLU A CA 1
ATOM 5796 C C . GLU A 1 726 ? -6.352 -21.351 32.523 1.00 68.62 726 GLU A C 1
ATOM 5798 O O . GLU A 1 726 ? -5.993 -20.856 33.591 1.00 68.62 726 GLU A O 1
ATOM 5803 N N . GLU A 1 727 ? -5.779 -21.066 31.345 1.00 70.62 727 GLU A N 1
ATOM 5804 C CA . GLU A 1 727 ? -4.631 -20.159 31.142 1.00 70.62 727 GLU A CA 1
ATOM 5805 C C . GLU A 1 727 ? -5.091 -18.694 31.058 1.00 70.62 727 GLU A C 1
ATOM 5807 O O . GLU A 1 727 ? -4.403 -17.791 31.521 1.00 70.62 727 GLU A O 1
ATOM 5812 N N . THR A 1 728 ? -6.310 -18.450 30.568 1.00 72.25 728 THR A N 1
ATOM 5813 C CA . THR A 1 728 ? -6.894 -17.102 30.466 1.00 72.25 728 THR A CA 1
ATOM 5814 C C . THR A 1 728 ? -7.722 -16.683 31.691 1.00 72.25 728 THR A C 1
ATOM 5816 O O . THR A 1 728 ? -8.374 -15.636 31.662 1.00 72.25 728 THR A O 1
ATOM 5819 N N . ASN A 1 729 ? -7.743 -17.468 32.776 1.00 77.94 729 ASN A N 1
ATOM 5820 C CA . ASN A 1 729 ? -8.591 -17.211 33.947 1.00 77.94 729 ASN A CA 1
ATOM 5821 C C . ASN A 1 729 ? -8.081 -16.017 34.799 1.00 77.94 729 ASN A C 1
ATOM 5823 O O . ASN A 1 729 ? -7.053 -16.154 35.470 1.00 77.94 729 ASN A O 1
ATOM 5827 N N . PRO A 1 730 ? -8.813 -14.882 34.886 1.00 79.88 730 PRO A N 1
ATOM 5828 C CA . PRO A 1 730 ? -8.371 -13.694 35.626 1.00 79.88 730 PRO A CA 1
ATOM 5829 C C . PRO A 1 730 ? -8.129 -13.928 37.125 1.00 79.88 730 PRO A C 1
ATOM 5831 O O . PRO A 1 730 ? -7.302 -13.237 37.721 1.00 79.88 730 PRO A O 1
ATOM 5834 N N . ASP A 1 731 ? -8.822 -14.898 37.729 1.00 79.94 731 ASP A N 1
ATOM 5835 C CA . ASP A 1 731 ? -8.730 -15.205 39.162 1.00 79.94 731 ASP A CA 1
ATOM 5836 C C . ASP A 1 731 ? -7.458 -16.000 39.515 1.00 79.94 731 ASP A C 1
ATOM 5838 O O . ASP A 1 731 ? -7.062 -16.055 40.681 1.00 79.94 731 ASP A O 1
ATOM 5842 N N . LYS A 1 732 ? -6.783 -16.599 38.519 1.00 79.62 732 LYS A N 1
ATOM 5843 C CA . LYS A 1 732 ? -5.493 -17.289 38.703 1.00 79.62 732 LYS A CA 1
ATOM 5844 C C . LYS A 1 732 ? -4.282 -16.350 38.592 1.00 79.62 732 LYS A C 1
ATOM 5846 O O . LYS A 1 732 ? -3.216 -16.686 39.105 1.00 79.62 732 LYS A O 1
ATOM 5851 N N . HIS A 1 733 ? -4.449 -15.174 37.985 1.00 82.56 733 HIS A N 1
ATOM 5852 C CA . HIS A 1 733 ? -3.365 -14.244 37.653 1.00 82.56 733 HIS A CA 1
ATOM 5853 C C . HIS A 1 733 ? -3.388 -12.984 38.526 1.00 82.56 733 HIS A C 1
ATOM 5855 O O . HIS A 1 733 ? -3.898 -11.921 38.160 1.00 82.56 733 HIS A O 1
ATOM 5861 N N . ASN A 1 734 ? -2.818 -13.089 39.727 1.00 80.38 734 ASN A N 1
ATOM 5862 C CA . ASN A 1 734 ? -2.787 -11.984 40.689 1.00 80.38 734 ASN A CA 1
ATOM 5863 C C . ASN A 1 734 ? -1.967 -10.779 40.200 1.00 80.38 734 ASN A C 1
ATOM 5865 O O . ASN A 1 734 ? -2.302 -9.649 40.544 1.00 80.38 734 ASN A O 1
ATOM 5869 N N . GLU A 1 735 ? -0.954 -11.018 39.371 1.00 85.75 735 GLU A N 1
ATOM 5870 C CA . GLU A 1 735 ? -0.029 -10.034 38.807 1.00 85.75 735 GLU A CA 1
ATOM 5871 C C . GLU A 1 735 ? -0.617 -9.162 37.686 1.00 85.75 735 GLU A C 1
ATOM 5873 O O . GLU A 1 735 ? -0.018 -8.148 37.334 1.00 85.75 735 GLU A O 1
ATOM 5878 N N . TRP A 1 736 ? -1.776 -9.525 37.127 1.00 86.19 736 TRP A N 1
ATOM 5879 C CA . TRP A 1 736 ? -2.457 -8.701 36.124 1.00 86.19 736 TRP A CA 1
ATOM 5880 C C . TRP A 1 736 ? -3.146 -7.493 36.764 1.00 86.19 736 TRP A C 1
ATOM 5882 O O . TRP A 1 736 ? -3.788 -7.611 37.816 1.00 86.19 736 TRP A O 1
ATOM 5892 N N . ASP A 1 737 ? -3.055 -6.345 36.094 1.00 86.50 737 ASP A N 1
ATOM 5893 C CA . ASP A 1 737 ? -3.792 -5.135 36.452 1.00 86.50 737 ASP A CA 1
ATOM 5894 C C . ASP A 1 737 ? -5.318 -5.292 36.261 1.00 86.50 737 ASP A C 1
ATOM 5896 O O . ASP A 1 737 ? -5.828 -6.289 35.733 1.00 86.50 737 ASP A O 1
ATOM 5900 N N . THR A 1 738 ? -6.065 -4.308 36.766 1.00 86.75 738 THR A N 1
ATOM 5901 C CA . THR A 1 738 ? -7.535 -4.301 36.763 1.00 86.75 738 THR A CA 1
ATOM 5902 C C . THR A 1 738 ? -8.118 -4.293 35.349 1.00 86.75 738 THR A C 1
ATOM 5904 O O . THR A 1 738 ? -9.136 -4.948 35.103 1.00 86.75 738 THR A O 1
ATOM 5907 N N . ASP A 1 739 ? -7.469 -3.597 34.416 1.00 84.25 739 ASP A N 1
ATOM 5908 C CA . ASP A 1 739 ? -7.937 -3.464 33.037 1.00 84.25 739 ASP A CA 1
ATOM 5909 C C . ASP A 1 739 ? -7.748 -4.796 32.302 1.00 84.25 739 ASP A C 1
ATOM 5911 O O . ASP A 1 739 ? -8.682 -5.299 31.671 1.00 84.25 739 ASP A O 1
ATOM 5915 N N . LYS A 1 740 ? -6.605 -5.463 32.511 1.00 86.69 740 LYS A N 1
ATOM 5916 C CA . LYS A 1 740 ? -6.296 -6.775 31.931 1.00 86.69 740 LYS A CA 1
ATOM 5917 C C . LYS A 1 740 ? -7.241 -7.851 32.433 1.00 86.69 740 LYS A C 1
ATOM 5919 O O . LYS A 1 740 ? -7.742 -8.646 31.640 1.00 86.69 740 LYS A O 1
ATOM 5924 N N . LYS A 1 741 ? -7.542 -7.856 33.734 1.00 88.69 741 LYS A N 1
ATOM 5925 C CA . LYS A 1 741 ? -8.541 -8.765 34.319 1.00 88.69 741 LYS A CA 1
ATOM 5926 C C . LYS A 1 741 ? -9.936 -8.533 33.737 1.00 88.69 741 LYS A C 1
ATOM 5928 O O . LYS A 1 741 ? -10.646 -9.502 33.471 1.00 88.69 741 LYS A O 1
ATOM 5933 N N . SER A 1 742 ? -10.310 -7.277 33.495 1.00 89.56 742 SER A N 1
ATOM 5934 C CA . SER A 1 742 ? -11.604 -6.917 32.902 1.00 89.56 742 SER A CA 1
ATOM 5935 C C . SER A 1 742 ? -11.699 -7.352 31.434 1.00 89.56 742 SER A C 1
ATOM 5937 O O . SER A 1 742 ? -12.668 -8.008 31.052 1.00 89.56 742 SER A O 1
ATOM 5939 N N . ILE A 1 743 ? -10.657 -7.087 30.639 1.00 90.25 743 ILE A N 1
ATOM 5940 C CA . ILE A 1 743 ? -10.553 -7.506 29.233 1.00 90.25 743 ILE A CA 1
ATOM 5941 C C . ILE A 1 743 ? -10.570 -9.035 29.109 1.00 90.25 743 ILE A C 1
ATOM 5943 O O . ILE A 1 743 ? -11.370 -9.573 28.348 1.00 90.25 743 ILE A O 1
ATOM 5947 N N . MET A 1 744 ? -9.772 -9.760 29.899 1.00 88.69 744 MET A N 1
ATOM 5948 C CA . MET A 1 744 ? -9.756 -11.229 29.853 1.00 88.69 744 MET A CA 1
ATOM 5949 C C . MET A 1 744 ? -11.093 -11.842 30.288 1.00 88.69 744 MET A C 1
ATOM 5951 O O . MET A 1 744 ? -11.544 -12.820 29.697 1.00 88.69 744 MET A O 1
ATOM 5955 N N . LYS A 1 745 ? -11.799 -11.237 31.253 1.00 89.62 745 LYS A N 1
ATOM 5956 C CA . LYS A 1 745 ? -13.155 -11.663 31.632 1.00 89.62 745 LYS A CA 1
ATOM 5957 C C . LYS A 1 745 ? -14.171 -11.475 30.497 1.00 89.62 745 LYS A C 1
ATOM 5959 O O . LYS A 1 745 ? -15.002 -12.356 30.280 1.00 89.62 745 LYS A O 1
ATOM 5964 N N . PHE A 1 746 ? -14.100 -10.358 29.771 1.00 91.50 746 PHE A N 1
ATOM 5965 C CA . PHE A 1 746 ? -14.914 -10.114 28.575 1.00 91.50 746 PHE A CA 1
ATOM 5966 C C . PHE A 1 746 ? -14.610 -11.140 27.469 1.00 91.50 746 PHE A C 1
ATOM 5968 O O . PHE A 1 746 ? -15.529 -11.752 26.922 1.00 91.50 746 PHE A O 1
ATOM 5975 N N . LEU A 1 747 ? -13.326 -11.390 27.192 1.00 89.88 747 LEU A N 1
ATOM 5976 C CA . LEU A 1 747 ? -12.879 -12.327 26.159 1.00 89.88 747 LEU A CA 1
ATOM 5977 C C . LEU A 1 747 ? -13.244 -13.782 26.472 1.00 89.88 747 LEU A C 1
ATOM 5979 O O . LEU A 1 747 ? -13.721 -14.481 25.583 1.00 89.88 747 LEU A O 1
ATOM 5983 N N . ASN A 1 748 ? -13.110 -14.230 27.723 1.00 87.25 748 ASN A N 1
ATOM 5984 C CA . ASN A 1 748 ? -13.525 -15.578 28.127 1.00 87.25 748 ASN A CA 1
ATOM 5985 C C . ASN A 1 748 ? -15.030 -15.787 27.911 1.00 87.25 748 ASN A C 1
ATOM 5987 O O . ASN A 1 748 ? -15.437 -16.799 27.348 1.00 87.25 748 ASN A O 1
ATOM 5991 N N . LYS A 1 749 ? -15.854 -14.786 28.249 1.00 88.19 749 LYS A N 1
ATOM 5992 C CA . LYS A 1 749 ? -17.294 -14.817 27.963 1.00 88.19 749 LYS A CA 1
ATOM 5993 C C . LYS A 1 749 ? -17.583 -14.863 26.456 1.00 88.19 749 LYS A C 1
ATOM 5995 O O . LYS A 1 749 ? -18.553 -15.491 26.049 1.00 88.19 749 LYS A O 1
ATOM 6000 N N . GLN A 1 750 ? -16.785 -14.217 25.604 1.00 86.88 750 GLN A N 1
ATOM 6001 C CA . GLN A 1 750 ? -16.930 -14.371 24.149 1.00 86.88 750 GLN A CA 1
ATOM 6002 C C . GLN A 1 750 ? -16.507 -15.768 23.671 1.00 86.88 750 GLN A C 1
ATOM 6004 O O . GLN A 1 750 ? -17.211 -16.358 22.856 1.00 86.88 750 GLN A O 1
ATOM 6009 N N . ALA A 1 751 ? -15.412 -16.314 24.205 1.00 86.38 751 ALA A N 1
ATOM 6010 C CA . ALA A 1 751 ? -14.913 -17.651 23.887 1.00 86.38 751 ALA A CA 1
ATOM 6011 C C . ALA A 1 751 ? -15.921 -18.761 24.243 1.00 86.38 751 ALA A C 1
ATOM 6013 O O . ALA A 1 751 ? -16.085 -19.702 23.474 1.00 86.38 751 ALA A O 1
ATOM 6014 N N . GLU A 1 752 ? -16.656 -18.618 25.352 1.00 86.44 752 GLU A N 1
ATOM 6015 C CA . GLU A 1 752 ? -17.767 -19.508 25.733 1.00 86.44 752 GLU A CA 1
ATOM 6016 C C . GLU A 1 752 ? -18.916 -19.539 24.704 1.00 86.44 752 GLU A C 1
ATOM 6018 O O . GLU A 1 752 ? -19.662 -20.516 24.656 1.00 86.44 752 GLU A O 1
ATOM 6023 N N . ASN A 1 753 ? -19.062 -18.494 23.878 1.00 88.81 753 ASN A N 1
ATOM 6024 C CA . ASN A 1 753 ? -20.120 -18.380 22.871 1.00 88.81 753 ASN A CA 1
ATOM 6025 C C . ASN A 1 753 ? -19.698 -18.835 21.456 1.00 88.81 753 ASN A C 1
ATOM 6027 O O . ASN A 1 753 ? -20.562 -18.896 20.584 1.00 88.81 753 ASN A O 1
ATOM 6031 N N . ASP A 1 754 ? -18.420 -19.153 21.202 1.00 90.56 754 ASP A N 1
ATOM 6032 C CA . ASP A 1 754 ? -17.963 -19.737 19.926 1.00 90.56 754 ASP A CA 1
ATOM 6033 C C . ASP A 1 754 ? -17.834 -21.270 20.077 1.00 90.56 754 ASP A C 1
ATOM 6035 O O . ASP A 1 754 ? -16.826 -21.758 20.599 1.00 90.56 754 ASP A O 1
ATOM 6039 N N . PRO A 1 755 ? -18.824 -22.064 19.615 1.00 92.00 755 PRO A N 1
ATOM 6040 C CA . PRO A 1 755 ? -18.813 -23.518 19.784 1.00 92.00 755 PRO A CA 1
ATOM 6041 C C . PRO A 1 755 ? -17.730 -24.219 18.948 1.00 92.00 755 PRO A C 1
ATOM 6043 O O . PRO A 1 755 ? -17.462 -25.399 19.166 1.00 92.00 755 PRO A O 1
ATOM 6046 N N . TYR A 1 756 ? -17.098 -23.517 18.003 1.00 93.62 756 TYR A N 1
ATOM 6047 C CA . TYR A 1 756 ? -16.060 -24.057 17.128 1.00 93.62 756 TYR A CA 1
ATOM 6048 C C . TYR A 1 756 ? -14.641 -23.735 17.621 1.00 93.62 756 TYR A C 1
ATOM 6050 O O . TYR A 1 756 ? -13.681 -24.370 17.175 1.00 93.62 756 TYR A O 1
ATOM 6058 N N . LEU A 1 757 ? -14.484 -22.777 18.544 1.00 92.06 757 LEU A N 1
ATOM 6059 C CA . LEU A 1 757 ? -13.186 -22.244 18.971 1.00 92.06 757 LEU A CA 1
ATOM 6060 C C . LEU A 1 757 ? -12.226 -23.320 19.495 1.00 92.06 757 LEU A C 1
ATOM 6062 O O . LEU A 1 757 ? -11.067 -23.341 19.089 1.00 92.06 757 LEU A O 1
ATOM 6066 N N . LYS A 1 758 ? -12.692 -24.248 20.341 1.00 91.88 758 LYS A N 1
ATOM 6067 C CA . LYS A 1 758 ? -11.848 -25.318 20.917 1.00 91.88 758 LYS A CA 1
ATOM 6068 C C . LYS A 1 758 ? -11.227 -26.230 19.856 1.00 91.88 758 LYS A C 1
ATOM 6070 O O . LYS A 1 758 ? -10.065 -26.632 19.965 1.00 91.88 758 LYS A O 1
ATOM 6075 N N . LYS A 1 759 ? -11.983 -26.508 18.791 1.00 92.38 759 LYS A N 1
ATOM 6076 C CA . LYS A 1 759 ? -11.522 -27.320 17.664 1.00 92.38 759 LYS A CA 1
ATOM 6077 C C . LYS A 1 759 ? -10.684 -26.510 16.676 1.00 92.38 759 LYS A C 1
ATOM 6079 O O . LYS A 1 759 ? -9.670 -27.013 16.192 1.00 92.38 759 LYS A O 1
ATOM 6084 N N . ARG A 1 760 ? -11.041 -25.238 16.441 1.00 93.25 760 ARG A N 1
ATOM 6085 C CA . ARG A 1 760 ? -10.238 -24.270 15.668 1.00 93.25 760 ARG A CA 1
ATOM 6086 C C . ARG A 1 760 ? -8.841 -24.122 16.282 1.00 93.25 760 ARG A C 1
ATOM 6088 O O . ARG A 1 760 ? -7.859 -24.281 15.566 1.00 93.25 760 ARG A O 1
ATOM 6095 N N . LEU A 1 761 ? -8.748 -23.937 17.601 1.00 92.12 761 LEU A N 1
ATOM 6096 C CA . LEU A 1 761 ? -7.494 -23.898 18.363 1.00 92.12 761 LEU A CA 1
ATOM 6097 C C . LEU A 1 761 ? -6.628 -25.141 18.121 1.00 92.12 761 LEU A C 1
ATOM 6099 O O . LEU A 1 761 ? -5.445 -25.012 17.814 1.00 92.12 761 LEU A O 1
ATOM 6103 N N . SER A 1 762 ? -7.219 -26.335 18.215 1.00 91.88 762 SER A N 1
ATOM 6104 C CA . SER A 1 762 ? -6.508 -27.599 17.984 1.00 91.88 762 SER A CA 1
ATOM 6105 C C . SER A 1 762 ? -5.959 -27.710 16.558 1.00 91.88 762 SER A C 1
ATOM 6107 O O . SER A 1 762 ? -4.761 -27.929 16.364 1.00 91.88 762 SER A O 1
ATOM 6109 N N . VAL A 1 763 ? -6.805 -27.454 15.551 1.00 93.81 763 VAL A N 1
ATOM 6110 C CA . VAL A 1 763 ? -6.413 -27.459 14.131 1.00 93.81 763 VAL A CA 1
ATOM 6111 C C . VAL A 1 763 ? -5.294 -26.450 13.856 1.00 93.81 763 VAL A C 1
ATOM 6113 O O . VAL A 1 763 ? -4.284 -26.807 13.249 1.00 93.81 763 VAL A O 1
ATOM 6116 N N . PHE A 1 764 ? -5.427 -25.205 14.322 1.00 93.81 764 PHE A N 1
ATOM 6117 C CA . PHE A 1 764 ? -4.420 -24.176 14.063 1.00 93.81 764 PHE A CA 1
ATOM 6118 C C . PHE A 1 764 ? -3.111 -24.414 14.817 1.00 93.81 764 PHE A C 1
ATOM 6120 O O . PHE A 1 764 ? -2.050 -24.160 14.252 1.00 93.81 764 PHE A O 1
ATOM 6127 N N . SER A 1 765 ? -3.148 -24.990 16.023 1.00 92.00 765 SER A N 1
ATOM 6128 C CA . SER A 1 765 ? -1.938 -25.428 16.730 1.00 92.00 765 SER A CA 1
ATOM 6129 C C . SER A 1 765 ? -1.113 -26.403 15.874 1.00 92.00 765 SER A C 1
ATOM 6131 O O . SER A 1 765 ? 0.075 -26.167 15.640 1.00 92.00 765 SER A O 1
ATOM 6133 N N . ARG A 1 766 ? -1.766 -27.419 15.288 1.00 93.56 766 ARG A N 1
ATOM 6134 C CA . ARG A 1 766 ? -1.144 -28.387 14.363 1.00 93.56 766 ARG A CA 1
ATOM 6135 C C . ARG A 1 766 ? -0.660 -27.759 13.056 1.00 93.56 766 ARG A C 1
ATOM 6137 O O . ARG A 1 766 ? 0.423 -28.096 12.583 1.00 93.56 766 ARG A O 1
ATOM 6144 N N . ILE A 1 767 ? -1.407 -26.805 12.498 1.00 95.06 767 ILE A N 1
ATOM 6145 C CA . ILE A 1 767 ? -0.974 -26.036 11.319 1.00 95.06 767 ILE A CA 1
ATOM 6146 C C . ILE A 1 767 ? 0.315 -25.260 11.613 1.00 95.06 767 ILE A C 1
ATOM 6148 O O . ILE A 1 767 ? 1.237 -25.285 10.800 1.00 95.06 767 ILE A O 1
ATOM 6152 N N . PHE A 1 768 ? 0.428 -24.606 12.772 1.00 94.75 768 PHE A N 1
ATOM 6153 C CA . PHE A 1 768 ? 1.655 -23.894 13.127 1.00 94.75 768 PHE A CA 1
ATOM 6154 C C . PHE A 1 768 ? 2.833 -24.839 13.395 1.00 94.75 768 PHE A C 1
ATOM 6156 O O . PHE A 1 768 ? 3.963 -24.490 13.058 1.00 94.75 768 PHE A O 1
ATOM 6163 N N . GLU A 1 769 ? 2.607 -26.028 13.964 1.00 93.94 769 GLU A N 1
ATOM 6164 C CA . GLU A 1 769 ? 3.633 -27.082 14.045 1.00 93.94 769 GLU A CA 1
ATOM 6165 C C . GLU A 1 769 ? 4.133 -27.490 12.649 1.00 93.94 769 GLU A C 1
ATOM 6167 O O . GLU A 1 769 ? 5.339 -27.471 12.411 1.00 93.94 769 GLU A O 1
ATOM 6172 N N . LEU A 1 770 ? 3.227 -27.763 11.703 1.00 95.75 770 LEU A N 1
ATOM 6173 C CA . LEU A 1 770 ? 3.568 -28.091 10.314 1.00 95.75 770 LEU A CA 1
ATOM 6174 C C . LEU A 1 770 ? 4.342 -26.956 9.612 1.00 95.75 770 LEU A C 1
ATOM 6176 O O . LEU A 1 770 ? 5.375 -27.214 8.993 1.00 95.75 770 LEU A O 1
ATOM 6180 N N . ILE A 1 771 ? 3.886 -25.704 9.744 1.00 95.38 771 ILE A N 1
ATOM 6181 C CA . ILE A 1 771 ? 4.578 -24.511 9.223 1.00 95.38 771 ILE A CA 1
ATOM 6182 C C . ILE A 1 771 ? 5.998 -24.425 9.799 1.00 95.38 771 ILE A C 1
ATOM 6184 O O . ILE A 1 771 ? 6.955 -24.253 9.046 1.00 95.38 771 ILE A O 1
ATOM 6188 N N . SER A 1 772 ? 6.147 -24.608 11.116 1.00 94.75 772 SER A N 1
ATOM 6189 C CA . SER A 1 772 ? 7.441 -24.586 11.809 1.00 94.75 772 SER A CA 1
ATOM 6190 C C . SER A 1 772 ? 8.391 -25.690 11.345 1.00 94.75 772 SER A C 1
ATOM 6192 O O . SER A 1 772 ? 9.597 -25.457 11.266 1.00 94.75 772 SER A O 1
ATOM 6194 N N . ASP A 1 773 ? 7.862 -26.880 11.065 1.00 95.75 773 ASP A N 1
ATOM 6195 C CA . ASP A 1 773 ? 8.632 -28.046 10.628 1.00 95.75 773 ASP A CA 1
ATOM 6196 C C . ASP A 1 773 ? 9.062 -27.965 9.153 1.00 95.75 773 ASP A C 1
ATOM 6198 O O . ASP A 1 773 ? 9.960 -28.710 8.756 1.00 95.75 773 ASP A O 1
ATOM 6202 N N . CYS A 1 774 ? 8.452 -27.073 8.361 1.00 96.94 774 CYS A N 1
ATOM 6203 C CA . CYS A 1 774 ? 8.763 -26.799 6.949 1.00 96.94 774 CYS A CA 1
ATOM 6204 C C . CYS A 1 774 ? 9.454 -25.432 6.758 1.00 96.94 774 CYS A C 1
ATOM 6206 O O . CYS A 1 774 ? 9.347 -24.796 5.705 1.00 96.94 774 CYS A O 1
ATOM 6208 N N . LYS A 1 775 ? 10.146 -24.932 7.788 1.00 96.69 775 LYS A N 1
ATOM 6209 C CA . LYS A 1 775 ? 10.947 -23.706 7.697 1.00 96.69 775 LYS A CA 1
ATOM 6210 C C . LYS A 1 775 ? 12.117 -23.887 6.702 1.00 96.69 775 LYS A C 1
ATOM 6212 O O . LYS A 1 775 ? 12.852 -24.862 6.853 1.00 96.69 775 LYS A O 1
ATOM 6217 N N . PRO A 1 776 ? 12.372 -22.930 5.783 1.00 97.69 776 PRO A N 1
ATOM 6218 C CA . PRO A 1 776 ? 13.585 -22.915 4.956 1.00 97.69 776 PRO A CA 1
ATOM 6219 C C . PRO A 1 776 ? 14.883 -22.937 5.786 1.00 97.69 776 PRO A C 1
ATOM 6221 O O . PRO A 1 776 ? 15.036 -22.178 6.749 1.00 97.69 776 PRO A O 1
ATOM 6224 N N . ASN A 1 777 ? 15.842 -23.779 5.395 1.00 96.69 777 ASN A N 1
ATOM 6225 C CA . ASN A 1 777 ? 17.128 -24.008 6.070 1.00 96.69 777 ASN A CA 1
ATOM 6226 C C . ASN A 1 777 ? 18.291 -23.280 5.372 1.00 96.69 777 ASN A C 1
ATOM 6228 O O . ASN A 1 777 ? 19.426 -23.770 5.292 1.00 96.69 777 ASN A O 1
ATOM 6232 N N . ILE A 1 778 ? 18.000 -22.082 4.872 1.00 96.94 778 ILE A N 1
ATOM 6233 C CA . ILE A 1 778 ? 18.920 -21.218 4.130 1.00 96.94 778 ILE A CA 1
ATOM 6234 C C . ILE A 1 778 ? 19.044 -19.837 4.782 1.00 96.94 778 ILE A C 1
ATOM 6236 O O . ILE A 1 778 ? 18.250 -19.451 5.649 1.00 96.94 778 ILE A O 1
ATOM 6240 N N . GLU A 1 779 ? 20.079 -19.098 4.383 1.00 96.44 779 GLU A N 1
ATOM 6241 C CA . GLU A 1 779 ? 20.214 -17.691 4.756 1.00 96.44 779 GLU A CA 1
ATOM 6242 C C . GLU A 1 779 ? 19.102 -16.863 4.094 1.00 96.44 779 GLU A C 1
ATOM 6244 O O . GLU A 1 779 ? 18.526 -17.258 3.079 1.00 96.44 779 GLU A O 1
ATOM 6249 N N . LYS A 1 780 ? 18.767 -15.720 4.697 1.00 96.75 780 LYS A N 1
ATOM 6250 C CA . LYS A 1 780 ? 17.751 -14.806 4.163 1.00 96.75 780 LYS A CA 1
ATOM 6251 C C . LYS A 1 780 ? 18.136 -14.292 2.769 1.00 96.75 780 LYS A C 1
ATOM 6253 O O . LYS A 1 780 ? 19.301 -14.023 2.481 1.00 96.75 780 LYS A O 1
ATOM 6258 N N . LEU A 1 781 ? 17.135 -14.095 1.923 1.00 96.56 781 LEU A N 1
ATOM 6259 C CA . LEU A 1 781 ? 17.281 -13.680 0.534 1.00 96.56 781 LEU A CA 1
ATOM 6260 C C . LEU A 1 781 ? 17.419 -12.152 0.425 1.00 96.56 781 LEU A C 1
ATOM 6262 O O . LEU A 1 781 ? 16.481 -11.447 0.054 1.00 96.56 781 LEU A O 1
ATOM 6266 N N . ASP A 1 782 ? 18.601 -11.623 0.755 1.00 94.25 782 ASP A N 1
ATOM 6267 C CA . ASP A 1 782 ? 18.909 -10.185 0.658 1.00 94.25 782 ASP A CA 1
ATOM 6268 C C . ASP A 1 782 ? 20.087 -9.823 -0.270 1.00 94.25 782 ASP A C 1
ATOM 6270 O O . ASP A 1 782 ? 20.496 -8.659 -0.344 1.00 94.25 782 ASP A O 1
ATOM 6274 N N . ASN A 1 783 ? 20.584 -10.786 -1.052 1.00 94.75 783 ASN A N 1
ATOM 6275 C CA . ASN A 1 783 ? 21.634 -10.566 -2.045 1.00 94.75 783 ASN A CA 1
ATOM 6276 C C . ASN A 1 783 ? 21.082 -9.957 -3.349 1.00 94.75 783 ASN A C 1
ATOM 6278 O O . ASN A 1 783 ? 20.719 -10.670 -4.288 1.00 94.75 783 ASN A O 1
ATOM 6282 N N . TYR A 1 784 ? 21.060 -8.624 -3.406 1.00 94.75 784 TYR A N 1
ATOM 6283 C CA . TYR A 1 784 ? 20.639 -7.843 -4.573 1.00 94.75 784 TYR A CA 1
ATOM 6284 C C . TYR A 1 784 ? 21.842 -7.241 -5.334 1.00 94.75 784 TYR A C 1
ATOM 6286 O O . TYR A 1 784 ? 22.152 -6.060 -5.131 1.00 94.75 784 TYR A O 1
ATOM 6294 N N . PRO A 1 785 ? 22.543 -7.989 -6.215 1.00 87.81 785 PRO A N 1
ATOM 6295 C CA . PRO A 1 785 ? 23.804 -7.546 -6.827 1.00 87.81 785 PRO A CA 1
ATOM 6296 C C . PRO A 1 785 ? 23.684 -6.264 -7.665 1.00 87.81 785 PRO A C 1
ATOM 6298 O O . PRO A 1 785 ? 24.635 -5.488 -7.737 1.00 87.81 785 PRO A O 1
ATOM 6301 N N . ASN A 1 786 ? 22.517 -6.014 -8.269 1.00 83.75 786 ASN A N 1
ATOM 6302 C CA . ASN A 1 786 ? 22.231 -4.809 -9.057 1.00 83.75 786 ASN A CA 1
ATOM 6303 C C . ASN A 1 786 ? 21.272 -3.838 -8.336 1.00 83.75 786 ASN A C 1
ATOM 6305 O O . ASN A 1 786 ? 20.702 -2.939 -8.960 1.00 83.75 786 ASN A O 1
ATOM 6309 N N . GLY A 1 787 ? 21.093 -4.018 -7.023 1.00 85.44 787 GLY A N 1
ATOM 6310 C CA . GLY A 1 787 ? 20.066 -3.357 -6.223 1.00 85.44 787 GLY A CA 1
ATOM 6311 C C . GLY A 1 787 ? 18.685 -4.008 -6.357 1.00 85.44 787 GLY A C 1
ATOM 6312 O O . GLY A 1 787 ? 18.422 -4.782 -7.279 1.00 85.44 787 GLY A O 1
ATOM 6313 N N . LYS A 1 788 ? 17.801 -3.686 -5.403 1.00 87.31 788 LYS A N 1
ATOM 6314 C CA . LYS A 1 788 ? 16.395 -4.118 -5.398 1.00 87.31 788 LYS A CA 1
ATOM 6315 C C . LYS A 1 788 ? 15.690 -3.729 -6.703 1.00 87.31 788 LYS A C 1
ATOM 6317 O O . LYS A 1 788 ? 16.040 -2.723 -7.333 1.00 87.31 788 LYS A O 1
ATOM 6322 N N . SER A 1 789 ? 14.678 -4.502 -7.089 1.00 79.50 789 SER A N 1
ATOM 6323 C CA . SER A 1 789 ? 13.815 -4.144 -8.211 1.00 79.50 789 SER A CA 1
ATOM 6324 C C . SER A 1 789 ? 13.183 -2.772 -7.958 1.00 79.50 789 SER A C 1
ATOM 6326 O O . SER A 1 789 ? 12.659 -2.471 -6.886 1.00 79.50 789 SER A O 1
ATOM 6328 N N . GLY A 1 790 ? 13.351 -1.875 -8.930 1.00 69.00 790 GLY A N 1
ATOM 6329 C CA . GLY A 1 790 ? 12.837 -0.516 -8.825 1.00 69.00 790 GLY A CA 1
ATOM 6330 C C . GLY A 1 790 ? 11.317 -0.508 -8.920 1.00 69.00 790 GLY A C 1
ATOM 6331 O O . GLY A 1 790 ? 10.735 -1.343 -9.605 1.00 69.00 790 GLY A O 1
ATOM 6332 N N . VAL A 1 791 ? 10.690 0.476 -8.282 1.00 65.00 791 VAL A N 1
ATOM 6333 C CA . VAL A 1 791 ? 9.245 0.703 -8.372 1.00 65.00 791 VAL A CA 1
ATOM 6334 C C . VAL A 1 791 ? 8.838 0.944 -9.828 1.00 65.00 791 VAL A C 1
ATOM 6336 O O . VAL A 1 791 ? 9.304 1.902 -10.446 1.00 65.00 791 VAL A O 1
ATOM 6339 N N . GLN A 1 792 ? 7.969 0.090 -10.369 1.00 66.12 792 GLN A N 1
ATOM 6340 C CA . GLN A 1 792 ? 7.454 0.203 -11.733 1.00 66.12 792 GLN A CA 1
ATOM 6341 C C . GLN A 1 792 ? 5.940 0.358 -11.702 1.00 66.12 792 GLN A C 1
ATOM 6343 O O . GLN A 1 792 ? 5.221 -0.616 -11.507 1.00 66.12 792 GLN A O 1
ATOM 6348 N N . PHE A 1 793 ? 5.457 1.581 -11.909 1.00 70.56 793 PHE A N 1
ATOM 6349 C CA . PHE A 1 793 ? 4.038 1.822 -12.157 1.00 70.56 793 PHE A CA 1
ATOM 6350 C C . PHE A 1 793 ? 3.628 1.183 -13.487 1.00 70.56 793 PHE A C 1
ATOM 6352 O O . PHE A 1 793 ? 4.353 1.286 -14.479 1.00 70.56 793 PHE A O 1
ATOM 6359 N N . VAL A 1 794 ? 2.442 0.585 -13.531 1.00 67.31 794 VAL A N 1
ATOM 6360 C CA . VAL A 1 794 ? 1.914 -0.057 -14.744 1.00 67.31 794 VAL A CA 1
ATOM 6361 C C . VAL A 1 794 ? 1.725 0.939 -15.890 1.00 67.31 794 VAL A C 1
ATOM 6363 O O . VAL A 1 794 ? 2.123 0.659 -17.017 1.00 67.31 794 VAL A O 1
ATOM 6366 N N . HIS A 1 795 ? 1.235 2.143 -15.585 1.00 60.38 795 HIS A N 1
ATOM 6367 C CA . HIS A 1 795 ? 1.109 3.256 -16.537 1.00 60.38 795 HIS A CA 1
ATOM 6368 C C . HIS A 1 795 ? 2.405 4.090 -16.695 1.00 60.38 795 HIS A C 1
ATOM 6370 O O . HIS A 1 795 ? 2.367 5.208 -17.206 1.00 60.38 795 HIS A O 1
ATOM 6376 N N . GLY A 1 796 ? 3.546 3.593 -16.201 1.00 52.53 796 GLY A N 1
ATOM 6377 C CA . GLY A 1 796 ? 4.854 4.247 -16.303 1.00 52.53 796 GLY A CA 1
ATOM 6378 C C . GLY A 1 796 ? 5.623 3.900 -17.584 1.00 52.53 796 GLY A C 1
ATOM 6379 O O . GLY A 1 796 ? 5.122 3.203 -18.464 1.00 52.53 796 GLY A O 1
ATOM 6380 N N . TYR A 1 797 ? 6.875 4.366 -17.669 1.00 51.06 797 TYR A N 1
ATOM 6381 C CA . TYR A 1 797 ? 7.785 4.017 -18.768 1.00 51.06 797 TYR A CA 1
ATOM 6382 C C . TYR A 1 797 ? 7.934 2.505 -18.937 1.00 51.06 797 TYR A C 1
ATOM 6384 O O . TYR A 1 797 ? 7.902 1.736 -17.974 1.00 51.06 797 TYR A O 1
ATOM 6392 N N . GLU A 1 798 ? 8.121 2.085 -20.184 1.00 56.81 798 GLU A N 1
ATOM 6393 C CA . GLU A 1 798 ? 8.207 0.668 -20.518 1.00 56.81 798 GLU A CA 1
ATOM 6394 C C . GLU A 1 798 ? 9.510 0.010 -20.025 1.00 56.81 798 GLU A C 1
ATOM 6396 O O . GLU A 1 798 ? 9.553 -1.203 -19.831 1.00 56.81 798 GLU A O 1
ATOM 6401 N N . GLU A 1 799 ? 10.557 0.809 -19.785 1.00 62.47 799 GLU A N 1
ATOM 6402 C CA . GLU A 1 799 ? 11.865 0.332 -19.340 1.00 62.47 799 GLU A CA 1
ATOM 6403 C C . GLU A 1 799 ? 12.048 0.346 -17.805 1.00 62.47 799 GLU A C 1
ATOM 6405 O O . GLU A 1 799 ? 11.710 1.332 -17.144 1.00 62.47 799 GLU A O 1
ATOM 6410 N N . PRO A 1 800 ? 12.695 -0.689 -17.230 1.00 73.94 800 PRO A N 1
ATOM 6411 C CA . PRO A 1 800 ? 13.225 -1.863 -17.919 1.00 73.94 800 PRO A CA 1
ATOM 6412 C C . PRO A 1 800 ? 12.127 -2.896 -18.205 1.00 73.94 800 PRO A C 1
ATOM 6414 O O . PRO A 1 800 ? 11.383 -3.277 -17.303 1.00 73.94 800 PRO A O 1
ATOM 6417 N N . TYR A 1 801 ? 12.099 -3.416 -19.433 1.00 84.38 801 TYR A N 1
ATOM 6418 C CA . TYR A 1 801 ? 11.231 -4.530 -19.810 1.00 84.38 801 TYR A CA 1
ATOM 6419 C C . TYR A 1 801 ? 11.504 -5.733 -18.895 1.00 84.38 801 TYR A C 1
ATOM 6421 O O . TYR A 1 801 ? 12.628 -6.236 -18.845 1.00 84.38 801 TYR A O 1
ATOM 6429 N N . LEU A 1 802 ? 10.489 -6.181 -18.151 1.00 88.38 802 LEU A N 1
ATOM 6430 C CA . LEU A 1 802 ? 10.579 -7.300 -17.207 1.00 88.38 802 LEU A CA 1
ATOM 6431 C C . LEU A 1 802 ? 10.575 -8.657 -17.932 1.00 88.38 802 LEU A C 1
ATOM 6433 O O . LEU A 1 802 ? 9.660 -9.464 -17.783 1.00 88.38 802 LEU A O 1
ATOM 6437 N N . THR A 1 803 ? 11.606 -8.899 -18.741 1.00 90.56 803 THR A N 1
ATOM 6438 C CA . THR A 1 803 ? 11.898 -10.217 -19.321 1.00 90.56 803 THR A CA 1
ATOM 6439 C C . THR A 1 803 ? 12.440 -11.172 -18.251 1.00 90.56 803 THR A C 1
ATOM 6441 O O . THR A 1 803 ? 12.827 -10.747 -17.155 1.00 90.56 803 THR A O 1
ATOM 6444 N N . LYS A 1 804 ? 12.524 -12.469 -18.575 1.00 92.88 804 LYS A N 1
ATOM 6445 C CA . LYS A 1 804 ? 13.102 -13.498 -17.696 1.00 92.88 804 LYS A CA 1
ATOM 6446 C C . LYS A 1 804 ? 14.523 -13.131 -17.265 1.00 92.88 804 LYS A C 1
ATOM 6448 O O . LYS A 1 804 ? 14.831 -13.100 -16.077 1.00 92.88 804 LYS A O 1
ATOM 6453 N N . GLU A 1 805 ? 15.361 -12.766 -18.232 1.00 92.62 805 GLU A N 1
ATOM 6454 C CA . GLU A 1 805 ? 16.754 -12.363 -18.027 1.00 92.62 805 GLU A CA 1
ATOM 6455 C C . GLU A 1 805 ? 16.822 -11.131 -17.132 1.00 92.62 805 GLU A C 1
ATOM 6457 O O . GLU A 1 805 ? 17.652 -11.075 -16.228 1.00 92.62 805 GLU A O 1
ATOM 6462 N N . LYS A 1 806 ? 15.931 -10.150 -17.347 1.00 91.94 806 LYS A N 1
ATOM 6463 C CA . LYS A 1 806 ? 15.922 -8.931 -16.543 1.00 91.94 806 LYS A CA 1
ATOM 6464 C C . LYS A 1 806 ? 15.539 -9.212 -15.094 1.00 91.94 806 LYS A C 1
ATOM 6466 O O . LYS A 1 806 ? 16.190 -8.666 -14.199 1.00 91.94 806 LYS A O 1
ATOM 6471 N N . LEU A 1 807 ? 14.536 -10.054 -14.852 1.00 93.75 807 LEU A N 1
ATOM 6472 C CA . LEU A 1 807 ? 14.109 -10.417 -13.501 1.00 93.75 807 LEU A CA 1
ATOM 6473 C C . LEU A 1 807 ? 15.207 -11.170 -12.734 1.00 93.75 807 LEU A C 1
ATOM 6475 O O . LEU A 1 807 ? 15.439 -10.834 -11.577 1.00 93.75 807 LEU A O 1
ATOM 6479 N N . LEU A 1 808 ? 15.945 -12.074 -13.393 1.00 94.38 808 LEU A N 1
ATOM 6480 C CA . LEU A 1 808 ? 17.111 -12.779 -12.828 1.00 94.38 808 LEU A CA 1
ATOM 6481 C C . LEU A 1 808 ? 18.287 -11.849 -12.450 1.00 94.38 808 LEU A C 1
ATOM 6483 O O . LEU A 1 808 ? 19.228 -12.287 -11.794 1.00 94.38 808 LEU A O 1
ATOM 6487 N N . THR A 1 809 ? 18.283 -10.569 -12.855 1.00 93.44 809 THR A N 1
ATOM 6488 C CA . THR A 1 809 ? 19.353 -9.623 -12.467 1.00 93.44 809 THR A CA 1
ATOM 6489 C C . THR A 1 809 ? 19.157 -8.960 -11.104 1.00 93.44 809 THR A C 1
ATOM 6491 O O . THR A 1 809 ? 20.103 -8.331 -10.623 1.00 93.44 809 THR A O 1
ATOM 6494 N N . TYR A 1 810 ? 17.962 -9.019 -10.505 1.00 93.75 810 TYR A N 1
ATOM 6495 C CA . TYR A 1 810 ? 17.669 -8.269 -9.280 1.00 93.75 810 TYR A CA 1
ATOM 6496 C C . TYR A 1 810 ? 18.092 -9.028 -8.020 1.00 93.75 810 TYR A C 1
ATOM 6498 O O . TYR A 1 810 ? 18.952 -8.525 -7.301 1.00 93.75 810 TYR A O 1
ATOM 6506 N N . LEU A 1 811 ? 17.525 -10.211 -7.767 1.00 95.56 811 LEU A N 1
ATOM 6507 C CA . LEU A 1 811 ? 17.864 -11.092 -6.645 1.00 95.56 811 LEU A CA 1
ATOM 6508 C C . LEU A 1 811 ? 18.744 -12.255 -7.127 1.00 95.56 811 LEU A C 1
ATOM 6510 O O . LEU A 1 811 ? 18.440 -12.883 -8.135 1.00 95.56 811 LEU A O 1
ATOM 6514 N N . SER A 1 812 ? 19.825 -12.558 -6.406 1.00 94.44 812 SER A N 1
ATOM 6515 C CA . SER A 1 812 ? 20.694 -13.702 -6.708 1.00 94.44 812 SER A CA 1
ATOM 6516 C C . SER A 1 812 ? 20.358 -14.891 -5.809 1.00 94.44 812 SER A C 1
ATOM 6518 O O . SER A 1 812 ? 20.511 -14.790 -4.594 1.00 94.44 812 SER A O 1
ATOM 6520 N N . LEU A 1 813 ? 19.996 -16.029 -6.406 1.00 95.88 813 LEU A N 1
ATOM 6521 C CA . LEU A 1 813 ? 19.762 -17.306 -5.718 1.00 95.88 813 LEU A CA 1
ATOM 6522 C C . LEU A 1 813 ? 20.808 -18.342 -6.146 1.00 95.88 813 LEU A C 1
ATOM 6524 O O . LEU A 1 813 ? 21.187 -18.385 -7.317 1.00 95.88 813 LEU A O 1
ATOM 6528 N N . SER A 1 814 ? 21.266 -19.189 -5.224 1.00 96.00 814 SER A N 1
ATOM 6529 C CA . SER A 1 814 ? 22.062 -20.374 -5.563 1.00 96.00 814 SER A CA 1
ATOM 6530 C C . SER A 1 814 ? 21.170 -21.596 -5.808 1.00 96.00 814 SER A C 1
ATOM 6532 O O . SER A 1 814 ? 20.034 -21.657 -5.339 1.00 96.00 814 SER A O 1
ATOM 6534 N N . GLU A 1 815 ? 21.700 -22.619 -6.487 1.00 96.62 815 GLU A N 1
ATOM 6535 C CA . GLU A 1 815 ? 21.006 -23.909 -6.646 1.00 96.62 815 GLU A CA 1
ATOM 6536 C C . GLU A 1 815 ? 20.631 -24.531 -5.292 1.00 96.62 815 GLU A C 1
ATOM 6538 O O . GLU A 1 815 ? 19.584 -25.160 -5.169 1.00 96.62 815 GLU A O 1
ATOM 6543 N N . LYS A 1 816 ? 21.449 -24.318 -4.249 1.00 96.94 816 LYS A N 1
ATOM 6544 C CA . LYS A 1 816 ? 21.143 -24.770 -2.886 1.00 96.94 816 LYS A CA 1
ATOM 6545 C C . LYS A 1 816 ? 19.890 -24.080 -2.339 1.00 96.94 816 LYS A C 1
ATOM 6547 O O . LYS A 1 816 ? 19.068 -24.747 -1.719 1.00 96.94 816 LYS A O 1
ATOM 6552 N N . ASP A 1 817 ? 19.751 -22.775 -2.573 1.00 97.50 817 ASP A N 1
ATOM 6553 C CA . ASP A 1 817 ? 18.616 -21.993 -2.074 1.00 97.50 817 ASP A CA 1
ATOM 6554 C C . ASP A 1 817 ? 17.318 -22.419 -2.761 1.00 97.50 817 ASP A C 1
ATOM 6556 O O . ASP A 1 817 ? 16.312 -22.653 -2.097 1.00 97.50 817 ASP A O 1
ATOM 6560 N N . ILE A 1 818 ? 17.366 -22.609 -4.083 1.00 97.81 818 ILE A N 1
ATOM 6561 C CA . ILE A 1 818 ? 16.233 -23.111 -4.869 1.00 97.81 818 ILE A CA 1
ATOM 6562 C C . ILE A 1 818 ? 15.846 -24.523 -4.406 1.00 97.81 818 ILE A C 1
ATOM 6564 O O . ILE A 1 818 ? 14.668 -24.773 -4.160 1.00 97.81 818 ILE A O 1
ATOM 6568 N N . ASN A 1 819 ? 16.812 -25.430 -4.234 1.00 98.25 819 ASN A N 1
ATOM 6569 C CA . ASN A 1 819 ? 16.541 -26.811 -3.828 1.00 98.25 819 ASN A CA 1
ATOM 6570 C C . ASN A 1 819 ? 15.926 -26.910 -2.420 1.00 98.25 819 ASN A C 1
ATOM 6572 O O . ASN A 1 819 ? 14.944 -27.628 -2.259 1.00 98.25 819 ASN A O 1
ATOM 6576 N N . ASP A 1 820 ? 16.442 -26.182 -1.420 1.00 98.44 820 ASP A N 1
ATOM 6577 C CA . ASP A 1 820 ? 15.861 -26.197 -0.064 1.00 98.44 820 ASP A CA 1
ATOM 6578 C C . ASP A 1 820 ? 14.457 -25.578 -0.037 1.00 98.44 820 ASP A C 1
ATOM 6580 O O . ASP A 1 820 ? 13.545 -26.171 0.537 1.00 98.44 820 ASP A O 1
ATOM 6584 N N . LEU A 1 821 ? 14.242 -24.444 -0.720 1.00 98.44 821 LEU A N 1
ATOM 6585 C CA . LEU A 1 821 ? 12.906 -23.849 -0.840 1.00 98.44 821 LEU A CA 1
ATOM 6586 C C . LEU A 1 821 ? 11.922 -24.814 -1.513 1.00 98.44 821 LEU A C 1
ATOM 6588 O O . LEU A 1 821 ? 10.804 -24.966 -1.029 1.00 98.44 821 LEU A O 1
ATOM 6592 N N . THR A 1 822 ? 12.347 -25.508 -2.575 1.00 98.56 822 THR A N 1
ATOM 6593 C CA . THR A 1 822 ? 11.535 -26.523 -3.270 1.00 98.56 822 THR A CA 1
ATOM 6594 C C . THR A 1 822 ? 11.202 -27.700 -2.348 1.00 98.56 822 THR A C 1
ATOM 6596 O O . THR A 1 822 ? 10.047 -28.125 -2.295 1.00 98.56 822 THR A O 1
ATOM 6599 N N . GLU A 1 823 ? 12.180 -28.213 -1.592 1.00 98.19 823 GLU A N 1
ATOM 6600 C CA . GLU A 1 823 ? 11.993 -29.326 -0.652 1.00 98.19 823 GLU A CA 1
ATOM 6601 C C . GLU A 1 823 ? 11.006 -28.955 0.462 1.00 98.19 823 GLU A C 1
ATOM 6603 O O . GLU A 1 823 ? 10.025 -29.670 0.679 1.00 98.19 823 GLU A O 1
ATOM 6608 N N . GLN A 1 824 ? 11.214 -27.819 1.139 1.00 98.31 824 GLN A N 1
ATOM 6609 C CA . GLN A 1 824 ? 10.343 -27.408 2.241 1.00 98.31 824 GLN A CA 1
ATOM 6610 C C . GLN A 1 824 ? 8.933 -27.028 1.765 1.00 98.31 824 GLN A C 1
ATOM 6612 O O . GLN A 1 824 ? 7.954 -27.354 2.438 1.00 98.31 824 GLN A O 1
ATOM 6617 N N . HIS A 1 825 ? 8.812 -26.387 0.599 1.00 98.31 825 HIS A N 1
ATOM 6618 C CA . HIS A 1 825 ? 7.522 -26.042 0.004 1.00 98.31 825 HIS A CA 1
ATOM 6619 C C . HIS A 1 825 ? 6.731 -27.293 -0.417 1.00 98.31 825 HIS A C 1
ATOM 6621 O O . HIS A 1 825 ? 5.557 -27.426 -0.066 1.00 98.31 825 HIS A O 1
ATOM 6627 N N . SER A 1 826 ? 7.380 -28.256 -1.084 1.00 98.06 826 SER A N 1
ATOM 6628 C CA . SER A 1 826 ? 6.748 -29.528 -1.474 1.00 98.06 826 SER A CA 1
ATOM 6629 C C . SER A 1 826 ? 6.292 -30.319 -0.246 1.00 98.06 826 SER A C 1
ATOM 6631 O O . SER A 1 826 ? 5.136 -30.733 -0.162 1.00 98.06 826 SER A O 1
ATOM 6633 N N . ARG A 1 827 ? 7.166 -30.439 0.763 1.00 97.25 827 ARG A N 1
ATOM 6634 C CA . ARG A 1 827 ? 6.878 -31.123 2.031 1.00 97.25 827 ARG A CA 1
ATOM 6635 C C . ARG A 1 827 ? 5.729 -30.480 2.813 1.00 97.25 827 ARG A C 1
ATOM 6637 O O . ARG A 1 827 ? 5.008 -31.189 3.519 1.00 97.25 827 ARG A O 1
ATOM 6644 N N . LEU A 1 828 ? 5.543 -29.164 2.702 1.00 97.44 828 LEU A N 1
ATOM 6645 C CA . LEU A 1 828 ? 4.363 -28.490 3.238 1.00 97.44 828 LEU A CA 1
ATOM 6646 C C . LEU A 1 828 ? 3.105 -28.897 2.463 1.00 97.44 828 LEU A C 1
ATOM 6648 O O . LEU A 1 828 ? 2.152 -29.357 3.088 1.00 97.44 828 LEU A O 1
ATOM 6652 N N . ILE A 1 829 ? 3.106 -28.757 1.130 1.00 97.12 829 ILE A N 1
ATOM 6653 C CA . ILE A 1 829 ? 1.948 -29.054 0.266 1.00 97.12 829 ILE A CA 1
ATOM 6654 C C . ILE A 1 829 ? 1.453 -30.494 0.447 1.00 97.12 829 ILE A C 1
ATOM 6656 O O . ILE A 1 829 ? 0.250 -30.702 0.612 1.00 97.12 829 ILE A O 1
ATOM 6660 N N . GLU A 1 830 ? 2.362 -31.471 0.493 1.00 96.00 830 GLU A N 1
ATOM 6661 C CA . GLU A 1 830 ? 2.045 -32.891 0.726 1.00 96.00 830 GLU A CA 1
ATOM 6662 C C . GLU A 1 830 ? 1.292 -33.142 2.046 1.00 96.00 830 GLU A C 1
ATOM 6664 O O . GLU A 1 830 ? 0.556 -34.121 2.166 1.00 96.00 830 GLU A O 1
ATOM 6669 N N . GLN A 1 831 ? 1.456 -32.256 3.032 1.00 96.38 831 GLN A N 1
ATOM 6670 C CA . GLN A 1 831 ? 0.879 -32.371 4.373 1.00 96.38 831 GLN A CA 1
ATOM 6671 C C . GLN A 1 831 ? -0.180 -31.290 4.667 1.00 96.38 831 GLN A C 1
ATOM 6673 O O . GLN A 1 831 ? -0.679 -31.217 5.794 1.00 96.38 831 GLN A O 1
ATOM 6678 N N . LEU A 1 832 ? -0.580 -30.472 3.683 1.00 95.69 832 LEU A N 1
ATOM 6679 C CA . LEU A 1 832 ? -1.657 -29.495 3.864 1.00 95.69 832 LEU A CA 1
ATOM 6680 C C . LEU A 1 832 ? -3.004 -30.206 4.111 1.00 95.69 832 LEU A C 1
ATOM 6682 O O . LEU A 1 832 ? -3.431 -31.022 3.282 1.00 95.69 832 LEU A O 1
ATOM 6686 N N . PRO A 1 833 ? -3.717 -29.885 5.208 1.00 94.31 833 PRO A N 1
ATOM 6687 C CA . PRO A 1 833 ? -5.005 -30.495 5.508 1.00 94.31 833 PRO A CA 1
ATOM 6688 C C . PRO A 1 833 ? -6.074 -30.074 4.490 1.00 94.31 833 PRO A C 1
ATOM 6690 O O . PRO A 1 833 ? -6.011 -29.002 3.887 1.00 94.31 833 PRO A O 1
ATOM 6693 N N . ASN A 1 834 ? -7.092 -30.914 4.317 1.00 92.50 834 ASN A N 1
ATOM 6694 C CA . ASN A 1 834 ? -8.330 -30.497 3.658 1.00 92.50 834 ASN A CA 1
ATOM 6695 C C . ASN A 1 834 ? -9.147 -29.585 4.598 1.00 92.50 834 ASN A C 1
ATOM 6697 O O . ASN A 1 834 ? -8.838 -29.459 5.782 1.00 92.50 834 ASN A O 1
ATOM 6701 N N . TYR A 1 835 ? -10.188 -28.943 4.068 1.00 94.44 835 TYR A N 1
ATOM 6702 C CA . TYR A 1 835 ? -11.111 -28.131 4.864 1.00 94.44 835 TYR A CA 1
ATOM 6703 C C . TYR A 1 835 ? -11.808 -28.954 5.966 1.00 94.44 835 TYR A C 1
ATOM 6705 O O . TYR A 1 835 ? -12.138 -30.122 5.762 1.00 94.44 835 TYR A O 1
ATOM 6713 N N . PHE A 1 836 ? -12.063 -28.325 7.118 1.00 93.31 836 PHE A N 1
ATOM 6714 C CA . PHE A 1 836 ? -12.780 -28.921 8.247 1.00 93.31 836 PHE A CA 1
ATOM 6715 C C . PHE A 1 836 ? -14.140 -28.226 8.441 1.00 93.31 836 PHE A C 1
ATOM 6717 O O . PHE A 1 836 ? -14.179 -27.091 8.915 1.00 93.31 836 PHE A O 1
ATOM 6724 N N . ASP A 1 837 ? -15.261 -28.916 8.193 1.00 88.62 837 ASP A N 1
ATOM 6725 C CA . ASP A 1 837 ? -16.628 -28.370 8.383 1.00 88.62 837 ASP A CA 1
ATOM 6726 C C . ASP A 1 837 ? -16.964 -27.970 9.838 1.00 88.62 837 ASP A C 1
ATOM 6728 O O . ASP A 1 837 ? -18.021 -27.412 10.112 1.00 88.62 837 ASP A O 1
ATOM 6732 N N . SER A 1 838 ? -16.088 -28.285 10.796 1.00 89.69 838 SER A N 1
ATOM 6733 C CA . SER A 1 838 ? -16.320 -28.143 12.236 1.00 89.69 838 SER A CA 1
ATOM 6734 C C . SER A 1 838 ? -15.414 -27.114 12.925 1.00 89.69 838 SER A C 1
ATOM 6736 O O . SER A 1 838 ? -15.175 -27.247 14.124 1.00 89.69 838 SER A O 1
ATOM 6738 N N . ILE A 1 839 ? -14.832 -26.157 12.194 1.00 94.81 839 ILE A N 1
ATOM 6739 C CA . ILE A 1 839 ? -14.034 -25.060 12.791 1.00 94.81 839 ILE A CA 1
ATOM 6740 C C . ILE A 1 839 ? -14.552 -23.653 12.456 1.00 94.81 839 ILE A C 1
ATOM 6742 O O . ILE A 1 839 ? -14.063 -22.679 13.032 1.00 94.81 839 ILE A O 1
ATOM 6746 N N . TYR A 1 840 ? -15.552 -23.545 11.580 1.00 96.38 840 TYR A N 1
ATOM 6747 C CA . TYR A 1 840 ? -16.187 -22.296 11.156 1.00 96.38 840 TYR A CA 1
ATOM 6748 C C . TYR A 1 840 ? -17.710 -22.417 11.238 1.00 96.38 840 TYR A C 1
ATOM 6750 O O . TYR A 1 840 ? -18.259 -23.517 11.196 1.00 96.38 840 TYR A O 1
ATOM 6758 N N . GLU A 1 841 ? -18.398 -21.282 11.315 1.00 95.62 841 GLU A N 1
ATOM 6759 C CA . GLU A 1 841 ? -19.851 -21.223 11.181 1.00 95.62 841 GLU A CA 1
ATOM 6760 C C . GLU A 1 841 ? -20.241 -21.590 9.740 1.00 95.62 841 GLU A C 1
ATOM 6762 O O . GLU A 1 841 ? -19.951 -20.848 8.800 1.00 95.62 841 GLU A O 1
ATOM 6767 N N . LYS A 1 842 ? -20.875 -22.750 9.552 1.00 94.88 842 LYS A N 1
ATOM 6768 C CA . LYS A 1 842 ? -21.217 -23.289 8.227 1.00 94.88 842 LYS A CA 1
ATOM 6769 C C . LYS A 1 842 ? -22.051 -22.314 7.384 1.00 94.88 842 LYS A C 1
ATOM 6771 O O . LYS A 1 842 ? -23.018 -21.741 7.882 1.00 94.88 842 LYS A O 1
ATOM 6776 N N . ASP A 1 843 ? -21.692 -22.172 6.104 1.00 93.50 843 ASP A N 1
ATOM 6777 C CA . ASP A 1 843 ? -22.343 -21.314 5.092 1.00 93.50 843 ASP A CA 1
ATOM 6778 C C . ASP A 1 843 ? -22.439 -19.810 5.473 1.00 93.50 843 ASP A C 1
ATOM 6780 O O . ASP A 1 843 ? -23.046 -19.008 4.755 1.00 93.50 843 ASP A O 1
ATOM 6784 N N . SER A 1 844 ? -21.813 -19.396 6.580 1.00 97.25 844 SER A N 1
ATOM 6785 C CA . SER A 1 844 ? -21.835 -18.018 7.081 1.00 97.25 844 SER A CA 1
ATOM 6786 C C . SER A 1 844 ? -21.026 -17.061 6.204 1.00 97.25 844 SER A C 1
ATOM 6788 O O . SER A 1 844 ? -20.117 -17.461 5.464 1.00 97.25 844 SER A O 1
ATOM 6790 N N . LYS A 1 845 ? -21.358 -15.771 6.316 1.00 98.12 845 LYS A N 1
ATOM 6791 C CA . LYS A 1 845 ? -20.709 -14.653 5.625 1.00 98.12 845 LYS A CA 1
ATOM 6792 C C . LYS A 1 845 ? -20.417 -13.544 6.620 1.00 98.12 845 LYS A C 1
ATOM 6794 O O . LYS A 1 845 ? -21.270 -13.246 7.453 1.00 98.12 845 LYS A O 1
ATOM 6799 N N . GLY A 1 846 ? -19.270 -12.892 6.487 1.00 98.25 846 GLY A N 1
ATOM 6800 C CA . GLY A 1 846 ? -18.953 -11.722 7.295 1.00 98.25 846 GLY A CA 1
ATOM 6801 C C . GLY A 1 846 ? -17.753 -10.937 6.786 1.00 98.25 846 GLY A C 1
ATOM 6802 O O . GLY A 1 846 ? -17.064 -11.340 5.844 1.00 98.25 846 GLY A O 1
ATOM 6803 N N . ILE A 1 847 ? -17.525 -9.790 7.419 1.00 98.62 847 ILE A N 1
ATOM 6804 C CA . ILE A 1 847 ? -16.406 -8.891 7.119 1.00 98.62 847 ILE A CA 1
ATOM 6805 C C . ILE A 1 847 ? -15.387 -8.993 8.251 1.00 98.62 847 ILE A C 1
ATOM 6807 O O . ILE A 1 847 ? -15.756 -9.068 9.424 1.00 98.62 847 ILE A O 1
ATOM 6811 N N . VAL A 1 848 ? -14.103 -9.005 7.909 1.00 98.31 848 VAL A N 1
ATOM 6812 C CA . VAL A 1 848 ? -13.012 -9.139 8.873 1.00 98.31 848 VAL A CA 1
ATOM 6813 C C . VAL A 1 848 ? -12.012 -8.005 8.694 1.00 98.31 848 VAL A C 1
ATOM 6815 O O . VAL A 1 848 ? -11.512 -7.785 7.593 1.00 98.31 848 VAL A O 1
ATOM 6818 N N . TYR A 1 849 ? -11.691 -7.326 9.793 1.00 97.88 849 TYR A N 1
ATOM 6819 C CA . TYR A 1 849 ? -10.662 -6.285 9.860 1.00 97.88 849 TYR A CA 1
ATOM 6820 C C . TYR A 1 849 ? -9.500 -6.710 10.762 1.00 97.88 849 TYR A C 1
ATOM 6822 O O . TYR A 1 849 ? -9.677 -7.501 11.690 1.00 97.88 849 TYR A O 1
ATOM 6830 N N . VAL A 1 850 ? -8.329 -6.102 10.559 1.00 95.50 850 VAL A N 1
ATOM 6831 C CA . VAL A 1 850 ? -7.269 -6.027 11.578 1.00 95.50 850 VAL A CA 1
ATOM 6832 C C . VAL A 1 850 ? -7.325 -4.635 12.211 1.00 95.50 850 VAL A C 1
ATOM 6834 O O . VAL A 1 850 ? -7.109 -3.635 11.529 1.00 95.50 850 VAL A O 1
ATOM 6837 N N . GLY A 1 851 ? -7.645 -4.572 13.504 1.00 93.06 851 GLY A N 1
ATOM 6838 C CA . GLY A 1 851 ? -7.837 -3.328 14.253 1.00 93.06 851 GLY A CA 1
ATOM 6839 C C . GLY A 1 851 ? -6.789 -3.098 15.345 1.00 93.06 851 GLY A C 1
ATOM 6840 O O . GLY A 1 851 ? -5.741 -3.741 15.377 1.00 93.06 851 GLY A O 1
ATOM 6841 N N . GLY A 1 852 ? -7.104 -2.176 16.259 1.00 89.12 852 GLY A N 1
ATOM 6842 C CA . GLY A 1 852 ? -6.286 -1.842 17.426 1.00 89.12 852 GLY A CA 1
ATOM 6843 C C . GLY A 1 852 ? -5.514 -0.526 17.285 1.00 89.12 852 GLY A C 1
ATOM 6844 O O . GLY A 1 852 ? -5.024 -0.169 16.206 1.00 89.12 852 GLY A O 1
ATOM 6845 N N . ASN A 1 853 ? -5.385 0.206 18.397 1.00 83.88 853 ASN A N 1
ATOM 6846 C CA . ASN A 1 853 ? -4.687 1.498 18.466 1.00 83.88 853 ASN A CA 1
ATOM 6847 C C . ASN A 1 853 ? -5.183 2.456 17.346 1.00 83.88 853 ASN A C 1
ATOM 6849 O O . ASN A 1 853 ? -6.385 2.600 17.139 1.00 83.88 853 ASN A O 1
ATOM 6853 N N . LYS A 1 854 ? -4.294 3.086 16.564 1.00 80.94 854 LYS A N 1
ATOM 6854 C CA . LYS A 1 854 ? -4.657 3.994 15.454 1.00 80.94 854 LYS A CA 1
ATOM 6855 C C . LYS A 1 854 ? -5.560 3.395 14.366 1.00 80.94 854 LYS A C 1
ATOM 6857 O O . LYS A 1 854 ? -6.105 4.146 13.562 1.00 80.94 854 LYS A O 1
ATOM 6862 N N . PHE A 1 855 ? -5.696 2.071 14.301 1.00 90.31 855 PHE A N 1
ATOM 6863 C CA . PHE A 1 855 ? -6.584 1.411 13.348 1.00 90.31 855 PHE A CA 1
ATOM 6864 C C . PHE A 1 855 ? -8.014 1.258 13.883 1.00 90.31 855 PHE A C 1
ATOM 6866 O O . PHE A 1 855 ? -8.928 1.143 13.071 1.00 90.31 855 PHE A O 1
ATOM 6873 N N . SER A 1 856 ? -8.246 1.332 15.202 1.00 90.88 856 SER A N 1
ATOM 6874 C CA . SER A 1 856 ? -9.594 1.286 15.798 1.00 90.88 856 SER A CA 1
ATOM 6875 C C . SER A 1 856 ? -10.490 2.414 15.281 1.00 90.88 856 SER A C 1
ATOM 6877 O O . SER A 1 856 ? -11.620 2.165 14.867 1.00 90.88 856 SER A O 1
ATOM 6879 N N . TRP A 1 857 ? -9.957 3.642 15.239 1.00 92.00 857 TRP A N 1
ATOM 6880 C CA . TRP A 1 857 ? -10.635 4.824 14.694 1.00 92.00 857 TRP A CA 1
ATOM 6881 C C . TRP A 1 857 ? -11.085 4.611 13.241 1.00 92.00 857 TRP A C 1
ATOM 6883 O O . TRP A 1 857 ? -12.262 4.756 12.918 1.00 92.00 857 TRP A O 1
ATOM 6893 N N . LEU A 1 858 ? -10.144 4.208 12.381 1.00 94.31 858 LEU A N 1
ATOM 6894 C CA . LEU A 1 858 ? -10.363 4.017 10.944 1.00 94.31 858 LEU A CA 1
ATOM 6895 C C . LEU A 1 858 ? -11.348 2.862 10.676 1.00 94.31 858 LEU A C 1
ATOM 6897 O O . LEU A 1 858 ? -12.280 3.003 9.885 1.00 94.31 858 LEU A O 1
ATOM 6901 N N . THR A 1 859 ? -11.214 1.768 11.432 1.00 95.44 859 THR A N 1
ATOM 6902 C CA . THR A 1 859 ? -12.139 0.626 11.388 1.00 95.44 859 THR A CA 1
ATOM 6903 C C . THR A 1 859 ? -13.562 1.056 11.747 1.00 95.44 859 THR A C 1
ATOM 6905 O O . THR A 1 859 ? -14.499 0.713 11.031 1.00 95.44 859 THR A O 1
ATOM 6908 N N . LEU A 1 860 ? -13.752 1.843 12.815 1.00 95.75 860 LEU A N 1
ATOM 6909 C CA . LEU A 1 860 ? -15.088 2.264 13.243 1.00 95.75 860 LEU A CA 1
ATOM 6910 C C . LEU A 1 860 ? -15.776 3.165 12.207 1.00 95.75 860 LEU A C 1
ATOM 6912 O O . LEU A 1 860 ? -16.941 2.930 11.888 1.00 95.75 860 LEU A O 1
ATOM 6916 N N . ILE A 1 861 ? -15.076 4.159 11.645 1.00 95.75 861 ILE A N 1
ATOM 6917 C CA . ILE A 1 861 ? -15.671 5.029 10.614 1.00 95.75 861 ILE A CA 1
ATOM 6918 C C . ILE A 1 861 ? -15.993 4.250 9.324 1.00 95.75 861 ILE A C 1
ATOM 6920 O O . ILE A 1 861 ? -17.032 4.503 8.713 1.00 95.75 861 ILE A O 1
ATOM 6924 N N . SER A 1 862 ? -15.171 3.255 8.957 1.00 96.50 862 SER A N 1
ATOM 6925 C CA . SER A 1 862 ? -15.430 2.344 7.829 1.00 96.50 862 SER A CA 1
ATOM 6926 C C . SER A 1 862 ? -16.682 1.484 8.082 1.00 96.50 862 SER A C 1
ATOM 6928 O O . SER A 1 862 ? -17.596 1.466 7.252 1.00 96.50 862 SER A O 1
ATOM 6930 N N . ILE A 1 863 ? -16.808 0.881 9.275 1.00 97.50 863 ILE A N 1
ATOM 6931 C CA . ILE A 1 863 ? -17.996 0.119 9.707 1.00 97.50 863 ILE A CA 1
ATOM 6932 C C . ILE A 1 863 ? -19.268 0.973 9.641 1.00 97.50 863 ILE A C 1
ATOM 6934 O O . ILE A 1 863 ? -20.270 0.541 9.069 1.00 97.50 863 ILE A O 1
ATOM 6938 N N . ILE A 1 864 ? -19.246 2.194 10.184 1.00 97.19 864 ILE A N 1
ATOM 6939 C CA . ILE A 1 864 ? -20.430 3.065 10.198 1.00 97.19 864 ILE A CA 1
ATOM 6940 C C . ILE A 1 864 ? -20.818 3.486 8.775 1.00 97.19 864 ILE A C 1
ATOM 6942 O O . ILE A 1 864 ? -22.008 3.493 8.456 1.00 97.19 864 ILE A O 1
ATOM 6946 N N . ASN A 1 865 ? -19.856 3.767 7.886 1.00 96.12 865 ASN A N 1
ATOM 6947 C CA . ASN A 1 865 ? -20.171 4.031 6.481 1.00 96.12 865 ASN A CA 1
ATOM 6948 C C . ASN A 1 865 ? -20.810 2.809 5.794 1.00 96.12 865 ASN A C 1
ATOM 6950 O O . ASN A 1 865 ? -21.801 2.978 5.086 1.00 96.12 865 ASN A O 1
ATOM 6954 N N . MET A 1 866 ? -20.330 1.585 6.051 1.00 94.50 866 MET A N 1
ATOM 6955 C CA . MET A 1 866 ? -20.970 0.370 5.522 1.00 94.50 866 MET A CA 1
ATOM 6956 C C . MET A 1 866 ? -22.409 0.194 6.028 1.00 94.50 866 MET A C 1
ATOM 6958 O O . MET A 1 866 ? -23.282 -0.173 5.243 1.00 94.50 866 MET A O 1
ATOM 6962 N N . ARG A 1 867 ? -22.697 0.526 7.297 1.00 96.25 867 ARG A N 1
ATOM 6963 C CA . ARG A 1 867 ? -24.079 0.529 7.816 1.00 96.25 867 ARG A CA 1
ATOM 6964 C C . ARG A 1 867 ? -24.942 1.630 7.193 1.00 96.25 867 ARG A C 1
ATOM 6966 O O . ARG A 1 867 ? -26.099 1.367 6.884 1.00 96.25 867 ARG A O 1
ATOM 6973 N N . LYS A 1 868 ? -24.389 2.822 6.918 1.00 95.44 868 LYS A N 1
ATOM 6974 C CA . LYS A 1 868 ? -25.072 3.870 6.123 1.00 95.44 868 LYS A CA 1
ATOM 6975 C C . LYS A 1 868 ? -25.298 3.459 4.655 1.00 95.44 868 LYS A C 1
ATOM 6977 O O . LYS A 1 868 ? -26.176 4.019 4.010 1.00 95.44 868 LYS A O 1
ATOM 6982 N N . ASN A 1 869 ? -24.565 2.462 4.155 1.00 93.12 869 ASN A N 1
ATOM 6983 C CA . ASN A 1 869 ? -24.788 1.797 2.866 1.00 93.12 869 ASN A CA 1
ATOM 6984 C C . ASN A 1 869 ? -25.680 0.539 2.978 1.00 93.12 869 ASN A C 1
ATOM 6986 O O . ASN A 1 869 ? -25.694 -0.282 2.069 1.00 93.12 869 ASN A O 1
ATOM 6990 N N . ASN A 1 870 ? -26.441 0.399 4.071 1.00 94.56 870 ASN A N 1
ATOM 6991 C CA . ASN A 1 870 ? -27.395 -0.681 4.363 1.00 94.56 870 ASN A CA 1
ATOM 6992 C C . ASN A 1 870 ? -26.819 -2.098 4.544 1.00 94.56 870 ASN A C 1
ATOM 6994 O O . ASN A 1 870 ? -27.598 -2.999 4.853 1.00 94.56 870 ASN A O 1
ATOM 6998 N N . CYS A 1 871 ? -25.501 -2.307 4.451 1.00 95.88 871 CYS A N 1
ATOM 6999 C CA . CYS A 1 871 ? -24.902 -3.633 4.639 1.00 95.88 871 CYS A CA 1
ATOM 7000 C C . CYS A 1 871 ? -25.226 -4.199 6.031 1.00 95.88 871 CYS A C 1
ATOM 7002 O O . CYS A 1 871 ? -24.948 -3.540 7.040 1.00 95.88 871 CYS A O 1
ATOM 7004 N N . GLN A 1 872 ? -25.748 -5.429 6.107 1.00 95.62 872 GLN A N 1
ATOM 7005 C CA . GLN A 1 872 ? -26.121 -6.077 7.376 1.00 95.62 872 GLN A CA 1
ATOM 7006 C C . GLN A 1 872 ? -25.118 -7.129 7.868 1.00 95.62 872 GLN A C 1
ATOM 7008 O O . GLN A 1 872 ? -25.185 -7.518 9.037 1.00 95.62 872 GLN A O 1
ATOM 7013 N N . LEU A 1 873 ? -24.160 -7.540 7.025 1.00 97.75 873 LEU A N 1
ATOM 7014 C CA . LEU A 1 873 ? -23.169 -8.578 7.338 1.00 97.75 873 LEU A CA 1
ATOM 7015 C C . LEU A 1 873 ? -22.516 -8.404 8.723 1.00 97.75 873 LEU A C 1
ATOM 7017 O O . LEU A 1 873 ? -22.092 -7.288 9.049 1.00 97.75 873 LEU A O 1
ATOM 7021 N N . PRO A 1 874 ? -22.381 -9.475 9.526 1.00 98.12 874 PRO A N 1
ATOM 7022 C CA . PRO A 1 874 ? -21.659 -9.430 10.794 1.00 98.12 874 PRO A CA 1
ATOM 7023 C C . PRO A 1 874 ? -20.169 -9.139 10.572 1.00 98.12 874 PRO A C 1
ATOM 7025 O O . PRO A 1 874 ? -19.596 -9.493 9.537 1.00 98.12 874 PRO A O 1
ATOM 7028 N N . ILE A 1 875 ? -19.542 -8.475 11.547 1.00 98.62 875 ILE A N 1
ATOM 7029 C CA . ILE A 1 875 ? -18.153 -8.008 11.437 1.00 98.62 875 ILE A CA 1
ATOM 7030 C C . ILE A 1 875 ? -17.313 -8.494 12.618 1.00 98.62 875 ILE A C 1
ATOM 7032 O O . ILE A 1 875 ? -17.703 -8.342 13.777 1.00 98.62 875 ILE A O 1
ATOM 7036 N N . GLU A 1 876 ? -16.128 -9.022 12.323 1.00 98.31 876 GLU A N 1
ATOM 7037 C CA . GLU A 1 876 ? -15.106 -9.363 13.314 1.00 98.31 876 GLU A CA 1
ATOM 7038 C C . GLU A 1 876 ? -13.871 -8.468 13.153 1.00 98.31 876 GLU A C 1
ATOM 7040 O O . GLU A 1 876 ? -13.311 -8.335 12.067 1.00 98.31 876 GLU A O 1
ATOM 7045 N N . VAL A 1 877 ? -13.425 -7.851 14.247 1.00 98.06 877 VAL A N 1
ATOM 7046 C CA . VAL A 1 877 ? -12.222 -7.008 14.274 1.00 98.06 877 VAL A CA 1
ATOM 7047 C C . VAL A 1 877 ? -11.137 -7.732 15.066 1.00 98.06 877 VAL A C 1
ATOM 7049 O O . VAL A 1 877 ? -11.229 -7.828 16.290 1.00 98.06 877 VAL A O 1
ATOM 7052 N N . LEU A 1 878 ? -10.113 -8.254 14.385 1.00 97.19 878 LEU A N 1
ATOM 7053 C CA . LEU A 1 878 ? -8.973 -8.890 15.042 1.00 97.19 878 LEU A CA 1
ATOM 7054 C C . LEU A 1 878 ? -8.112 -7.834 15.737 1.00 97.19 878 LEU A C 1
ATOM 7056 O O . LEU A 1 878 ? -7.523 -6.978 15.077 1.00 97.19 878 LEU A O 1
ATOM 7060 N N . ILE A 1 879 ? -7.987 -7.947 17.057 1.00 95.25 879 ILE A N 1
ATOM 7061 C CA . ILE A 1 879 ? -7.049 -7.174 17.869 1.00 95.25 879 ILE A CA 1
ATOM 7062 C C . ILE A 1 879 ? -5.805 -8.043 18.144 1.00 95.25 879 ILE A C 1
ATOM 7064 O O . ILE A 1 879 ? -5.938 -9.096 18.780 1.00 95.25 879 ILE A O 1
ATOM 7068 N N . PRO A 1 880 ? -4.600 -7.655 17.675 1.00 93.06 880 PRO A N 1
ATOM 7069 C CA . PRO A 1 880 ? -3.408 -8.493 17.817 1.00 93.06 880 PRO A CA 1
ATOM 7070 C C . PRO A 1 880 ? -2.823 -8.550 19.232 1.00 93.06 880 PRO A C 1
ATOM 7072 O O . PRO A 1 880 ? -2.328 -9.605 19.624 1.00 93.06 880 PRO A O 1
ATOM 7075 N N . LYS A 1 881 ? -2.839 -7.436 19.983 1.00 90.19 881 LYS A N 1
ATOM 7076 C CA . LYS A 1 881 ? -2.166 -7.318 21.292 1.00 90.19 881 LYS A CA 1
ATOM 7077 C C . LYS A 1 881 ? -3.056 -6.756 22.390 1.00 90.19 881 LYS A C 1
ATOM 7079 O O . LYS A 1 881 ? -4.049 -6.090 22.121 1.00 90.19 881 LYS A O 1
ATOM 7084 N N . TYR A 1 882 ? -2.674 -7.026 23.638 1.00 86.50 882 TYR A N 1
ATOM 7085 C CA . TYR A 1 882 ? -3.398 -6.554 24.819 1.00 86.50 882 TYR A CA 1
ATOM 7086 C C . TYR A 1 882 ? -3.424 -5.018 24.898 1.00 86.50 882 TYR A C 1
ATOM 7088 O O . TYR A 1 882 ? -4.476 -4.421 25.093 1.00 86.50 882 TYR A O 1
ATOM 7096 N N . GLU A 1 883 ? -2.284 -4.374 24.650 1.00 87.00 883 GLU A N 1
ATOM 7097 C CA . GLU A 1 883 ? -2.095 -2.920 24.756 1.00 87.00 883 GLU A CA 1
ATOM 7098 C C . GLU A 1 883 ? -2.802 -2.139 23.631 1.00 87.00 883 GLU A C 1
ATOM 7100 O O . GLU A 1 883 ? -2.833 -0.911 23.633 1.00 87.00 883 GLU A O 1
ATOM 7105 N N . GLU A 1 884 ? -3.340 -2.855 22.642 1.00 89.44 884 GLU A N 1
ATOM 7106 C CA . GLU A 1 884 ? -4.071 -2.320 21.493 1.00 89.44 884 GLU A CA 1
ATOM 7107 C C . GLU A 1 884 ? -5.598 -2.501 21.653 1.00 89.44 884 GLU A C 1
ATOM 7109 O O . GLU A 1 884 ? -6.349 -2.086 20.770 1.00 89.44 884 GLU A O 1
ATOM 7114 N N . PHE A 1 885 ? -6.059 -3.109 22.760 1.00 90.19 885 PHE A N 1
ATOM 7115 C CA . PHE A 1 885 ? -7.455 -3.483 23.004 1.00 90.19 885 PHE A CA 1
ATOM 7116 C C . PHE A 1 885 ? -8.242 -2.395 23.753 1.00 90.19 885 PHE A C 1
ATOM 7118 O O . PHE A 1 885 ? -8.028 -2.134 24.935 1.00 90.19 885 PHE A O 1
ATOM 7125 N N . GLU A 1 886 ? -9.225 -1.794 23.084 1.00 90.19 886 GLU A N 1
ATOM 7126 C CA . GLU A 1 886 ? -10.087 -0.748 23.650 1.00 90.19 886 GLU A CA 1
ATOM 7127 C C . GLU A 1 886 ? -11.408 -1.345 24.166 1.00 90.19 886 GLU A C 1
ATOM 7129 O O . GLU A 1 886 ? -12.391 -1.436 23.428 1.00 90.19 886 GLU A O 1
ATOM 7134 N N . LEU A 1 887 ? -11.447 -1.744 25.449 1.00 91.12 887 LEU A N 1
ATOM 7135 C CA . LEU A 1 887 ? -12.585 -2.467 26.048 1.00 91.12 887 LEU A CA 1
ATOM 7136 C C . LEU A 1 887 ? -13.939 -1.785 25.801 1.00 91.12 887 LEU A C 1
ATOM 7138 O O . LEU A 1 887 ? -14.871 -2.441 25.350 1.00 91.12 887 LEU A O 1
ATOM 7142 N N . ASN A 1 888 ? -14.039 -0.469 26.012 1.00 89.69 888 ASN A N 1
ATOM 7143 C CA . ASN A 1 888 ? -15.286 0.268 25.780 1.00 89.69 888 ASN A CA 1
ATOM 7144 C C . ASN A 1 888 ? -15.754 0.199 24.312 1.00 89.69 888 ASN A C 1
ATOM 7146 O O . ASN A 1 888 ? -16.950 0.082 24.048 1.00 89.69 888 ASN A O 1
ATOM 7150 N N . ILE A 1 889 ? -14.824 0.229 23.351 1.00 91.38 889 ILE A N 1
ATOM 7151 C CA . ILE A 1 889 ? -15.150 0.118 21.923 1.00 91.38 889 ILE A CA 1
ATOM 7152 C C . ILE A 1 889 ? -15.661 -1.294 21.614 1.00 91.38 889 ILE A C 1
ATOM 7154 O O . ILE A 1 889 ? -16.702 -1.443 20.972 1.00 91.38 889 ILE A O 1
ATOM 7158 N N . CYS A 1 890 ? -14.966 -2.319 22.114 1.00 93.75 890 CYS A N 1
ATOM 7159 C CA . CYS A 1 890 ? -15.303 -3.725 21.894 1.00 93.75 890 CYS A CA 1
ATOM 7160 C C . CYS A 1 890 ? -16.598 -4.179 22.592 1.00 93.75 890 CYS A C 1
ATOM 7162 O O . CYS A 1 890 ? -17.323 -5.000 22.033 1.00 93.75 890 CYS A O 1
ATOM 7164 N N . GLU A 1 891 ? -16.889 -3.666 23.791 1.00 94.19 891 GLU A N 1
ATOM 7165 C CA . GLU A 1 891 ? -18.044 -4.068 24.606 1.00 94.19 891 GLU A CA 1
ATOM 7166 C C . GLU A 1 891 ? -19.298 -3.223 24.330 1.00 94.19 891 GLU A C 1
ATOM 7168 O O . GLU A 1 891 ? -20.393 -3.776 24.257 1.00 94.19 891 GLU A O 1
ATOM 7173 N N . ASN A 1 892 ? -19.158 -1.903 24.135 1.00 92.88 892 ASN A N 1
ATOM 7174 C CA . ASN A 1 892 ? -20.302 -0.979 24.117 1.00 92.88 892 ASN A CA 1
ATOM 7175 C C . ASN A 1 892 ? -20.556 -0.287 22.768 1.00 92.88 892 ASN A C 1
ATOM 7177 O O . ASN A 1 892 ? -21.681 0.155 22.529 1.00 92.88 892 ASN A O 1
ATOM 7181 N N . ILE A 1 893 ? -19.549 -0.150 21.895 1.00 94.44 893 ILE A N 1
ATOM 7182 C CA . ILE A 1 893 ? -19.682 0.610 20.636 1.00 94.44 893 ILE A CA 1
ATOM 7183 C C . ILE A 1 893 ? -19.886 -0.313 19.435 1.00 94.44 893 ILE A C 1
ATOM 7185 O O . ILE A 1 893 ? -20.918 -0.222 18.774 1.00 94.44 893 ILE A O 1
ATOM 7189 N N . LEU A 1 894 ? -18.950 -1.226 19.162 1.00 96.19 894 LEU A N 1
ATOM 7190 C CA . LEU A 1 894 ? -19.023 -2.128 18.006 1.00 96.19 894 LEU A CA 1
ATOM 7191 C C . LEU A 1 894 ? -20.296 -3.002 17.980 1.00 96.19 894 LEU A C 1
ATOM 7193 O O . LEU A 1 894 ? -20.891 -3.110 16.902 1.00 96.19 894 LEU A O 1
ATOM 7197 N N . PRO A 1 895 ? -20.811 -3.535 19.111 1.00 96.44 895 PRO A N 1
ATOM 7198 C CA . PRO A 1 895 ? -22.039 -4.332 19.092 1.00 96.44 895 PRO A CA 1
ATOM 7199 C C . PRO A 1 895 ? -23.281 -3.576 18.597 1.00 96.44 895 PRO A C 1
ATOM 7201 O O . PRO A 1 895 ? -24.160 -4.197 18.001 1.00 96.44 895 PRO A O 1
ATOM 7204 N N . LYS A 1 896 ? -23.335 -2.239 18.740 1.00 96.12 896 LYS A N 1
ATOM 7205 C CA . LYS A 1 896 ? -24.411 -1.400 18.165 1.00 96.12 896 LYS A CA 1
ATOM 7206 C C . LYS A 1 896 ? -24.471 -1.489 16.634 1.00 96.12 896 LYS A C 1
ATOM 7208 O O . LYS A 1 896 ? -25.517 -1.242 16.045 1.00 96.12 896 LYS A O 1
ATOM 7213 N N . TYR A 1 897 ? -23.352 -1.838 15.998 1.00 96.94 897 TYR A N 1
ATOM 7214 C CA . TYR A 1 897 ? -23.176 -1.898 14.550 1.00 96.94 897 TYR A CA 1
ATOM 7215 C C . TYR A 1 897 ? -23.036 -3.339 14.031 1.00 96.94 897 TYR A C 1
ATOM 7217 O O . TYR A 1 897 ? -22.444 -3.539 12.972 1.00 96.94 897 TYR A O 1
ATOM 7225 N N . ASN A 1 898 ? -23.552 -4.348 14.749 1.00 97.25 898 ASN A N 1
ATOM 7226 C CA . ASN A 1 898 ? -23.388 -5.775 14.419 1.00 97.25 898 ASN A CA 1
ATOM 7227 C C . ASN A 1 898 ? -21.907 -6.154 14.176 1.00 97.25 898 ASN A C 1
ATOM 7229 O O . ASN A 1 898 ? -21.550 -6.781 13.175 1.00 97.25 898 ASN A O 1
ATOM 7233 N N . ALA A 1 899 ? -21.029 -5.684 15.065 1.00 97.88 899 ALA A N 1
ATOM 7234 C CA . ALA A 1 899 ? -19.593 -5.926 15.026 1.00 97.88 899 ALA A CA 1
ATOM 7235 C C . ALA A 1 899 ? -19.076 -6.363 16.407 1.00 97.88 899 ALA A C 1
ATOM 7237 O O . ALA A 1 899 ? -19.581 -5.919 17.438 1.00 97.88 899 ALA A O 1
ATOM 7238 N N . LYS A 1 900 ? -18.047 -7.214 16.441 1.00 96.12 900 LYS A N 1
ATOM 7239 C CA . LYS A 1 900 ? -17.373 -7.650 17.676 1.00 96.12 900 LYS A CA 1
ATOM 7240 C C . LYS A 1 900 ? -15.855 -7.663 17.495 1.00 96.12 900 LYS A C 1
ATOM 7242 O O . LYS A 1 900 ? -15.355 -7.947 16.408 1.00 96.12 900 LYS A O 1
ATOM 7247 N N . CYS A 1 901 ? -15.114 -7.390 18.564 1.00 96.19 901 CYS A N 1
ATOM 7248 C CA . CYS A 1 901 ? -13.681 -7.682 18.594 1.00 96.19 901 CYS A CA 1
ATOM 7249 C C . CYS A 1 901 ? -13.452 -9.194 18.731 1.00 96.19 901 CYS A C 1
ATOM 7251 O O . CYS A 1 901 ? -14.235 -9.874 19.393 1.00 96.19 901 CYS A O 1
ATOM 7253 N N . ILE A 1 902 ? -12.367 -9.696 18.143 1.00 94.69 902 ILE A N 1
ATOM 7254 C CA . ILE A 1 902 ? -11.800 -11.028 18.394 1.00 94.69 902 ILE A CA 1
ATOM 7255 C C . ILE A 1 902 ? -10.308 -10.856 18.724 1.00 94.69 902 ILE A C 1
ATOM 7257 O O . ILE A 1 902 ? -9.664 -9.947 18.202 1.00 94.69 902 ILE A O 1
ATOM 7261 N N . TYR A 1 903 ? -9.744 -11.672 19.616 1.00 93.25 903 TYR A N 1
ATOM 7262 C CA . TYR A 1 903 ? -8.409 -11.427 20.185 1.00 93.25 903 TYR A CA 1
ATOM 7263 C C . TYR A 1 903 ? -7.402 -12.515 19.811 1.00 93.25 903 TYR A C 1
ATOM 7265 O O . TYR A 1 903 ? -7.629 -13.691 20.092 1.00 93.25 903 TYR A O 1
ATOM 7273 N N . LEU A 1 904 ? -6.282 -12.129 19.187 1.00 93.00 904 LEU A N 1
ATOM 7274 C CA . LEU A 1 904 ? -5.360 -13.081 18.557 1.00 93.00 904 LEU A CA 1
ATOM 7275 C C . LEU A 1 904 ? -4.826 -14.168 19.521 1.00 93.00 904 LEU A C 1
ATOM 7277 O O . LEU A 1 904 ? -4.953 -15.338 19.161 1.00 93.00 904 LEU A O 1
ATOM 7281 N N . PRO A 1 905 ? -4.306 -13.863 20.730 1.00 90.25 905 PRO A N 1
ATOM 7282 C CA . PRO A 1 905 ? -3.884 -14.895 21.684 1.00 90.25 905 PRO A CA 1
ATOM 7283 C C . PRO A 1 905 ? -4.980 -15.904 22.053 1.00 90.25 905 PRO A C 1
ATOM 7285 O O . PRO A 1 905 ? -4.719 -17.103 22.043 1.00 90.25 905 PRO A O 1
ATOM 7288 N N . THR A 1 906 ? -6.228 -15.470 22.271 1.00 88.38 906 THR A N 1
ATOM 7289 C CA . THR A 1 906 ? -7.355 -16.386 22.552 1.00 88.38 906 THR A CA 1
ATOM 7290 C C . THR A 1 906 ? -7.681 -17.303 21.367 1.00 88.38 906 THR A C 1
ATOM 7292 O O . THR A 1 906 ? -8.146 -18.421 21.576 1.00 88.38 906 THR A O 1
ATOM 7295 N N . LEU A 1 907 ? -7.415 -16.868 20.131 1.00 90.19 907 LEU A N 1
ATOM 7296 C CA . LEU A 1 907 ? -7.695 -17.633 18.908 1.00 90.19 907 LEU A CA 1
ATOM 7297 C C . LEU A 1 907 ? -6.607 -18.653 18.532 1.00 90.19 907 LEU A C 1
ATOM 7299 O O . LEU A 1 907 ? -6.889 -19.566 17.758 1.00 90.19 907 LEU A O 1
ATOM 7303 N N . VAL A 1 908 ? -5.377 -18.508 19.045 1.00 89.94 908 VAL A N 1
ATOM 7304 C CA . VAL A 1 908 ? -4.251 -19.434 18.771 1.00 89.94 908 VAL A CA 1
ATOM 7305 C C . VAL A 1 908 ? -3.722 -20.163 20.012 1.00 89.94 908 VAL A C 1
ATOM 7307 O O . VAL A 1 908 ? -3.061 -21.191 19.880 1.00 89.94 908 VAL A O 1
ATOM 7310 N N . GLY A 1 909 ? -4.027 -19.659 21.208 1.00 86.94 909 GLY A N 1
ATOM 7311 C CA . GLY A 1 909 ? -3.479 -20.100 22.488 1.00 86.94 909 GLY A CA 1
ATOM 7312 C C . GLY A 1 909 ? -2.128 -19.459 22.813 1.00 86.94 909 GLY A C 1
ATOM 7313 O O . GLY A 1 909 ? -1.271 -19.299 21.939 1.00 86.94 909 GLY A O 1
ATOM 7314 N N . ASP A 1 910 ? -1.909 -19.141 24.090 1.00 83.25 910 ASP A N 1
ATOM 7315 C CA . ASP A 1 910 ? -0.738 -18.381 24.549 1.00 83.25 910 ASP A CA 1
ATOM 7316 C C . ASP A 1 910 ? 0.587 -19.052 24.156 1.00 83.25 910 ASP A C 1
ATOM 7318 O O . ASP A 1 910 ? 1.476 -18.398 23.614 1.00 83.25 910 ASP A O 1
ATOM 7322 N N . LYS A 1 911 ? 0.682 -20.386 24.274 1.00 84.75 911 LYS A N 1
ATOM 7323 C CA . LYS A 1 911 ? 1.869 -21.161 23.854 1.00 84.75 911 LYS A CA 1
ATOM 7324 C C . LYS A 1 911 ? 2.251 -20.948 22.386 1.00 84.75 911 LYS A C 1
ATOM 7326 O O . LYS A 1 911 ? 3.434 -20.944 22.050 1.00 84.75 911 LYS A O 1
ATOM 7331 N N . VAL A 1 912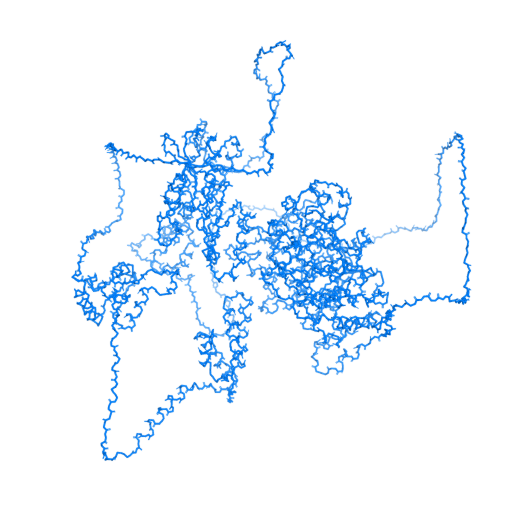 ? 1.265 -20.810 21.498 1.00 88.44 912 VAL A N 1
ATOM 7332 C CA . VAL A 1 912 ? 1.489 -20.554 20.066 1.00 88.44 912 VAL A CA 1
ATOM 7333 C C . VAL A 1 912 ? 1.852 -19.084 19.871 1.00 88.44 912 VAL A C 1
ATOM 7335 O O . VAL A 1 912 ? 2.847 -18.776 19.215 1.00 88.44 912 VAL A O 1
ATOM 7338 N N . TYR A 1 913 ? 1.088 -18.178 20.482 1.00 89.44 913 TYR A N 1
ATOM 7339 C CA . TYR A 1 913 ? 1.308 -16.738 20.386 1.00 89.44 913 TYR A CA 1
ATOM 7340 C C . TYR A 1 913 ? 2.725 -16.325 20.831 1.00 89.44 913 TYR A C 1
ATOM 7342 O O . TYR A 1 913 ? 3.433 -15.640 20.086 1.00 89.44 913 TYR A O 1
ATOM 7350 N N . GLU A 1 914 ? 3.181 -16.817 21.986 1.00 87.25 914 GLU A N 1
ATOM 7351 C CA . GLU A 1 914 ? 4.530 -16.584 22.514 1.00 87.25 914 GLU A CA 1
ATOM 7352 C C . GLU A 1 914 ? 5.625 -17.204 21.634 1.00 87.25 914 GLU A C 1
ATOM 7354 O O . GLU A 1 914 ? 6.638 -16.554 21.363 1.00 87.25 914 GLU A O 1
ATOM 7359 N N . LYS A 1 915 ? 5.423 -18.441 21.147 1.00 87.62 915 LYS A N 1
ATOM 7360 C CA . LYS A 1 915 ? 6.411 -19.158 20.320 1.00 87.62 915 LYS A CA 1
ATOM 7361 C C . LYS A 1 915 ? 6.668 -18.464 18.980 1.00 87.62 915 LYS A C 1
ATOM 7363 O O . LYS A 1 915 ? 7.819 -18.407 18.547 1.00 87.62 915 LYS A O 1
ATOM 7368 N N . TYR A 1 916 ? 5.623 -17.971 18.310 1.00 84.06 916 TYR A N 1
ATOM 7369 C CA . TYR A 1 916 ? 5.736 -17.440 16.943 1.00 84.06 916 TYR A CA 1
ATOM 7370 C C . TYR A 1 916 ? 5.854 -15.912 16.861 1.00 84.06 916 TYR A C 1
ATOM 7372 O O . TYR A 1 916 ? 6.374 -15.420 15.861 1.00 84.06 916 TYR A O 1
ATOM 7380 N N . ASN A 1 917 ? 5.463 -15.161 17.902 1.00 81.94 917 ASN A N 1
ATOM 7381 C CA . ASN A 1 917 ? 5.686 -13.709 18.018 1.00 81.94 917 ASN A CA 1
ATOM 7382 C C . ASN A 1 917 ? 5.242 -12.926 16.759 1.00 81.94 917 ASN A C 1
ATOM 7384 O O . ASN A 1 917 ? 6.032 -12.198 16.143 1.00 81.94 917 ASN A O 1
ATOM 7388 N N . PHE A 1 918 ? 3.979 -13.138 16.368 1.00 87.44 918 PHE A N 1
ATOM 7389 C CA . PHE A 1 918 ? 3.382 -12.664 15.115 1.00 87.44 918 PHE A CA 1
ATOM 7390 C C . PHE A 1 918 ? 3.485 -11.146 14.928 1.00 87.44 918 PHE A C 1
ATOM 7392 O O . PHE A 1 918 ? 3.182 -10.381 15.850 1.00 87.44 918 PHE A O 1
ATOM 7399 N N . LYS A 1 919 ? 3.869 -10.698 13.723 1.00 85.56 919 LYS A N 1
ATOM 7400 C CA . LYS A 1 919 ? 4.117 -9.276 13.412 1.00 85.56 919 LYS A CA 1
ATOM 7401 C C . LYS A 1 919 ? 3.680 -8.871 12.006 1.00 85.56 919 LYS A C 1
ATOM 7403 O O . LYS A 1 919 ? 3.860 -9.607 11.038 1.00 85.56 919 LYS A O 1
ATOM 7408 N N . GLY A 1 920 ? 3.225 -7.621 11.900 1.00 83.00 920 GLY A N 1
ATOM 7409 C CA . GLY A 1 920 ? 3.004 -6.926 10.632 1.00 83.00 920 GLY A CA 1
ATOM 7410 C C . GLY A 1 920 ? 2.009 -7.649 9.726 1.00 83.00 920 GLY A C 1
ATOM 7411 O O . GLY A 1 920 ? 0.924 -8.027 10.157 1.00 83.00 920 GLY A O 1
ATOM 7412 N N . TYR A 1 921 ? 2.404 -7.853 8.473 1.00 81.62 921 TYR A N 1
ATOM 7413 C CA . TYR A 1 921 ? 1.577 -8.414 7.403 1.00 81.62 921 TYR A CA 1
ATOM 7414 C C . TYR A 1 921 ? 0.966 -9.802 7.700 1.00 81.62 921 TYR A C 1
ATOM 7416 O O . TYR A 1 921 ? -0.067 -10.161 7.138 1.00 81.62 921 TYR A O 1
ATOM 7424 N N . GLN A 1 922 ? 1.528 -10.558 8.650 1.00 88.06 922 GLN A N 1
ATOM 7425 C CA . GLN A 1 922 ? 0.974 -11.842 9.101 1.00 88.06 922 GLN A CA 1
ATOM 7426 C C . GLN A 1 922 ? -0.460 -11.718 9.641 1.00 88.06 922 GLN A C 1
ATOM 7428 O O . GLN A 1 922 ? -1.252 -12.647 9.482 1.00 88.06 922 GLN A O 1
ATOM 7433 N N . TYR A 1 923 ? -0.823 -10.575 10.239 1.00 93.12 923 TYR A N 1
ATOM 7434 C CA . TYR A 1 923 ? -2.143 -10.389 10.848 1.00 93.12 923 TYR A CA 1
ATOM 7435 C C . TYR A 1 923 ? -3.302 -10.498 9.848 1.00 93.12 923 TYR A C 1
ATOM 7437 O O . TYR A 1 923 ? -4.372 -10.944 10.246 1.00 93.12 923 TYR A O 1
ATOM 7445 N N . LYS A 1 924 ? -3.099 -10.182 8.559 1.00 94.31 924 LYS A N 1
ATOM 7446 C CA . LYS A 1 924 ? -4.138 -10.330 7.524 1.00 94.31 924 LYS A CA 1
ATOM 7447 C C . LYS A 1 924 ? -4.513 -11.794 7.292 1.00 94.31 924 LYS A C 1
ATOM 7449 O O . LYS A 1 924 ? -5.683 -12.157 7.396 1.00 94.31 924 LYS A O 1
ATOM 7454 N N . SER A 1 925 ? -3.510 -12.649 7.063 1.00 94.06 925 SER A N 1
ATOM 7455 C CA . SER A 1 925 ? -3.717 -14.101 6.946 1.00 94.06 925 SER A CA 1
ATOM 7456 C C . SER A 1 925 ? -4.283 -14.699 8.237 1.00 94.06 925 SER A C 1
ATOM 7458 O O . SER A 1 925 ? -5.151 -15.561 8.170 1.00 94.06 925 SER A O 1
ATOM 7460 N N . LEU A 1 926 ? -3.852 -14.223 9.412 1.00 95.75 926 LEU A N 1
ATOM 7461 C CA . LEU A 1 926 ? -4.372 -14.690 10.704 1.00 95.75 926 LEU A CA 1
ATOM 7462 C C . LEU A 1 926 ? -5.838 -14.294 10.930 1.00 95.75 926 LEU A C 1
ATOM 7464 O O . LEU A 1 926 ? -6.628 -15.135 11.345 1.00 95.75 926 LEU A O 1
ATOM 7468 N N . ALA A 1 927 ? -6.229 -13.053 10.631 1.00 96.62 927 ALA A N 1
ATOM 7469 C CA . ALA A 1 927 ? -7.613 -12.595 10.762 1.00 96.62 927 ALA A CA 1
ATOM 7470 C C . ALA A 1 927 ? -8.539 -13.370 9.817 1.00 96.62 927 ALA A C 1
ATOM 7472 O O . ALA A 1 927 ? -9.587 -13.876 10.227 1.00 96.62 927 ALA A O 1
ATOM 7473 N N . LEU A 1 928 ? -8.103 -13.549 8.569 1.00 96.44 928 LEU A N 1
ATOM 7474 C CA . LEU A 1 928 ? -8.801 -14.377 7.598 1.00 96.44 928 LEU A CA 1
ATOM 7475 C C . LEU A 1 928 ? -8.914 -15.831 8.078 1.00 96.44 928 LEU A C 1
ATOM 7477 O O . LEU A 1 928 ? -9.997 -16.398 8.033 1.00 96.44 928 LEU A O 1
ATOM 7481 N N . ALA A 1 929 ? -7.846 -16.428 8.605 1.00 96.06 929 ALA A N 1
ATOM 7482 C CA . ALA A 1 929 ? -7.845 -17.827 9.021 1.00 96.06 929 ALA A CA 1
ATOM 7483 C C . ALA A 1 929 ? -8.613 -18.114 10.324 1.00 96.06 929 ALA A C 1
ATOM 7485 O O . ALA A 1 929 ? -9.250 -19.161 10.430 1.00 96.06 929 ALA A O 1
ATOM 7486 N N . LEU A 1 930 ? -8.587 -17.204 11.300 1.00 96.19 930 LEU A N 1
ATOM 7487 C CA . LEU A 1 930 ? -9.078 -17.453 12.664 1.00 96.19 930 LEU A CA 1
ATOM 7488 C C . LEU A 1 930 ? -10.482 -16.897 12.951 1.00 96.19 930 LEU A C 1
ATOM 7490 O O . LEU A 1 930 ? -11.097 -17.296 13.945 1.00 96.19 930 LEU A O 1
ATOM 7494 N N . SER A 1 931 ? -10.988 -16.010 12.089 1.00 97.19 931 SER A N 1
ATOM 7495 C CA . SER A 1 931 ? -12.380 -15.536 12.117 1.00 97.19 931 SER A CA 1
ATOM 7496 C C . SER A 1 931 ? -13.386 -16.686 12.019 1.00 97.19 931 SER A C 1
ATOM 7498 O O . SER A 1 931 ? -13.108 -17.714 11.395 1.00 97.19 931 SER A O 1
ATOM 7500 N N . SER A 1 932 ? -14.565 -16.508 12.613 1.00 96.81 932 SER A N 1
ATOM 7501 C CA . SER A 1 932 ? -15.612 -17.540 12.686 1.00 96.81 932 SER A CA 1
ATOM 7502 C C . SER A 1 932 ? -16.236 -17.881 11.330 1.00 96.81 932 SER A C 1
ATOM 7504 O O . SER A 1 932 ? -16.636 -19.026 11.120 1.00 96.81 932 SER A O 1
ATOM 7506 N N . PHE A 1 933 ? -16.287 -16.924 10.398 1.00 97.81 933 PHE A N 1
ATOM 7507 C CA . PHE A 1 933 ? -17.049 -17.072 9.157 1.00 97.81 933 PHE A CA 1
ATOM 7508 C C . PHE A 1 933 ? -16.433 -18.067 8.163 1.00 97.81 933 PHE A C 1
ATOM 7510 O O . PHE A 1 933 ? -15.211 -18.160 8.051 1.00 97.81 933 PHE A O 1
ATOM 7517 N N . GLU A 1 934 ? -17.257 -18.757 7.374 1.00 97.56 934 GLU A N 1
ATOM 7518 C CA . GLU A 1 934 ? -16.800 -19.624 6.274 1.00 97.56 934 GLU A CA 1
ATOM 7519 C C . GLU A 1 934 ? -16.449 -18.813 5.012 1.00 97.56 934 GLU A C 1
ATOM 7521 O O . GLU A 1 934 ? -15.479 -19.119 4.314 1.00 97.56 934 GLU A O 1
ATOM 7526 N N . ASN A 1 935 ? -17.212 -17.752 4.741 1.00 98.44 935 ASN A N 1
ATOM 7527 C CA . ASN A 1 935 ? -17.055 -16.873 3.586 1.00 98.44 935 ASN A CA 1
ATOM 7528 C C . ASN A 1 935 ? -16.744 -15.452 4.083 1.00 98.44 935 ASN A C 1
ATOM 7530 O O . ASN A 1 935 ? -17.522 -14.860 4.828 1.00 98.44 935 ASN A O 1
ATOM 7534 N N . VAL A 1 936 ? -15.584 -14.910 3.712 1.00 98.56 936 VAL A N 1
ATOM 7535 C CA . VAL A 1 936 ? -15.037 -13.683 4.312 1.00 98.56 936 VAL A CA 1
ATOM 7536 C C . VAL A 1 936 ? -14.728 -12.632 3.255 1.00 98.56 936 VAL A C 1
ATOM 7538 O O . VAL A 1 936 ? -14.091 -12.939 2.250 1.00 98.56 936 VAL A O 1
ATOM 7541 N N . LEU A 1 937 ? -15.111 -11.385 3.538 1.00 98.62 937 LEU A N 1
ATOM 7542 C CA . LEU A 1 937 ? -14.465 -10.189 2.999 1.00 98.62 937 LEU A CA 1
ATOM 7543 C C . LEU A 1 937 ? -13.429 -9.725 4.027 1.00 98.62 937 LEU A C 1
ATOM 7545 O O . LEU A 1 937 ? -13.794 -9.264 5.106 1.00 98.62 937 LEU A O 1
ATOM 7549 N N . LEU A 1 938 ? -12.144 -9.854 3.710 1.00 98.31 938 LEU A N 1
ATOM 7550 C CA . LEU A 1 938 ? -11.080 -9.214 4.481 1.00 98.31 938 LEU A CA 1
ATOM 7551 C C . LEU A 1 938 ? -10.954 -7.768 3.995 1.00 98.31 938 LEU A C 1
ATOM 7553 O O . LEU A 1 938 ? -10.936 -7.547 2.784 1.00 98.31 938 LEU A O 1
ATOM 7557 N N . LEU A 1 939 ? -10.853 -6.807 4.912 1.00 97.00 939 LEU A N 1
ATOM 7558 C CA . LEU A 1 939 ? -10.777 -5.382 4.590 1.00 97.00 939 LEU A CA 1
ATOM 7559 C C . LEU A 1 939 ? -9.786 -4.666 5.525 1.00 97.00 939 LEU A C 1
ATOM 7561 O O . LEU A 1 939 ? -9.812 -4.863 6.741 1.00 97.00 939 LEU A O 1
ATOM 7565 N N . ASP A 1 940 ? -8.899 -3.840 4.968 1.00 95.06 940 ASP A N 1
ATOM 7566 C CA . ASP A 1 940 ? -8.003 -2.991 5.762 1.00 95.06 940 ASP A CA 1
ATOM 7567 C C . ASP A 1 940 ? -8.776 -1.844 6.432 1.00 95.06 940 ASP A C 1
ATOM 7569 O O . ASP A 1 940 ? -9.770 -1.343 5.910 1.00 95.06 940 ASP A O 1
ATOM 7573 N N . ALA A 1 941 ? -8.300 -1.391 7.595 1.00 93.69 941 ALA A N 1
ATOM 7574 C CA . ALA A 1 941 ? -8.980 -0.372 8.400 1.00 93.69 941 ALA A CA 1
ATOM 7575 C C . ALA A 1 941 ? -9.163 0.980 7.679 1.00 93.69 941 ALA A C 1
ATOM 7577 O O . ALA A 1 941 ? -10.126 1.691 7.947 1.00 93.69 941 ALA A O 1
ATOM 7578 N N . ASP A 1 942 ? -8.253 1.346 6.772 1.00 92.94 942 ASP A N 1
ATOM 7579 C CA . ASP A 1 942 ? -8.343 2.525 5.898 1.00 92.94 942 ASP A CA 1
ATOM 7580 C C . ASP A 1 942 ? -8.901 2.229 4.498 1.00 92.94 942 ASP A C 1
ATOM 7582 O O . ASP A 1 942 ? -8.846 3.084 3.612 1.00 92.94 942 ASP A O 1
ATOM 7586 N N . ASN A 1 943 ? -9.484 1.048 4.302 1.00 95.38 943 ASN A N 1
ATOM 7587 C CA . ASN A 1 943 ? -10.268 0.716 3.127 1.00 95.38 943 ASN A CA 1
ATOM 7588 C C . ASN A 1 943 ? -11.765 0.728 3.465 1.00 95.38 943 ASN A C 1
ATOM 7590 O O . ASN A 1 943 ? -12.204 0.245 4.511 1.00 95.38 943 ASN A O 1
ATOM 7594 N N . THR A 1 944 ? -12.561 1.357 2.604 1.00 94.00 944 THR A N 1
ATOM 7595 C CA . THR A 1 944 ? -13.991 1.586 2.843 1.00 94.00 944 THR A CA 1
ATOM 7596 C C . THR A 1 944 ? -14.799 1.232 1.602 1.00 94.00 944 THR A C 1
ATOM 7598 O O . THR A 1 944 ? -14.505 1.713 0.509 1.00 94.00 944 THR A O 1
ATOM 7601 N N . ALA A 1 945 ? -15.839 0.414 1.765 1.00 95.31 945 ALA A N 1
ATOM 7602 C CA . ALA A 1 945 ? -16.772 0.105 0.686 1.00 95.31 945 ALA A CA 1
ATOM 7603 C C . ALA A 1 945 ? -17.724 1.292 0.423 1.00 95.31 945 ALA A C 1
ATOM 7605 O O . ALA A 1 945 ? -18.374 1.798 1.342 1.00 95.31 945 ALA A O 1
ATOM 7606 N N . LEU A 1 946 ? -17.818 1.724 -0.836 1.00 95.31 946 LEU A N 1
ATOM 7607 C CA . LEU A 1 946 ? -18.738 2.773 -1.301 1.00 95.31 946 LEU A CA 1
ATOM 7608 C C . LEU A 1 946 ? -20.174 2.260 -1.490 1.00 95.31 946 LEU A C 1
ATOM 7610 O O . LEU A 1 946 ? -21.116 3.043 -1.479 1.00 95.31 946 LEU A O 1
ATOM 7614 N N . VAL A 1 947 ? -20.346 0.949 -1.648 1.00 93.81 947 VAL A N 1
ATOM 7615 C CA . VAL A 1 947 ? -21.633 0.257 -1.819 1.00 93.81 947 VAL A CA 1
ATOM 7616 C C . VAL A 1 947 ? -21.682 -0.974 -0.912 1.00 93.81 947 VAL A C 1
ATOM 7618 O O . VAL A 1 947 ? -20.670 -1.334 -0.315 1.00 93.81 947 VAL A O 1
ATOM 7621 N N . ASP A 1 948 ? -22.842 -1.620 -0.795 1.00 95.38 948 ASP A N 1
ATOM 7622 C CA . ASP A 1 948 ? -22.995 -2.847 -0.007 1.00 95.38 948 ASP A CA 1
ATOM 7623 C C . ASP A 1 948 ? -22.221 -4.038 -0.629 1.00 95.38 948 ASP A C 1
ATOM 7625 O O . ASP A 1 948 ? -22.569 -4.485 -1.731 1.00 95.38 948 ASP A O 1
ATOM 7629 N N . PRO A 1 949 ? -21.190 -4.585 0.051 1.00 95.94 949 PRO A N 1
ATOM 7630 C CA . PRO A 1 949 ? -20.432 -5.730 -0.444 1.00 95.94 949 PRO A CA 1
ATOM 7631 C C . PRO A 1 949 ? -21.182 -7.067 -0.380 1.00 95.94 949 PRO A C 1
ATOM 7633 O O . PRO A 1 949 ? -20.703 -8.040 -0.963 1.00 95.94 949 PRO A O 1
ATOM 7636 N N . GLU A 1 950 ? -22.330 -7.157 0.302 1.00 95.44 950 GLU A N 1
ATOM 7637 C CA . GLU A 1 950 ? -23.054 -8.421 0.502 1.00 95.44 950 GLU A CA 1
ATOM 7638 C C . GLU A 1 950 ? -23.451 -9.097 -0.821 1.00 95.44 950 GLU A C 1
ATOM 7640 O O . GLU A 1 950 ? -23.334 -10.318 -0.972 1.00 95.44 950 GLU A O 1
ATOM 7645 N N . THR A 1 951 ? -23.812 -8.292 -1.822 1.00 94.12 951 THR A N 1
ATOM 7646 C CA . THR A 1 951 ? -24.176 -8.747 -3.174 1.00 94.12 951 THR A CA 1
ATOM 7647 C C . THR A 1 951 ? -23.078 -9.567 -3.862 1.00 94.12 951 THR A C 1
ATOM 7649 O O . THR A 1 951 ? -23.381 -10.502 -4.609 1.00 94.12 951 THR A O 1
ATOM 7652 N N . VAL A 1 952 ? -21.799 -9.300 -3.568 1.00 97.56 952 VAL A N 1
ATOM 7653 C CA . VAL A 1 952 ? -20.664 -10.006 -4.180 1.00 97.56 952 VAL A CA 1
ATOM 7654 C C . VAL A 1 952 ? -20.634 -11.480 -3.772 1.00 97.56 952 VAL A C 1
ATOM 7656 O O . VAL A 1 952 ? -20.360 -12.321 -4.626 1.00 97.56 952 VAL A O 1
ATOM 7659 N N . PHE A 1 953 ? -21.021 -11.836 -2.540 1.00 97.56 953 PHE A N 1
ATOM 7660 C CA . PHE A 1 953 ? -21.082 -13.239 -2.091 1.00 97.56 953 PHE A CA 1
ATOM 7661 C C . PHE A 1 953 ? -22.107 -14.098 -2.850 1.00 97.56 953 PHE A C 1
ATOM 7663 O O . PHE A 1 953 ? -22.059 -15.325 -2.772 1.00 97.56 953 PHE A O 1
ATOM 7670 N N . HIS A 1 954 ? -23.046 -13.472 -3.562 1.00 95.12 954 HIS A N 1
ATOM 7671 C CA . HIS A 1 954 ? -24.048 -14.140 -4.398 1.00 95.12 954 HIS A CA 1
ATOM 7672 C C . HIS A 1 954 ? -23.736 -14.048 -5.898 1.00 95.12 954 HIS A C 1
ATOM 7674 O O . HIS A 1 954 ? -24.452 -14.620 -6.717 1.00 95.12 954 HIS A O 1
ATOM 7680 N N . SER A 1 955 ? -22.685 -13.316 -6.267 1.00 96.75 955 SER A N 1
ATOM 7681 C CA . SER A 1 955 ? -22.338 -13.040 -7.656 1.00 96.75 955 SER A CA 1
ATOM 7682 C C . SER A 1 955 ? -21.642 -14.224 -8.334 1.00 96.75 955 SER A C 1
ATOM 7684 O O . SER A 1 955 ? -20.901 -14.979 -7.700 1.00 96.75 955 SER A O 1
ATOM 7686 N N . ASN A 1 956 ? -21.817 -14.338 -9.654 1.00 95.25 956 ASN A N 1
ATOM 7687 C CA . ASN A 1 956 ? -21.141 -15.341 -10.480 1.00 95.25 956 ASN A CA 1
ATOM 7688 C C . ASN A 1 956 ? -19.617 -15.432 -10.243 1.00 95.25 956 ASN A C 1
ATOM 7690 O O . ASN A 1 956 ? -19.158 -16.551 -10.023 1.00 95.25 956 ASN A O 1
ATOM 7694 N N . PRO A 1 957 ? -18.819 -14.337 -10.211 1.00 96.56 957 PRO A N 1
ATOM 7695 C CA . PRO A 1 957 ? -17.385 -14.465 -9.955 1.00 96.56 957 PRO A CA 1
ATOM 7696 C C . PRO A 1 957 ? -17.079 -15.065 -8.573 1.00 96.56 957 PRO A C 1
ATOM 7698 O O . PRO A 1 957 ? -16.157 -15.870 -8.460 1.00 96.56 957 PRO A O 1
ATOM 7701 N N . TYR A 1 958 ? -17.851 -14.765 -7.522 1.00 98.19 958 TYR A N 1
ATOM 7702 C CA . TYR A 1 958 ? -17.619 -15.396 -6.216 1.00 98.19 958 TYR A CA 1
ATOM 7703 C C . TYR A 1 958 ? -18.039 -16.872 -6.197 1.00 98.19 958 TYR A C 1
ATOM 7705 O O . TYR A 1 958 ? -17.278 -17.736 -5.755 1.00 98.19 958 TYR A O 1
ATOM 7713 N N . VAL A 1 959 ? -19.230 -17.179 -6.718 1.00 96.56 959 VAL A N 1
ATOM 7714 C CA . VAL A 1 959 ? -19.780 -18.545 -6.749 1.00 96.56 959 VAL A CA 1
ATOM 7715 C C . VAL A 1 959 ? -18.940 -19.473 -7.632 1.00 96.56 959 VAL A C 1
ATOM 7717 O O . VAL A 1 959 ? -18.756 -20.638 -7.279 1.00 96.56 959 VAL A O 1
ATOM 7720 N N . GLU A 1 960 ? -18.365 -18.969 -8.726 1.00 96.56 960 GLU A N 1
ATOM 7721 C CA . GLU A 1 960 ? -17.435 -19.704 -9.587 1.00 96.56 960 GLU A CA 1
ATOM 7722 C C . GLU A 1 960 ? -16.063 -19.851 -8.914 1.00 96.56 960 GLU A C 1
ATOM 7724 O O . GLU A 1 960 ? -15.673 -20.964 -8.555 1.00 96.56 960 GLU A O 1
ATOM 7729 N N . TYR A 1 961 ? -15.360 -18.746 -8.649 1.00 98.00 961 TYR A N 1
ATOM 7730 C CA . TYR A 1 961 ? -13.942 -18.800 -8.282 1.00 98.00 961 TYR A CA 1
ATOM 7731 C C . TYR A 1 961 ? -13.688 -19.022 -6.796 1.00 98.00 961 TYR A C 1
ATOM 7733 O O . TYR A 1 961 ? -12.757 -19.741 -6.472 1.00 98.00 961 TYR A O 1
ATOM 7741 N N . GLY A 1 962 ? -14.495 -18.452 -5.895 1.00 97.88 962 GLY A N 1
ATOM 7742 C CA . GLY A 1 962 ? -14.301 -18.528 -4.439 1.00 97.88 962 GLY A CA 1
ATOM 7743 C C . GLY A 1 962 ? -13.258 -17.568 -3.855 1.00 97.88 962 GLY A C 1
ATOM 7744 O O . GLY A 1 962 ? -13.379 -17.207 -2.685 1.00 97.88 962 GLY A O 1
ATOM 7745 N N . LEU A 1 963 ? -12.281 -17.119 -4.648 1.00 98.56 963 LEU A N 1
ATOM 7746 C CA . LEU A 1 963 ? -11.272 -16.123 -4.280 1.00 98.56 963 LEU A CA 1
ATOM 7747 C C . LEU A 1 963 ? -11.314 -14.942 -5.261 1.00 98.56 963 LEU A C 1
ATOM 7749 O O . LEU A 1 963 ? -11.075 -15.132 -6.455 1.00 98.56 963 LEU A O 1
ATOM 7753 N N . LEU A 1 964 ? -11.606 -13.735 -4.760 1.00 98.50 964 LEU A N 1
ATOM 7754 C CA . LEU A 1 964 ? -11.599 -12.483 -5.532 1.00 98.50 964 LEU A CA 1
ATOM 7755 C C . LEU A 1 964 ? -10.489 -11.555 -5.039 1.00 98.50 964 LEU A C 1
ATOM 7757 O O . LEU A 1 964 ? -10.384 -11.298 -3.837 1.00 98.50 964 LEU A O 1
ATOM 7761 N N . LEU A 1 965 ? -9.694 -11.038 -5.974 1.00 97.69 965 LEU A N 1
ATOM 7762 C CA . LEU A 1 965 ? -8.495 -10.236 -5.729 1.00 97.69 965 LEU A CA 1
ATOM 7763 C C . LEU A 1 965 ? -8.495 -8.975 -6.603 1.00 97.69 965 LEU A C 1
ATOM 7765 O O . LEU A 1 965 ? -8.979 -9.003 -7.736 1.00 97.69 965 LEU A O 1
ATOM 7769 N N . TRP A 1 966 ? -7.907 -7.887 -6.102 1.00 95.88 966 TRP A N 1
ATOM 7770 C CA . TRP A 1 966 ? -7.825 -6.605 -6.809 1.00 95.88 966 TRP A CA 1
ATOM 7771 C C . TRP A 1 966 ? -6.396 -6.277 -7.260 1.00 95.88 966 TRP A C 1
ATOM 7773 O O . TRP A 1 966 ? -5.440 -6.693 -6.602 1.00 95.88 966 TRP A O 1
ATOM 7783 N N . PRO A 1 967 ? -6.228 -5.514 -8.355 1.00 92.31 967 PRO A N 1
ATOM 7784 C CA . PRO A 1 967 ? -4.929 -5.017 -8.786 1.00 92.31 967 PRO A CA 1
ATOM 7785 C C . PRO A 1 967 ? -4.424 -3.859 -7.908 1.00 92.31 967 PRO A C 1
ATOM 7787 O O . PRO A 1 967 ? -5.199 -3.024 -7.428 1.00 92.31 967 PRO A O 1
ATOM 7790 N N . ASP A 1 968 ? -3.102 -3.795 -7.768 1.00 90.19 968 ASP A N 1
ATOM 7791 C CA . ASP A 1 968 ? -2.316 -2.673 -7.237 1.00 90.19 968 ASP A CA 1
ATOM 7792 C C . ASP A 1 968 ? -1.631 -1.926 -8.416 1.00 90.19 968 ASP A C 1
ATOM 7794 O O . ASP A 1 968 ? -1.702 -2.342 -9.574 1.00 90.19 968 ASP A O 1
ATOM 7798 N N . PHE A 1 969 ? -0.972 -0.795 -8.164 1.00 86.38 969 PHE A N 1
ATOM 7799 C CA . PHE A 1 969 ? -0.380 0.069 -9.194 1.00 86.38 969 PHE A CA 1
ATOM 7800 C C . PHE A 1 969 ? 0.876 -0.489 -9.885 1.00 86.38 969 PHE A C 1
ATOM 7802 O O . PHE A 1 969 ? 1.350 0.121 -10.853 1.00 86.38 969 PHE A O 1
ATOM 7809 N N . TRP A 1 970 ? 1.464 -1.576 -9.381 1.00 86.38 970 TRP A N 1
ATOM 7810 C CA . TRP A 1 970 ? 2.825 -1.994 -9.735 1.00 86.38 970 TRP A CA 1
ATOM 7811 C C . TRP A 1 970 ? 2.865 -3.156 -10.726 1.00 86.38 970 TRP A C 1
ATOM 7813 O O . TRP A 1 970 ? 2.024 -4.052 -10.705 1.00 86.38 970 TRP A O 1
ATOM 7823 N N . LYS A 1 971 ? 3.895 -3.168 -11.575 1.00 85.81 971 LYS A N 1
ATOM 7824 C CA . LYS A 1 971 ? 4.244 -4.342 -12.382 1.00 85.81 971 LYS A CA 1
ATOM 7825 C C . LYS A 1 971 ? 4.843 -5.430 -11.493 1.00 85.81 971 LYS A C 1
ATOM 7827 O O . LYS A 1 971 ? 5.609 -5.135 -10.571 1.00 85.81 971 LYS A O 1
ATOM 7832 N N . ARG A 1 972 ? 4.530 -6.685 -11.796 1.00 90.44 972 ARG A N 1
ATOM 7833 C CA . ARG A 1 972 ? 4.962 -7.864 -11.050 1.00 90.44 972 ARG A CA 1
ATOM 7834 C C . ARG A 1 972 ? 6.433 -8.162 -11.296 1.00 90.44 972 ARG A C 1
ATOM 7836 O O . ARG A 1 972 ? 6.869 -8.415 -12.419 1.00 90.44 972 ARG A O 1
ATOM 7843 N N . THR A 1 973 ? 7.195 -8.195 -10.211 1.00 93.25 973 THR A N 1
ATOM 7844 C CA . THR A 1 973 ? 8.644 -8.435 -10.200 1.00 93.25 973 THR A CA 1
ATOM 7845 C C . THR A 1 973 ? 9.024 -9.818 -9.666 1.00 93.25 973 THR A C 1
ATOM 7847 O O . THR A 1 973 ? 10.198 -10.040 -9.384 1.00 93.25 973 THR A O 1
ATOM 7850 N N . THR A 1 974 ? 8.080 -10.760 -9.557 1.00 95.44 974 THR A N 1
ATOM 7851 C CA . THR A 1 974 ? 8.323 -12.131 -9.071 1.00 95.44 974 THR A CA 1
ATOM 7852 C C . THR A 1 974 ? 9.498 -12.800 -9.789 1.00 95.44 974 THR A C 1
ATOM 7854 O O . THR A 1 974 ? 9.617 -12.755 -11.015 1.00 95.44 974 THR A O 1
ATOM 7857 N N . HIS A 1 975 ? 10.406 -13.387 -9.010 1.00 96.50 975 HIS A N 1
ATOM 7858 C CA . HIS A 1 975 ? 11.625 -14.003 -9.520 1.00 96.50 975 HIS A CA 1
ATOM 7859 C C . HIS A 1 975 ? 11.302 -15.302 -10.291 1.00 96.50 975 HIS A C 1
ATOM 7861 O O . HIS A 1 975 ? 10.536 -16.117 -9.776 1.00 96.50 975 HIS A O 1
ATOM 7867 N N . PRO A 1 976 ? 11.894 -15.565 -11.475 1.00 96.94 976 PRO A N 1
ATOM 7868 C CA . PRO A 1 976 ? 11.563 -16.735 -12.293 1.00 96.94 976 PRO A CA 1
ATOM 7869 C C . PRO A 1 976 ? 11.643 -18.085 -11.573 1.00 96.94 976 PRO A C 1
ATOM 7871 O O . PRO A 1 976 ? 10.765 -18.918 -11.774 1.00 96.94 976 PRO A O 1
ATOM 7874 N N . SER A 1 977 ? 12.611 -18.275 -10.672 1.00 97.25 977 SER A N 1
ATOM 7875 C CA . SER A 1 977 ? 12.727 -19.519 -9.892 1.00 97.25 977 SER A CA 1
ATOM 7876 C C . SER A 1 977 ? 11.617 -19.745 -8.862 1.00 97.25 977 SER A C 1
ATOM 7878 O O . SER A 1 977 ? 11.549 -20.831 -8.303 1.00 97.25 977 SER A O 1
ATOM 7880 N N . PHE A 1 978 ? 10.725 -18.775 -8.616 1.00 98.19 978 PHE A N 1
ATOM 7881 C CA . PHE A 1 978 ? 9.499 -19.032 -7.852 1.00 98.19 978 PHE A CA 1
ATOM 7882 C C . PHE A 1 978 ? 8.669 -20.144 -8.504 1.00 98.19 978 PHE A C 1
ATOM 7884 O O . PHE A 1 978 ? 8.201 -21.040 -7.811 1.00 98.19 978 PHE A O 1
ATOM 7891 N N . TYR A 1 979 ? 8.544 -20.116 -9.835 1.00 97.75 979 TYR A N 1
ATOM 7892 C CA . TYR A 1 979 ? 7.768 -21.098 -10.591 1.00 97.75 979 TYR A CA 1
ATOM 7893 C C . TYR A 1 979 ? 8.410 -22.493 -10.531 1.00 97.75 979 TYR A C 1
ATOM 7895 O O . TYR A 1 979 ? 7.705 -23.479 -10.332 1.00 97.75 979 TYR A O 1
ATOM 7903 N N . ASP A 1 980 ? 9.747 -22.562 -10.564 1.00 96.12 980 ASP A N 1
ATOM 7904 C CA . ASP A 1 980 ? 10.498 -23.805 -10.342 1.00 96.12 980 ASP A CA 1
ATOM 7905 C C . ASP A 1 980 ? 10.262 -24.364 -8.918 1.00 96.12 980 ASP A C 1
ATOM 7907 O O . ASP A 1 980 ? 9.974 -25.550 -8.767 1.00 96.12 980 ASP A O 1
ATOM 7911 N N . ILE A 1 981 ? 10.301 -23.507 -7.884 1.00 98.12 981 ILE A N 1
ATOM 7912 C CA . ILE A 1 981 ? 10.094 -23.870 -6.463 1.00 98.12 981 ILE A CA 1
ATOM 7913 C C . ILE A 1 981 ? 8.693 -24.439 -6.193 1.00 98.12 981 ILE A C 1
ATOM 7915 O O . ILE A 1 981 ? 8.534 -25.350 -5.378 1.00 98.12 981 ILE A O 1
ATOM 7919 N N . ILE A 1 982 ? 7.669 -23.922 -6.877 1.00 97.25 982 ILE A N 1
ATOM 7920 C CA . ILE A 1 982 ? 6.287 -24.420 -6.774 1.00 97.25 982 ILE A CA 1
ATOM 7921 C C . ILE A 1 982 ? 5.971 -25.550 -7.771 1.00 97.25 982 ILE A C 1
ATOM 7923 O O . ILE A 1 982 ? 4.826 -25.983 -7.854 1.00 97.25 982 ILE A O 1
ATOM 7927 N N . GLY A 1 983 ? 6.959 -26.030 -8.536 1.00 95.19 983 GLY A N 1
ATOM 7928 C CA . GLY A 1 983 ? 6.795 -27.128 -9.493 1.00 95.19 983 GLY A CA 1
ATOM 7929 C C . GLY A 1 983 ? 6.024 -26.777 -10.775 1.00 95.19 983 GLY A C 1
ATOM 7930 O O . GLY A 1 983 ? 5.639 -27.683 -11.518 1.00 95.19 983 GLY A O 1
ATOM 7931 N N . LEU A 1 984 ? 5.802 -25.491 -11.071 1.00 94.81 984 LEU A N 1
ATOM 7932 C CA . LEU A 1 984 ? 5.090 -25.036 -12.268 1.00 94.81 984 LEU A CA 1
ATOM 7933 C C . LEU A 1 984 ? 6.055 -24.664 -13.396 1.00 94.81 984 LEU A C 1
ATOM 7935 O O . LEU A 1 984 ? 6.824 -23.708 -13.319 1.00 94.81 984 LEU A O 1
ATOM 7939 N N . LYS A 1 985 ? 5.952 -25.381 -14.518 1.00 94.19 985 LYS A N 1
ATOM 7940 C CA . LYS A 1 985 ? 6.713 -25.065 -15.728 1.00 94.19 985 LYS A CA 1
ATOM 7941 C C . LYS A 1 985 ? 6.026 -23.957 -16.533 1.00 94.19 985 LYS A C 1
ATOM 7943 O O . LYS A 1 985 ? 4.955 -24.176 -17.100 1.00 94.19 985 LYS A O 1
ATOM 7948 N N . VAL A 1 986 ? 6.681 -22.804 -16.639 1.00 94.38 986 VAL A N 1
ATOM 7949 C CA . VAL A 1 986 ? 6.272 -21.692 -17.517 1.00 94.38 986 VAL A CA 1
ATOM 7950 C C . VAL A 1 986 ? 6.406 -22.097 -18.990 1.00 94.38 986 VAL A C 1
ATOM 7952 O O . VAL A 1 986 ? 7.434 -22.653 -19.388 1.00 94.38 986 VAL A O 1
ATOM 7955 N N . ASP A 1 987 ? 5.384 -21.822 -19.807 1.00 90.38 987 ASP A N 1
ATOM 7956 C CA . ASP A 1 987 ? 5.443 -22.030 -21.262 1.00 90.38 987 ASP A CA 1
ATOM 7957 C C . ASP A 1 987 ? 5.782 -20.718 -21.975 1.00 90.38 987 ASP A C 1
ATOM 7959 O O . ASP A 1 987 ? 4.945 -19.837 -22.161 1.00 90.38 987 ASP A O 1
ATOM 7963 N N . GLU A 1 988 ? 7.035 -20.612 -22.413 1.00 87.38 988 GLU A N 1
ATOM 7964 C CA . GLU A 1 988 ? 7.581 -19.437 -23.100 1.00 87.38 988 GLU A CA 1
ATOM 7965 C C . GLU A 1 988 ? 6.960 -19.195 -24.494 1.00 87.38 988 GLU A C 1
ATOM 7967 O O . GLU A 1 988 ? 7.117 -18.110 -25.060 1.00 87.38 988 GLU A O 1
ATOM 7972 N N . ASN A 1 989 ? 6.215 -20.166 -25.040 1.00 85.19 989 ASN A N 1
ATOM 7973 C CA . ASN A 1 989 ? 5.581 -20.080 -26.360 1.00 85.19 989 ASN A CA 1
ATOM 7974 C C . ASN A 1 989 ? 4.121 -19.609 -26.305 1.00 85.19 989 ASN A C 1
ATOM 7976 O O . ASN A 1 989 ? 3.580 -19.189 -27.331 1.00 85.19 989 ASN A O 1
ATOM 7980 N N . LYS A 1 990 ? 3.471 -19.677 -25.136 1.00 84.81 990 LYS A N 1
ATOM 7981 C CA . LYS A 1 990 ? 2.053 -19.346 -24.964 1.00 84.81 990 LYS A CA 1
ATOM 7982 C C . LYS A 1 990 ? 1.887 -18.098 -24.098 1.00 84.81 990 LYS A C 1
ATOM 7984 O O . LYS A 1 990 ? 2.572 -17.912 -23.098 1.00 84.81 990 LYS A O 1
ATOM 7989 N N . ARG A 1 991 ? 0.960 -17.223 -24.491 1.00 79.19 991 ARG A N 1
ATOM 7990 C CA . ARG A 1 991 ? 0.543 -16.056 -23.703 1.00 79.19 991 ARG A CA 1
ATOM 7991 C C . ARG A 1 991 ? -0.705 -16.384 -22.889 1.00 79.19 991 ARG A C 1
ATOM 7993 O O . ARG A 1 991 ? -1.676 -16.865 -23.469 1.00 79.19 991 ARG A O 1
ATOM 8000 N N . ARG A 1 992 ? -0.680 -16.051 -21.595 1.00 79.06 992 ARG A N 1
ATOM 8001 C CA . ARG A 1 992 ? -1.878 -15.975 -20.730 1.00 79.06 992 ARG A CA 1
ATOM 8002 C C . ARG A 1 992 ? -2.571 -14.621 -20.829 1.00 79.06 992 ARG A C 1
ATOM 8004 O O . ARG A 1 992 ? -3.780 -14.511 -20.672 1.00 79.06 992 ARG A O 1
ATOM 8011 N N . ASP A 1 993 ? -1.765 -13.589 -21.037 1.00 71.44 993 ASP A N 1
ATOM 8012 C CA . ASP A 1 993 ? -2.153 -12.191 -21.061 1.00 71.44 993 ASP A CA 1
ATOM 8013 C C . ASP A 1 993 ? -1.287 -11.494 -22.102 1.00 71.44 993 ASP A C 1
ATOM 8015 O O . ASP A 1 993 ? -0.215 -11.974 -22.474 1.00 71.44 993 ASP A O 1
ATOM 8019 N N . PHE A 1 994 ? -1.753 -10.357 -22.574 1.00 63.75 994 PHE A N 1
ATOM 8020 C CA . PHE A 1 994 ? -1.084 -9.599 -23.605 1.00 63.75 994 PHE A CA 1
ATOM 8021 C C . PHE A 1 994 ? -0.833 -8.145 -23.161 1.00 63.75 994 PHE A C 1
ATOM 8023 O O . PHE A 1 994 ? 0.139 -7.562 -23.639 1.00 63.75 994 PHE A O 1
ATOM 8030 N N . GLY A 1 995 ? -1.558 -7.597 -22.168 1.00 60.47 995 GLY A N 1
ATOM 8031 C CA . GLY A 1 995 ? -1.182 -6.334 -21.517 1.00 60.47 995 GLY A CA 1
ATOM 8032 C C . GLY A 1 995 ? -2.286 -5.618 -20.728 1.00 60.47 995 GLY A C 1
ATOM 8033 O O . GLY A 1 995 ? -3.388 -6.110 -20.551 1.00 60.47 995 GLY A O 1
ATOM 8034 N N . TYR A 1 996 ? -1.956 -4.421 -20.235 1.00 56.62 996 TYR A N 1
ATOM 8035 C CA . TYR A 1 996 ? -2.622 -3.788 -19.084 1.00 56.62 996 TYR A CA 1
ATOM 8036 C C . TYR A 1 996 ? -3.893 -2.961 -19.368 1.00 56.62 996 TYR A C 1
ATOM 8038 O O . TYR A 1 996 ? -4.402 -2.323 -18.449 1.00 56.62 996 TYR A O 1
ATOM 8046 N N . LYS A 1 997 ? -4.372 -2.895 -20.617 1.00 54.41 997 LYS A N 1
ATOM 8047 C CA . LYS A 1 997 ? -5.663 -2.266 -20.957 1.00 54.41 997 LYS A CA 1
ATOM 8048 C C . LYS A 1 997 ? -6.700 -3.368 -21.150 1.00 54.41 997 LYS A C 1
ATOM 8050 O O . LYS A 1 997 ? -6.389 -4.380 -21.772 1.00 54.41 997 LYS A O 1
ATOM 8055 N N . GLU A 1 998 ? -7.878 -3.199 -20.558 1.00 61.72 998 GLU A N 1
ATOM 8056 C CA . GLU A 1 998 ? -8.741 -4.337 -20.221 1.00 61.72 998 GLU A CA 1
ATOM 8057 C C . GLU A 1 998 ? -9.758 -4.741 -21.292 1.00 61.72 998 GLU A C 1
ATOM 8059 O O . GLU A 1 998 ? -9.922 -4.079 -22.311 1.00 61.72 998 GLU A O 1
ATOM 8064 N N . TYR A 1 999 ? -10.487 -5.816 -20.966 1.00 61.53 999 TYR A N 1
ATOM 8065 C CA . TYR A 1 999 ? -11.673 -6.317 -21.659 1.00 61.53 999 TYR A CA 1
ATOM 8066 C C . TYR A 1 999 ? -11.433 -6.687 -23.125 1.00 61.53 999 TYR A C 1
ATOM 8068 O O . TYR A 1 999 ? -12.065 -6.151 -24.027 1.00 61.53 999 TYR A O 1
ATOM 8076 N N . GLY A 1 1000 ? -10.551 -7.670 -23.335 1.00 52.09 1000 GLY A N 1
ATOM 8077 C CA . GLY A 1 1000 ? -10.435 -8.371 -24.611 1.00 52.09 1000 GLY A CA 1
ATOM 8078 C C . GLY A 1 1000 ? -9.040 -8.909 -24.924 1.00 52.09 1000 GLY A C 1
ATOM 8079 O O . GLY A 1 1000 ? -8.138 -8.938 -24.084 1.00 52.09 1000 GLY A O 1
ATOM 8080 N N . LYS A 1 1001 ? -8.863 -9.333 -26.175 1.00 52.91 1001 LYS A N 1
ATOM 8081 C CA . LYS A 1 1001 ? -7.602 -9.746 -26.804 1.00 52.91 1001 LYS A CA 1
ATOM 8082 C C . LYS A 1 1001 ? -6.801 -8.526 -27.273 1.00 52.91 1001 LYS A C 1
ATOM 8084 O O . LYS A 1 1001 ? -6.604 -8.320 -28.464 1.00 52.91 1001 LYS A O 1
ATOM 8089 N N . TYR A 1 1002 ? -6.320 -7.748 -26.311 1.00 48.59 1002 TYR A N 1
ATOM 8090 C CA . TYR A 1 1002 ? -5.220 -6.778 -26.392 1.00 48.59 1002 TYR A CA 1
ATOM 8091 C C . TYR A 1 1002 ? -4.685 -6.300 -27.760 1.00 48.59 1002 TYR A C 1
ATOM 8093 O O . TYR A 1 1002 ? -4.044 -7.027 -28.530 1.00 48.59 1002 TYR A O 1
ATOM 8101 N N . SER A 1 1003 ? -4.704 -4.980 -27.927 1.00 46.75 1003 SER A N 1
ATOM 8102 C CA . SER A 1 1003 ? -3.905 -4.270 -28.921 1.00 46.75 1003 SER A CA 1
ATOM 8103 C C . SER A 1 1003 ? -2.448 -4.014 -28.471 1.00 46.75 1003 SER A C 1
ATOM 8105 O O . SER A 1 1003 ? -2.192 -3.108 -27.681 1.00 46.75 1003 SER A O 1
ATOM 8107 N N . LYS A 1 1004 ? -1.504 -4.714 -29.118 1.00 47.19 1004 LYS A N 1
ATOM 8108 C CA . LYS A 1 1004 ? -0.084 -4.346 -29.363 1.00 47.19 1004 LYS A CA 1
ATOM 8109 C C . LYS A 1 1004 ? 0.872 -4.162 -28.146 1.00 47.19 1004 LYS A C 1
ATOM 8111 O O . LYS A 1 1004 ? 0.668 -3.236 -27.370 1.00 47.19 1004 LYS A O 1
ATOM 8116 N N . PRO A 1 1005 ? 1.973 -4.953 -28.038 1.00 51.38 1005 PRO A N 1
ATOM 8117 C CA . PRO A 1 1005 ? 2.880 -4.982 -26.876 1.00 51.38 1005 PRO A CA 1
ATOM 8118 C C . PRO A 1 1005 ? 3.331 -3.614 -26.334 1.00 51.38 1005 PRO A C 1
ATOM 8120 O O . PRO A 1 1005 ? 3.763 -2.758 -27.102 1.00 51.38 1005 PRO A O 1
ATOM 8123 N N . VAL A 1 1006 ? 3.351 -3.458 -24.998 1.00 56.72 1006 VAL A N 1
ATOM 8124 C CA . VAL A 1 1006 ? 4.007 -2.343 -24.263 1.00 56.72 1006 VAL A CA 1
ATOM 8125 C C . VAL A 1 1006 ? 5.528 -2.569 -24.208 1.00 56.72 1006 VAL A C 1
ATOM 8127 O O . VAL A 1 1006 ? 6.185 -2.422 -23.175 1.00 56.72 1006 VAL A O 1
ATOM 8130 N N . SER A 1 1007 ? 6.063 -3.086 -25.310 1.00 60.06 1007 SER A N 1
ATOM 8131 C CA . SER A 1 1007 ? 7.447 -3.478 -25.496 1.00 60.06 1007 SER A CA 1
ATOM 8132 C C . SER A 1 1007 ? 7.774 -3.563 -26.989 1.00 60.06 1007 SER A C 1
ATOM 8134 O O . SER A 1 1007 ? 6.875 -3.813 -27.794 1.00 60.06 1007 SER A O 1
ATOM 8136 N N . PRO A 1 1008 ? 9.045 -3.378 -27.390 1.00 66.94 1008 PRO A N 1
ATOM 8137 C CA . PRO A 1 1008 ? 9.464 -3.476 -28.782 1.00 66.94 1008 PRO A CA 1
ATOM 8138 C C . PRO A 1 1008 ? 9.050 -4.801 -29.422 1.00 66.94 1008 PRO A C 1
ATOM 8140 O O . PRO A 1 1008 ? 8.999 -5.832 -28.747 1.00 66.94 1008 PRO A O 1
ATOM 8143 N N . ASP A 1 1009 ? 8.797 -4.781 -30.733 1.00 65.12 1009 ASP A N 1
ATOM 8144 C CA . ASP A 1 1009 ? 8.383 -5.967 -31.487 1.00 65.12 1009 ASP A CA 1
ATOM 8145 C C . ASP A 1 1009 ? 9.341 -7.149 -31.227 1.00 65.12 1009 ASP A C 1
ATOM 8147 O O . ASP A 1 1009 ? 10.546 -7.068 -31.471 1.00 65.12 1009 ASP A O 1
ATOM 8151 N N . GLY A 1 1010 ? 8.791 -8.254 -30.711 1.00 69.94 1010 GLY A N 1
ATOM 8152 C CA . GLY A 1 1010 ? 9.534 -9.464 -30.335 1.00 69.94 1010 GLY A CA 1
ATOM 8153 C C . GLY A 1 1010 ? 9.951 -9.565 -28.860 1.00 69.94 1010 GLY A C 1
ATOM 8154 O O . GLY A 1 1010 ? 10.329 -10.652 -28.428 1.00 69.94 1010 GLY A O 1
ATOM 8155 N N . VAL A 1 1011 ? 9.847 -8.497 -28.062 1.00 77.69 1011 VAL A N 1
ATOM 8156 C CA . VAL A 1 1011 ? 10.114 -8.544 -26.613 1.00 77.69 1011 VAL A CA 1
ATOM 8157 C C . VAL A 1 1011 ? 8.903 -9.106 -25.865 1.00 77.69 1011 VAL A C 1
ATOM 8159 O O . VAL A 1 1011 ? 7.761 -8.723 -26.114 1.00 77.69 1011 VAL A O 1
ATOM 8162 N N . VAL A 1 1012 ? 9.169 -10.025 -24.936 1.00 80.75 1012 VAL A N 1
ATOM 8163 C CA . VAL A 1 1012 ? 8.173 -10.714 -24.109 1.00 80.75 1012 VAL A CA 1
ATOM 8164 C C . VAL A 1 1012 ? 8.360 -10.318 -22.650 1.00 80.75 1012 VAL A C 1
ATOM 8166 O O . VAL A 1 1012 ? 9.444 -10.519 -22.101 1.00 80.75 1012 VAL A O 1
ATOM 8169 N N . LEU A 1 1013 ? 7.318 -9.796 -22.000 1.00 87.44 1013 LEU A N 1
ATOM 8170 C CA . LEU A 1 1013 ? 7.330 -9.638 -20.545 1.00 87.44 1013 LEU A CA 1
ATOM 8171 C C . LEU A 1 1013 ? 7.045 -10.995 -19.892 1.00 87.44 1013 LEU A C 1
ATOM 8173 O O . LEU A 1 1013 ? 6.161 -11.725 -20.336 1.00 87.44 1013 LEU A O 1
ATOM 8177 N N . TYR A 1 1014 ? 7.790 -11.344 -18.844 1.00 91.19 1014 TYR A N 1
ATOM 8178 C CA . TYR A 1 1014 ? 7.745 -12.690 -18.269 1.00 91.19 1014 TYR A CA 1
ATOM 8179 C C . TYR A 1 1014 ? 6.354 -13.040 -17.724 1.00 91.19 1014 TYR A C 1
ATOM 8181 O O . TYR A 1 1014 ? 5.833 -14.107 -18.024 1.00 91.19 1014 TYR A O 1
ATOM 8189 N N . HIS A 1 1015 ? 5.700 -12.100 -17.033 1.00 90.56 1015 HIS A N 1
ATOM 8190 C CA . HIS A 1 1015 ? 4.376 -12.289 -16.423 1.00 90.56 1015 HIS A CA 1
ATOM 8191 C C . HIS A 1 1015 ? 3.187 -12.288 -17.413 1.00 90.56 1015 HIS A C 1
ATOM 8193 O O . HIS A 1 1015 ? 2.025 -12.365 -17.011 1.00 90.56 1015 HIS A O 1
ATOM 8199 N N . GLN A 1 1016 ? 3.476 -12.251 -18.718 1.00 86.38 1016 GLN A N 1
ATOM 8200 C CA . GLN A 1 1016 ? 2.511 -12.472 -19.800 1.00 86.38 1016 GLN A CA 1
ATOM 8201 C C . GLN A 1 1016 ? 2.495 -13.927 -20.308 1.00 86.38 1016 GLN A C 1
ATOM 8203 O O . GLN A 1 1016 ? 1.642 -14.281 -21.126 1.00 86.38 1016 GLN A O 1
ATOM 8208 N N . LEU A 1 1017 ? 3.427 -14.775 -19.861 1.00 90.06 1017 LEU A N 1
ATOM 8209 C CA . LEU A 1 1017 ? 3.565 -16.170 -20.292 1.00 90.06 1017 LEU A CA 1
ATOM 8210 C C . LEU A 1 1017 ? 2.605 -17.111 -19.559 1.00 90.06 1017 LEU A C 1
ATOM 8212 O O . LEU A 1 1017 ? 2.263 -16.887 -18.404 1.00 90.06 1017 LEU A O 1
ATOM 8216 N N . GLU A 1 1018 ? 2.168 -18.184 -20.212 1.00 90.31 1018 GLU A N 1
ATOM 8217 C CA . GLU A 1 1018 ? 1.309 -19.185 -19.568 1.00 90.31 1018 GLU A CA 1
ATOM 8218 C C . GLU A 1 1018 ? 1.991 -19.805 -18.332 1.00 90.31 1018 GLU A C 1
ATOM 8220 O O . GLU A 1 1018 ? 3.204 -20.028 -18.312 1.00 90.31 1018 GLU A O 1
ATOM 8225 N N . ASN A 1 1019 ? 1.188 -20.101 -17.305 1.00 92.75 1019 ASN A N 1
ATOM 8226 C CA . ASN A 1 1019 ? 1.599 -20.580 -15.979 1.00 92.75 1019 ASN A CA 1
ATOM 8227 C C . ASN A 1 1019 ? 2.402 -19.576 -15.132 1.00 92.75 1019 ASN A C 1
ATOM 8229 O O . ASN A 1 1019 ? 2.940 -19.966 -14.100 1.00 92.75 1019 ASN A O 1
ATOM 8233 N N . THR A 1 1020 ? 2.461 -18.292 -15.507 1.00 94.31 1020 THR A N 1
ATOM 8234 C CA . THR A 1 1020 ? 2.892 -17.241 -14.573 1.00 94.31 1020 THR A CA 1
ATOM 8235 C C . THR A 1 1020 ? 1.721 -16.615 -13.818 1.00 94.31 1020 THR A C 1
ATOM 8237 O O . THR A 1 1020 ? 0.560 -16.665 -14.245 1.00 94.31 1020 THR A O 1
ATOM 8240 N N . LEU A 1 1021 ? 2.034 -15.934 -12.714 1.00 93.56 1021 LEU A N 1
ATOM 8241 C CA . LEU A 1 1021 ? 1.112 -15.005 -12.068 1.00 93.56 1021 LEU A CA 1
ATOM 8242 C C . LEU A 1 1021 ? 0.789 -13.831 -13.023 1.00 93.56 1021 LEU A C 1
ATOM 8244 O O . LEU A 1 1021 ? 1.685 -13.391 -13.750 1.00 93.56 1021 LEU A O 1
ATOM 8248 N N . PRO A 1 1022 ? -0.463 -13.327 -13.048 1.00 87.88 1022 PRO A N 1
ATOM 8249 C CA . PRO A 1 1022 ? -0.868 -12.189 -13.876 1.00 87.88 1022 PRO A CA 1
ATOM 8250 C C . PRO A 1 1022 ? -0.160 -10.900 -13.476 1.00 87.88 1022 PRO A C 1
ATOM 8252 O O . PRO A 1 1022 ? -0.075 -10.594 -12.294 1.00 87.88 1022 PRO A O 1
ATOM 8255 N N . ASP A 1 1023 ? 0.258 -10.104 -14.450 1.00 83.00 1023 ASP A N 1
ATOM 8256 C CA . ASP A 1 1023 ? 0.467 -8.667 -14.254 1.00 83.00 1023 ASP A CA 1
ATOM 8257 C C . ASP A 1 1023 ? -0.907 -7.958 -14.159 1.00 83.00 1023 ASP A C 1
ATOM 8259 O O . ASP A 1 1023 ? -1.820 -8.362 -14.886 1.00 83.00 1023 ASP A O 1
ATOM 8263 N N . PRO A 1 1024 ? -1.105 -6.927 -13.312 1.00 86.88 1024 PRO A N 1
ATOM 8264 C CA . PRO A 1 1024 ? -0.172 -6.317 -12.349 1.00 86.88 1024 PRO A CA 1
ATOM 8265 C C . PRO A 1 1024 ? -0.017 -7.112 -11.034 1.00 86.88 1024 PRO A C 1
ATOM 8267 O O . PRO A 1 1024 ? -0.606 -8.180 -10.861 1.00 86.88 1024 PRO A O 1
ATOM 8270 N N . THR A 1 1025 ? 0.741 -6.576 -10.069 1.00 91.12 1025 THR A N 1
ATOM 8271 C CA . THR A 1 1025 ? 0.720 -7.038 -8.663 1.00 91.12 1025 THR A CA 1
ATOM 8272 C C . THR A 1 1025 ? -0.677 -6.927 -8.048 1.00 91.12 1025 THR A C 1
ATOM 8274 O O . THR A 1 1025 ? -1.468 -6.073 -8.457 1.00 91.12 1025 THR A O 1
ATOM 8277 N N . THR A 1 1026 ? -0.970 -7.730 -7.027 1.00 93.06 1026 THR A N 1
ATOM 8278 C CA . THR A 1 1026 ? -2.238 -7.665 -6.284 1.00 93.06 1026 THR A CA 1
ATOM 8279 C C . THR A 1 1026 ? -2.188 -6.699 -5.104 1.00 93.06 1026 THR A C 1
ATOM 8281 O O . THR A 1 1026 ? -1.129 -6.449 -4.539 1.00 93.06 1026 THR A O 1
ATOM 8284 N N . GLU A 1 1027 ? -3.352 -6.180 -4.718 1.00 93.12 1027 GLU A N 1
ATOM 8285 C CA . GLU A 1 1027 ? -3.599 -5.457 -3.467 1.00 93.12 1027 GLU A CA 1
ATOM 8286 C C . GLU A 1 1027 ? -4.275 -6.410 -2.462 1.00 93.12 1027 GLU A C 1
ATOM 8288 O O . GLU A 1 1027 ? -5.198 -7.138 -2.829 1.00 93.12 1027 GLU A O 1
ATOM 8293 N N . SER A 1 1028 ? -3.833 -6.408 -1.199 1.00 93.44 1028 SER A N 1
ATOM 8294 C CA . SER A 1 1028 ? -4.465 -7.147 -0.088 1.00 93.44 1028 SER A CA 1
ATOM 8295 C C . SER A 1 1028 ? -5.242 -6.250 0.873 1.00 93.44 1028 SER A C 1
ATOM 8297 O O . SER A 1 1028 ? -5.720 -6.719 1.908 1.00 93.44 1028 SER A O 1
ATOM 8299 N N . GLY A 1 1029 ? -5.367 -4.956 0.570 1.00 94.06 1029 GLY A N 1
ATOM 8300 C CA . GLY A 1 1029 ? -6.276 -4.031 1.249 1.00 94.06 1029 GLY A CA 1
ATOM 8301 C C . GLY A 1 1029 ? -7.737 -4.493 1.249 1.00 94.06 1029 GLY A C 1
ATOM 8302 O O . GLY A 1 1029 ? -8.506 -4.059 2.106 1.00 94.06 1029 GLY A O 1
ATOM 8303 N N . GLN A 1 1030 ? -8.115 -5.383 0.325 1.00 96.56 1030 GLN A N 1
ATOM 8304 C CA . GLN A 1 1030 ? -9.368 -6.126 0.331 1.00 96.56 1030 GLN A CA 1
ATOM 8305 C C . GLN A 1 1030 ? -9.252 -7.423 -0.474 1.00 96.56 1030 GLN A C 1
ATOM 8307 O O . GLN A 1 1030 ? -8.621 -7.451 -1.531 1.00 96.56 1030 GLN A O 1
ATOM 8312 N N . LEU A 1 1031 ? -9.914 -8.484 -0.011 1.00 97.44 1031 LEU A N 1
ATOM 8313 C CA . LEU A 1 1031 ? -10.152 -9.697 -0.801 1.00 97.44 1031 LEU A CA 1
ATOM 8314 C C . LEU A 1 1031 ? -11.396 -10.435 -0.303 1.00 97.44 1031 LEU A C 1
ATOM 8316 O O . LEU A 1 1031 ? -11.704 -10.401 0.889 1.00 97.44 1031 LEU A O 1
ATOM 8320 N N . PHE A 1 1032 ? -12.078 -11.148 -1.200 1.00 98.56 1032 PHE A N 1
ATOM 8321 C CA . PHE A 1 1032 ? -13.117 -12.108 -0.814 1.00 98.56 1032 PHE A CA 1
ATOM 8322 C C . PHE A 1 1032 ? -12.544 -13.520 -0.888 1.00 98.56 1032 PHE A C 1
ATOM 8324 O O . PHE A 1 1032 ? -11.927 -13.869 -1.891 1.00 98.56 1032 PHE A O 1
ATOM 8331 N N . MET A 1 1033 ? -12.790 -14.354 0.122 1.00 98.44 1033 MET A N 1
ATOM 8332 C CA . MET A 1 1033 ? -12.371 -15.758 0.130 1.00 98.44 1033 MET A CA 1
ATOM 8333 C C . MET A 1 1033 ? -13.458 -16.661 0.713 1.00 98.44 1033 MET A C 1
ATOM 8335 O O . MET A 1 1033 ? -14.016 -16.382 1.773 1.00 98.44 1033 MET A O 1
ATOM 8339 N N . SER A 1 1034 ? -13.743 -17.770 0.036 1.00 98.25 1034 SER A N 1
ATOM 8340 C CA . SER A 1 1034 ? -14.457 -18.915 0.601 1.00 98.25 1034 SER A CA 1
ATOM 8341 C C . SER A 1 1034 ? -13.435 -19.876 1.202 1.00 98.25 1034 SER A C 1
ATOM 8343 O O . SER A 1 1034 ? -12.693 -20.536 0.468 1.00 98.25 1034 SER A O 1
ATOM 8345 N N . LYS A 1 1035 ? -13.377 -19.973 2.536 1.00 97.88 1035 LYS A N 1
ATOM 8346 C CA . LYS A 1 1035 ? -12.420 -20.856 3.232 1.00 97.88 1035 LYS A CA 1
ATOM 8347 C C . LYS A 1 1035 ? -12.641 -22.320 2.872 1.00 97.88 1035 LYS A C 1
ATOM 8349 O O . LYS A 1 1035 ? -11.693 -23.091 2.864 1.00 97.88 1035 LYS A O 1
ATOM 8354 N N . LYS A 1 1036 ? -13.876 -22.690 2.531 1.00 96.69 1036 LYS A N 1
ATOM 8355 C CA . LYS A 1 1036 ? -14.256 -24.037 2.095 1.00 96.69 1036 LYS A CA 1
ATOM 8356 C C . LYS A 1 1036 ? -13.611 -24.452 0.776 1.00 96.69 1036 LYS A C 1
ATOM 8358 O O . LYS A 1 1036 ? -13.183 -25.595 0.648 1.00 96.69 1036 LYS A O 1
ATOM 8363 N N . LYS A 1 1037 ? -13.502 -23.522 -0.179 1.00 96.94 1037 LYS A N 1
ATOM 8364 C CA . LYS A 1 1037 ? -12.792 -23.741 -1.449 1.00 96.94 1037 LYS A CA 1
ATOM 8365 C C . LYS A 1 1037 ? -11.276 -23.586 -1.310 1.00 96.94 1037 LYS A C 1
ATOM 8367 O O . LYS A 1 1037 ? -10.546 -24.378 -1.889 1.00 96.94 1037 LYS A O 1
ATOM 8372 N N . HIS A 1 1038 ? -10.822 -22.601 -0.530 1.00 98.12 1038 HIS A N 1
ATOM 8373 C CA . HIS A 1 1038 ? -9.425 -22.141 -0.511 1.00 98.12 1038 HIS A CA 1
ATOM 8374 C C . HIS A 1 1038 ? -8.676 -22.424 0.791 1.00 98.12 1038 HIS A C 1
ATOM 8376 O O . HIS A 1 1038 ? -7.745 -21.700 1.143 1.00 98.12 1038 HIS A O 1
ATOM 8382 N N . PHE A 1 1039 ? -9.066 -23.457 1.545 1.00 98.00 1039 PHE A N 1
ATOM 8383 C CA . PHE A 1 1039 ? -8.435 -23.737 2.838 1.00 98.00 1039 PHE A CA 1
ATOM 8384 C C . PHE A 1 1039 ? -6.927 -23.973 2.701 1.00 98.00 1039 PHE A C 1
ATOM 8386 O O . PHE A 1 1039 ? -6.144 -23.448 3.488 1.00 98.00 1039 PHE A O 1
ATOM 8393 N N . LYS A 1 1040 ? -6.499 -24.707 1.665 1.00 98.12 1040 LYS A N 1
ATOM 8394 C CA . LYS A 1 1040 ? -5.078 -24.981 1.428 1.00 98.12 1040 LYS A CA 1
ATOM 8395 C C . LYS A 1 1040 ? -4.326 -23.725 1.003 1.00 98.12 1040 LYS A C 1
ATOM 8397 O O . LYS A 1 1040 ? -3.284 -23.446 1.593 1.00 98.12 1040 LYS A O 1
ATOM 8402 N N . ALA A 1 1041 ? -4.870 -22.928 0.080 1.00 98.25 1041 ALA A N 1
ATOM 8403 C CA . ALA A 1 1041 ? -4.276 -21.640 -0.282 1.00 98.25 1041 ALA A CA 1
ATOM 8404 C C . ALA A 1 1041 ? -4.182 -20.668 0.905 1.00 98.25 1041 ALA A C 1
ATOM 8406 O O . ALA A 1 1041 ? -3.182 -19.971 1.030 1.00 98.25 1041 ALA A O 1
ATOM 8407 N N . LEU A 1 1042 ? -5.155 -20.664 1.816 1.00 98.06 1042 LEU A N 1
ATOM 8408 C CA . LEU A 1 1042 ? -5.131 -19.864 3.045 1.00 98.06 1042 LEU A CA 1
ATOM 8409 C C . LEU A 1 1042 ? -4.007 -20.284 4.008 1.00 98.06 1042 LEU A C 1
ATOM 8411 O O . LEU A 1 1042 ? -3.333 -19.434 4.591 1.00 98.06 1042 LEU A O 1
ATOM 8415 N N . ILE A 1 1043 ? -3.767 -21.589 4.169 1.00 97.88 1043 ILE A N 1
ATOM 8416 C CA . ILE A 1 1043 ? -2.660 -22.076 5.008 1.00 97.88 1043 ILE A CA 1
ATOM 8417 C C . ILE A 1 1043 ? -1.303 -21.859 4.319 1.00 97.88 1043 ILE A C 1
ATOM 8419 O O . ILE A 1 1043 ? -0.328 -21.487 4.976 1.00 97.88 1043 ILE A O 1
ATOM 8423 N N . LEU A 1 1044 ? -1.235 -22.007 2.995 1.00 98.44 1044 LEU A N 1
ATOM 8424 C CA . LEU A 1 1044 ? -0.026 -21.732 2.221 1.00 98.44 1044 LEU A CA 1
ATOM 8425 C C . LEU A 1 1044 ? 0.304 -20.226 2.173 1.00 98.44 1044 LEU A C 1
ATOM 8427 O O . LEU A 1 1044 ? 1.469 -19.856 2.311 1.00 98.44 1044 LEU A O 1
ATOM 8431 N N . SER A 1 1045 ? -0.692 -19.335 2.090 1.00 97.75 1045 SER A N 1
ATOM 8432 C CA . SER A 1 1045 ? -0.469 -17.887 2.211 1.00 97.75 1045 SER A CA 1
ATOM 8433 C C . SER A 1 1045 ? -0.035 -17.510 3.626 1.00 97.75 1045 SER A C 1
ATOM 8435 O O . SER A 1 1045 ? 0.825 -16.645 3.788 1.00 97.75 1045 SER A O 1
ATOM 8437 N N . LEU A 1 1046 ? -0.552 -18.178 4.665 1.00 96.44 1046 LEU A N 1
ATOM 8438 C CA . LEU A 1 1046 ? -0.057 -18.007 6.032 1.00 96.44 1046 LEU A CA 1
ATOM 8439 C C . LEU A 1 1046 ? 1.425 -18.401 6.137 1.00 96.44 1046 LEU A C 1
ATOM 8441 O O . LEU A 1 1046 ? 2.210 -17.605 6.643 1.00 96.44 1046 LEU A O 1
ATOM 8445 N N . TYR A 1 1047 ? 1.832 -19.549 5.584 1.00 97.25 1047 TYR A N 1
ATOM 8446 C CA . TYR A 1 1047 ? 3.239 -19.969 5.509 1.00 97.25 1047 TYR A CA 1
ATOM 8447 C C . TYR A 1 1047 ? 4.126 -18.951 4.769 1.00 97.25 1047 TYR A C 1
ATOM 8449 O O . TYR A 1 1047 ? 5.163 -18.535 5.298 1.00 97.25 1047 TYR A O 1
ATOM 8457 N N . TYR A 1 1048 ? 3.692 -18.475 3.596 1.00 97.88 1048 TYR A N 1
ATOM 8458 C CA . TYR A 1 1048 ? 4.389 -17.426 2.845 1.00 97.88 1048 TYR A CA 1
ATOM 8459 C C . TYR A 1 1048 ? 4.502 -16.107 3.621 1.00 97.88 1048 TYR A C 1
ATOM 8461 O O . TYR A 1 1048 ? 5.502 -15.415 3.476 1.00 97.88 1048 TYR A O 1
ATOM 8469 N N . ASN A 1 1049 ? 3.535 -15.761 4.475 1.00 95.88 1049 ASN A N 1
ATOM 8470 C CA . ASN A 1 1049 ? 3.602 -14.572 5.332 1.00 95.88 1049 ASN A CA 1
ATOM 8471 C C . ASN A 1 1049 ? 4.440 -14.790 6.607 1.00 95.88 1049 ASN A C 1
ATOM 8473 O O . ASN A 1 1049 ? 5.107 -13.868 7.086 1.00 95.88 1049 ASN A O 1
ATOM 8477 N N . THR A 1 1050 ? 4.460 -16.009 7.156 1.00 94.25 1050 THR A N 1
ATOM 8478 C CA . THR A 1 1050 ? 5.338 -16.394 8.272 1.00 94.25 1050 THR A CA 1
ATOM 8479 C C . THR A 1 1050 ? 6.807 -16.296 7.864 1.00 94.25 1050 THR A C 1
ATOM 8481 O O . THR A 1 1050 ? 7.598 -15.685 8.580 1.00 94.25 1050 THR A O 1
ATOM 8484 N N . TYR A 1 1051 ? 7.154 -16.820 6.686 1.00 95.31 1051 TYR A N 1
ATOM 8485 C CA . TYR A 1 1051 ? 8.514 -16.824 6.130 1.00 95.31 1051 TYR A CA 1
ATOM 8486 C C . TYR A 1 1051 ? 8.732 -15.759 5.041 1.00 95.31 1051 TYR A C 1
ATOM 8488 O O . TYR A 1 1051 ? 9.689 -15.810 4.269 1.00 95.31 1051 TYR A O 1
ATOM 8496 N N . GLY A 1 1052 ? 7.852 -14.763 4.997 1.00 94.62 1052 GLY A N 1
ATOM 8497 C CA . GLY A 1 1052 ? 7.856 -13.694 4.005 1.00 94.62 1052 GLY A CA 1
ATOM 8498 C C . GLY A 1 1052 ? 9.081 -12.788 4.070 1.00 94.62 1052 GLY A C 1
ATOM 8499 O O . GLY A 1 1052 ? 9.812 -12.729 3.083 1.00 94.62 1052 GLY A O 1
ATOM 8500 N N . PRO A 1 1053 ? 9.354 -12.111 5.205 1.00 93.06 1053 PRO A N 1
ATOM 8501 C CA . PRO A 1 1053 ? 10.398 -11.086 5.288 1.00 93.06 1053 PRO A CA 1
ATOM 8502 C C . PRO A 1 1053 ? 11.796 -11.550 4.868 1.00 93.06 1053 PRO A C 1
ATOM 8504 O O . PRO A 1 1053 ? 12.546 -10.765 4.292 1.00 93.06 1053 PRO A O 1
ATOM 8507 N N . ASP A 1 1054 ? 12.126 -12.812 5.149 1.00 94.75 1054 ASP A N 1
ATOM 8508 C CA . ASP A 1 1054 ? 13.443 -13.390 4.884 1.00 94.75 1054 ASP A CA 1
ATOM 8509 C C . ASP A 1 1054 ? 13.507 -14.187 3.570 1.00 94.75 1054 ASP A C 1
ATOM 8511 O O . ASP A 1 1054 ? 14.601 -14.353 3.038 1.00 94.75 1054 ASP A O 1
ATOM 8515 N N . TYR A 1 1055 ? 12.379 -14.675 3.031 1.00 96.81 1055 TYR A N 1
ATOM 8516 C CA . TYR A 1 1055 ? 12.378 -15.599 1.886 1.00 96.81 1055 TYR A CA 1
ATOM 8517 C C . TYR A 1 1055 ? 11.306 -15.258 0.838 1.00 96.81 1055 TYR A C 1
ATOM 8519 O O . TYR A 1 1055 ? 11.639 -14.863 -0.281 1.00 96.81 1055 TYR A O 1
ATOM 8527 N N . TYR A 1 1056 ? 10.015 -15.364 1.172 1.00 97.44 1056 TYR A N 1
ATOM 8528 C CA . TYR A 1 1056 ? 8.958 -15.297 0.151 1.00 97.44 1056 TYR A CA 1
ATOM 8529 C C . TYR A 1 1056 ? 8.643 -13.881 -0.354 1.00 97.44 1056 TYR A C 1
ATOM 8531 O O . TYR A 1 1056 ? 8.327 -13.736 -1.531 1.00 97.44 1056 TYR A O 1
ATOM 8539 N N . TYR A 1 1057 ? 8.785 -12.822 0.453 1.00 95.88 1057 TYR A N 1
ATOM 8540 C CA . TYR A 1 1057 ? 8.610 -11.450 -0.046 1.00 95.88 1057 TYR A CA 1
ATOM 8541 C C . TYR A 1 1057 ? 9.747 -11.046 -1.011 1.00 95.88 1057 TYR A C 1
ATOM 8543 O O . TYR A 1 1057 ? 9.422 -10.621 -2.121 1.00 95.88 1057 TYR A O 1
ATOM 8551 N N . PRO A 1 1058 ? 11.048 -11.271 -0.699 1.00 95.75 1058 PRO A N 1
ATOM 8552 C CA . PRO A 1 1058 ? 12.125 -11.141 -1.685 1.00 95.75 1058 PRO A CA 1
ATOM 8553 C C . PRO A 1 1058 ? 11.877 -11.921 -2.979 1.00 95.75 1058 PRO A C 1
ATOM 8555 O O . PRO A 1 1058 ? 12.121 -11.408 -4.067 1.00 95.75 1058 PRO A O 1
ATOM 8558 N N . LEU A 1 1059 ? 11.363 -13.149 -2.885 1.00 96.31 1059 LEU A N 1
ATOM 8559 C CA . LEU A 1 1059 ? 11.116 -13.999 -4.049 1.00 96.31 1059 LEU A CA 1
ATOM 8560 C C . LEU A 1 1059 ? 9.939 -13.496 -4.913 1.00 96.31 1059 LEU A C 1
ATOM 8562 O O . LEU A 1 1059 ? 10.026 -13.503 -6.142 1.00 96.31 1059 LEU A O 1
ATOM 8566 N N . LEU A 1 1060 ? 8.858 -13.019 -4.284 1.00 96.00 1060 LEU A N 1
ATOM 8567 C CA . LEU A 1 1060 ? 7.642 -12.543 -4.958 1.00 96.00 1060 LEU A CA 1
ATOM 8568 C C . LEU A 1 1060 ? 7.737 -11.095 -5.461 1.00 96.00 1060 LEU A C 1
ATOM 8570 O O . LEU A 1 1060 ? 7.146 -10.782 -6.493 1.00 96.00 1060 LEU A O 1
ATOM 8574 N N . SER A 1 1061 ? 8.471 -10.220 -4.766 1.00 93.62 1061 SER A N 1
ATOM 8575 C CA . SER A 1 1061 ? 8.536 -8.774 -5.044 1.00 93.62 1061 SER A CA 1
ATOM 8576 C C . SER A 1 1061 ? 9.937 -8.249 -5.372 1.00 93.62 1061 SER A C 1
ATOM 8578 O O . SER A 1 1061 ? 10.059 -7.109 -5.822 1.00 93.62 1061 SER A O 1
ATOM 8580 N N . GLN A 1 1062 ? 11.003 -9.024 -5.153 1.00 92.94 1062 GLN A N 1
ATOM 8581 C CA . GLN A 1 1062 ? 12.400 -8.628 -5.387 1.00 92.94 1062 GLN A CA 1
ATOM 8582 C C . GLN A 1 1062 ? 12.748 -7.229 -4.849 1.00 92.94 1062 GLN A C 1
ATOM 8584 O O . GLN A 1 1062 ? 13.438 -6.449 -5.511 1.00 92.94 1062 GLN A O 1
ATOM 8589 N N . GLY A 1 1063 ? 12.242 -6.861 -3.673 1.00 88.06 1063 GLY A N 1
ATOM 8590 C CA . GLY A 1 1063 ? 12.507 -5.570 -3.053 1.00 88.06 1063 GLY A CA 1
ATOM 8591 C C . GLY A 1 1063 ? 11.741 -4.366 -3.608 1.00 88.06 1063 GLY A C 1
ATOM 8592 O O . GLY A 1 1063 ? 12.120 -3.240 -3.281 1.00 88.06 1063 GLY A O 1
ATOM 8593 N N . ALA A 1 1064 ? 10.708 -4.568 -4.429 1.00 84.56 1064 ALA A N 1
ATOM 8594 C CA . ALA A 1 1064 ? 9.849 -3.491 -4.925 1.00 84.56 1064 ALA A CA 1
ATOM 8595 C C . ALA A 1 1064 ? 9.119 -2.736 -3.789 1.00 84.56 1064 ALA A C 1
ATOM 8597 O O . ALA A 1 1064 ? 9.011 -3.206 -2.655 1.00 84.56 1064 ALA A O 1
ATOM 8598 N N . ALA A 1 1065 ? 8.581 -1.546 -4.082 1.00 71.12 1065 ALA A N 1
ATOM 8599 C CA . ALA A 1 1065 ? 7.759 -0.826 -3.107 1.00 71.12 1065 ALA A CA 1
ATOM 8600 C C . ALA A 1 1065 ? 6.444 -1.570 -2.822 1.00 71.12 1065 ALA A C 1
ATOM 8602 O O . ALA A 1 1065 ? 5.813 -2.132 -3.717 1.00 71.12 1065 ALA A O 1
ATOM 8603 N N . GLY A 1 1066 ? 6.033 -1.561 -1.553 1.00 73.62 1066 GLY A N 1
ATOM 8604 C CA . GLY A 1 1066 ? 4.894 -2.353 -1.089 1.00 73.62 1066 GLY A CA 1
ATOM 8605 C C . GLY A 1 1066 ? 5.165 -3.863 -1.047 1.00 73.62 1066 GLY A C 1
ATOM 8606 O O . GLY A 1 1066 ? 4.216 -4.633 -1.104 1.00 73.62 1066 GLY A O 1
ATOM 8607 N N . GLU A 1 1067 ? 6.432 -4.287 -0.976 1.00 85.94 1067 GLU A N 1
ATOM 8608 C CA . GLU A 1 1067 ? 6.836 -5.657 -0.623 1.00 85.94 1067 GLU A CA 1
ATOM 8609 C C . GLU A 1 1067 ? 6.194 -6.080 0.718 1.00 85.94 1067 GLU A C 1
ATOM 8611 O O . GLU A 1 1067 ? 6.322 -5.377 1.729 1.00 85.94 1067 GLU A O 1
ATOM 8616 N N . GLY A 1 1068 ? 5.470 -7.206 0.714 1.00 90.00 1068 GLY A N 1
ATOM 8617 C CA . GLY A 1 1068 ? 4.629 -7.654 1.828 1.00 90.00 1068 GLY A CA 1
ATOM 8618 C C . GLY A 1 1068 ? 3.659 -8.779 1.447 1.00 90.00 1068 GLY A C 1
ATOM 8619 O O . GLY A 1 1068 ? 3.880 -9.497 0.473 1.00 90.00 1068 GLY A O 1
ATOM 8620 N N . ASP A 1 1069 ? 2.562 -8.914 2.197 1.00 90.81 1069 ASP A N 1
ATOM 8621 C CA . ASP A 1 1069 ? 1.565 -9.986 2.039 1.00 90.81 1069 ASP A CA 1
ATOM 8622 C C . ASP A 1 1069 ? 0.785 -9.955 0.725 1.00 90.81 1069 ASP A C 1
ATOM 8624 O O . ASP A 1 1069 ? 0.235 -10.983 0.324 1.00 90.81 1069 ASP A O 1
ATOM 8628 N N . LYS A 1 1070 ? 0.731 -8.807 0.047 1.00 90.75 1070 LYS A N 1
ATOM 8629 C CA . LYS A 1 1070 ? -0.187 -8.562 -1.073 1.00 90.75 1070 LYS A CA 1
ATOM 8630 C C . LYS A 1 1070 ? -0.096 -9.567 -2.225 1.00 90.75 1070 LYS A C 1
ATOM 8632 O O . LYS A 1 1070 ? -1.103 -9.877 -2.854 1.00 90.75 1070 LYS A O 1
ATOM 8637 N N . GLU A 1 1071 ? 1.085 -10.137 -2.451 1.00 92.19 1071 GLU A N 1
ATOM 8638 C CA . GLU A 1 1071 ? 1.333 -11.143 -3.493 1.00 92.19 1071 GLU A CA 1
ATOM 8639 C C . GLU A 1 1071 ? 1.022 -12.580 -3.025 1.00 92.19 1071 GLU A C 1
ATOM 8641 O O . GLU A 1 1071 ? 0.822 -13.476 -3.846 1.00 92.19 1071 GLU A O 1
ATOM 8646 N N . THR A 1 1072 ? 0.979 -12.826 -1.710 1.00 96.94 1072 THR A N 1
ATOM 8647 C CA . THR A 1 1072 ? 0.995 -14.183 -1.130 1.00 96.94 1072 THR A CA 1
ATOM 8648 C C . THR A 1 1072 ? -0.297 -14.967 -1.338 1.00 96.94 1072 THR A C 1
ATOM 8650 O O . THR A 1 1072 ? -0.235 -16.174 -1.559 1.00 96.94 1072 THR A O 1
ATOM 8653 N N . PHE A 1 1073 ? -1.458 -14.307 -1.308 1.00 97.50 1073 PHE A N 1
ATOM 8654 C CA . PHE A 1 1073 ? -2.759 -14.962 -1.487 1.00 97.50 1073 PHE A CA 1
ATOM 8655 C C . PHE A 1 1073 ? -2.923 -15.507 -2.911 1.00 97.50 1073 PHE A C 1
ATOM 8657 O O . PHE A 1 1073 ? -3.305 -16.662 -3.099 1.00 97.50 1073 PHE A O 1
ATOM 8664 N N . MET A 1 1074 ? -2.560 -14.702 -3.917 1.00 97.12 1074 MET A N 1
ATOM 8665 C CA . MET A 1 1074 ? -2.563 -15.135 -5.314 1.00 97.12 1074 MET A CA 1
ATOM 8666 C C . MET A 1 1074 ? -1.500 -16.207 -5.566 1.00 97.12 1074 MET A C 1
ATOM 8668 O O . MET A 1 1074 ? -1.795 -17.219 -6.195 1.00 97.12 1074 MET A O 1
ATOM 8672 N N . ALA A 1 1075 ? -0.283 -16.012 -5.043 1.00 97.88 1075 ALA A N 1
ATOM 8673 C CA . ALA A 1 1075 ? 0.807 -16.977 -5.155 1.00 97.88 1075 ALA A CA 1
ATOM 8674 C C . ALA A 1 1075 ? 0.437 -18.353 -4.576 1.00 97.88 1075 ALA A C 1
ATOM 8676 O O . ALA A 1 1075 ? 0.785 -19.373 -5.164 1.00 97.88 1075 ALA A O 1
ATOM 8677 N N . ALA A 1 1076 ? -0.288 -18.390 -3.454 1.00 98.38 1076 ALA A N 1
ATOM 8678 C CA . ALA A 1 1076 ? -0.715 -19.628 -2.812 1.00 98.38 1076 ALA A CA 1
ATOM 8679 C C . ALA A 1 1076 ? -1.791 -20.373 -3.617 1.00 98.38 1076 ALA A C 1
ATOM 8681 O O . ALA A 1 1076 ? -1.636 -21.565 -3.874 1.00 98.38 1076 ALA A O 1
ATOM 8682 N N . ALA A 1 1077 ? -2.838 -19.677 -4.075 1.00 98.19 1077 ALA A N 1
ATOM 8683 C CA . ALA A 1 1077 ? -3.856 -20.283 -4.935 1.00 98.19 1077 ALA A CA 1
ATOM 8684 C C . ALA A 1 1077 ? -3.248 -20.792 -6.254 1.00 98.19 1077 ALA A C 1
ATOM 8686 O O . ALA A 1 1077 ? -3.506 -21.919 -6.669 1.00 98.19 1077 ALA A O 1
ATOM 8687 N N . HIS A 1 1078 ? -2.361 -20.001 -6.865 1.00 97.50 1078 HIS A N 1
ATOM 8688 C CA . HIS A 1 1078 ? -1.663 -20.359 -8.098 1.00 97.50 1078 HIS A CA 1
ATOM 8689 C C . HIS A 1 1078 ? -0.757 -21.592 -7.934 1.00 97.50 1078 HIS A C 1
ATOM 8691 O O . HIS A 1 1078 ? -0.805 -22.489 -8.769 1.00 97.50 1078 HIS A O 1
ATOM 8697 N N . ALA A 1 1079 ? 0.009 -21.682 -6.839 1.00 98.00 1079 ALA A N 1
ATOM 8698 C CA . ALA A 1 1079 ? 0.870 -22.831 -6.536 1.00 98.00 1079 ALA A CA 1
ATOM 8699 C C . ALA A 1 1079 ? 0.100 -24.145 -6.310 1.00 98.00 1079 ALA A C 1
ATOM 8701 O O . ALA A 1 1079 ? 0.645 -25.221 -6.533 1.00 98.00 1079 ALA A O 1
ATOM 8702 N N . LEU A 1 1080 ? -1.167 -24.064 -5.893 1.00 97.75 1080 LEU A N 1
ATOM 8703 C CA . LEU A 1 1080 ? -2.046 -25.219 -5.686 1.00 97.75 1080 LEU A CA 1
ATOM 8704 C C . LEU A 1 1080 ? -2.944 -25.528 -6.897 1.00 97.75 1080 LEU A C 1
ATOM 8706 O O . LEU A 1 1080 ? -3.694 -26.502 -6.865 1.00 97.75 1080 LEU A O 1
ATOM 8710 N N . GLY A 1 1081 ? -2.895 -24.709 -7.955 1.00 96.62 1081 GLY A N 1
ATOM 8711 C CA . GLY A 1 1081 ? -3.810 -24.809 -9.096 1.00 96.62 1081 GLY A CA 1
ATOM 8712 C C . GLY A 1 1081 ? -5.267 -24.458 -8.762 1.00 96.62 1081 GLY A C 1
ATOM 8713 O O . GLY A 1 1081 ? -6.173 -24.835 -9.504 1.00 96.62 1081 GLY A O 1
ATOM 8714 N N . GLU A 1 1082 ? -5.512 -23.757 -7.652 1.00 97.38 1082 GLU A N 1
ATOM 8715 C CA . GLU A 1 1082 ? -6.848 -23.326 -7.238 1.00 97.38 1082 GLU A CA 1
ATOM 8716 C C . GLU A 1 1082 ? -7.335 -22.130 -8.077 1.00 97.38 1082 GLU A C 1
ATOM 8718 O O . GLU A 1 1082 ? -6.575 -21.227 -8.435 1.00 97.38 1082 GLU A O 1
ATOM 8723 N N . SER A 1 1083 ? -8.635 -22.099 -8.382 1.00 95.94 1083 SER A N 1
ATOM 8724 C CA . SER A 1 1083 ? -9.260 -21.035 -9.173 1.00 95.94 1083 SER A CA 1
ATOM 8725 C C . SER A 1 1083 ? -9.334 -19.709 -8.412 1.00 95.94 1083 SER A C 1
ATOM 8727 O O . SER A 1 1083 ? -9.804 -19.675 -7.282 1.00 95.94 1083 SER A O 1
ATOM 8729 N N . TYR A 1 1084 ? -8.984 -18.594 -9.051 1.00 97.19 1084 TYR A N 1
ATOM 8730 C CA . TYR A 1 1084 ? -9.195 -17.249 -8.503 1.00 97.19 1084 TYR A CA 1
ATOM 8731 C C . TYR A 1 1084 ? -9.604 -16.261 -9.598 1.00 97.19 1084 TYR A C 1
ATOM 8733 O O . TYR A 1 1084 ? -9.189 -16.392 -10.752 1.00 97.19 1084 TYR A O 1
ATOM 8741 N N . TYR A 1 1085 ? -10.386 -15.246 -9.231 1.00 95.69 1085 TYR A N 1
ATOM 8742 C CA . TYR A 1 1085 ? -10.686 -14.111 -10.097 1.00 95.69 1085 TYR A CA 1
ATOM 8743 C C . TYR A 1 1085 ? -9.879 -12.893 -9.650 1.00 95.69 1085 TYR A C 1
ATOM 8745 O O . TYR A 1 1085 ? -10.026 -12.404 -8.531 1.00 95.69 1085 TYR A O 1
ATOM 8753 N N . ALA A 1 1086 ? -9.028 -12.392 -10.541 1.00 92.94 1086 ALA A N 1
ATOM 8754 C CA . ALA A 1 1086 ? -8.382 -11.098 -10.378 1.00 92.94 1086 ALA A CA 1
ATOM 8755 C C . ALA A 1 1086 ? -9.146 -10.068 -11.210 1.00 92.94 1086 ALA A C 1
ATOM 8757 O O . ALA A 1 1086 ? -9.247 -10.243 -12.431 1.00 92.94 1086 ALA A O 1
ATOM 8758 N N . VAL A 1 1087 ? -9.660 -9.028 -10.546 1.00 92.69 1087 VAL A N 1
ATOM 8759 C CA . VAL A 1 1087 ? -10.347 -7.896 -11.181 1.00 92.69 1087 VAL A CA 1
ATOM 8760 C C . VAL A 1 1087 ? -9.459 -7.334 -12.282 1.00 92.69 1087 VAL A C 1
ATOM 8762 O O . VAL A 1 1087 ? -8.280 -7.057 -12.056 1.00 92.69 1087 VAL A O 1
ATOM 8765 N N . LYS A 1 1088 ? -10.018 -7.209 -13.486 1.00 87.44 1088 LYS A N 1
ATOM 8766 C CA . LYS A 1 1088 ? -9.281 -6.737 -14.656 1.00 87.44 1088 LYS A CA 1
ATOM 8767 C C . LYS A 1 1088 ? -9.091 -5.233 -14.586 1.00 87.44 1088 LYS A C 1
ATOM 8769 O O . LYS A 1 1088 ? -7.968 -4.778 -14.784 1.00 87.44 1088 LYS A O 1
ATOM 8774 N N . ARG A 1 1089 ? -10.154 -4.486 -14.259 1.00 86.44 1089 ARG A N 1
ATOM 8775 C CA . ARG A 1 1089 ? -10.133 -3.021 -14.210 1.00 86.44 1089 ARG A CA 1
ATOM 8776 C C . ARG A 1 1089 ? -9.036 -2.505 -13.288 1.00 86.44 1089 ARG A C 1
ATOM 8778 O O . ARG A 1 1089 ? -9.073 -2.710 -12.072 1.00 86.44 1089 ARG A O 1
ATOM 8785 N N . HIS A 1 1090 ? -8.082 -1.799 -13.883 1.00 86.75 1090 HIS A N 1
ATOM 8786 C CA . HIS A 1 1090 ? -6.910 -1.294 -13.195 1.00 86.75 1090 HIS A CA 1
ATOM 8787 C C . HIS A 1 1090 ? -7.287 -0.254 -12.132 1.00 86.75 1090 HIS A C 1
ATOM 8789 O O . HIS A 1 1090 ? -8.175 0.578 -12.334 1.00 86.75 1090 HIS A O 1
ATOM 8795 N N . VAL A 1 1091 ? -6.591 -0.279 -10.994 1.00 88.38 1091 VAL A N 1
ATOM 8796 C CA . VAL A 1 1091 ? -6.780 0.692 -9.905 1.00 88.38 1091 VAL A CA 1
ATOM 8797 C C . VAL A 1 1091 ? -6.512 2.128 -10.377 1.00 88.38 1091 VAL A C 1
ATOM 8799 O O . VAL A 1 1091 ? -5.531 2.387 -11.075 1.00 88.38 1091 VAL A O 1
ATOM 8802 N N . VAL A 1 1092 ? -7.368 3.074 -9.971 1.00 88.00 1092 VAL A N 1
ATOM 8803 C CA . VAL A 1 1092 ? -7.217 4.506 -10.290 1.00 88.00 1092 VAL A CA 1
ATOM 8804 C C . VAL A 1 1092 ? -6.737 5.317 -9.080 1.00 88.00 1092 VAL A C 1
ATOM 8806 O O . VAL A 1 1092 ? -7.190 5.074 -7.961 1.00 88.00 1092 VAL A O 1
ATOM 8809 N N . PRO A 1 1093 ? -5.837 6.302 -9.263 1.00 89.50 1093 PRO A N 1
ATOM 8810 C CA . PRO A 1 1093 ? -5.448 7.212 -8.194 1.00 89.50 1093 PRO A CA 1
ATOM 8811 C C . PRO A 1 1093 ? -6.524 8.281 -7.987 1.00 89.50 1093 PRO A C 1
ATOM 8813 O O . PRO A 1 1093 ? -6.942 8.952 -8.929 1.00 89.50 1093 PRO A O 1
ATOM 8816 N N . LEU A 1 1094 ? -6.929 8.479 -6.738 1.00 89.69 1094 LEU A N 1
ATOM 8817 C CA . LEU A 1 1094 ? -7.905 9.485 -6.326 1.00 89.69 1094 LEU A CA 1
ATOM 8818 C C . LEU A 1 1094 ? -7.254 10.484 -5.379 1.00 89.69 1094 LEU A C 1
ATOM 8820 O O . LEU A 1 1094 ? -6.286 10.164 -4.688 1.00 89.69 1094 LEU A O 1
ATOM 8824 N N . GLY A 1 1095 ? -7.738 11.722 -5.370 1.00 89.94 1095 GLY A N 1
ATOM 8825 C CA . GLY A 1 1095 ? -7.078 12.804 -4.653 1.00 89.94 1095 GLY A CA 1
ATOM 8826 C C . GLY A 1 1095 ? -7.493 14.179 -5.148 1.00 89.94 1095 GLY A C 1
ATOM 8827 O O . GLY A 1 1095 ? -8.549 14.352 -5.748 1.00 89.94 1095 GLY A O 1
ATOM 8828 N N . ARG A 1 1096 ? -6.641 15.170 -4.904 1.00 84.62 1096 ARG A N 1
ATOM 8829 C CA . ARG A 1 1096 ? -6.985 16.592 -5.030 1.00 84.62 1096 ARG A CA 1
ATOM 8830 C C . ARG A 1 1096 ? -5.959 17.367 -5.839 1.00 84.62 1096 ARG A C 1
ATOM 8832 O O . ARG A 1 1096 ? -4.777 17.038 -5.821 1.00 84.62 1096 ARG A O 1
ATOM 8839 N N . TYR A 1 1097 ? -6.395 18.443 -6.482 1.00 81.25 1097 TYR A N 1
ATOM 8840 C CA . TYR A 1 1097 ? -5.494 19.407 -7.109 1.00 81.25 1097 TYR A CA 1
ATOM 8841 C C . TYR A 1 1097 ? -5.209 20.564 -6.150 1.00 81.25 1097 TYR A C 1
ATOM 8843 O O . TYR A 1 1097 ? -6.135 21.133 -5.573 1.00 81.25 1097 TYR A O 1
ATOM 8851 N N . ARG A 1 1098 ? -3.938 20.948 -6.000 1.00 75.06 1098 ARG A N 1
ATOM 8852 C CA . ARG A 1 1098 ? -3.522 22.147 -5.258 1.00 75.06 1098 ARG A CA 1
ATOM 8853 C C . ARG A 1 1098 ? -2.387 22.833 -6.003 1.00 75.06 1098 ARG A C 1
ATOM 8855 O O . ARG A 1 1098 ? -1.424 22.195 -6.404 1.00 75.06 1098 ARG A O 1
ATOM 8862 N N . ASN A 1 1099 ? -2.519 24.139 -6.234 1.00 76.88 1099 ASN A N 1
ATOM 8863 C CA . ASN A 1 1099 ? -1.572 24.934 -7.032 1.00 76.88 1099 ASN A CA 1
ATOM 8864 C C . ASN A 1 1099 ? -1.323 24.397 -8.462 1.00 76.88 1099 ASN A C 1
ATOM 8866 O O . ASN A 1 1099 ? -0.286 24.679 -9.058 1.00 76.88 1099 ASN A O 1
ATOM 8870 N N . GLY A 1 1100 ? -2.280 23.642 -9.014 1.00 75.38 1100 GLY A N 1
ATOM 8871 C CA . GLY A 1 1100 ? -2.173 22.945 -10.301 1.00 75.38 1100 GLY A CA 1
ATOM 8872 C C . GLY A 1 1100 ? -1.650 21.508 -10.201 1.00 75.38 1100 GLY A C 1
ATOM 8873 O O . GLY A 1 1100 ? -1.947 20.714 -11.088 1.00 75.38 1100 GLY A O 1
ATOM 8874 N N . ASP A 1 1101 ? -0.965 21.146 -9.113 1.00 76.69 1101 ASP A N 1
ATOM 8875 C CA . ASP A 1 1101 ? -0.404 19.811 -8.902 1.00 76.69 1101 ASP A CA 1
ATOM 8876 C C . ASP A 1 1101 ? -1.440 18.834 -8.325 1.00 76.69 1101 ASP A C 1
ATOM 8878 O O . ASP A 1 1101 ? -2.173 19.155 -7.387 1.00 76.69 1101 ASP A O 1
ATOM 8882 N N . PHE A 1 1102 ? -1.499 17.621 -8.887 1.00 82.00 1102 PHE A N 1
ATOM 8883 C CA . PHE A 1 1102 ? -2.319 16.534 -8.351 1.00 82.00 1102 PHE A CA 1
ATOM 8884 C C . PHE A 1 1102 ? -1.616 15.851 -7.174 1.00 82.00 1102 PHE A C 1
ATOM 8886 O O . PHE A 1 1102 ? -0.480 15.384 -7.281 1.00 82.00 1102 PHE A O 1
ATOM 8893 N N . HIS A 1 1103 ? -2.334 15.736 -6.063 1.00 82.69 1103 HIS A N 1
ATOM 8894 C CA . HIS A 1 1103 ? -1.923 15.046 -4.853 1.00 82.69 1103 HIS A CA 1
ATOM 8895 C C . HIS A 1 1103 ? -2.829 13.832 -4.624 1.00 82.69 1103 HIS A C 1
ATOM 8897 O O . HIS A 1 1103 ? -3.939 13.956 -4.093 1.00 82.69 1103 HIS A O 1
ATOM 8903 N N . GLY A 1 1104 ? -2.325 12.653 -5.002 1.00 84.69 1104 GLY A N 1
ATOM 8904 C CA . GLY A 1 1104 ? -2.945 11.371 -4.669 1.00 84.69 1104 GLY A CA 1
ATOM 8905 C C . GLY A 1 1104 ? -3.179 11.246 -3.160 1.00 84.69 1104 GLY A C 1
ATOM 8906 O O . GLY A 1 1104 ? -2.368 11.714 -2.360 1.00 84.69 1104 GLY A O 1
ATOM 8907 N N . SER A 1 1105 ? -4.337 10.699 -2.804 1.00 87.94 1105 SER A N 1
ATOM 8908 C CA . SER A 1 1105 ? -4.844 10.583 -1.432 1.00 87.94 1105 SER A CA 1
ATOM 8909 C C . SER A 1 1105 ? -5.542 9.239 -1.156 1.00 87.94 1105 SER A C 1
ATOM 8911 O O . SER A 1 1105 ? -5.666 8.857 0.003 1.00 87.94 1105 SER A O 1
ATOM 8913 N N . ALA A 1 1106 ? -5.996 8.527 -2.197 1.00 91.62 1106 ALA A N 1
ATOM 8914 C CA . ALA A 1 1106 ? -6.584 7.189 -2.103 1.00 91.62 1106 ALA A CA 1
ATOM 8915 C C . ALA A 1 1106 ? -6.459 6.397 -3.420 1.00 91.62 1106 ALA A C 1
ATOM 8917 O O . ALA A 1 1106 ? -6.096 6.936 -4.470 1.00 91.62 1106 ALA A O 1
ATOM 8918 N N . MET A 1 1107 ? -6.808 5.114 -3.354 1.00 92.94 1107 MET A N 1
ATOM 8919 C CA . MET A 1 1107 ? -6.975 4.187 -4.473 1.00 92.94 1107 MET A CA 1
ATOM 8920 C C . MET A 1 1107 ? -8.463 3.899 -4.696 1.00 92.94 1107 MET A C 1
ATOM 8922 O O . MET A 1 1107 ? -9.158 3.448 -3.786 1.00 92.94 1107 MET A O 1
ATOM 8926 N N . GLY A 1 1108 ? -8.938 4.145 -5.918 1.00 94.12 1108 GLY A N 1
ATOM 8927 C CA . GLY A 1 1108 ? -10.264 3.749 -6.381 1.00 94.12 1108 GLY A CA 1
ATOM 8928 C C . GLY A 1 1108 ? -10.207 2.375 -7.032 1.00 94.12 1108 GLY A C 1
ATOM 8929 O O . GLY A 1 1108 ? -9.513 2.189 -8.034 1.00 94.12 1108 GLY A O 1
ATOM 8930 N N . GLN A 1 1109 ? -10.923 1.413 -6.456 1.00 95.12 1109 GLN A N 1
ATOM 8931 C CA . GLN A 1 1109 ? -10.909 0.017 -6.887 1.00 95.12 1109 GLN A CA 1
ATOM 8932 C C . GLN A 1 1109 ? -12.323 -0.474 -7.204 1.00 95.12 1109 GLN A C 1
ATOM 8934 O O . GLN A 1 1109 ? -13.295 -0.128 -6.533 1.00 95.12 1109 GLN A O 1
ATOM 8939 N N . TYR A 1 1110 ? -12.441 -1.238 -8.285 1.00 94.94 1110 TYR A N 1
ATOM 8940 C CA . TYR A 1 1110 ? -13.695 -1.403 -9.015 1.00 94.94 1110 TYR A CA 1
ATOM 8941 C C . TYR A 1 1110 ? -14.533 -2.605 -8.574 1.00 94.94 1110 TYR A C 1
ATOM 8943 O O . TYR A 1 1110 ? -14.021 -3.553 -7.982 1.00 94.94 1110 TYR A O 1
ATOM 8951 N N . ASP A 1 1111 ? -15.829 -2.546 -8.879 1.00 95.81 1111 ASP A N 1
ATOM 8952 C CA . ASP A 1 1111 ? -16.792 -3.628 -8.667 1.00 95.81 1111 ASP A CA 1
ATOM 8953 C C . ASP A 1 1111 ? -16.430 -4.888 -9.489 1.00 95.81 1111 ASP A C 1
ATOM 8955 O O . ASP A 1 1111 ? -16.395 -4.818 -10.723 1.00 95.81 1111 ASP A O 1
ATOM 8959 N N . PRO A 1 1112 ? -16.205 -6.050 -8.840 1.00 96.50 1112 PRO A N 1
ATOM 8960 C CA . PRO A 1 1112 ? -15.852 -7.294 -9.511 1.00 96.50 1112 PRO A CA 1
ATOM 8961 C C . PRO A 1 1112 ? -17.025 -7.883 -10.302 1.00 96.50 1112 PRO A C 1
ATOM 8963 O O . PRO A 1 1112 ? -16.785 -8.666 -11.216 1.00 96.50 1112 PRO A O 1
ATOM 8966 N N . ILE A 1 1113 ? -18.280 -7.530 -9.985 1.00 96.38 1113 ILE A N 1
ATOM 8967 C CA . ILE A 1 1113 ? -19.464 -8.047 -10.685 1.00 96.38 1113 ILE A CA 1
ATOM 8968 C C . ILE A 1 1113 ? -19.545 -7.428 -12.084 1.00 96.38 1113 ILE A C 1
ATOM 8970 O O . ILE A 1 1113 ? -19.575 -8.155 -13.080 1.00 96.38 1113 ILE A O 1
ATOM 8974 N N . GLY A 1 1114 ? -19.526 -6.093 -12.169 1.00 93.94 1114 GLY A N 1
ATOM 8975 C CA . GLY A 1 1114 ? -19.479 -5.368 -13.437 1.00 93.94 1114 GLY A CA 1
ATOM 8976 C C . GLY A 1 1114 ? -18.223 -5.685 -14.250 1.00 93.94 1114 GLY A C 1
ATOM 8977 O O . GLY A 1 1114 ? -18.319 -5.931 -15.450 1.00 93.94 1114 GLY A O 1
ATOM 8978 N N . ASP A 1 1115 ? -17.060 -5.757 -13.597 1.00 92.81 1115 ASP A N 1
ATOM 8979 C CA . ASP A 1 1115 ? -15.788 -6.111 -14.237 1.00 92.81 1115 ASP A CA 1
ATOM 8980 C C . ASP A 1 1115 ? -15.806 -7.510 -14.878 1.00 92.81 1115 ASP A C 1
ATOM 8982 O O . ASP A 1 1115 ? -15.426 -7.685 -16.038 1.00 92.81 1115 ASP A O 1
ATOM 8986 N N . TYR A 1 1116 ? -16.312 -8.510 -14.155 1.00 92.75 1116 TYR A N 1
ATOM 8987 C CA . TYR A 1 1116 ? -16.475 -9.867 -14.670 1.00 92.75 1116 TYR A CA 1
ATOM 8988 C C . TYR A 1 1116 ? -17.477 -9.931 -15.833 1.00 92.75 1116 TYR A C 1
ATOM 8990 O O . TYR A 1 1116 ? -17.217 -10.607 -16.829 1.00 92.75 1116 TYR A O 1
ATOM 8998 N N . GLY A 1 1117 ? -18.589 -9.191 -15.749 1.00 91.94 1117 GLY A N 1
ATOM 8999 C CA . GLY A 1 1117 ? -19.564 -9.086 -16.838 1.00 91.94 1117 GLY A CA 1
ATOM 9000 C C . GLY A 1 1117 ? -18.941 -8.547 -18.130 1.00 91.94 1117 GLY A C 1
ATOM 9001 O O . GLY A 1 1117 ? -19.048 -9.185 -19.178 1.00 91.94 1117 GLY A O 1
ATOM 9002 N N . LEU A 1 1118 ? -18.222 -7.423 -18.037 1.00 89.06 1118 LEU A N 1
ATOM 9003 C CA . LEU A 1 1118 ? -17.523 -6.805 -19.168 1.00 89.06 1118 LEU A CA 1
ATOM 9004 C C . LEU A 1 1118 ? -16.417 -7.715 -19.724 1.00 89.06 1118 LEU A C 1
ATOM 9006 O O . LEU A 1 1118 ? -16.328 -7.895 -20.939 1.00 89.06 1118 LEU A O 1
ATOM 9010 N N . SER A 1 1119 ? -15.622 -8.356 -18.859 1.00 85.88 1119 SER A N 1
ATOM 9011 C CA . SER A 1 1119 ? -14.539 -9.248 -19.301 1.00 85.88 1119 SER A CA 1
ATOM 9012 C C . SER A 1 1119 ? -15.027 -10.489 -20.049 1.00 85.88 1119 SER A C 1
ATOM 9014 O O . SER A 1 1119 ? -14.316 -10.967 -20.931 1.00 85.88 1119 SER A O 1
ATOM 9016 N N . ARG A 1 1120 ? -16.237 -10.988 -19.754 1.00 86.31 1120 ARG A N 1
ATOM 9017 C CA . ARG A 1 1120 ? -16.879 -12.058 -20.535 1.00 86.31 1120 ARG A CA 1
ATOM 9018 C C . ARG A 1 1120 ? -17.536 -11.546 -21.810 1.00 86.31 1120 ARG A C 1
ATOM 9020 O O . ARG A 1 1120 ? -17.390 -12.189 -22.845 1.00 86.31 1120 ARG A O 1
ATOM 9027 N N . GLN A 1 1121 ? -18.236 -10.414 -21.750 1.00 86.12 1121 GLN A N 1
ATOM 9028 C CA . GLN A 1 1121 ? -18.932 -9.841 -22.906 1.00 86.12 1121 GLN A CA 1
ATOM 9029 C C . GLN A 1 1121 ? -17.967 -9.479 -24.042 1.00 86.12 1121 GLN A C 1
ATOM 9031 O O . GLN A 1 1121 ? -18.270 -9.740 -25.203 1.00 86.12 1121 GLN A O 1
ATOM 9036 N N . TYR A 1 1122 ? -16.807 -8.916 -23.703 1.00 81.44 1122 TYR A N 1
ATOM 9037 C CA . TYR A 1 1122 ? -15.833 -8.397 -24.665 1.00 81.44 1122 TYR A CA 1
ATOM 9038 C C . TYR A 1 1122 ? -14.546 -9.235 -24.722 1.00 81.44 1122 TYR A C 1
ATOM 9040 O O . TYR A 1 1122 ? -13.511 -8.764 -25.178 1.00 81.44 1122 TYR A O 1
ATOM 9048 N N . ALA A 1 1123 ? -14.595 -10.504 -24.297 1.00 76.06 1123 ALA A N 1
ATOM 9049 C CA . ALA A 1 1123 ? -13.433 -11.399 -24.213 1.00 76.06 1123 ALA A CA 1
ATOM 9050 C C . ALA A 1 1123 ? -12.643 -11.566 -25.530 1.00 76.06 1123 ALA A C 1
ATOM 9052 O O . ALA A 1 1123 ? -11.479 -11.970 -25.503 1.00 76.06 1123 ALA A O 1
ATOM 9053 N N . GLU A 1 1124 ? -13.263 -11.288 -26.680 1.00 72.94 1124 GLU A N 1
ATOM 9054 C CA . GLU A 1 1124 ? -12.641 -11.394 -28.004 1.00 72.94 1124 GLU A CA 1
ATOM 9055 C C . GLU A 1 1124 ? -12.310 -10.048 -28.666 1.00 72.94 1124 GLU A C 1
ATOM 9057 O O . GLU A 1 1124 ? -11.658 -10.059 -29.711 1.00 72.94 1124 GLU A O 1
ATOM 9062 N N . GLU A 1 1125 ? -12.705 -8.918 -28.069 1.00 67.44 1125 GLU A N 1
ATOM 9063 C CA . GLU A 1 1125 ? -12.477 -7.583 -28.635 1.00 67.44 1125 GLU A CA 1
ATOM 9064 C C . GLU A 1 1125 ? -11.007 -7.163 -28.580 1.00 67.44 1125 GLU A C 1
ATOM 9066 O O . GLU A 1 1125 ? -10.226 -7.672 -27.782 1.00 67.44 1125 GLU A O 1
ATOM 9071 N N . VAL A 1 1126 ? -10.615 -6.225 -29.442 1.00 61.66 1126 VAL A N 1
ATOM 9072 C CA . VAL A 1 1126 ? -9.227 -5.723 -29.539 1.00 61.66 1126 VAL A CA 1
ATOM 9073 C C . VAL A 1 1126 ? -9.152 -4.207 -29.291 1.00 61.66 1126 VAL A C 1
ATOM 9075 O O . VAL A 1 1126 ? -8.061 -3.645 -29.195 1.00 61.66 1126 VAL A O 1
ATOM 9078 N N . GLU A 1 1127 ? -10.300 -3.534 -29.185 1.00 59.84 1127 GLU A N 1
ATOM 9079 C CA . GLU A 1 1127 ? -10.408 -2.080 -29.028 1.00 59.84 1127 GLU A CA 1
ATOM 9080 C C . GLU A 1 1127 ? -10.566 -1.660 -27.557 1.00 59.84 1127 GLU A C 1
ATOM 9082 O O . GLU A 1 1127 ? -11.048 -2.413 -26.716 1.00 59.84 1127 GLU A O 1
ATOM 9087 N N . GLU A 1 1128 ? -10.138 -0.437 -27.238 1.00 62.56 1128 GLU A N 1
ATOM 9088 C CA . GLU A 1 1128 ? -10.253 0.131 -25.893 1.00 62.56 1128 GLU A CA 1
ATOM 9089 C C . GLU A 1 1128 ? -11.699 0.575 -25.623 1.00 62.56 1128 GLU A C 1
ATOM 9091 O O . GLU A 1 1128 ? -12.260 1.369 -26.378 1.00 62.56 1128 GLU A O 1
ATOM 9096 N N . LEU A 1 1129 ? -12.304 0.066 -24.545 1.00 67.81 1129 LEU A N 1
ATOM 9097 C CA . LEU A 1 1129 ? -13.698 0.349 -24.200 1.00 67.81 1129 LEU A CA 1
ATOM 9098 C C . LEU A 1 1129 ? -13.833 1.593 -23.309 1.00 67.81 1129 LEU A C 1
ATOM 9100 O O . LEU A 1 1129 ? -13.234 1.671 -22.236 1.00 67.81 1129 LEU A O 1
ATOM 9104 N N . ASP A 1 1130 ? -14.726 2.510 -23.692 1.00 70.69 1130 ASP A N 1
ATOM 9105 C CA . ASP A 1 1130 ? -15.131 3.659 -22.861 1.00 70.69 1130 ASP A CA 1
ATOM 9106 C C . ASP A 1 1130 ? -16.026 3.258 -21.663 1.00 70.69 1130 ASP A C 1
ATOM 9108 O O . ASP A 1 1130 ? -16.243 4.045 -20.738 1.00 70.69 1130 ASP A O 1
ATOM 9112 N N . ILE A 1 1131 ? -16.561 2.031 -21.656 1.00 80.56 1131 ILE A N 1
ATOM 9113 C CA . ILE A 1 1131 ? -17.425 1.515 -20.585 1.00 80.56 1131 ILE A CA 1
ATOM 9114 C C . ILE A 1 1131 ? -16.556 0.995 -19.432 1.00 80.56 1131 ILE A C 1
ATOM 9116 O O . ILE A 1 1131 ? -15.760 0.076 -19.609 1.00 80.56 1131 ILE A O 1
ATOM 9120 N N . LYS A 1 1132 ? -16.758 1.543 -18.226 1.00 84.94 1132 LYS A N 1
ATOM 9121 C CA . LYS A 1 1132 ? -16.100 1.106 -16.983 1.00 84.94 1132 LYS A CA 1
ATOM 9122 C C . LYS A 1 1132 ? -17.125 0.598 -15.952 1.00 84.94 1132 LYS A C 1
ATOM 9124 O O . LYS A 1 1132 ? -18.231 1.140 -15.897 1.00 84.94 1132 LYS A O 1
ATOM 9129 N N . PRO A 1 1133 ? -16.777 -0.385 -15.100 1.00 91.19 1133 PRO A N 1
ATOM 9130 C CA . PRO A 1 1133 ? -17.568 -0.700 -13.912 1.00 91.19 1133 PRO A CA 1
ATOM 9131 C C . PRO A 1 1133 ? -17.535 0.466 -12.907 1.00 91.19 1133 PRO A C 1
ATOM 9133 O O . PRO A 1 1133 ? -16.750 1.409 -13.039 1.00 91.19 1133 PRO A O 1
ATOM 9136 N N . ASN A 1 1134 ? -18.384 0.409 -11.880 1.00 93.19 1134 ASN A N 1
ATOM 9137 C CA . ASN A 1 1134 ? -18.379 1.406 -10.804 1.00 93.19 1134 ASN A CA 1
ATOM 9138 C C . ASN A 1 1134 ? -17.185 1.192 -9.859 1.00 93.19 1134 ASN A C 1
ATOM 9140 O O . ASN A 1 1134 ? -16.687 0.072 -9.725 1.00 93.19 1134 ASN A O 1
ATOM 9144 N N . ILE A 1 1135 ? -16.758 2.245 -9.157 1.00 94.44 1135 ILE A N 1
ATOM 9145 C CA . ILE A 1 1135 ? -15.829 2.103 -8.030 1.00 94.44 1135 ILE A CA 1
ATOM 9146 C C . ILE A 1 1135 ? -16.601 1.491 -6.853 1.00 94.44 1135 ILE A C 1
ATOM 9148 O O . ILE A 1 1135 ? -17.683 1.958 -6.505 1.00 94.44 1135 ILE A O 1
ATOM 9152 N N . MET A 1 1136 ? -16.050 0.434 -6.258 1.00 95.75 1136 MET A N 1
ATOM 9153 C CA . MET A 1 1136 ? -16.628 -0.272 -5.112 1.00 95.75 1136 MET A CA 1
ATOM 9154 C C . MET A 1 1136 ? -15.876 0.030 -3.813 1.00 95.75 1136 MET A C 1
ATOM 9156 O O . MET A 1 1136 ? -16.506 0.156 -2.765 1.00 95.75 1136 MET A O 1
ATOM 9160 N N . PHE A 1 1137 ? -14.550 0.161 -3.875 1.00 96.88 1137 PHE A N 1
ATOM 9161 C CA . PHE A 1 1137 ? -13.681 0.325 -2.709 1.00 96.88 1137 PHE A CA 1
ATOM 9162 C C . PHE A 1 1137 ? -12.849 1.606 -2.777 1.00 96.88 1137 PHE A C 1
ATOM 9164 O O . PHE A 1 1137 ? -12.380 2.012 -3.846 1.00 96.88 1137 PHE A O 1
ATOM 9171 N N . MET A 1 1138 ? -12.671 2.211 -1.601 1.00 94.75 1138 MET A N 1
ATOM 9172 C CA . MET A 1 1138 ? -11.923 3.436 -1.354 1.00 94.75 1138 MET A CA 1
ATOM 9173 C C . MET A 1 1138 ? -10.809 3.185 -0.346 1.00 94.75 1138 MET A C 1
ATOM 9175 O O . MET A 1 1138 ? -11.004 3.310 0.866 1.00 94.75 1138 MET A O 1
ATOM 9179 N N . HIS A 1 1139 ? -9.630 2.834 -0.853 1.00 94.25 1139 HIS A N 1
ATOM 9180 C CA . HIS A 1 1139 ? -8.470 2.536 -0.024 1.00 94.25 1139 HIS A CA 1
ATOM 9181 C C . HIS A 1 1139 ? -7.650 3.817 0.200 1.00 94.25 1139 HIS A C 1
ATOM 9183 O O . HIS A 1 1139 ? -6.859 4.238 -0.645 1.00 94.25 1139 HIS A O 1
ATOM 9189 N N . SER A 1 1140 ? -7.864 4.466 1.348 1.00 90.06 1140 SER A N 1
ATOM 9190 C CA . SER A 1 1140 ? -7.244 5.743 1.749 1.00 90.06 1140 SER A CA 1
ATOM 9191 C C . SER A 1 1140 ? -5.871 5.527 2.398 1.00 90.06 1140 SER A C 1
ATOM 9193 O O . SER A 1 1140 ? -5.612 5.950 3.527 1.00 90.06 1140 SER A O 1
ATOM 9195 N N . ASN A 1 1141 ? -4.999 4.830 1.664 1.00 78.38 1141 ASN A N 1
ATOM 9196 C CA . ASN A 1 1141 ? -3.704 4.333 2.129 1.00 78.38 1141 ASN A CA 1
ATOM 9197 C C . ASN A 1 1141 ? -2.756 5.438 2.635 1.00 78.38 1141 ASN A C 1
ATOM 9199 O O . ASN A 1 1141 ? -2.095 5.283 3.671 1.00 78.38 1141 ASN A O 1
ATOM 9203 N N . PHE A 1 1142 ? -2.684 6.568 1.925 1.00 79.00 1142 PHE A N 1
ATOM 9204 C CA . PHE A 1 1142 ? -1.973 7.758 2.374 1.00 79.00 1142 PHE A CA 1
ATOM 9205 C C . PHE A 1 1142 ? -2.514 9.039 1.710 1.00 79.00 1142 PHE A C 1
ATOM 9207 O O . PHE A 1 1142 ? -2.430 9.163 0.487 1.00 79.00 1142 PHE A O 1
ATOM 9214 N N . PRO A 1 1143 ? -2.961 10.045 2.485 1.00 85.94 1143 PRO A N 1
ATOM 9215 C CA . PRO A 1 1143 ? -2.993 10.108 3.945 1.00 85.94 1143 PRO A CA 1
ATOM 9216 C C . PRO A 1 1143 ? -4.241 9.428 4.531 1.00 85.94 1143 PRO A C 1
ATOM 9218 O O . PRO A 1 1143 ? -5.329 9.503 3.968 1.00 85.94 1143 PRO A O 1
ATOM 9221 N N . LYS A 1 1144 ? -4.086 8.814 5.709 1.00 89.25 1144 LYS A N 1
ATOM 9222 C CA . LYS A 1 1144 ? -5.199 8.197 6.448 1.00 89.25 1144 LYS A CA 1
ATOM 9223 C C . LYS A 1 1144 ? -6.180 9.265 6.951 1.00 89.25 1144 LYS A C 1
ATOM 9225 O O . LYS A 1 1144 ? -5.780 10.396 7.226 1.00 89.25 1144 LYS A O 1
ATOM 9230 N N . MET A 1 1145 ? -7.447 8.885 7.132 1.00 90.19 1145 MET A N 1
ATOM 9231 C CA . MET A 1 1145 ? -8.535 9.770 7.579 1.00 90.19 1145 MET A CA 1
ATOM 9232 C C . MET A 1 1145 ? -8.497 10.089 9.092 1.00 90.19 1145 MET A C 1
ATOM 9234 O O . MET A 1 1145 ? -9.435 9.815 9.839 1.00 90.19 1145 MET A O 1
ATOM 9238 N N . ASP A 1 1146 ? -7.389 10.673 9.545 1.00 90.88 1146 ASP A N 1
ATOM 9239 C CA . ASP A 1 1146 ? -7.219 11.287 10.866 1.00 90.88 1146 ASP A CA 1
ATOM 9240 C C . ASP A 1 1146 ? -7.387 12.814 10.720 1.00 90.88 1146 ASP A C 1
ATOM 9242 O O . ASP A 1 1146 ? -6.536 13.456 10.094 1.00 90.88 1146 ASP A O 1
ATOM 9246 N N . PRO A 1 1147 ? -8.454 13.419 11.274 1.00 91.75 1147 PRO A N 1
ATOM 9247 C CA . PRO A 1 1147 ? -8.761 14.830 11.047 1.00 91.75 1147 PRO A CA 1
ATOM 9248 C C . PRO A 1 1147 ? -7.667 15.774 11.563 1.00 91.75 1147 PRO A C 1
ATOM 9250 O O . PRO A 1 1147 ? -7.415 16.817 10.954 1.00 91.75 1147 PRO A O 1
ATOM 9253 N N . TRP A 1 1148 ? -6.973 15.407 12.646 1.00 89.06 1148 TRP A N 1
ATOM 9254 C CA . TRP A 1 1148 ? -5.921 16.245 13.207 1.00 89.06 1148 TRP A CA 1
ATOM 9255 C C . TRP A 1 1148 ? -4.630 16.145 12.401 1.00 89.06 1148 TRP A C 1
ATOM 9257 O O . TRP A 1 1148 ? -4.055 17.175 12.046 1.00 89.06 1148 TRP A O 1
ATOM 9267 N N . SER A 1 1149 ? -4.203 14.930 12.046 1.00 89.19 1149 SER A N 1
ATOM 9268 C CA . SER A 1 1149 ? -3.027 14.734 11.187 1.00 89.19 1149 SER A CA 1
ATOM 9269 C C . SER A 1 1149 ? -3.212 15.409 9.821 1.00 89.19 1149 SER A C 1
ATOM 9271 O O . SER A 1 1149 ? -2.316 16.111 9.356 1.00 89.19 1149 SER A O 1
ATOM 9273 N N . LEU A 1 1150 ? -4.404 15.312 9.218 1.00 91.69 1150 LEU A N 1
ATOM 9274 C CA . LEU A 1 1150 ? -4.729 15.981 7.952 1.00 91.69 1150 LEU A CA 1
ATOM 9275 C C . LEU A 1 1150 ? -4.610 17.522 8.033 1.00 91.69 1150 LEU A C 1
ATOM 9277 O O . LEU A 1 1150 ? -4.137 18.151 7.081 1.00 91.69 1150 LEU A O 1
ATOM 9281 N N . LYS A 1 1151 ? -5.005 18.146 9.153 1.00 89.75 1151 LYS A N 1
ATOM 9282 C CA . LYS A 1 1151 ? -4.810 19.590 9.402 1.00 89.75 1151 LYS A CA 1
ATOM 9283 C C . LYS A 1 1151 ? -3.335 19.927 9.656 1.00 89.75 1151 LYS A C 1
ATOM 9285 O O . LYS A 1 1151 ? -2.789 20.874 9.087 1.00 89.75 1151 LYS A O 1
ATOM 9290 N N . LYS A 1 1152 ? -2.689 19.156 10.535 1.00 87.88 1152 LYS A N 1
ATOM 9291 C CA . LYS A 1 1152 ? -1.310 19.345 11.015 1.00 87.88 1152 LYS A CA 1
ATOM 9292 C C . LYS A 1 1152 ? -0.283 19.233 9.891 1.00 87.88 1152 LYS A C 1
ATOM 9294 O O . LYS A 1 1152 ? 0.645 20.041 9.867 1.00 87.88 1152 LYS A O 1
ATOM 9299 N N . ASP A 1 1153 ? -0.503 18.341 8.931 1.00 88.81 1153 ASP A N 1
ATOM 9300 C CA . ASP A 1 1153 ? 0.410 18.073 7.813 1.00 88.81 1153 ASP A CA 1
ATOM 9301 C C . ASP A 1 1153 ? 0.079 18.886 6.540 1.00 88.81 1153 ASP A C 1
ATOM 9303 O O . ASP A 1 1153 ? 0.550 18.568 5.449 1.00 88.81 1153 ASP A O 1
ATOM 9307 N N . ASP A 1 1154 ? -0.727 19.949 6.672 1.00 88.25 1154 ASP A N 1
ATOM 9308 C CA . ASP A 1 1154 ? -1.141 20.845 5.580 1.00 88.25 1154 ASP A CA 1
ATOM 9309 C C . ASP A 1 1154 ? -1.839 20.120 4.416 1.00 88.25 1154 ASP A C 1
ATOM 9311 O O . ASP A 1 1154 ? -1.613 20.429 3.245 1.00 88.25 1154 ASP A O 1
ATOM 9315 N N . ILE A 1 1155 ? -2.683 19.123 4.707 1.00 90.06 1155 ILE A N 1
ATOM 9316 C CA . ILE A 1 1155 ? -3.276 18.250 3.682 1.00 90.06 1155 ILE A CA 1
ATOM 9317 C C . ILE A 1 1155 ? -4.637 18.766 3.215 1.00 90.06 1155 ILE A C 1
ATOM 9319 O O . ILE A 1 1155 ? -4.846 18.891 2.005 1.00 90.06 1155 ILE A O 1
ATOM 9323 N N . ILE A 1 1156 ? -5.531 19.055 4.164 1.00 90.94 1156 ILE A N 1
ATOM 9324 C CA . ILE A 1 1156 ? -6.911 19.556 3.960 1.00 90.94 1156 ILE A CA 1
ATOM 9325 C C . ILE A 1 1156 ? -7.067 21.054 4.274 1.00 90.94 1156 ILE A C 1
ATOM 9327 O O . ILE A 1 1156 ? -8.147 21.630 4.127 1.00 90.94 1156 ILE A O 1
ATOM 9331 N N . TYR A 1 1157 ? -5.995 21.656 4.781 1.00 90.94 1157 TYR A N 1
ATOM 9332 C CA . TYR A 1 1157 ? -5.906 23.034 5.233 1.00 90.94 1157 TYR A CA 1
ATOM 9333 C C . TYR A 1 1157 ? -4.532 23.576 4.845 1.00 90.94 1157 TYR A C 1
ATOM 9335 O O . TYR A 1 1157 ? -3.529 22.871 4.952 1.00 90.94 1157 TYR A O 1
ATOM 9343 N N . ASP A 1 1158 ? -4.482 24.815 4.381 1.00 88.00 1158 ASP A N 1
ATOM 9344 C CA . ASP A 1 1158 ? -3.253 25.515 4.039 1.00 88.00 1158 ASP A CA 1
ATOM 9345 C C . ASP A 1 1158 ? -2.936 26.540 5.137 1.00 88.00 1158 ASP A C 1
ATOM 9347 O O . ASP A 1 1158 ? -3.631 27.547 5.279 1.00 88.00 1158 ASP A O 1
ATOM 9351 N N . LYS A 1 1159 ? -1.885 26.301 5.935 1.00 86.62 1159 LYS A N 1
ATOM 9352 C CA . LYS A 1 1159 ? -1.451 27.246 6.980 1.00 86.62 1159 LYS A CA 1
ATOM 9353 C C . LYS A 1 1159 ? -0.984 28.610 6.448 1.00 86.62 1159 LYS A C 1
ATOM 9355 O O . LYS A 1 1159 ? -0.981 29.562 7.227 1.00 86.62 1159 LYS A O 1
ATOM 9360 N N . GLU A 1 1160 ? -0.558 28.725 5.188 1.00 84.88 1160 GLU A N 1
ATOM 9361 C CA . GLU A 1 1160 ? -0.071 29.988 4.615 1.00 84.88 1160 GLU A CA 1
ATOM 9362 C C . GLU A 1 1160 ? -1.220 30.864 4.097 1.00 84.88 1160 GLU A C 1
ATOM 9364 O O . GLU A 1 1160 ? -1.179 32.088 4.259 1.00 84.88 1160 GLU A O 1
ATOM 9369 N N . THR A 1 1161 ? -2.248 30.258 3.491 1.00 86.88 1161 THR A N 1
ATOM 9370 C CA . THR A 1 1161 ? -3.402 30.980 2.920 1.00 86.88 1161 THR A CA 1
ATOM 9371 C C . THR A 1 1161 ? -4.624 31.018 3.840 1.00 86.88 1161 THR A C 1
ATOM 9373 O O . THR A 1 1161 ? -5.427 31.947 3.744 1.00 86.88 1161 THR A O 1
ATOM 9376 N N . GLY A 1 1162 ? -4.758 30.050 4.750 1.00 87.19 1162 GLY A N 1
ATOM 9377 C CA . GLY A 1 1162 ? -5.959 29.810 5.553 1.00 87.19 1162 GLY A CA 1
ATOM 9378 C C . GLY A 1 1162 ? -7.082 29.094 4.791 1.00 87.19 1162 GLY A C 1
ATOM 9379 O O . GLY A 1 1162 ? -8.200 28.997 5.299 1.00 87.19 1162 GLY A O 1
ATOM 9380 N N . GLU A 1 1163 ? -6.821 28.624 3.570 1.00 89.00 1163 GLU A N 1
ATOM 9381 C CA . GLU A 1 1163 ? -7.816 27.957 2.728 1.00 89.00 1163 GLU A CA 1
ATOM 9382 C C . GLU A 1 1163 ? -7.962 26.473 3.098 1.00 89.00 1163 GLU A C 1
ATOM 9384 O O . GLU A 1 1163 ? -7.016 25.815 3.533 1.00 89.00 1163 GLU A O 1
ATOM 9389 N N . ARG A 1 1164 ? -9.173 25.934 2.924 1.00 92.00 1164 ARG A N 1
ATOM 9390 C CA . ARG A 1 1164 ? -9.481 24.505 3.081 1.00 92.00 1164 ARG A CA 1
ATOM 9391 C C . ARG A 1 1164 ? -9.665 23.871 1.704 1.00 92.00 1164 ARG A C 1
ATOM 9393 O O . ARG A 1 1164 ? -10.120 24.536 0.775 1.00 92.00 1164 ARG A O 1
ATOM 9400 N N . ASN A 1 1165 ? -9.316 22.593 1.579 1.00 90.62 1165 ASN A N 1
ATOM 9401 C CA . ASN A 1 1165 ? -9.446 21.828 0.340 1.00 90.62 1165 ASN A CA 1
ATOM 9402 C C . ASN A 1 1165 ? -10.048 20.442 0.604 1.00 90.62 1165 ASN A C 1
ATOM 9404 O O . ASN A 1 1165 ? -9.678 19.791 1.580 1.00 90.62 1165 ASN A O 1
ATOM 9408 N N . ARG A 1 1166 ? -10.907 19.963 -0.305 1.00 91.81 1166 ARG A N 1
ATOM 9409 C CA . ARG A 1 1166 ? -11.347 18.556 -0.344 1.00 91.81 1166 ARG A CA 1
ATOM 9410 C C . ARG A 1 1166 ? -10.153 17.620 -0.507 1.00 91.81 1166 ARG A C 1
ATOM 9412 O O . ARG A 1 1166 ? -9.197 17.970 -1.200 1.00 91.81 1166 ARG A O 1
ATOM 9419 N N . LEU A 1 1167 ? -10.204 16.451 0.117 1.00 91.50 1167 LEU A N 1
ATOM 9420 C CA . LEU A 1 1167 ? -9.198 15.395 0.061 1.00 91.50 1167 LEU A CA 1
ATOM 9421 C C . LEU A 1 1167 ? -9.274 14.605 -1.255 1.00 91.50 1167 LEU A C 1
ATOM 9423 O O . LEU A 1 1167 ? -8.230 14.302 -1.834 1.00 91.50 1167 LEU A O 1
ATOM 9427 N N . PHE A 1 1168 ? -10.486 14.337 -1.752 1.00 90.00 1168 PHE A N 1
ATOM 9428 C CA . PHE A 1 1168 ? -10.730 13.542 -2.970 1.00 90.00 1168 PHE A CA 1
ATOM 9429 C C . PHE A 1 1168 ? -11.261 14.363 -4.161 1.00 90.00 1168 PHE A C 1
ATOM 9431 O O . PHE A 1 1168 ? -11.484 13.824 -5.244 1.00 90.00 1168 PHE A O 1
ATOM 9438 N N . GLY A 1 1169 ? -11.437 15.675 -3.975 1.00 85.56 1169 GLY A N 1
ATOM 9439 C CA . GLY A 1 1169 ? -11.948 16.592 -4.997 1.00 85.56 1169 GLY A CA 1
ATOM 9440 C C . GLY A 1 1169 ? -13.460 16.479 -5.244 1.00 85.56 1169 GLY A C 1
ATOM 9441 O O . GLY A 1 1169 ? -14.132 15.569 -4.772 1.00 85.56 1169 GLY A O 1
ATOM 9442 N N . GLU A 1 1170 ? -14.015 17.439 -5.986 1.00 83.00 1170 GLU A N 1
ATOM 9443 C CA . GLU A 1 1170 ? -15.466 17.521 -6.241 1.00 83.00 1170 GLU A CA 1
ATOM 9444 C C . GLU A 1 1170 ? -15.958 16.516 -7.296 1.00 83.00 1170 GLU A C 1
ATOM 9446 O O . GLU A 1 1170 ? -17.115 16.109 -7.262 1.00 83.00 1170 GLU A O 1
ATOM 9451 N N . ASN A 1 1171 ? -15.092 16.083 -8.218 1.00 83.31 1171 ASN A N 1
ATOM 9452 C CA . ASN A 1 1171 ? -15.452 15.111 -9.261 1.00 83.31 1171 ASN A CA 1
ATOM 9453 C C . ASN A 1 1171 ? -15.688 13.704 -8.691 1.00 83.31 1171 ASN A C 1
ATOM 9455 O O . ASN A 1 1171 ? -16.484 12.945 -9.233 1.00 83.31 1171 ASN A O 1
ATOM 9459 N N . PHE A 1 1172 ? -15.034 13.363 -7.576 1.00 89.19 1172 PHE A N 1
ATOM 9460 C CA . PHE A 1 1172 ? -15.194 12.053 -6.950 1.00 89.19 1172 PHE A CA 1
ATOM 9461 C C . PHE A 1 1172 ? -16.601 11.836 -6.361 1.00 89.19 1172 PHE A C 1
ATOM 9463 O O . PHE A 1 1172 ? -17.023 10.694 -6.213 1.00 89.19 1172 PHE A O 1
ATOM 9470 N N . ILE A 1 1173 ? -17.365 12.907 -6.102 1.00 90.31 1173 ILE A N 1
ATOM 9471 C CA . ILE A 1 1173 ? -18.782 12.822 -5.703 1.00 90.31 1173 ILE A CA 1
ATOM 9472 C C . ILE A 1 1173 ? -19.594 12.050 -6.759 1.00 90.31 1173 ILE A C 1
ATOM 9474 O O . ILE A 1 1173 ? -20.447 11.236 -6.407 1.00 90.31 1173 ILE A O 1
ATOM 9478 N N . ASP A 1 1174 ? -19.294 12.264 -8.045 1.00 87.56 1174 ASP A N 1
ATOM 9479 C CA . ASP A 1 1174 ? -20.017 11.638 -9.154 1.00 87.56 1174 ASP A CA 1
ATOM 9480 C C . ASP A 1 1174 ? -19.615 10.155 -9.306 1.00 87.56 1174 ASP A C 1
ATOM 9482 O O . ASP A 1 1174 ? -20.480 9.290 -9.436 1.00 87.56 1174 ASP A O 1
ATOM 9486 N N . ASP A 1 1175 ? -18.314 9.838 -9.210 1.00 86.44 1175 ASP A N 1
ATOM 9487 C CA . ASP A 1 1175 ? -17.803 8.453 -9.242 1.00 86.44 1175 ASP A CA 1
ATOM 9488 C C . ASP A 1 1175 ? -18.281 7.621 -8.029 1.00 86.44 1175 ASP A C 1
ATOM 9490 O O . ASP A 1 1175 ? -18.537 6.423 -8.165 1.00 86.44 1175 ASP A O 1
ATOM 9494 N N . ALA A 1 1176 ? -18.417 8.243 -6.850 1.00 89.81 1176 ALA A N 1
ATOM 9495 C CA . ALA A 1 1176 ? -18.917 7.610 -5.627 1.00 89.81 1176 ALA A CA 1
ATOM 9496 C C . ALA A 1 1176 ? -20.453 7.562 -5.530 1.00 89.81 1176 ALA A C 1
ATOM 9498 O O . ALA A 1 1176 ? -20.983 6.841 -4.686 1.00 89.81 1176 ALA A O 1
ATOM 9499 N N . LYS A 1 1177 ? -21.169 8.317 -6.378 1.00 90.12 1177 LYS A N 1
ATOM 9500 C CA . LYS A 1 1177 ? -22.639 8.499 -6.379 1.00 90.12 1177 LYS A CA 1
ATOM 9501 C C . LYS A 1 1177 ? -23.221 9.180 -5.131 1.00 90.12 1177 LYS A C 1
ATOM 9503 O O . LYS A 1 1177 ? -24.437 9.270 -4.989 1.00 90.12 1177 LYS A O 1
ATOM 9508 N N . TYR A 1 1178 ? -22.371 9.660 -4.230 1.00 93.25 1178 TYR A N 1
ATOM 9509 C CA . TYR A 1 1178 ? -22.716 10.506 -3.090 1.00 93.25 1178 TYR A CA 1
ATOM 9510 C C . TYR A 1 1178 ? -21.470 11.262 -2.622 1.00 93.25 1178 TYR A C 1
ATOM 9512 O O . TYR A 1 1178 ? -20.343 10.899 -2.962 1.00 93.25 1178 TYR A O 1
ATOM 9520 N N . ASP A 1 1179 ? -21.644 12.300 -1.801 1.00 95.00 1179 ASP A N 1
ATOM 9521 C CA . ASP A 1 1179 ? -20.511 13.004 -1.194 1.00 95.00 1179 ASP A CA 1
ATOM 9522 C C . ASP A 1 1179 ? -19.888 12.157 -0.071 1.00 95.00 1179 ASP A C 1
ATOM 9524 O O . ASP A 1 1179 ? -20.192 12.313 1.115 1.00 95.00 1179 ASP A O 1
ATOM 9528 N N . PHE A 1 1180 ? -19.044 11.203 -0.477 1.00 94.94 1180 PHE A N 1
ATOM 9529 C CA . PHE A 1 1180 ? -18.326 10.297 0.416 1.00 94.94 1180 PHE A CA 1
ATOM 9530 C C . PHE A 1 1180 ? -17.524 11.063 1.463 1.00 94.94 1180 PHE A C 1
ATOM 9532 O O . PHE A 1 1180 ? -17.602 10.749 2.648 1.00 94.94 1180 PHE A O 1
ATOM 9539 N N . GLU A 1 1181 ? -16.796 12.098 1.040 1.00 95.06 1181 GLU A N 1
ATOM 9540 C CA . GLU A 1 1181 ? -15.961 12.880 1.943 1.00 95.06 1181 GLU A CA 1
ATOM 9541 C C . GLU A 1 1181 ? -16.820 13.552 3.019 1.00 95.06 1181 GLU A C 1
ATOM 9543 O O . GLU A 1 1181 ? -16.583 13.330 4.206 1.00 95.06 1181 GLU A O 1
ATOM 9548 N N . LEU A 1 1182 ? -17.877 14.275 2.629 1.00 96.69 1182 LEU A N 1
ATOM 9549 C CA . LEU A 1 1182 ? -18.807 14.887 3.583 1.00 96.69 1182 LEU A CA 1
ATOM 9550 C C . LEU A 1 1182 ? -19.392 13.856 4.555 1.00 96.69 1182 LEU A C 1
ATOM 9552 O O . LEU A 1 1182 ? -19.352 14.090 5.762 1.00 96.69 1182 LEU A O 1
ATOM 9556 N N . ARG A 1 1183 ? -19.862 12.700 4.064 1.00 96.50 1183 ARG A N 1
ATOM 9557 C CA . ARG A 1 1183 ? -20.428 11.645 4.921 1.00 96.50 1183 ARG A CA 1
ATOM 9558 C C . ARG A 1 1183 ? -19.413 11.117 5.938 1.00 96.50 1183 ARG A C 1
ATOM 9560 O O . ARG A 1 1183 ? -19.778 10.880 7.090 1.00 96.50 1183 ARG A O 1
ATOM 9567 N N . MET A 1 1184 ? -18.151 10.937 5.546 1.00 96.62 1184 MET A N 1
ATOM 9568 C CA . MET A 1 1184 ? -17.108 10.506 6.480 1.00 96.62 1184 MET A CA 1
ATOM 9569 C C . MET A 1 1184 ? -16.877 11.565 7.566 1.00 96.62 1184 MET A C 1
ATOM 9571 O O . MET A 1 1184 ? -16.875 11.221 8.745 1.00 96.62 1184 MET A O 1
ATOM 9575 N N . TRP A 1 1185 ? -16.782 12.852 7.214 1.00 97.12 1185 TRP A N 1
ATOM 9576 C CA . TRP A 1 1185 ? -16.646 13.936 8.202 1.00 97.12 1185 TRP A CA 1
ATOM 9577 C C . TRP A 1 1185 ? -17.909 14.154 9.055 1.00 97.12 1185 TRP A C 1
ATOM 9579 O O . TRP A 1 1185 ? -17.806 14.612 10.192 1.00 97.12 1185 TRP A O 1
ATOM 9589 N N . GLU A 1 1186 ? -19.095 13.792 8.562 1.00 97.81 1186 GLU A N 1
ATOM 9590 C CA . GLU A 1 1186 ? -20.310 13.703 9.377 1.00 97.81 1186 GLU A CA 1
ATOM 9591 C C . GLU A 1 1186 ? -20.192 12.618 10.444 1.00 97.81 1186 GLU A C 1
ATOM 9593 O O . GLU A 1 1186 ? -20.374 12.930 11.614 1.00 97.81 1186 GLU A O 1
ATOM 9598 N N . ILE A 1 1187 ? -19.798 11.396 10.067 1.00 97.31 1187 ILE A N 1
ATOM 9599 C CA . ILE A 1 1187 ? -19.561 10.297 11.018 1.00 97.31 1187 ILE A CA 1
ATOM 9600 C C . ILE A 1 1187 ? -18.519 10.711 12.069 1.00 97.31 1187 ILE A C 1
ATOM 9602 O O . ILE A 1 1187 ? -18.716 10.475 13.258 1.00 97.31 1187 ILE A O 1
ATOM 9606 N N . MET A 1 1188 ? -17.431 11.374 11.661 1.00 96.31 1188 MET A N 1
ATOM 9607 C CA . MET A 1 1188 ? -16.425 11.875 12.605 1.00 96.31 1188 MET A CA 1
ATOM 9608 C C . MET A 1 1188 ? -16.998 12.907 13.583 1.00 96.31 1188 MET A C 1
ATOM 9610 O O . MET A 1 1188 ? -16.642 12.881 14.760 1.00 96.31 1188 MET A O 1
ATOM 9614 N N . ALA A 1 1189 ? -17.869 13.807 13.113 1.00 96.75 1189 ALA A N 1
ATOM 9615 C CA . ALA A 1 1189 ? -18.515 14.806 13.961 1.00 96.75 1189 ALA A CA 1
ATOM 9616 C C . ALA A 1 1189 ? -19.465 14.145 14.967 1.00 96.75 1189 ALA A C 1
ATOM 9618 O O . ALA A 1 1189 ? -19.431 14.483 16.147 1.00 96.75 1189 ALA A O 1
ATOM 9619 N N . ASP A 1 1190 ? -20.258 13.170 14.523 1.00 96.12 1190 ASP A N 1
ATOM 9620 C CA . ASP A 1 1190 ? -21.193 12.444 15.382 1.00 96.12 1190 ASP A CA 1
ATOM 9621 C C . ASP A 1 1190 ? -20.426 11.705 16.507 1.00 96.12 1190 ASP A C 1
ATOM 9623 O O . ASP A 1 1190 ? -20.768 11.823 17.683 1.00 96.12 1190 ASP A O 1
ATOM 9627 N N . LEU A 1 1191 ? -19.316 11.028 16.178 1.00 94.06 1191 LEU A N 1
ATOM 9628 C CA . LEU A 1 1191 ? -18.491 10.294 17.150 1.00 94.06 1191 LEU A CA 1
ATOM 9629 C C . LEU A 1 1191 ? -17.714 11.204 18.120 1.00 94.06 1191 LEU A C 1
ATOM 9631 O O . LEU A 1 1191 ? -17.660 10.916 19.316 1.00 94.06 1191 LEU A O 1
ATOM 9635 N N . LEU A 1 1192 ? -17.080 12.272 17.620 1.00 92.44 1192 LEU A N 1
ATOM 9636 C CA . LEU A 1 1192 ? -16.157 13.106 18.406 1.00 92.44 1192 LEU A CA 1
ATOM 9637 C C . LEU A 1 1192 ? -16.818 14.334 19.043 1.00 92.44 1192 LEU A C 1
ATOM 9639 O O . LEU A 1 1192 ? -16.337 14.812 20.060 1.00 92.44 1192 LEU A O 1
ATOM 9643 N N . CYS A 1 1193 ? -17.903 14.874 18.492 1.00 94.06 1193 CYS A N 1
ATOM 9644 C CA . CYS A 1 1193 ? -18.550 16.067 19.049 1.00 94.06 1193 CYS A CA 1
ATOM 9645 C C . CYS A 1 1193 ? -19.822 15.739 19.835 1.00 94.06 1193 CYS A C 1
ATOM 9647 O O . CYS A 1 1193 ? -20.012 16.286 20.925 1.00 94.06 1193 CYS A O 1
ATOM 9649 N N . GLU A 1 1194 ? -20.658 14.834 19.314 1.00 93.25 1194 GLU A N 1
ATOM 9650 C CA . GLU A 1 1194 ? -21.943 14.480 19.930 1.00 93.25 1194 GLU A CA 1
ATOM 9651 C C . GLU A 1 1194 ? -21.792 13.326 20.937 1.00 93.25 1194 GLU A C 1
ATOM 9653 O O . GLU A 1 1194 ? -22.082 13.510 22.120 1.00 93.25 1194 GLU A O 1
ATOM 9658 N N . GLU A 1 1195 ? -21.272 12.160 20.517 1.00 90.69 1195 GLU A N 1
ATOM 9659 C CA . GLU A 1 1195 ? -21.016 11.023 21.425 1.00 90.69 1195 GLU A CA 1
ATOM 9660 C C . GLU A 1 1195 ? -19.783 11.231 22.327 1.00 90.69 1195 GLU A C 1
ATOM 9662 O O . GLU A 1 1195 ? -19.694 10.612 23.389 1.00 90.69 1195 GLU A O 1
ATOM 9667 N N . LYS A 1 1196 ? -18.853 12.116 21.933 1.00 89.50 1196 LYS A N 1
ATOM 9668 C CA . LYS A 1 1196 ? -17.601 12.441 22.652 1.00 89.50 1196 LYS A CA 1
ATOM 9669 C C . LYS A 1 1196 ? -16.756 11.207 22.981 1.00 89.50 1196 LYS A C 1
ATOM 9671 O O . LYS A 1 1196 ? -16.268 11.034 24.099 1.00 89.50 1196 LYS A O 1
ATOM 9676 N N . LEU A 1 1197 ? -16.625 10.316 22.001 1.00 88.44 1197 LEU A N 1
ATOM 9677 C CA . LEU A 1 1197 ? -15.865 9.082 22.140 1.00 88.44 1197 LEU A CA 1
ATOM 9678 C C . LEU A 1 1197 ? -14.361 9.363 22.154 1.00 88.44 1197 LEU A C 1
ATOM 9680 O O . LEU A 1 1197 ? -13.782 9.870 21.194 1.00 88.44 1197 LEU A O 1
ATOM 9684 N N . GLU A 1 1198 ? -13.712 8.965 23.242 1.00 82.56 1198 GLU A N 1
ATOM 9685 C CA . GLU A 1 1198 ? -12.268 9.078 23.396 1.00 82.56 1198 GLU A CA 1
ATOM 9686 C C . GLU A 1 1198 ? -11.533 7.878 22.775 1.00 82.56 1198 GLU A C 1
ATOM 9688 O O . GLU A 1 1198 ? -11.754 6.737 23.178 1.00 82.56 1198 GLU A O 1
ATOM 9693 N N . PHE A 1 1199 ? -10.585 8.143 21.871 1.00 81.06 1199 PHE A N 1
ATOM 9694 C CA . PHE A 1 1199 ? -9.684 7.139 21.282 1.00 81.06 1199 PHE A CA 1
ATOM 9695 C C . PHE A 1 1199 ? -8.243 7.368 21.749 1.00 81.06 1199 PHE A C 1
ATOM 9697 O O . PHE A 1 1199 ? -7.797 8.518 21.857 1.00 81.06 1199 PHE A O 1
ATOM 9704 N N . TYR A 1 1200 ? -7.465 6.297 21.953 1.00 76.00 1200 TYR A N 1
ATOM 9705 C CA . TYR A 1 1200 ? -6.046 6.433 22.338 1.00 76.00 1200 TYR A CA 1
ATOM 9706 C C . TYR A 1 1200 ? -5.210 7.229 21.323 1.00 76.00 1200 TYR A C 1
ATOM 9708 O O . TYR A 1 1200 ? -4.245 7.895 21.702 1.00 76.00 1200 TYR A O 1
ATOM 9716 N N . THR A 1 1201 ? -5.593 7.201 20.044 1.00 74.56 1201 THR A N 1
ATOM 9717 C CA . THR A 1 1201 ? -4.909 7.910 18.950 1.00 74.56 1201 THR A CA 1
ATOM 9718 C C . THR A 1 1201 ? -4.805 9.414 19.194 1.00 74.56 1201 THR A C 1
ATOM 9720 O O . THR A 1 1201 ? -3.748 9.987 18.957 1.00 74.56 1201 THR A O 1
ATOM 9723 N N . PHE A 1 1202 ? -5.859 10.040 19.726 1.00 76.06 1202 PHE A N 1
ATOM 9724 C CA . PHE A 1 1202 ? -5.880 11.483 19.984 1.00 76.06 1202 PHE A CA 1
ATOM 9725 C C . PHE A 1 1202 ? -5.255 11.844 21.343 1.00 76.06 1202 PHE A C 1
ATOM 9727 O O . PHE A 1 1202 ? -4.639 12.900 21.480 1.00 76.06 1202 PHE A O 1
ATOM 9734 N N . LYS A 1 1203 ? -5.326 10.936 22.330 1.00 67.00 1203 LYS A N 1
ATOM 9735 C CA . LYS A 1 1203 ? -4.714 11.116 23.661 1.00 67.00 1203 LYS A CA 1
ATOM 9736 C C . LYS A 1 1203 ? -3.184 11.168 23.618 1.00 67.00 1203 LYS A C 1
ATOM 9738 O O . LYS A 1 1203 ? -2.580 11.984 24.308 1.00 67.00 1203 LYS A O 1
ATOM 9743 N N . ASN A 1 1204 ? -2.555 10.317 22.806 1.00 54.16 1204 ASN A N 1
ATOM 9744 C CA . ASN A 1 1204 ? -1.094 10.170 22.783 1.00 54.16 1204 ASN A CA 1
ATOM 9745 C C . ASN A 1 1204 ? -0.342 11.380 22.187 1.00 54.16 1204 ASN A C 1
ATOM 9747 O O . ASN A 1 1204 ? 0.841 11.547 22.478 1.00 54.16 1204 ASN A O 1
ATOM 9751 N N . ASP A 1 1205 ? -1.017 12.238 21.413 1.00 58.09 1205 ASP A N 1
ATOM 9752 C CA . ASP A 1 1205 ? -0.451 13.489 20.874 1.00 58.09 1205 ASP A CA 1
ATOM 9753 C C . ASP A 1 1205 ? -0.622 14.693 21.836 1.00 58.09 1205 ASP A C 1
ATOM 9755 O O . ASP A 1 1205 ? -0.185 15.800 21.519 1.00 58.09 1205 ASP A O 1
ATOM 9759 N N . GLY A 1 1206 ? -1.227 14.495 23.020 1.00 62.38 1206 GLY A N 1
ATOM 9760 C CA . GLY A 1 1206 ? -1.439 15.548 24.024 1.00 62.38 1206 GLY A CA 1
ATOM 9761 C C . GLY A 1 1206 ? -2.499 16.586 23.634 1.00 62.38 1206 GLY A C 1
ATOM 9762 O O . GLY A 1 1206 ? -2.407 17.740 24.050 1.00 62.38 1206 GLY A O 1
ATOM 9763 N N . LEU A 1 1207 ? -3.465 16.190 22.804 1.00 68.31 1207 LEU A N 1
ATOM 9764 C CA . LEU A 1 1207 ? -4.495 17.062 22.237 1.00 68.31 1207 LEU A CA 1
ATOM 9765 C C . LEU A 1 1207 ? -5.698 17.182 23.172 1.00 68.31 1207 LEU A C 1
ATOM 9767 O O . LEU A 1 1207 ? -6.126 16.185 23.757 1.00 68.31 1207 LEU A O 1
ATOM 9771 N N . ASP A 1 1208 ? -6.296 18.374 23.251 1.00 79.19 1208 ASP A N 1
ATOM 9772 C CA . ASP A 1 1208 ? -7.651 18.488 23.783 1.00 79.19 1208 ASP A CA 1
ATOM 9773 C C . ASP A 1 1208 ? -8.630 17.877 22.767 1.00 79.19 1208 ASP A C 1
ATOM 9775 O O . ASP A 1 1208 ? -8.609 18.179 21.571 1.00 79.19 1208 ASP A O 1
ATOM 9779 N N . HIS A 1 1209 ? -9.525 17.028 23.258 1.00 82.94 1209 HIS A N 1
ATOM 9780 C CA . HIS A 1 1209 ? -10.647 16.485 22.505 1.00 82.94 1209 HIS A CA 1
ATOM 9781 C C . HIS A 1 1209 ? -11.496 17.601 21.858 1.00 82.94 1209 HIS A C 1
ATOM 9783 O O . HIS A 1 1209 ? -11.995 17.438 20.741 1.00 82.94 1209 HIS A O 1
ATOM 9789 N N . ASN A 1 1210 ? -11.607 18.765 22.512 1.00 86.56 1210 ASN A N 1
ATOM 9790 C CA . ASN A 1 1210 ? -12.309 19.925 21.959 1.00 86.56 1210 ASN A CA 1
ATOM 9791 C C . ASN A 1 1210 ? -11.634 20.489 20.693 1.00 86.56 1210 ASN A C 1
ATOM 9793 O O . ASN A 1 1210 ? -12.345 20.870 19.765 1.00 86.56 1210 ASN A O 1
ATOM 9797 N N . ASP A 1 1211 ? -10.296 20.495 20.610 1.00 87.38 1211 ASP A N 1
ATOM 9798 C CA . ASP A 1 1211 ? -9.559 20.991 19.434 1.00 87.38 1211 ASP A CA 1
ATOM 9799 C C . ASP A 1 1211 ? -9.802 20.103 18.203 1.00 87.38 1211 ASP A C 1
ATOM 9801 O O . ASP A 1 1211 ? -9.980 20.598 17.084 1.00 87.38 1211 ASP A O 1
ATOM 9805 N N . VAL A 1 1212 ? -9.837 18.780 18.410 1.00 89.88 1212 VAL A N 1
ATOM 9806 C CA . VAL A 1 1212 ? -10.109 17.800 17.347 1.00 89.88 1212 VAL A CA 1
ATOM 9807 C C . VAL A 1 1212 ? -11.565 17.904 16.887 1.00 89.88 1212 VAL A C 1
ATOM 9809 O O . VAL A 1 1212 ? -11.818 17.980 15.685 1.00 89.88 1212 VAL A O 1
ATOM 9812 N N . CYS A 1 1213 ? -12.521 17.991 17.820 1.00 93.50 1213 CYS A N 1
ATOM 9813 C CA . CYS A 1 1213 ? -13.928 18.225 17.490 1.00 93.50 1213 CYS A CA 1
ATOM 9814 C C . CYS A 1 1213 ? -14.126 19.548 16.723 1.00 93.50 1213 CYS A C 1
ATOM 9816 O O . CYS A 1 1213 ? -14.804 19.565 15.692 1.00 93.50 1213 CYS A O 1
ATOM 9818 N N . GLN A 1 1214 ? -13.498 20.650 17.155 1.00 93.12 1214 GLN A N 1
ATOM 9819 C CA . GLN A 1 1214 ? -13.597 21.931 16.451 1.00 93.12 1214 GLN A CA 1
ATOM 9820 C C . GLN A 1 1214 ? -13.069 21.826 15.012 1.00 93.12 1214 GLN A C 1
ATOM 9822 O O . GLN A 1 1214 ? -13.724 22.319 14.092 1.00 93.12 1214 GLN A O 1
ATOM 9827 N N . GLU A 1 1215 ? -11.932 21.159 14.788 1.00 94.06 1215 GLU A N 1
ATOM 9828 C CA . GLU A 1 1215 ? -11.413 20.943 13.432 1.00 94.06 1215 GLU A CA 1
ATOM 9829 C C . GLU A 1 1215 ? -12.393 20.155 12.553 1.00 94.06 1215 GLU A C 1
ATOM 9831 O O . GLU A 1 1215 ? -12.631 20.534 11.404 1.00 94.06 1215 GLU A O 1
ATOM 9836 N N . VAL A 1 1216 ? -12.997 19.099 13.101 1.00 95.81 1216 VAL A N 1
ATOM 9837 C CA . VAL A 1 1216 ? -13.994 18.281 12.402 1.00 95.81 1216 VAL A CA 1
ATOM 9838 C C . VAL A 1 1216 ? -15.220 19.102 12.008 1.00 95.81 1216 VAL A C 1
ATOM 9840 O O . VAL A 1 1216 ? -15.654 19.032 10.857 1.00 95.81 1216 VAL A O 1
ATOM 9843 N N . LEU A 1 1217 ? -15.740 19.943 12.904 1.00 96.81 1217 LEU A N 1
ATOM 9844 C CA . LEU A 1 1217 ? -16.876 20.821 12.611 1.00 96.81 1217 LEU A CA 1
ATOM 9845 C C . LEU A 1 1217 ? -16.534 21.908 11.581 1.00 96.81 1217 LEU A C 1
ATOM 9847 O O . LEU A 1 1217 ? -17.340 22.192 10.690 1.00 96.81 1217 LEU A O 1
ATOM 9851 N N . GLU A 1 1218 ? -15.344 22.508 11.662 1.00 95.88 1218 GLU A N 1
ATOM 9852 C CA . GLU A 1 1218 ? -14.892 23.512 10.694 1.00 95.88 1218 GLU A CA 1
ATOM 9853 C C . GLU A 1 1218 ? -14.696 22.925 9.292 1.00 95.88 1218 GLU A C 1
ATOM 9855 O O . GLU A 1 1218 ? -15.121 23.538 8.306 1.00 95.88 1218 GLU A O 1
ATOM 9860 N N . HIS A 1 1219 ? -14.086 21.742 9.182 1.00 96.69 1219 HIS A N 1
ATOM 9861 C CA . HIS A 1 1219 ? -13.893 21.095 7.888 1.00 96.69 1219 HIS A CA 1
ATOM 9862 C C . HIS A 1 1219 ? -15.219 20.557 7.320 1.00 96.69 1219 HIS A C 1
ATOM 9864 O O . HIS A 1 1219 ? -15.520 20.823 6.157 1.00 96.69 1219 HIS A O 1
ATOM 9870 N N . LYS A 1 1220 ? -16.086 19.936 8.139 1.00 97.00 1220 LYS A N 1
ATOM 9871 C CA . LYS A 1 1220 ? -17.465 19.559 7.755 1.00 97.00 1220 LYS A CA 1
ATOM 9872 C C . LYS A 1 1220 ? -18.242 20.752 7.185 1.00 97.00 1220 LYS A C 1
ATOM 9874 O O . LYS A 1 1220 ? -18.885 20.633 6.145 1.00 97.00 1220 LYS A O 1
ATOM 9879 N N . LYS A 1 1221 ? -18.137 21.934 7.805 1.00 96.38 1221 LYS A N 1
ATOM 9880 C CA . LYS A 1 1221 ? -18.758 23.174 7.303 1.00 96.38 1221 LYS A CA 1
ATOM 9881 C C . LYS A 1 1221 ? -18.203 23.611 5.941 1.00 96.38 1221 LYS A C 1
ATOM 9883 O O . LYS A 1 1221 ? -18.967 24.089 5.103 1.00 96.38 1221 LYS A O 1
ATOM 9888 N N . TYR A 1 1222 ? -16.902 23.448 5.705 1.00 95.75 1222 TYR A N 1
ATOM 9889 C CA . TYR A 1 1222 ? -16.298 23.693 4.393 1.00 95.75 1222 TYR A CA 1
ATOM 9890 C C . TYR A 1 1222 ? -16.802 22.691 3.335 1.00 95.75 1222 TYR A C 1
ATOM 9892 O O . TYR A 1 1222 ? -17.179 23.106 2.235 1.00 95.75 1222 TYR A O 1
ATOM 9900 N N . LEU A 1 1223 ? -16.903 21.402 3.672 1.00 95.88 1223 LEU A N 1
ATOM 9901 C CA . LEU A 1 1223 ? -17.443 20.379 2.771 1.00 95.88 1223 LEU A CA 1
ATOM 9902 C C . LEU A 1 1223 ? -18.905 20.658 2.402 1.00 95.88 1223 LEU A C 1
ATOM 9904 O O . LEU A 1 1223 ? -19.232 20.657 1.219 1.00 95.88 1223 LEU A O 1
ATOM 9908 N N . LEU A 1 1224 ? -19.747 21.040 3.368 1.00 94.62 1224 LEU A N 1
ATOM 9909 C CA . LEU A 1 1224 ? -21.126 21.493 3.121 1.00 94.62 1224 LEU A CA 1
ATOM 9910 C C . LEU A 1 1224 ? -21.214 22.709 2.181 1.00 94.62 1224 LEU A C 1
ATOM 9912 O O . LEU A 1 1224 ? -22.210 22.868 1.482 1.00 94.62 1224 LEU A O 1
ATOM 9916 N N . SER A 1 1225 ? -20.191 23.571 2.143 1.00 92.06 1225 SER A N 1
ATOM 9917 C CA . SER A 1 1225 ? -20.150 24.728 1.231 1.00 92.06 1225 SER A CA 1
ATOM 9918 C C . SER A 1 1225 ? -19.651 24.407 -0.185 1.00 92.06 1225 SER A C 1
ATOM 9920 O O . SER A 1 1225 ? -19.837 25.219 -1.087 1.00 92.06 1225 SER A O 1
ATOM 9922 N N . THR A 1 1226 ? -19.030 23.239 -0.375 1.00 90.31 1226 THR A N 1
ATOM 9923 C CA . THR A 1 1226 ? -18.434 22.769 -1.644 1.00 90.31 1226 THR A CA 1
ATOM 9924 C C . THR A 1 1226 ? -19.072 21.479 -2.161 1.00 90.31 1226 THR A C 1
ATOM 9926 O O . THR A 1 1226 ? -18.635 20.924 -3.163 1.00 90.31 1226 THR A O 1
ATOM 9929 N N . THR A 1 1227 ? -20.086 20.957 -1.469 1.00 89.88 1227 THR A N 1
ATOM 9930 C CA . THR A 1 1227 ? -20.832 19.790 -1.932 1.00 89.88 1227 THR A CA 1
ATOM 9931 C C . THR A 1 1227 ? -21.658 20.182 -3.149 1.00 89.88 1227 THR A C 1
ATOM 9933 O O . THR A 1 1227 ? -22.323 21.225 -3.158 1.00 89.88 1227 THR A O 1
ATOM 9936 N N . LYS A 1 1228 ? -21.628 19.351 -4.191 1.00 79.81 1228 LYS A N 1
ATOM 9937 C CA . LYS A 1 1228 ? -22.603 19.475 -5.269 1.00 79.81 1228 LYS A CA 1
ATOM 9938 C C . LYS A 1 1228 ? -23.953 19.116 -4.665 1.00 79.81 1228 LYS A C 1
ATOM 9940 O O . LYS A 1 1228 ? -24.134 17.996 -4.193 1.00 79.81 1228 LYS A O 1
ATOM 9945 N N . LYS A 1 1229 ? -24.909 20.046 -4.693 1.00 62.19 1229 LYS A N 1
ATOM 9946 C CA . LYS A 1 1229 ? -26.309 19.656 -4.528 1.00 62.19 1229 LYS A CA 1
ATOM 9947 C C . LYS A 1 1229 ? -26.641 18.757 -5.709 1.00 62.19 1229 LYS A C 1
ATOM 9949 O O . LYS A 1 1229 ? -26.762 19.259 -6.823 1.00 62.19 1229 LYS A O 1
ATOM 9954 N N . LEU A 1 1230 ? -26.718 17.453 -5.461 1.00 53.03 1230 LEU A N 1
ATOM 9955 C CA . LEU A 1 1230 ? -27.358 16.532 -6.385 1.00 53.03 1230 LEU A CA 1
ATOM 9956 C C . LEU A 1 1230 ? -28.771 17.078 -6.605 1.00 53.03 1230 LEU A C 1
ATOM 9958 O O . LEU A 1 1230 ? -29.487 17.338 -5.636 1.00 53.03 1230 LEU A O 1
ATOM 9962 N N . GLU A 1 1231 ? -29.128 17.345 -7.858 1.00 41.34 1231 GLU A N 1
ATOM 9963 C CA . GLU A 1 1231 ? -30.521 17.608 -8.192 1.00 41.34 1231 GLU A CA 1
ATOM 9964 C C . GLU A 1 1231 ? -31.286 16.319 -7.872 1.00 41.34 1231 GLU A C 1
ATOM 9966 O O . GLU A 1 1231 ? -30.885 15.237 -8.302 1.00 41.34 1231 GLU A O 1
ATOM 9971 N N . GLU A 1 1232 ? -32.320 16.425 -7.034 1.00 36.47 1232 GLU A N 1
ATOM 9972 C CA . GLU A 1 1232 ? -33.170 15.300 -6.631 1.00 36.47 1232 GLU A CA 1
ATOM 9973 C C . GLU A 1 1232 ? -34.048 14.878 -7.823 1.00 36.47 1232 GLU A C 1
ATOM 9975 O O . GLU A 1 1232 ? -35.247 15.154 -7.872 1.00 36.47 1232 GLU A O 1
ATOM 9980 N N . GLU A 1 1233 ? -33.434 14.244 -8.823 1.00 30.31 1233 GLU A N 1
ATOM 9981 C CA . GLU A 1 1233 ? -34.134 13.588 -9.922 1.00 30.31 1233 GLU A CA 1
ATOM 9982 C C . GLU A 1 1233 ? -34.397 12.110 -9.584 1.00 30.31 1233 GLU A C 1
ATOM 9984 O O . GLU A 1 1233 ? -33.535 11.256 -9.790 1.00 30.31 1233 GLU A O 1
ATOM 9989 N N . GLN A 1 1234 ? -35.655 11.862 -9.180 1.00 28.94 1234 GLN A N 1
ATOM 9990 C CA . GLN A 1 1234 ? -36.370 10.576 -9.002 1.00 28.94 1234 GLN A CA 1
ATOM 9991 C C . GLN A 1 1234 ? -36.312 9.917 -7.613 1.00 28.94 1234 GLN A C 1
ATOM 9993 O O . GLN A 1 1234 ? -35.287 9.300 -7.254 1.00 28.94 1234 GLN A O 1
#

pLDDT: mean 72.78, std 25.26, range [20.0, 98.62]

Sequence (1234 aa):
MKLPEDIKHLIVEWLEHMFTVASSQKSRIAHTYSQALGELRKTPIPIKHPNQLINIKFIGEKIVSIMNHKLEAYCKENGFDMPIDDEEKERIALKKRSRLESIESSKSTTGRTKSTKKSKAKRYVPNKDSGGYAIMLALLIHDKHGNGLTKAEISRLAAPFTTTSFQNNSSTGKYYSAWSSMNTLLNNEYVVEEGKPKYYSLTETGLEVAKVLKEEHESSNGPIRSVTEPIPQNKLFVDNYSNTLLSKKRANTSINPLNSSSPNINKYKSDSIISSSPFRGGIMNDLKSKGITPSSPLTKEISEKNPINLSEVIRGTSLSTSKSLSSNNRSDYQIWKNGSYEIKFVLDNREVFSKDERNAFTKQLESMGINLVNRALPVGDGTWIAVNRHTKQESMLDFIFERKRLDDLAASIIDGRYREQKNRLEKTGMKTIFYIVEEQTASDLSAHSESIKTCMSMNTTYSSFHTKRTKSPDETMQLINEITDQIYRIYSGKTLMVLEPRSLITQDEYKNLLIRMREEYRDKEVVYSYNTFDEIMNKSATITVKEVFVRILMTIKGIGLEKAIAIQSHYKVPRNLILAYKKCHEKNPQDGKIQPHYENLKNGLVWNKDGDNDNINDISKLPHHDDADKANGNPTTHESNPESHSSPESHNKDSKLVETQNNIDEESIDEESINEKPTEEEAKNLEVQDIIDEEVQNESTHDKSNSVKSGGNKYFDDIVDLDNSEETNPDKHNEWDTDKKSIMKFLNKQAENDPYLKKRLSVFSRIFELISDCKPNIEKLDNYPNGKSGVQFVHGYEEPYLTKEKLLTYLSLSEKDINDLTEQHSRLIEQLPNYFDSIYEKDSKGIVYVGGNKFSWLTLISIINMRKNNCQLPIEVLIPKYEEFELNICENILPKYNAKCIYLPTLVGDKVYEKYNFKGYQYKSLALALSSFENVLLLDADNTALVDPETVFHSNPYVEYGLLLWPDFWKRTTHPSFYDIIGLKVDENKRRDFGYKEYGKYSKPVSPDGVVLYHQLENTLPDPTTESGQLFMSKKKHFKALILSLYYNTYGPDYYYPLLSQGAAGEGDKETFMAAAHALGESYYAVKRHVVPLGRYRNGDFHGSAMGQYDPIGDYGLSRQYAEEVEELDIKPNIMFMHSNFPKMDPWSLKKDDIIYDKETGERNRLFGENFIDDAKYDFELRMWEIMADLLCEEKLEFYTFKNDGLDHNDVCQEVLEHKKYLLSTTKKLEEEQ

InterPro domains:
  IPR006166 ERCC4 domain [PF02732] (347-481)
  IPR006166 ERCC4 domain [SM00891] (344-441)
  IPR010996 Crossover junction endonuclease MUS81-like, HHH domain [PF14716] (9-75)
  IPR011335 Restriction endonuclease type II-like [SSF52980] (341-484)
  IPR022751 Alpha-mannosyltransferase [PF11051] (844-1111)
  IPR027421 DNA polymerase lambda lyase domain superfamily [G3DSA:1.10.150.110] (9-79)
  IPR027421 DNA polymerase lambda lyase domain superfamily [SSF47802] (9-72)
  IPR029044 Nucleotide-diphospho-sugar transferases [SSF53448] (843-1078)
  IPR033309 Crossover junction endonuclease Mus81 [PTHR13451] (14-591)
  IPR036388 Winged helix-like DNA-binding domain superfamily [G3DSA:1.10.10.10] (116-224)
  IPR042530 EME1/EME2, C-terminal domain [G3DSA:1.10.150.670] (543-615)
  IPR047416 MUS81, XPF-like nuclease domain [cd20074] (340-487)
  IPR047417 MUS81, winged helix domain [PF21136] (126-212)
  IPR047417 MUS81, winged helix domain [cd21036] (124-216)

Radius of gyration: 43.49 Å; chains: 1; bounding box: 144×138×126 Å

Organism: NCBI:txid460514